Protein 5U2W (pdb70)

Structure (mmCIF, N/CA/C/O backbone):
data_5U2W
#
_entry.id   5U2W
#
_cell.length_a   136.970
_cell.length_b   72.370
_cell.length_c   100.530
_cell.angle_alpha   90.000
_cell.angle_beta   100.880
_cell.angle_gamma   90.000
#
_symmetry.space_group_name_H-M   'C 1 2 1'
#
loop_
_entity.id
_entity.type
_entity.pdbx_description
1 polymer 'Short chain dehydrogenase'
2 non-polymer 'NADP NICOTINAMIDE-ADENINE-DINUCLEOTIDE PHOSPHATE'
3 non-polymer 1,2-ETHANEDIOL
4 non-polymer IMIDAZOLE
5 water water
#
loop_
_atom_site.grou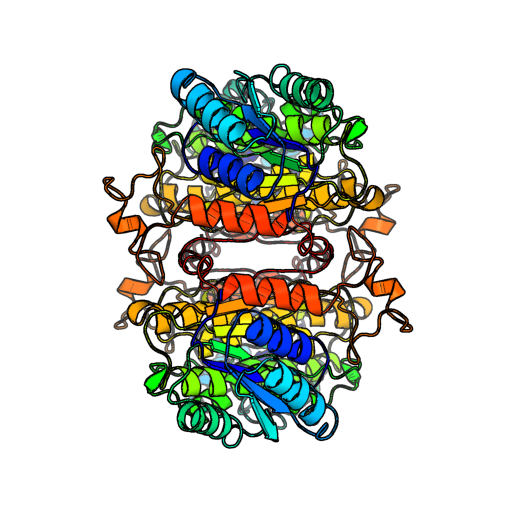p_PDB
_atom_site.id
_atom_site.type_symbol
_atom_site.label_atom_id
_atom_site.label_alt_id
_atom_site.label_comp_id
_atom_site.label_asym_id
_atom_site.label_entity_id
_atom_site.label_seq_id
_atom_site.pdbx_PDB_ins_code
_atom_site.Cartn_x
_atom_site.Cartn_y
_atom_site.Cartn_z
_atom_site.occupancy
_atom_site.B_iso_or_equiv
_atom_site.auth_seq_id
_atom_site.auth_comp_id
_atom_site.auth_asym_id
_atom_site.auth_atom_id
_atom_site.pdbx_PDB_model_num
ATOM 1 N N . MET A 1 9 ? 41.936 9.061 -11.186 1.00 47.76 1 MET A N 1
ATOM 2 C CA . MET A 1 9 ? 40.996 7.982 -11.482 1.00 52.13 1 MET A CA 1
ATOM 3 C C . MET A 1 9 ? 41.119 6.837 -10.473 1.00 49.37 1 MET A C 1
ATOM 4 O O . MET A 1 9 ? 40.168 6.079 -10.271 1.00 53.61 1 MET A O 1
ATOM 6 N N . ASN A 1 10 ? 42.294 6.705 -9.857 1.00 39.89 2 ASN A N 1
ATOM 7 C CA . ASN A 1 10 ? 42.465 5.784 -8.739 1.00 33.90 2 ASN A CA 1
ATOM 8 C C . ASN A 1 10 ? 41.715 6.299 -7.517 1.00 25.54 2 ASN A C 1
ATOM 9 O O . ASN A 1 10 ? 41.669 7.509 -7.272 1.00 26.61 2 ASN A O 1
ATOM 14 N N . ARG A 1 11 ? 41.153 5.374 -6.727 1.00 22.41 3 ARG A N 1
ATOM 15 C CA . ARG A 1 11 ? 40.384 5.776 -5.547 1.00 25.43 3 ARG A CA 1
ATOM 16 C C . ARG A 1 11 ? 41.231 6.599 -4.582 1.00 25.66 3 ARG A C 1
ATOM 17 O O . ARG A 1 11 ? 40.728 7.523 -3.928 1.00 23.27 3 ARG A O 1
ATOM 19 N N . LEU A 1 12 ? 42.510 6.265 -4.459 1.00 16.71 4 LEU A N 1
ATOM 20 C CA . LEU A 1 12 ? 43.446 7.007 -3.624 1.00 17.27 4 LEU A CA 1
ATOM 21 C C . LEU A 1 12 ? 44.493 7.717 -4.482 1.00 19.84 4 LEU A C 1
ATOM 22 O O . LEU A 1 12 ? 45.680 7.731 -4.144 1.00 18.02 4 LEU A O 1
ATOM 27 N N . GLN A 1 13 ? 44.052 8.305 -5.599 1.00 21.86 5 GLN A N 1
ATOM 28 C CA . GLN A 1 13 ? 44.935 9.024 -6.513 1.00 27.09 5 GLN A CA 1
ATOM 29 C C . GLN A 1 13 ? 45.784 10.052 -5.783 1.00 19.99 5 GLN A C 1
ATOM 30 O O . GLN A 1 13 ? 45.261 10.967 -5.138 1.00 24.90 5 GLN A O 1
ATOM 36 N N . GLY A 1 14 ? 47.099 9.913 -5.896 1.00 22.64 6 GLY A N 1
ATOM 37 C CA . GLY A 1 14 ? 48.010 10.879 -5.325 1.00 23.38 6 GLY A CA 1
ATOM 38 C C . GLY A 1 14 ? 48.189 10.791 -3.826 1.00 18.79 6 GLY A C 1
ATOM 39 O O . GLY A 1 14 ? 48.939 11.602 -3.266 1.00 19.85 6 GLY A O 1
ATOM 40 N N . LYS A 1 15 ? 47.529 9.852 -3.154 1.00 14.71 7 LYS A N 1
ATOM 41 C CA . LYS A 1 15 ? 47.601 9.812 -1.698 1.00 12.19 7 LYS A CA 1
ATOM 42 C C . LYS A 1 15 ? 48.920 9.215 -1.220 1.00 12.42 7 LYS A C 1
ATOM 43 O O . LYS A 1 15 ? 49.620 8.495 -1.946 1.00 15.13 7 LYS A O 1
ATOM 49 N N . ARG A 1 16 ? 49.274 9.577 0.011 1.00 10.30 8 ARG A N 1
ATOM 50 C CA . ARG A 1 16 ? 50.568 9.285 0.623 1.00 9.68 8 ARG A CA 1
ATOM 51 C C . ARG A 1 16 ? 50.318 8.680 1.993 1.00 10.47 8 ARG A C 1
ATOM 52 O O . ARG A 1 16 ? 49.751 9.341 2.870 1.00 9.14 8 ARG A O 1
ATOM 60 N N . ALA A 1 17 ? 50.730 7.423 2.187 1.00 8.18 9 ALA A N 1
ATOM 61 C CA . ALA A 1 17 ? 50.336 6.653 3.361 1.00 7.40 9 ALA A CA 1
ATOM 62 C C . ALA A 1 17 ? 51.535 6.067 4.086 1.00 6.71 9 ALA A C 1
ATOM 63 O O . ALA A 1 17 ? 52.562 5.762 3.475 1.00 9.29 9 ALA A O 1
ATOM 65 N N . LEU A 1 18 ? 51.379 5.914 5.408 1.00 6.90 10 LEU A N 1
ATOM 66 C CA . LEU A 1 18 ? 52.294 5.155 6.251 1.00 6.36 10 LEU A CA 1
ATOM 67 C C . LEU A 1 18 ? 51.501 4.103 7.005 1.00 7.20 10 LEU A C 1
ATOM 68 O O . LEU A 1 18 ? 50.512 4.436 7.675 1.00 7.40 10 LEU A O 1
ATOM 73 N N . VAL A 1 19 ? 51.965 2.852 6.934 1.00 7.56 11 VAL A N 1
ATOM 74 C CA . VAL A 1 19 ? 51.378 1.722 7.666 1.00 6.79 11 VAL A CA 1
ATOM 75 C C . VAL A 1 19 ? 52.451 1.191 8.604 1.00 7.87 11 VAL A C 1
ATOM 76 O O . VAL A 1 19 ? 53.462 0.634 8.151 1.00 8.37 11 VAL A O 1
ATOM 80 N N . THR A 1 20 ? 52.238 1.331 9.903 1.00 6.64 12 THR A N 1
ATOM 81 C CA . THR A 1 20 ? 53.225 0.737 10.801 1.00 7.52 12 THR A CA 1
ATOM 82 C C . THR A 1 20 ? 53.027 -0.778 10.872 1.00 9.22 12 THR A C 1
ATOM 83 O O . THR A 1 20 ? 51.910 -1.297 10.759 1.00 8.13 12 THR A O 1
ATOM 87 N N . GLY A 1 21 ? 54.136 -1.504 11.023 1.00 7.65 13 GLY A N 1
ATOM 88 C CA . GLY A 1 21 ? 54.021 -2.955 11.021 1.00 8.87 13 GLY A CA 1
ATOM 89 C C . GLY A 1 21 ? 53.471 -3.489 9.715 1.00 8.17 13 GLY A C 1
ATOM 90 O O . GLY A 1 21 ? 52.502 -4.254 9.697 1.00 9.66 13 GLY A O 1
ATOM 91 N N . GLY A 1 22 ? 54.061 -3.056 8.606 1.00 8.77 14 GLY A N 1
ATOM 92 C CA . GLY A 1 22 ? 53.557 -3.426 7.301 1.00 9.07 14 GLY A CA 1
ATOM 93 C C . GLY A 1 22 ? 54.314 -4.543 6.618 1.00 11.26 14 GLY A C 1
ATOM 94 O O . GLY A 1 22 ? 54.081 -4.795 5.428 1.00 10.63 14 GLY A O 1
ATOM 95 N N . SER A 1 23 ? 55.226 -5.229 7.318 1.00 9.89 15 SER A N 1
ATOM 96 C CA . SER A 1 23 ? 56.021 -6.260 6.666 1.00 11.23 15 SER A CA 1
ATOM 97 C C . SER A 1 23 ? 55.299 -7.595 6.557 1.00 10.64 15 SER A C 1
ATOM 98 O O . SER A 1 23 ? 55.713 -8.435 5.750 1.00 12.93 15 SER A O 1
ATOM 101 N N . ARG A 1 24 ? 54.284 -7.831 7.393 1.00 11.46 16 ARG A N 1
ATOM 102 C CA . ARG A 1 24 ? 53.606 -9.117 7.473 1.00 12.96 16 ARG A CA 1
ATOM 103 C C . ARG A 1 24 ? 52.154 -8.886 7.859 1.00 10.24 16 ARG A C 1
ATOM 104 O O . ARG A 1 24 ? 51.782 -7.815 8.344 1.00 10.58 16 ARG A O 1
ATOM 112 N N . GLY A 1 25 ? 51.343 -9.922 7.657 1.00 8.65 17 GLY A N 1
ATOM 113 C CA . GLY A 1 25 ? 50.026 -9.974 8.308 1.00 8.53 17 GLY A CA 1
ATOM 114 C C . GLY A 1 25 ? 49.076 -8.888 7.834 1.00 9.34 17 GLY A C 1
ATOM 115 O O . GLY A 1 25 ? 49.037 -8.520 6.652 1.00 10.41 17 GLY A O 1
ATOM 116 N N . ILE A 1 26 ? 48.260 -8.400 8.776 1.00 8.37 18 ILE A N 1
ATOM 117 C CA . ILE A 1 26 ? 47.250 -7.393 8.444 1.00 7.11 18 ILE A CA 1
ATOM 118 C C . ILE A 1 26 ? 47.898 -6.136 7.867 1.00 8.11 18 ILE A C 1
ATOM 119 O O . ILE A 1 26 ? 47.406 -5.555 6.887 1.00 7.73 18 ILE A O 1
ATOM 124 N N . GLY A 1 27 ? 49.028 -5.708 8.448 1.00 7.34 19 GLY A N 1
ATOM 125 C CA . GLY A 1 27 ? 49.701 -4.507 7.968 1.00 7.76 19 GLY A CA 1
ATOM 126 C C . GLY A 1 27 ? 50.196 -4.633 6.537 1.00 8.20 19 GLY A C 1
ATOM 127 O O . GLY A 1 27 ? 50.050 -3.701 5.739 1.00 9.26 19 GLY A O 1
ATOM 128 N N . ALA A 1 28 ? 50.779 -5.787 6.185 1.00 7.49 20 ALA A N 1
ATOM 129 C CA . ALA A 1 28 ? 51.182 -5.978 4.790 1.00 10.71 20 ALA A CA 1
ATOM 130 C C . ALA A 1 28 ? 49.973 -5.934 3.857 1.00 10.68 20 ALA A C 1
ATOM 131 O O . ALA A 1 28 ? 50.039 -5.332 2.773 1.00 9.85 20 ALA A O 1
ATOM 133 N N . ALA A 1 29 ? 48.857 -6.544 4.274 1.00 8.06 21 ALA A N 1
ATOM 134 C CA . ALA A 1 29 ? 47.657 -6.516 3.442 1.00 6.82 21 ALA A CA 1
ATOM 135 C C . ALA A 1 29 ? 47.139 -5.102 3.276 1.00 8.09 21 ALA A C 1
ATOM 136 O O . ALA A 1 29 ? 46.691 -4.725 2.185 1.00 9.52 21 ALA A O 1
ATOM 138 N N . ILE A 1 30 ? 47.168 -4.308 4.355 1.00 6.60 22 ILE A N 1
ATOM 139 C CA . ILE A 1 30 ? 46.729 -2.917 4.246 1.00 6.65 22 ILE A CA 1
ATOM 140 C C . ILE A 1 30 ? 47.634 -2.146 3.285 1.00 9.40 22 ILE A C 1
ATOM 141 O O . ILE A 1 30 ? 47.159 -1.400 2.418 1.00 8.44 22 ILE A O 1
ATOM 146 N N . ALA A 1 31 ? 48.953 -2.288 3.452 1.00 8.58 23 ALA A N 1
ATOM 147 C CA . ALA A 1 31 ? 49.896 -1.573 2.589 1.00 8.30 23 ALA A CA 1
ATOM 148 C C . ALA A 1 31 ? 49.645 -1.900 1.123 1.00 9.12 23 ALA A C 1
ATOM 149 O O . ALA A 1 31 ? 49.589 -0.999 0.266 1.00 9.94 23 ALA A O 1
ATOM 151 N N . LYS A 1 32 ? 49.495 -3.189 0.814 1.00 9.51 24 LYS A N 1
ATOM 152 C CA . LYS A 1 32 ? 49.255 -3.598 -0.567 1.00 8.25 24 LYS A CA 1
ATOM 153 C C . LYS A 1 32 ? 47.934 -3.045 -1.090 1.00 8.81 24 LYS A C 1
ATOM 154 O O . LYS A 1 32 ? 47.838 -2.670 -2.266 1.00 11.99 24 LYS A O 1
ATOM 160 N N . ARG A 1 33 ? 46.898 -3.002 -0.244 1.00 8.82 25 ARG A N 1
ATOM 161 C CA . ARG A 1 33 ? 45.592 -2.542 -0.718 1.00 9.44 25 ARG A CA 1
ATOM 162 C C . ARG A 1 33 ? 45.584 -1.035 -0.961 1.00 9.06 25 ARG A C 1
ATOM 163 O O . ARG A 1 33 ? 45.047 -0.562 -1.976 1.00 10.68 25 ARG A O 1
ATOM 171 N N . LEU A 1 34 ? 46.176 -0.264 -0.048 1.00 8.66 26 LEU A N 1
ATOM 172 C CA . LEU A 1 34 ? 46.292 1.168 -0.306 1.00 8.17 26 LEU A CA 1
ATOM 173 C C . LEU A 1 34 ? 47.059 1.433 -1.592 1.00 11.19 26 LEU A C 1
ATOM 174 O O . LEU A 1 34 ? 46.677 2.311 -2.377 1.00 11.85 26 LEU A O 1
ATOM 179 N N . ALA A 1 35 ? 48.148 0.693 -1.817 1.00 9.94 27 ALA A N 1
ATOM 180 C CA . ALA A 1 35 ? 48.892 0.833 -3.066 1.00 10.37 27 ALA A CA 1
ATOM 181 C C . ALA A 1 35 ? 48.036 0.457 -4.261 1.00 11.16 27 ALA A C 1
ATOM 182 O O . ALA A 1 35 ? 48.042 1.157 -5.288 1.00 14.27 27 ALA A O 1
ATOM 184 N N . ALA A 1 36 ? 47.293 -0.648 -4.150 1.00 11.14 28 ALA A N 1
ATOM 185 C CA . ALA A 1 36 ? 46.440 -1.069 -5.260 1.00 14.29 28 ALA A CA 1
ATOM 186 C C . ALA A 1 36 ? 45.403 -0.006 -5.591 1.00 12.41 28 ALA A C 1
ATOM 187 O O . ALA A 1 36 ? 45.049 0.179 -6.768 1.00 16.32 28 ALA A O 1
ATOM 189 N N . ASP A 1 37 ? 44.954 0.738 -4.583 1.00 11.87 29 ASP A N 1
ATOM 190 C CA . ASP A 1 37 ? 43.971 1.793 -4.766 1.00 12.99 29 ASP A CA 1
ATOM 191 C C . ASP A 1 37 ? 44.598 3.104 -5.225 1.00 13.08 29 ASP A C 1
ATOM 192 O O . ASP A 1 37 ? 43.856 4.058 -5.486 1.00 16.47 29 ASP A O 1
ATOM 197 N N . GLY A 1 38 ? 45.927 3.191 -5.304 1.00 13.79 30 GLY A N 1
ATOM 198 C CA . GLY A 1 38 ? 46.596 4.328 -5.928 1.00 14.06 30 GLY A CA 1
ATOM 199 C C . GLY A 1 38 ? 47.592 5.064 -5.053 1.00 12.16 30 GLY A C 1
ATOM 200 O O . GLY A 1 38 ? 48.252 5.992 -5.550 1.00 15.54 30 GLY A O 1
ATOM 201 N N . ALA A 1 39 ? 47.732 4.701 -3.782 1.00 11.90 31 ALA A N 1
ATOM 202 C CA . ALA A 1 39 ? 48.566 5.451 -2.853 1.00 10.00 31 ALA A CA 1
ATOM 203 C C . ALA A 1 39 ? 50.029 5.048 -2.969 1.00 12.42 31 ALA A C 1
ATOM 204 O O . ALA A 1 39 ? 50.361 3.897 -3.261 1.00 10.97 31 ALA A O 1
ATOM 206 N N . ASP A 1 40 ? 50.900 6.033 -2.765 1.00 10.40 32 ASP A N 1
ATOM 207 C CA . ASP A 1 40 ? 52.270 5.761 -2.351 1.00 10.96 32 ASP A CA 1
ATOM 208 C C . ASP A 1 40 ? 52.269 5.310 -0.898 1.00 13.27 32 ASP A C 1
ATOM 209 O O . ASP A 1 40 ? 51.573 5.892 -0.065 1.00 11.58 32 ASP A O 1
ATOM 214 N N . VAL A 1 41 ? 53.049 4.272 -0.578 1.00 10.11 33 VAL A N 1
ATOM 215 C CA . VAL A 1 41 ? 52.935 3.629 0.729 1.00 7.92 33 VAL A CA 1
ATOM 216 C C . VAL A 1 41 ? 54.303 3.402 1.342 1.00 10.24 33 VAL A C 1
ATOM 217 O O . VAL A 1 41 ? 55.163 2.759 0.735 1.00 10.12 33 VAL A O 1
ATOM 221 N N . ALA A 1 42 ? 54.468 3.852 2.578 1.00 7.94 34 ALA A N 1
ATOM 222 C CA . ALA A 1 42 ? 55.617 3.501 3.397 1.00 7.66 34 ALA A CA 1
ATOM 223 C C . ALA A 1 42 ? 55.170 2.541 4.495 1.00 8.36 34 ALA A C 1
ATOM 224 O O . ALA A 1 42 ? 54.044 2.629 4.983 1.00 9.10 34 ALA A O 1
ATOM 226 N N . ILE A 1 43 ? 56.060 1.624 4.886 1.00 9.33 35 ILE A N 1
ATOM 227 C CA . ILE A 1 43 ? 55.778 0.704 5.985 1.00 7.05 35 ILE A CA 1
ATOM 228 C C . ILE A 1 43 ? 56.902 0.784 7.009 1.00 9.36 35 ILE A C 1
ATOM 229 O O . ILE A 1 43 ? 58.040 1.124 6.667 1.00 11.03 35 ILE A O 1
ATOM 234 N N . THR A 1 44 ? 56.575 0.500 8.277 1.00 8.73 36 THR A N 1
ATOM 235 C CA . THR A 1 44 ? 57.624 0.206 9.249 1.00 9.57 36 THR A CA 1
ATOM 236 C C . THR A 1 44 ? 57.660 -1.278 9.574 1.00 9.60 36 THR A C 1
ATOM 237 O O . THR A 1 44 ? 56.697 -2.025 9.365 1.00 9.15 36 THR A O 1
ATOM 241 N N . TYR A 1 45 ? 58.787 -1.685 10.141 1.00 9.96 37 TYR A N 1
ATOM 242 C CA . TYR A 1 45 ? 58.972 -3.047 10.612 1.00 8.26 37 TYR A CA 1
ATOM 243 C C . TYR A 1 45 ? 59.977 -3.009 11.751 1.00 10.35 37 TYR A C 1
ATOM 244 O O . TYR A 1 45 ? 60.693 -2.020 11.953 1.00 11.55 37 TYR A O 1
ATOM 253 N N . GLU A 1 46 ? 60.038 -4.108 12.492 1.00 9.95 38 GLU A N 1
ATOM 254 C CA . GLU A 1 46 ? 61.000 -4.244 13.578 1.00 11.33 38 GLU A CA 1
ATOM 255 C C . GLU A 1 46 ? 62.215 -5.062 13.169 1.00 13.65 38 GLU A C 1
ATOM 256 O O . GLU A 1 46 ? 63.358 -4.632 13.380 1.00 14.76 38 GLU A O 1
ATOM 262 N N . LYS A 1 47 ? 61.983 -6.257 12.621 1.00 12.02 39 LYS A N 1
ATOM 263 C CA . LYS A 1 47 ? 63.058 -7.179 12.262 1.00 12.76 39 LYS A CA 1
ATOM 264 C C . LYS A 1 47 ? 62.956 -7.753 10.856 1.00 14.76 39 LYS A C 1
ATOM 265 O O . LYS A 1 47 ? 63.994 -8.167 10.320 1.00 18.67 39 LYS A O 1
ATOM 267 N N . SER A 1 48 ? 61.773 -7.799 10.238 1.00 15.11 40 SER A N 1
ATOM 268 C CA . SER A 1 48 ? 61.590 -8.598 9.016 1.00 14.15 40 SER A CA 1
ATOM 269 C C . SER A 1 48 ? 61.991 -7.788 7.781 1.00 14.90 40 SER A C 1
ATOM 270 O O . SER A 1 48 ? 61.163 -7.402 6.954 1.00 15.98 40 SER A O 1
ATOM 273 N N . ALA A 1 49 ? 63.300 -7.537 7.659 1.00 17.14 41 ALA A N 1
ATOM 274 C CA . ALA A 1 49 ? 63.763 -6.627 6.610 1.00 17.21 41 ALA A CA 1
ATOM 275 C C . ALA A 1 49 ? 63.515 -7.190 5.212 1.00 17.56 41 ALA A C 1
ATOM 276 O O . ALA A 1 49 ? 63.076 -6.453 4.316 1.00 18.00 41 ALA A O 1
ATOM 278 N N . GLU A 1 50 ? 63.793 -8.485 5.006 1.00 17.03 42 GLU A N 1
ATOM 279 C CA . GLU A 1 50 ? 63.580 -9.105 3.698 1.00 19.00 42 GLU A CA 1
ATOM 280 C C . GLU A 1 50 ? 62.111 -9.070 3.308 1.00 17.11 42 GLU A C 1
ATOM 281 O O . GLU A 1 50 ? 61.764 -8.685 2.187 1.00 15.88 42 GLU A O 1
ATOM 287 N N . ARG A 1 51 ? 61.223 -9.454 4.228 1.00 15.05 43 ARG A N 1
ATOM 288 C CA . ARG A 1 51 ? 59.800 -9.419 3.908 1.00 14.13 43 ARG A CA 1
ATOM 289 C C . ARG A 1 51 ? 59.316 -7.995 3.659 1.00 13.54 43 ARG A C 1
ATOM 290 O O . ARG A 1 51 ? 58.480 -7.763 2.780 1.00 12.67 43 ARG A O 1
ATOM 298 N N . ALA A 1 52 ? 59.828 -7.028 4.424 1.00 12.17 44 ALA A N 1
ATOM 299 C CA . ALA A 1 52 ? 59.444 -5.636 4.216 1.00 11.74 44 ALA A CA 1
ATOM 300 C C . ALA A 1 52 ? 59.875 -5.153 2.835 1.00 15.47 44 ALA A C 1
ATOM 301 O O . ALA A 1 52 ? 59.101 -4.490 2.134 1.00 13.60 44 ALA A O 1
ATOM 303 N N . GLN A 1 53 ? 61.109 -5.475 2.430 1.00 14.28 45 GLN A N 1
ATOM 304 C CA . GLN A 1 53 ? 61.558 -5.074 1.101 1.00 13.00 45 GLN A CA 1
ATOM 305 C C . GLN A 1 53 ? 60.729 -5.733 0.010 1.00 15.32 45 GLN A C 1
ATOM 306 O O . GLN A 1 53 ? 60.486 -5.123 -1.039 1.00 18.60 45 GLN A O 1
ATOM 312 N N . ALA A 1 54 ? 60.267 -6.967 0.230 1.00 14.28 46 ALA A N 1
ATOM 313 C CA . ALA A 1 54 ? 59.427 -7.609 -0.773 1.00 14.93 46 ALA A CA 1
ATOM 314 C C . ALA A 1 54 ? 58.083 -6.903 -0.908 1.00 15.66 46 ALA A C 1
ATOM 315 O O . ALA A 1 54 ? 57.574 -6.750 -2.026 1.00 17.39 46 ALA A O 1
ATOM 317 N N . VAL A 1 55 ? 57.493 -6.457 0.213 1.00 12.72 47 VAL A N 1
ATOM 318 C CA . VAL A 1 55 ? 56.275 -5.646 0.141 1.00 11.69 47 VAL A CA 1
ATOM 319 C C . VAL A 1 55 ? 56.530 -4.392 -0.683 1.00 13.09 47 VAL A C 1
ATOM 320 O O . VAL A 1 55 ? 55.740 -4.031 -1.567 1.00 14.26 47 VAL A O 1
ATOM 324 N N . VAL A 1 56 ? 57.654 -3.724 -0.420 1.00 12.76 48 VAL A N 1
ATOM 325 C CA . VAL A 1 56 ? 57.993 -2.506 -1.145 1.00 11.28 48 VAL A CA 1
ATOM 326 C C . VAL A 1 56 ? 58.138 -2.795 -2.631 1.00 13.89 48 VAL A C 1
ATOM 327 O O . VAL A 1 56 ? 57.609 -2.068 -3.482 1.00 16.15 48 VAL A O 1
ATOM 331 N N . ALA A 1 57 ? 58.901 -3.836 -2.964 1.00 15.49 49 ALA A N 1
ATOM 332 C CA . ALA A 1 57 ? 59.120 -4.152 -4.370 1.00 16.32 49 ALA A CA 1
ATOM 333 C C . ALA A 1 57 ? 57.799 -4.383 -5.093 1.00 20.02 49 ALA A C 1
ATOM 334 O O . ALA A 1 57 ? 57.612 -3.926 -6.227 1.00 19.36 49 ALA A O 1
ATOM 336 N N . GLY A 1 58 ? 56.865 -5.088 -4.449 1.00 15.94 50 GLY A N 1
ATOM 337 C CA . GLY A 1 58 ? 55.574 -5.320 -5.082 1.00 17.97 50 GLY A CA 1
ATOM 338 C C . GLY A 1 58 ? 54.811 -4.034 -5.328 1.00 20.09 50 GLY A C 1
ATOM 339 O O . GLY A 1 58 ? 54.150 -3.875 -6.359 1.00 20.25 50 GLY A O 1
ATOM 340 N N . ILE A 1 59 ? 54.899 -3.097 -4.391 1.00 13.78 51 ILE A N 1
ATOM 341 C CA . ILE A 1 59 ? 54.196 -1.833 -4.548 1.00 13.27 51 ILE A CA 1
ATOM 342 C C . ILE A 1 59 ? 54.841 -0.999 -5.647 1.00 14.94 51 ILE A C 1
ATOM 343 O O . ILE A 1 59 ? 54.147 -0.381 -6.467 1.00 15.98 51 ILE A O 1
ATOM 348 N N . GLU A 1 60 ? 56.174 -0.978 -5.689 1.00 14.82 52 GLU A N 1
ATOM 349 C CA . GLU A 1 60 ? 56.875 -0.280 -6.764 1.00 16.44 52 GLU A CA 1
ATOM 350 C C . GLU A 1 60 ? 56.528 -0.859 -8.130 1.00 22.19 52 GLU A C 1
ATOM 351 O O . GLU A 1 60 ? 56.474 -0.123 -9.127 1.00 20.08 52 GLU A O 1
ATOM 357 N N . ALA A 1 61 ? 56.296 -2.173 -8.203 1.00 17.02 53 ALA A N 1
ATOM 358 C CA . ALA A 1 61 ? 55.979 -2.794 -9.481 1.00 20.56 53 ALA A CA 1
ATOM 359 C C . ALA A 1 61 ? 54.649 -2.304 -10.042 1.00 22.80 53 ALA A C 1
ATOM 360 O O . ALA A 1 61 ? 54.420 -2.416 -11.253 1.00 23.78 53 ALA A O 1
ATOM 362 N N . LEU A 1 62 ? 53.777 -1.763 -9.185 1.00 20.10 54 LEU A N 1
ATOM 363 C CA . LEU A 1 62 ? 52.527 -1.133 -9.595 1.00 21.19 54 LEU A CA 1
ATOM 364 C C . LEU A 1 62 ? 52.724 0.279 -10.122 1.00 25.00 54 LEU A C 1
ATOM 365 O O . LEU A 1 62 ? 51.784 0.857 -10.679 1.00 31.78 54 LEU A O 1
ATOM 370 N N . GLY A 1 63 ? 53.909 0.843 -9.962 1.00 20.21 55 GLY A N 1
ATOM 371 C CA . GLY A 1 63 ? 54.164 2.205 -10.353 1.00 23.70 55 GLY A CA 1
ATOM 372 C C . GLY A 1 63 ? 54.046 3.204 -9.234 1.00 20.94 55 GLY A C 1
ATOM 373 O O . GLY A 1 63 ? 54.074 4.409 -9.505 1.00 24.92 55 GLY A O 1
ATOM 374 N N . ARG A 1 64 ? 53.918 2.743 -7.990 1.00 18.65 56 ARG A N 1
ATOM 375 C CA A ARG A 1 64 ? 53.821 3.621 -6.838 0.43 17.20 56 ARG A CA 1
ATOM 376 C CA B ARG A 1 64 ? 53.818 3.596 -6.817 0.57 17.03 56 ARG A CA 1
ATOM 377 C C . ARG A 1 64 ? 55.193 3.813 -6.206 1.00 17.50 56 ARG A C 1
ATOM 378 O O . ARG A 1 64 ? 56.123 3.036 -6.431 1.00 20.29 56 ARG A O 1
ATOM 393 N N . ARG A 1 65 ? 55.306 4.872 -5.415 1.00 15.86 57 ARG A N 1
ATOM 394 C CA . ARG A 1 65 ? 56.471 5.038 -4.558 1.00 15.50 57 ARG A CA 1
ATOM 395 C C . ARG A 1 65 ? 56.243 4.245 -3.279 1.00 16.85 57 ARG A C 1
ATOM 396 O O . ARG A 1 65 ? 55.119 4.177 -2.770 1.00 16.76 57 ARG A O 1
ATOM 404 N N . ALA A 1 66 ? 57.308 3.638 -2.759 1.00 14.45 58 ALA A N 1
ATOM 405 C CA . ALA A 1 66 ? 57.209 2.914 -1.500 1.00 12.14 58 ALA A CA 1
ATOM 406 C C . ALA A 1 66 ? 58.566 2.854 -0.824 1.00 12.20 58 ALA A C 1
ATOM 407 O O . ALA A 1 66 ? 59.608 2.830 -1.494 1.00 16.38 58 ALA A O 1
ATOM 409 N N . ILE A 1 67 ? 58.536 2.796 0.511 1.00 11.41 59 ILE A N 1
ATOM 410 C CA . ILE A 1 67 ? 59.752 2.686 1.308 1.00 11.43 59 ILE A CA 1
ATOM 411 C C . ILE A 1 67 ? 59.453 1.813 2.518 1.00 11.19 59 ILE A C 1
ATOM 412 O O . ILE A 1 67 ? 58.314 1.725 2.981 1.00 10.24 59 ILE A O 1
ATOM 417 N N . ALA A 1 68 ? 60.482 1.118 3.002 1.00 12.89 60 ALA A N 1
ATOM 418 C CA . ALA A 1 68 ? 60.371 0.369 4.252 1.00 12.80 60 ALA A CA 1
ATOM 419 C C . ALA A 1 68 ? 61.366 0.927 5.252 1.00 11.52 60 ALA A C 1
ATOM 420 O O . ALA A 1 68 ? 62.555 1.082 4.933 1.00 14.99 60 ALA A O 1
ATOM 422 N N . ILE A 1 69 ? 60.885 1.223 6.456 1.00 11.87 61 ILE A N 1
ATOM 423 C CA . ILE A 1 69 ? 61.685 1.884 7.478 1.00 10.65 61 ILE A CA 1
ATOM 424 C C . ILE A 1 69 ? 61.734 0.959 8.682 1.00 9.39 61 ILE A C 1
ATOM 425 O O . ILE A 1 69 ? 60.683 0.588 9.232 1.00 11.05 61 ILE A O 1
ATOM 430 N N . GLN A 1 70 ? 62.940 0.553 9.076 1.00 12.14 62 GLN A N 1
ATOM 431 C CA A GLN A 1 70 ? 63.089 -0.152 10.342 0.50 12.22 62 GLN A CA 1
ATOM 432 C CA B GLN A 1 70 ? 63.095 -0.151 10.338 0.50 12.27 62 GLN A CA 1
ATOM 433 C C . GLN A 1 70 ? 62.898 0.847 11.469 1.00 12.82 62 GLN A C 1
ATOM 434 O O . GLN A 1 70 ? 63.675 1.801 11.601 1.00 17.07 62 GLN A O 1
ATOM 445 N N . ALA A 1 71 ? 61.857 0.639 12.269 1.00 9.99 63 ALA A N 1
ATOM 446 C CA . ALA A 1 71 ? 61.548 1.578 13.342 1.00 10.28 63 ALA A CA 1
ATOM 447 C C . ALA A 1 71 ? 60.836 0.808 14.437 1.00 9.87 63 ALA A C 1
ATOM 448 O O . ALA A 1 71 ? 59.679 0.404 14.267 1.00 11.49 63 ALA A O 1
ATOM 450 N N . ASP A 1 72 ? 61.524 0.624 15.554 1.00 11.44 64 ASP A N 1
ATOM 451 C CA . ASP A 1 72 ? 60.957 -0.090 16.693 1.00 11.78 64 ASP A CA 1
ATOM 452 C C . ASP A 1 72 ? 59.860 0.751 17.330 1.00 9.83 64 ASP A C 1
ATOM 453 O O . ASP A 1 72 ? 60.136 1.842 17.839 1.00 11.89 64 ASP A O 1
ATOM 458 N N . SER A 1 73 ? 58.614 0.256 17.284 1.00 9.83 65 SER A N 1
ATOM 459 C CA . SER A 1 73 ? 57.489 0.968 17.885 1.00 8.97 65 SER A CA 1
ATOM 460 C C . SER A 1 73 ? 57.722 1.305 19.351 1.00 10.69 65 SER A C 1
ATOM 461 O O . SER A 1 73 ? 57.151 2.280 19.857 1.00 11.81 65 SER A O 1
ATOM 464 N N . ALA A 1 74 ? 58.534 0.510 20.053 1.00 11.47 66 ALA A N 1
ATOM 465 C CA . ALA A 1 74 ? 58.777 0.765 21.468 1.00 11.32 66 ALA A CA 1
ATOM 466 C C . ALA A 1 74 ? 59.644 1.998 21.701 1.00 11.45 66 ALA A C 1
ATOM 467 O O . ALA A 1 74 ? 59.789 2.426 22.855 1.00 13.75 66 ALA A O 1
ATOM 469 N N . ASP A 1 75 ? 60.253 2.539 20.655 1.00 9.96 67 ASP A N 1
ATOM 470 C CA . ASP A 1 75 ? 61.166 3.674 20.748 1.00 9.42 67 ASP A CA 1
ATOM 471 C C . ASP A 1 75 ? 60.457 4.894 20.188 1.00 13.64 67 ASP A C 1
ATOM 472 O O . ASP A 1 75 ? 60.306 4.998 18.959 1.00 11.29 67 ASP A O 1
ATOM 477 N N . PRO A 1 76 ? 60.002 5.833 21.025 1.00 12.06 68 PRO A N 1
ATOM 478 C CA . PRO A 1 76 ? 59.205 6.960 20.495 1.00 12.03 68 PRO A CA 1
ATOM 479 C C . PRO A 1 76 ? 59.965 7.854 19.538 1.00 11.83 68 PRO A C 1
ATOM 480 O O . PRO A 1 76 ? 59.361 8.451 18.638 1.00 12.37 68 PRO A O 1
ATOM 484 N N . VAL A 1 77 ? 61.281 7.980 19.716 1.00 13.72 69 VAL A N 1
ATOM 485 C CA . VAL A 1 77 ? 62.066 8.770 18.775 1.00 15.67 69 VAL A CA 1
ATOM 486 C C . VAL A 1 77 ? 62.083 8.098 17.406 1.00 13.36 69 VAL A C 1
ATOM 487 O O . VAL A 1 77 ? 61.906 8.754 16.372 1.00 12.24 69 VAL A O 1
ATOM 491 N N . ALA A 1 78 ? 62.252 6.770 17.374 1.00 11.49 70 ALA A N 1
ATOM 492 C CA . ALA A 1 78 ? 62.221 6.075 16.086 1.00 10.47 70 ALA A CA 1
ATOM 493 C C . ALA A 1 78 ? 60.860 6.216 15.407 1.00 11.29 70 ALA A C 1
ATOM 494 O O . ALA A 1 78 ? 60.780 6.370 14.185 1.00 12.77 70 ALA A O 1
ATOM 496 N N . VAL A 1 79 ? 59.776 6.181 16.184 1.00 8.81 71 VAL A N 1
ATOM 497 C CA . VAL A 1 79 ? 58.447 6.292 15.597 1.00 9.11 71 VAL A CA 1
ATOM 498 C C . VAL A 1 79 ? 58.255 7.677 15.006 1.00 10.61 71 VAL A C 1
ATOM 499 O O . VAL A 1 79 ? 57.826 7.829 13.859 1.00 9.29 71 VAL A O 1
ATOM 503 N N . ARG A 1 80 ? 58.570 8.709 15.787 1.00 10.77 72 ARG A N 1
ATOM 504 C CA . ARG A 1 80 ? 58.371 10.073 15.311 1.00 11.51 72 ARG A CA 1
ATOM 505 C C . ARG A 1 80 ? 59.244 10.343 14.096 1.00 13.17 72 ARG A C 1
ATOM 506 O O . ARG A 1 80 ? 58.795 10.945 13.112 1.00 12.68 72 ARG A O 1
ATOM 514 N N . ASN A 1 81 ? 60.482 9.861 14.127 1.00 11.10 73 ASN A N 1
ATOM 515 C CA . ASN A 1 81 ? 61.372 10.089 12.994 1.00 12.77 73 ASN A CA 1
ATOM 516 C C . ASN A 1 81 ? 60.893 9.356 11.751 1.00 12.26 73 ASN A C 1
ATOM 517 O O . ASN A 1 81 ? 61.068 9.865 10.636 1.00 13.52 73 ASN A O 1
ATOM 522 N N . ALA A 1 82 ? 60.281 8.175 11.916 1.00 9.83 74 ALA A N 1
ATOM 523 C CA . ALA A 1 82 ? 59.759 7.448 10.762 1.00 9.87 74 ALA A CA 1
ATOM 524 C C . ALA A 1 82 ? 58.642 8.232 10.089 1.00 10.00 74 ALA A C 1
ATOM 525 O O . ALA A 1 82 ? 58.617 8.352 8.859 1.00 11.07 74 ALA A O 1
ATOM 527 N N . VAL A 1 83 ? 57.727 8.796 10.877 1.00 9.96 75 VAL A N 1
ATOM 528 C CA . VAL A 1 83 ? 56.660 9.611 10.303 1.00 10.05 75 VAL A CA 1
ATOM 529 C C . VAL A 1 83 ? 57.248 10.783 9.529 1.00 9.81 75 VAL A C 1
ATOM 530 O O . VAL A 1 83 ? 56.818 11.097 8.407 1.00 10.13 75 VAL A O 1
ATOM 534 N N . ASP A 1 84 ? 58.234 11.462 10.125 1.00 10.62 76 ASP A N 1
ATOM 535 C CA . ASP A 1 84 ? 58.844 12.602 9.450 1.00 10.97 76 ASP A CA 1
ATOM 536 C C . ASP A 1 84 ? 59.565 12.166 8.182 1.00 12.16 76 ASP A C 1
ATOM 537 O O . ASP A 1 84 ? 59.561 12.890 7.177 1.00 13.58 76 ASP A O 1
ATOM 542 N N . ARG A 1 85 ? 60.203 10.987 8.214 1.00 10.00 77 ARG A N 1
ATOM 543 C CA . ARG A 1 85 ? 60.907 10.516 7.027 1.00 10.95 77 ARG A CA 1
ATOM 544 C C . ARG A 1 85 ? 59.942 10.279 5.873 1.00 11.81 77 ARG A C 1
ATOM 545 O O . ARG A 1 85 ? 60.249 10.612 4.727 1.00 14.65 77 ARG A O 1
ATOM 553 N N . VAL A 1 86 ? 58.763 9.720 6.160 1.00 10.80 78 VAL A N 1
ATOM 554 C CA . VAL A 1 86 ? 57.766 9.504 5.109 1.00 9.43 78 VAL A CA 1
ATOM 555 C C . VAL A 1 86 ? 57.316 10.834 4.504 1.00 10.54 78 VAL A C 1
ATOM 556 O O . VAL A 1 86 ? 57.230 10.985 3.277 1.00 11.83 78 VAL A O 1
ATOM 560 N N . ALA A 1 87 ? 56.987 11.809 5.348 1.00 9.42 79 ALA A N 1
ATOM 561 C CA . ALA A 1 87 ? 56.550 13.097 4.822 1.00 11.56 79 ALA A CA 1
ATOM 562 C C . ALA A 1 87 ? 57.621 13.751 3.967 1.00 12.69 79 ALA A C 1
ATOM 563 O O . ALA A 1 87 ? 57.313 14.388 2.954 1.00 15.80 79 ALA A O 1
ATOM 565 N N . GLU A 1 88 ? 58.889 13.647 4.379 1.00 11.85 80 GLU A N 1
ATOM 566 C CA . GLU A 1 88 ? 59.973 14.168 3.559 1.00 14.19 80 GLU A CA 1
ATOM 567 C C . GLU A 1 88 ? 60.102 13.398 2.243 1.00 15.89 80 GLU A C 1
ATOM 568 O O . GLU A 1 88 ? 60.265 14.000 1.177 1.00 17.78 80 GLU A O 1
ATOM 574 N N . ALA A 1 89 ? 59.988 12.063 2.291 1.00 12.39 81 ALA A N 1
ATOM 575 C CA . ALA A 1 89 ? 60.189 11.275 1.074 1.00 13.17 81 ALA A CA 1
ATOM 576 C C . ALA A 1 89 ? 59.072 11.489 0.056 1.00 12.77 81 ALA A C 1
ATOM 577 O O . ALA A 1 89 ? 59.337 11.586 -1.156 1.00 16.21 81 ALA A O 1
ATOM 579 N N . PHE A 1 90 ? 57.820 11.548 0.516 1.00 11.83 82 PHE A N 1
ATOM 580 C CA . PHE A 1 90 ? 56.677 11.624 -0.379 1.00 11.31 82 PHE A CA 1
ATOM 581 C C . PHE A 1 90 ? 56.216 13.054 -0.628 1.00 13.22 82 PHE A C 1
ATOM 582 O O . PHE A 1 90 ? 55.363 13.277 -1.494 1.00 14.87 82 PHE A O 1
ATOM 590 N N . GLY A 1 91 ? 56.770 14.031 0.091 1.00 13.27 83 GLY A N 1
ATOM 591 C CA . GLY A 1 91 ? 56.325 15.405 -0.022 1.00 13.54 83 GLY A CA 1
ATOM 592 C C . GLY A 1 91 ? 55.184 15.769 0.911 1.00 12.43 83 GLY A C 1
ATOM 593 O O . GLY A 1 91 ? 54.827 16.950 1.003 1.00 13.09 83 GLY A O 1
ATOM 594 N N . GLY A 1 92 ? 54.650 14.807 1.640 1.00 11.25 84 GLY A N 1
ATOM 595 C CA . GLY A 1 92 ? 53.546 15.042 2.547 1.00 10.37 84 GLY A CA 1
ATOM 596 C C . GLY A 1 92 ? 52.983 13.722 3.000 1.00 9.20 84 GLY A C 1
ATOM 597 O O . GLY A 1 92 ? 53.508 12.662 2.680 1.00 10.88 84 GLY A O 1
ATOM 598 N N . LEU A 1 93 ? 51.906 13.807 3.778 1.00 9.38 85 LEU A N 1
ATOM 599 C CA . LEU A 1 93 ? 51.294 12.617 4.348 1.00 8.59 85 LEU A CA 1
ATOM 600 C C . LEU A 1 93 ? 49.793 12.828 4.354 1.00 9.19 85 LEU A C 1
ATOM 601 O O . LEU A 1 93 ? 49.321 13.888 4.780 1.00 11.75 85 LEU A O 1
ATOM 606 N N . ASP A 1 94 ? 49.045 11.811 3.903 1.00 9.21 86 ASP A N 1
ATOM 607 C CA . ASP A 1 94 ? 47.591 11.863 3.915 1.00 7.97 86 ASP A CA 1
ATOM 608 C C . ASP A 1 94 ? 46.947 10.823 4.812 1.00 8.74 86 ASP A C 1
ATOM 609 O O . ASP A 1 94 ? 45.832 11.050 5.283 1.00 9.08 86 ASP A O 1
ATOM 614 N N . ILE A 1 95 ? 47.596 9.681 5.021 1.00 8.19 87 ILE A N 1
ATOM 615 C CA . ILE A 1 95 ? 46.991 8.528 5.690 1.00 7.65 87 ILE A CA 1
ATOM 616 C C . ILE A 1 95 ? 48.020 7.938 6.644 1.00 6.33 87 ILE A C 1
ATOM 617 O O . ILE A 1 95 ? 49.147 7.645 6.226 1.00 7.07 87 ILE A O 1
ATOM 622 N N . LEU A 1 96 ? 47.636 7.762 7.912 1.00 8.16 88 LEU A N 1
ATOM 623 C CA . LEU A 1 96 ? 48.426 7.003 8.875 1.00 6.16 88 LEU A CA 1
ATOM 624 C C . LEU A 1 96 ? 47.611 5.808 9.343 1.00 6.56 88 LEU A C 1
ATOM 625 O O . LEU A 1 96 ? 46.475 5.977 9.767 1.00 7.45 88 LEU A O 1
ATOM 630 N N . VAL A 1 97 ? 48.188 4.611 9.268 1.00 6.61 89 VAL A N 1
ATOM 631 C CA . VAL A 1 97 ? 47.555 3.414 9.821 1.00 6.27 89 VAL A CA 1
ATOM 632 C C . VAL A 1 97 ? 48.475 2.883 10.912 1.00 6.65 89 VAL A C 1
ATOM 633 O O . VAL A 1 97 ? 49.598 2.434 10.625 1.00 7.46 89 VAL A O 1
ATOM 637 N N . ASN A 1 98 ? 48.014 2.952 12.169 1.00 6.79 90 ASN A N 1
ATOM 638 C CA . ASN A 1 98 ? 48.780 2.437 13.308 1.00 6.93 90 ASN A CA 1
ATOM 639 C C . ASN A 1 98 ? 48.414 0.975 13.475 1.00 7.40 90 ASN A C 1
ATOM 640 O O . ASN A 1 98 ? 47.385 0.654 14.055 1.00 10.25 90 ASN A O 1
ATOM 645 N N . ASN A 1 99 ? 49.262 0.076 12.974 1.00 6.82 91 ASN A N 1
ATOM 646 C CA . ASN A 1 99 ? 48.907 -1.329 12.946 1.00 6.05 91 ASN A CA 1
ATOM 647 C C . ASN A 1 99 ? 49.869 -2.221 13.709 1.00 7.26 91 ASN A C 1
ATOM 648 O O . ASN A 1 99 ? 49.446 -3.248 14.215 1.00 9.06 91 ASN A O 1
ATOM 653 N N . ALA A 1 100 ? 51.151 -1.868 13.794 1.00 7.77 92 ALA A N 1
ATOM 654 C CA . ALA A 1 100 ? 52.102 -2.720 14.495 1.00 7.66 92 ALA A CA 1
ATOM 655 C C . ALA A 1 100 ? 51.611 -3.018 15.901 1.00 7.73 92 ALA A C 1
ATOM 656 O O . ALA A 1 100 ? 51.211 -2.114 16.623 1.00 10.51 92 ALA A O 1
ATOM 658 N N . GLY A 1 101 ? 51.659 -4.280 16.288 1.00 9.40 93 GLY A N 1
ATOM 659 C CA . GLY A 1 101 ? 51.201 -4.631 17.619 1.00 9.84 93 GLY A CA 1
ATOM 660 C C . GLY A 1 101 ? 51.764 -5.966 18.030 1.00 10.68 93 GLY A C 1
ATOM 661 O O . GLY A 1 101 ? 52.225 -6.749 17.195 1.00 12.05 93 GLY A O 1
ATOM 662 N N . ILE A 1 102 ? 51.720 -6.219 19.345 1.00 7.72 94 ILE A N 1
ATOM 663 C CA . ILE A 1 102 ? 52.181 -7.477 19.918 1.00 8.45 94 ILE A CA 1
ATOM 664 C C . ILE A 1 102 ? 51.119 -8.053 20.840 1.00 8.78 94 ILE A C 1
ATOM 665 O O . ILE A 1 102 ? 50.308 -7.324 21.418 1.00 9.64 94 ILE A O 1
ATOM 670 N N . PHE A 1 103 ? 51.150 -9.375 20.986 1.00 11.78 95 PHE A N 1
ATOM 671 C CA A PHE A 1 103 ? 50.303 -10.090 21.934 0.53 14.92 95 PHE A CA 1
ATOM 672 C CA B PHE A 1 103 ? 50.297 -10.103 21.922 0.47 14.89 95 PHE A CA 1
ATOM 673 C C . PHE A 1 103 ? 51.219 -10.967 22.775 1.00 15.92 95 PHE A C 1
ATOM 674 O O . PHE A 1 103 ? 51.724 -11.980 22.295 1.00 19.81 95 PHE A O 1
ATOM 689 N N . ARG A 1 104 ? 51.447 -10.566 24.026 1.00 15.35 96 ARG A N 1
ATOM 690 C CA . ARG A 1 104 ? 52.300 -11.331 24.935 1.00 24.85 96 ARG A CA 1
ATOM 691 C C . ARG A 1 104 ? 51.433 -12.324 25.708 1.00 29.07 96 ARG A C 1
ATOM 692 O O . ARG A 1 104 ? 50.604 -11.920 26.524 1.00 31.51 96 ARG A O 1
ATOM 700 N N . ALA A 1 105 ? 51.633 -13.619 25.471 1.00 27.52 97 ALA A N 1
ATOM 701 C CA . ALA A 1 105 ? 50.837 -14.628 26.162 1.00 26.07 97 ALA A CA 1
ATOM 702 C C . ALA A 1 105 ? 51.287 -14.787 27.610 1.00 25.91 97 ALA A C 1
ATOM 703 O O . ALA A 1 105 ? 52.482 -14.711 27.921 1.00 28.62 97 ALA A O 1
ATOM 705 N N . GLY A 1 106 ? 50.327 -15.022 28.493 1.00 28.87 98 GLY A N 1
ATOM 706 C CA . GLY A 1 106 ? 50.676 -15.409 29.847 1.00 27.04 98 GLY A CA 1
ATOM 707 C C . GLY A 1 106 ? 49.548 -15.192 30.826 1.00 25.09 98 GLY A C 1
ATOM 708 O O . GLY A 1 106 ? 48.647 -14.375 30.625 1.00 25.67 98 GLY A O 1
ATOM 709 N N . SER A 1 107 ? 49.623 -15.930 31.933 1.00 19.97 99 SER A N 1
ATOM 710 C CA . SER A 1 107 ? 48.654 -15.826 33.011 1.00 15.80 99 SER A CA 1
ATOM 711 C C . SER A 1 107 ? 48.903 -14.574 33.845 1.00 17.48 99 SER A C 1
ATOM 712 O O . SER A 1 107 ? 49.965 -13.948 33.792 1.00 15.85 99 SER A O 1
ATOM 715 N N . LEU A 1 108 ? 47.901 -14.220 34.647 1.00 15.11 100 LEU A N 1
ATOM 716 C CA . LEU A 1 108 ? 48.055 -13.103 35.572 1.00 14.62 100 LEU A CA 1
ATOM 717 C C . LEU A 1 108 ? 49.215 -13.337 36.536 1.00 16.67 100 LEU A C 1
ATOM 718 O O . LEU A 1 108 ? 50.022 -12.430 36.770 1.00 17.87 100 LEU A O 1
ATOM 723 N N . ASP A 1 109 ? 49.289 -14.541 37.119 1.00 17.17 101 ASP A N 1
ATOM 724 C CA . ASP A 1 109 ? 50.324 -14.873 38.102 1.00 19.74 101 ASP A CA 1
ATOM 725 C C . ASP A 1 109 ? 51.716 -14.645 37.526 1.00 23.00 101 ASP A C 1
ATOM 726 O O . ASP A 1 109 ? 52.632 -14.210 38.236 1.00 24.96 101 ASP A O 1
ATOM 731 N N . ASP A 1 110 ? 51.891 -14.934 36.237 1.00 16.30 102 ASP A N 1
ATOM 732 C CA . ASP A 1 110 ? 53.200 -14.932 35.584 1.00 17.26 102 ASP A CA 1
ATOM 733 C C . ASP A 1 110 ? 53.529 -13.630 34.876 1.00 18.19 102 ASP A C 1
ATOM 734 O O . ASP A 1 110 ? 54.634 -13.494 34.339 1.00 19.56 102 ASP A O 1
ATOM 739 N N . LEU A 1 111 ? 52.588 -12.690 34.823 1.00 14.67 103 LEU A N 1
ATOM 740 C CA . LEU A 1 111 ? 52.786 -11.455 34.086 1.00 15.82 103 LEU A CA 1
ATOM 741 C C . LEU A 1 111 ? 54.027 -10.705 34.572 1.00 14.15 103 LEU A C 1
ATOM 742 O O . LEU A 1 111 ? 54.211 -10.494 35.772 1.00 17.20 103 LEU A O 1
ATOM 747 N N . THR A 1 112 ? 54.888 -10.314 33.639 1.00 13.47 104 THR A N 1
ATOM 748 C CA . THR A 1 112 ? 56.127 -9.631 33.986 1.00 13.41 104 THR A CA 1
ATOM 749 C C . THR A 1 112 ? 56.018 -8.139 33.677 1.00 13.01 104 THR A C 1
ATOM 750 O O . THR A 1 112 ? 55.226 -7.715 32.836 1.00 13.67 104 THR A O 1
ATOM 754 N N . LEU A 1 113 ? 56.832 -7.350 34.385 1.00 16.33 105 LEU A N 1
ATOM 755 C CA . LEU A 1 113 ? 56.916 -5.925 34.080 1.00 13.37 105 LEU A CA 1
ATOM 756 C C . LEU A 1 113 ? 57.395 -5.700 32.656 1.00 12.19 105 LEU A C 1
ATOM 757 O O . LEU A 1 113 ? 56.937 -4.774 31.973 1.00 12.34 105 LEU A O 1
ATOM 762 N N . ASP A 1 114 ? 58.321 -6.548 32.178 1.00 15.96 106 ASP A N 1
ATOM 763 C CA . ASP A 1 114 ? 58.776 -6.431 30.796 1.00 15.66 106 ASP A CA 1
ATOM 764 C C . ASP A 1 114 ? 57.623 -6.599 29.816 1.00 14.69 106 ASP A C 1
ATOM 765 O O . ASP A 1 114 ? 57.534 -5.872 28.816 1.00 13.13 106 ASP A O 1
ATOM 770 N N . ASP A 1 115 ? 56.716 -7.543 30.086 1.00 13.06 107 ASP A N 1
ATOM 771 C CA . ASP A 1 115 ? 55.588 -7.718 29.180 1.00 14.60 107 ASP A CA 1
ATOM 772 C C . ASP A 1 115 ? 54.613 -6.560 29.283 1.00 11.16 107 ASP A C 1
ATOM 773 O O . ASP A 1 115 ? 54.059 -6.132 28.269 1.00 10.49 107 ASP A O 1
ATOM 778 N N . ILE A 1 116 ? 54.417 -6.018 30.490 1.00 10.76 108 ILE A N 1
ATOM 779 C CA . ILE A 1 116 ? 53.528 -4.871 30.643 1.00 8.80 108 ILE A CA 1
ATOM 780 C C . ILE A 1 116 ? 54.083 -3.681 29.874 1.00 8.64 108 ILE A C 1
ATOM 781 O O . ILE A 1 116 ? 53.379 -3.035 29.088 1.00 10.52 108 ILE A O 1
ATOM 786 N N . ASP A 1 117 ? 55.363 -3.367 30.107 1.00 9.46 109 ASP A N 1
ATOM 787 C CA . ASP A 1 117 ? 55.978 -2.218 29.442 1.00 9.64 109 ASP A CA 1
ATOM 788 C C . ASP A 1 117 ? 56.017 -2.404 27.931 1.00 9.65 109 ASP A C 1
ATOM 789 O O . ASP A 1 117 ? 55.735 -1.474 27.177 1.00 11.32 109 ASP A O 1
ATOM 794 N N . ALA A 1 118 ? 56.403 -3.589 27.464 1.00 9.85 110 ALA A N 1
ATOM 795 C CA . ALA A 1 118 ? 56.448 -3.818 26.023 1.00 10.45 110 ALA A CA 1
ATOM 796 C C . ALA A 1 118 ? 55.078 -3.625 25.401 1.00 10.34 110 ALA A C 1
ATOM 797 O O . ALA A 1 118 ? 54.949 -2.993 24.344 1.00 9.52 110 ALA A O 1
ATOM 799 N N . THR A 1 119 ? 54.041 -4.173 26.037 1.00 8.01 111 THR A N 1
ATOM 800 C CA . THR A 1 119 ? 52.702 -4.056 25.466 1.00 6.79 111 THR A CA 1
ATOM 801 C C . THR A 1 119 ? 52.215 -2.616 25.485 1.00 8.69 111 THR A C 1
ATOM 802 O O . THR A 1 119 ? 51.671 -2.126 24.483 1.00 9.90 111 THR A O 1
ATOM 806 N N . LEU A 1 120 ? 52.409 -1.902 26.597 1.00 8.44 112 LEU A N 1
ATOM 807 C CA . LEU A 1 120 ? 51.952 -0.520 26.608 1.00 7.66 112 LEU A CA 1
ATOM 808 C C . LEU A 1 120 ? 52.781 0.340 25.659 1.00 8.78 112 LEU A C 1
ATOM 809 O O . LEU A 1 120 ? 52.227 1.211 24.964 1.00 9.17 112 LEU A O 1
ATOM 814 N N . ASN A 1 121 ? 54.088 0.074 25.553 1.00 8.10 113 ASN A N 1
ATOM 815 C CA . ASN A 1 121 ? 54.932 0.908 24.697 1.00 8.39 113 ASN A CA 1
ATOM 816 C C . ASN A 1 121 ? 54.610 0.690 23.221 1.00 8.87 113 ASN A C 1
ATOM 817 O O . ASN A 1 121 ? 54.542 1.647 22.440 1.00 9.18 113 ASN A O 1
ATOM 822 N N . VAL A 1 122 ? 54.453 -0.573 22.810 1.00 7.55 114 VAL A N 1
ATOM 823 C CA . VAL A 1 122 ? 54.213 -0.881 21.398 1.00 8.08 114 VAL A CA 1
ATOM 824 C C . VAL A 1 122 ? 52.761 -0.633 21.025 1.00 8.12 114 VAL A C 1
ATOM 825 O O . VAL A 1 122 ? 52.465 -0.020 19.994 1.00 8.56 114 VAL A O 1
ATOM 829 N N . ASN A 1 123 ? 51.823 -1.133 21.834 1.00 7.06 115 ASN A N 1
ATOM 830 C CA . ASN A 1 123 ? 50.423 -1.105 21.429 1.00 7.53 115 ASN A CA 1
ATOM 831 C C . ASN A 1 123 ? 49.743 0.217 21.721 1.00 7.50 115 ASN A C 1
ATOM 832 O O . ASN A 1 123 ? 48.705 0.492 21.114 1.00 8.03 115 ASN A O 1
ATOM 837 N N . VAL A 1 124 ? 50.265 1.010 22.664 1.00 5.89 116 VAL A N 1
ATOM 838 C CA . VAL A 1 124 ? 49.593 2.246 23.050 1.00 7.11 116 VAL A CA 1
ATOM 839 C C . VAL A 1 124 ? 50.483 3.462 22.787 1.00 7.40 116 VAL A C 1
ATOM 840 O O . VAL A 1 124 ? 50.107 4.366 22.033 1.00 8.06 116 VAL A O 1
ATOM 844 N N . ARG A 1 125 ? 51.644 3.538 23.455 1.00 6.81 117 ARG A N 1
ATOM 845 C CA . ARG A 1 125 ? 52.450 4.751 23.328 1.00 7.06 117 ARG A CA 1
ATOM 846 C C . ARG A 1 125 ? 52.846 5.014 21.874 1.00 8.63 117 ARG A C 1
ATOM 847 O O . ARG A 1 125 ? 52.809 6.163 21.411 1.00 8.25 117 ARG A O 1
ATOM 855 N N . ALA A 1 126 ? 53.200 3.963 21.121 1.00 6.98 118 ALA A N 1
ATOM 856 C CA . ALA A 1 126 ? 53.599 4.175 19.728 1.00 7.13 118 ALA A CA 1
ATOM 857 C C . ALA A 1 126 ? 52.455 4.741 18.892 1.00 8.25 118 ALA A C 1
ATOM 858 O O . ALA A 1 126 ? 52.687 5.535 17.961 1.00 8.71 118 ALA A O 1
ATOM 860 N N . VAL A 1 127 ? 51.215 4.349 19.211 1.00 7.47 119 VAL A N 1
ATOM 861 C CA . VAL A 1 127 ? 50.049 4.892 18.507 1.00 6.87 119 VAL A CA 1
ATOM 862 C C . VAL A 1 127 ? 49.900 6.374 18.793 1.00 6.62 119 VAL A C 1
ATOM 863 O O . VAL A 1 127 ? 49.658 7.181 17.884 1.00 7.71 119 VAL A O 1
ATOM 867 N N . ILE A 1 128 ? 50.004 6.751 20.075 1.00 6.07 120 ILE A N 1
ATOM 868 C CA . ILE A 1 128 ? 49.920 8.150 20.475 1.00 6.86 120 ILE A CA 1
ATOM 869 C C . ILE A 1 128 ? 51.018 8.969 19.802 1.00 8.50 120 ILE A C 1
ATOM 870 O O . ILE A 1 128 ? 50.752 10.033 19.232 1.00 9.36 120 ILE A O 1
ATOM 875 N N . VAL A 1 129 ? 52.267 8.489 19.863 1.00 7.63 121 VAL A N 1
ATOM 876 C CA . VAL A 1 129 ? 53.399 9.242 19.320 1.00 7.55 121 VAL A CA 1
ATOM 877 C C . VAL A 1 129 ? 53.276 9.394 17.805 1.00 7.98 121 VAL A C 1
ATOM 878 O O . VAL A 1 129 ? 53.512 10.474 17.256 1.00 8.46 121 VAL A O 1
ATOM 882 N N . ALA A 1 130 ? 52.950 8.304 17.097 1.00 7.68 122 ALA A N 1
ATOM 883 C CA . ALA A 1 130 ? 52.813 8.396 15.649 1.00 7.37 122 ALA A CA 1
ATOM 884 C C . ALA A 1 130 ? 51.662 9.309 15.272 1.00 7.83 122 ALA A C 1
ATOM 885 O O . ALA A 1 130 ? 51.763 10.069 14.311 1.00 8.38 122 ALA A O 1
ATOM 887 N N . SER A 1 131 ? 50.554 9.229 16.010 1.00 7.50 123 SER A N 1
ATOM 888 C CA . SER A 1 131 ? 49.407 10.079 15.703 1.00 7.50 123 SER A CA 1
ATOM 889 C C . SER A 1 131 ? 49.760 11.552 15.853 1.00 7.75 123 SER A C 1
ATOM 890 O O . SER A 1 131 ? 49.425 12.377 14.989 1.00 9.17 123 SER A O 1
ATOM 893 N N . GLN A 1 132 ? 50.451 11.905 16.941 1.00 6.57 124 GLN A N 1
ATOM 894 C CA . GLN A 1 132 ? 50.851 13.286 17.153 1.00 8.74 124 GLN A CA 1
ATOM 895 C C . GLN A 1 132 ? 51.821 13.750 16.062 1.00 10.59 124 GLN A C 1
ATOM 896 O O . GLN A 1 132 ? 51.672 14.855 15.511 1.00 12.27 124 GLN A O 1
ATOM 902 N N . ALA A 1 133 ? 52.788 12.898 15.702 1.00 9.14 125 ALA A N 1
ATOM 903 C CA . ALA A 1 133 ? 53.745 13.259 14.668 1.00 10.40 125 ALA A CA 1
ATOM 904 C C . ALA A 1 133 ? 53.057 13.400 13.321 1.00 10.84 125 ALA A C 1
ATOM 905 O O . ALA A 1 133 ? 53.359 14.319 12.546 1.00 13.06 125 ALA A O 1
ATOM 907 N N . ALA A 1 134 ? 52.127 12.495 13.019 1.00 10.22 126 ALA A N 1
ATOM 908 C CA . ALA A 1 134 ? 51.420 12.590 11.752 1.00 8.53 126 ALA A CA 1
ATOM 909 C C . ALA A 1 134 ? 50.552 13.846 11.703 1.00 10.12 126 ALA A C 1
ATOM 910 O O . ALA A 1 134 ? 50.398 14.455 10.639 1.00 11.83 126 ALA A O 1
ATOM 912 N N . ALA A 1 135 ? 49.965 14.239 12.843 1.00 9.92 127 ALA A N 1
ATOM 913 C CA . ALA A 1 135 ? 49.098 15.417 12.860 1.00 9.97 127 ALA A CA 1
ATOM 914 C C . ALA A 1 135 ? 49.850 16.688 12.481 1.00 15.03 127 ALA A C 1
ATOM 915 O O . ALA A 1 135 ? 49.223 17.664 12.049 1.00 18.56 127 ALA A O 1
ATOM 917 N N . ARG A 1 136 ? 51.166 16.720 12.682 1.00 13.78 128 ARG A N 1
ATOM 918 C CA A ARG A 1 136 ? 51.952 17.862 12.227 0.45 14.64 128 ARG A CA 1
ATOM 919 C CA B ARG A 1 136 ? 51.964 17.855 12.230 0.55 14.43 128 ARG A CA 1
ATOM 920 C C . ARG A 1 136 ? 51.981 17.969 10.709 1.00 16.57 128 ARG A C 1
ATOM 921 O O . ARG A 1 136 ? 52.210 19.066 10.181 1.00 21.11 128 ARG A O 1
ATOM 936 N N . HIS A 1 137 ? 51.754 16.866 9.996 1.00 10.51 129 HIS A N 1
ATOM 937 C CA . HIS A 1 137 ? 51.839 16.821 8.537 1.00 9.33 129 HIS A CA 1
ATOM 938 C C . HIS A 1 137 ? 50.492 16.737 7.840 1.00 10.30 129 HIS A C 1
ATOM 939 O O . HIS A 1 137 ? 50.335 17.277 6.744 1.00 11.48 129 HIS A O 1
ATOM 946 N N . LEU A 1 138 ? 49.545 15.996 8.412 1.00 10.51 130 LEU A N 1
ATOM 947 C CA . LEU A 1 138 ? 48.242 15.803 7.793 1.00 9.91 130 LEU A CA 1
ATOM 948 C C . LEU A 1 138 ? 47.512 17.125 7.628 1.00 10.91 130 LEU A C 1
ATOM 949 O O . LEU A 1 138 ? 47.612 18.026 8.465 1.00 12.59 130 LEU A O 1
ATOM 954 N N . GLY A 1 139 ? 46.771 17.221 6.530 1.00 11.84 131 GLY A N 1
ATOM 955 C CA . GLY A 1 139 ? 45.874 18.338 6.305 1.00 11.72 131 GLY A CA 1
ATOM 956 C C . GLY A 1 139 ? 44.423 17.927 6.172 1.00 8.30 131 GLY A C 1
ATOM 957 O O . GLY A 1 139 ? 44.028 16.796 6.496 1.00 9.96 131 GLY A O 1
ATOM 958 N N . GLU A 1 140 ? 43.617 18.868 5.692 1.00 9.89 132 GLU A N 1
ATOM 959 C CA . GLU A 1 140 ? 42.194 18.619 5.506 1.00 9.84 132 GLU A CA 1
ATOM 960 C C . GLU A 1 140 ? 41.989 17.392 4.636 1.00 10.84 132 GLU A C 1
ATOM 961 O O . GLU A 1 140 ? 42.576 17.260 3.564 1.00 12.82 132 GLU A O 1
ATOM 967 N N . GLY A 1 141 ? 41.173 16.470 5.117 1.00 9.43 133 GLY A N 1
ATOM 968 C CA . GLY A 1 141 ? 40.944 15.239 4.390 1.00 11.14 133 GLY A CA 1
ATOM 969 C C . GLY A 1 141 ? 41.874 14.124 4.788 1.00 8.94 133 GLY A C 1
ATOM 970 O O . GLY A 1 141 ? 41.703 12.988 4.310 1.00 10.93 133 GLY A O 1
ATOM 971 N N . GLY A 1 142 ? 42.818 14.389 5.678 1.00 8.24 134 GLY A N 1
ATOM 972 C CA . GLY A 1 142 ? 43.694 13.338 6.141 1.00 7.88 134 GLY A CA 1
ATOM 973 C C . GLY A 1 142 ? 42.949 12.322 6.978 1.00 7.67 134 GLY A C 1
ATOM 974 O O . GLY A 1 142 ? 41.844 12.570 7.459 1.00 9.42 134 GLY A O 1
ATOM 975 N N . ARG A 1 143 ? 43.571 11.160 7.147 1.00 5.80 135 ARG A N 1
ATOM 976 C CA A ARG A 1 143 ? 42.909 10.033 7.785 0.88 7.49 135 ARG A CA 1
ATOM 977 C CA B ARG A 1 143 ? 42.918 10.013 7.768 0.12 7.20 135 ARG A CA 1
ATOM 978 C C . ARG A 1 143 ? 43.887 9.315 8.702 1.00 9.06 135 ARG A C 1
ATOM 979 O O . ARG A 1 143 ? 44.994 8.974 8.283 1.00 8.07 135 ARG A O 1
ATOM 994 N N . ILE A 1 144 ? 43.465 9.043 9.934 1.00 6.43 136 ILE A N 1
ATOM 995 C CA . ILE A 1 144 ? 44.223 8.179 10.838 1.00 4.85 136 ILE A CA 1
ATOM 996 C C . ILE A 1 144 ? 43.343 6.994 11.197 1.00 6.30 136 ILE A C 1
ATOM 997 O O . ILE A 1 144 ? 42.179 7.183 11.571 1.00 6.87 136 ILE A O 1
ATOM 1002 N N . VAL A 1 145 ? 43.875 5.780 11.040 1.00 5.70 137 VAL A N 1
ATOM 1003 C CA . VAL A 1 145 ? 43.196 4.554 11.461 1.00 5.28 137 VAL A CA 1
ATOM 1004 C C . VAL A 1 145 ? 44.158 3.767 12.331 1.00 7.76 137 VAL A C 1
ATOM 1005 O O . VAL A 1 145 ? 45.358 3.722 12.041 1.00 8.59 137 VAL A O 1
ATOM 1009 N N . SER A 1 146 ? 43.656 3.148 13.397 1.00 6.21 138 SER A N 1
ATOM 1010 C CA . SER A 1 146 ? 44.479 2.240 14.185 1.00 6.08 138 SER A CA 1
ATOM 1011 C C . SER A 1 146 ? 43.846 0.861 14.183 1.00 6.78 138 SER A C 1
ATOM 1012 O O . SER A 1 146 ? 42.630 0.720 14.012 1.00 8.23 138 SER A O 1
ATOM 1015 N N . THR A 1 147 ? 44.678 -0.175 14.319 1.00 6.77 139 THR A N 1
ATOM 1016 C CA . THR A 1 147 ? 44.163 -1.535 14.420 1.00 5.41 139 THR A CA 1
ATOM 1017 C C . THR A 1 147 ? 43.908 -1.866 15.883 1.00 7.08 139 THR A C 1
ATOM 1018 O O . THR A 1 147 ? 44.844 -1.898 16.697 1.00 7.61 139 THR A O 1
ATOM 1022 N N . GLY A 1 148 ? 42.631 -2.095 16.223 1.00 7.69 140 GLY A N 1
ATOM 1023 C CA . GLY A 1 148 ? 42.245 -2.465 17.573 1.00 7.77 140 GLY A CA 1
ATOM 1024 C C . GLY A 1 148 ? 42.132 -3.965 17.732 1.00 8.15 140 GLY A C 1
ATOM 1025 O O . GLY A 1 148 ? 43.050 -4.699 17.339 1.00 8.58 140 GLY A O 1
ATOM 1026 N N . SER A 1 149 ? 41.022 -4.434 18.301 1.00 5.83 141 SER A N 1
ATOM 1027 C CA . SER A 1 149 ? 40.748 -5.849 18.502 1.00 5.44 141 SER A CA 1
ATOM 1028 C C . SER A 1 149 ? 39.324 -5.989 19.012 1.00 6.69 141 SER A C 1
ATOM 1029 O O . SER A 1 149 ? 38.875 -5.166 19.806 1.00 8.09 141 SER A O 1
ATOM 1032 N N . CYS A 1 150 ? 38.644 -7.076 18.620 1.00 7.56 142 CYS A N 1
ATOM 1033 C CA . CYS A 1 150 ? 37.352 -7.350 19.259 1.00 8.03 142 CYS A CA 1
ATOM 1034 C C . CYS A 1 150 ? 37.518 -7.532 20.766 1.00 8.80 142 CYS A C 1
ATOM 1035 O O . CYS A 1 150 ? 36.573 -7.272 21.526 1.00 7.88 142 CYS A O 1
ATOM 1038 N N . LEU A 1 151 ? 38.717 -7.932 21.219 1.00 7.51 143 LEU A N 1
ATOM 1039 C CA . LEU A 1 151 ? 38.959 -8.093 22.652 1.00 7.66 143 LEU A CA 1
ATOM 1040 C C . LEU A 1 151 ? 38.971 -6.770 23.400 1.00 7.90 143 LEU A C 1
ATOM 1041 O O . LEU A 1 151 ? 38.958 -6.792 24.637 1.00 10.68 143 LEU A O 1
ATOM 1046 N N . ALA A 1 152 ? 39.015 -5.634 22.702 1.00 7.15 144 ALA A N 1
ATOM 1047 C CA . ALA A 1 152 ? 39.016 -4.348 23.400 1.00 8.68 144 ALA A CA 1
ATOM 1048 C C . ALA A 1 152 ? 37.729 -4.118 24.160 1.00 13.37 144 ALA A C 1
ATOM 1049 O O . ALA A 1 152 ? 37.720 -3.332 25.112 1.00 16.75 144 ALA A O 1
ATOM 1051 N N . THR A 1 153 ? 36.640 -4.764 23.748 1.00 10.93 145 THR A N 1
ATOM 1052 C CA . THR A 1 153 ? 35.347 -4.496 24.350 1.00 12.41 145 THR A CA 1
ATOM 1053 C C . THR A 1 153 ? 34.684 -5.730 24.929 1.00 9.79 145 THR A C 1
ATOM 1054 O O . THR A 1 153 ? 33.708 -5.590 25.668 1.00 11.26 145 THR A O 1
ATOM 1058 N N . ARG A 1 154 ? 35.210 -6.925 24.651 1.00 9.99 146 ARG A N 1
ATOM 1059 C CA A ARG A 1 154 ? 34.618 -8.176 25.133 0.48 8.40 146 ARG A CA 1
ATOM 1060 C CA B ARG A 1 154 ? 34.617 -8.175 25.093 0.52 8.93 146 ARG A CA 1
ATOM 1061 C C . ARG A 1 154 ? 35.752 -9.164 25.303 1.00 7.73 146 ARG A C 1
ATOM 1062 O O . ARG A 1 154 ? 36.448 -9.487 24.332 1.00 10.50 146 ARG A O 1
ATOM 1077 N N . VAL A 1 155 ? 35.951 -9.620 26.541 1.00 7.28 147 VAL A N 1
ATOM 1078 C CA . VAL A 1 155 ? 37.082 -10.496 26.849 1.00 8.32 147 VAL A CA 1
ATOM 1079 C C . VAL A 1 155 ? 36.523 -11.825 27.333 1.00 9.09 147 VAL A C 1
ATOM 1080 O O . VAL A 1 155 ? 35.983 -11.900 28.449 1.00 10.27 147 VAL A O 1
ATOM 1084 N N . PRO A 1 156 ? 36.629 -12.900 26.542 1.00 9.51 148 PRO A N 1
ATOM 1085 C CA . PRO A 1 156 ? 35.919 -14.146 26.882 1.00 11.87 148 PRO A CA 1
ATOM 1086 C C . PRO A 1 156 ? 36.627 -15.064 27.849 1.00 14.10 148 PRO A C 1
ATOM 1087 O O . PRO A 1 156 ? 35.963 -15.932 28.440 1.00 16.03 148 PRO A O 1
ATOM 1091 N N . ASP A 1 157 ? 37.941 -14.946 28.004 1.00 12.84 149 ASP A N 1
ATOM 1092 C CA A ASP A 1 157 ? 38.664 -15.907 28.817 0.51 14.50 149 ASP A CA 1
ATOM 1093 C CA B ASP A 1 157 ? 38.751 -15.925 28.714 0.49 14.07 149 ASP A CA 1
ATOM 1094 C C . ASP A 1 157 ? 39.786 -15.196 29.551 1.00 10.59 149 ASP A C 1
ATOM 1095 O O . ASP A 1 157 ? 40.044 -14.007 29.351 1.00 12.28 149 ASP A O 1
ATOM 1104 N N . ALA A 1 158 ? 40.411 -15.947 30.444 1.00 12.58 150 ALA A N 1
ATOM 1105 C CA . ALA A 1 158 ? 41.592 -15.516 31.169 1.00 10.75 150 ALA A CA 1
ATOM 1106 C C . ALA A 1 158 ? 42.805 -15.441 30.244 1.00 11.36 150 ALA A C 1
ATOM 1107 O O . ALA A 1 158 ? 42.857 -16.069 29.181 1.00 15.26 150 ALA A O 1
ATOM 1109 N N . GLY A 1 159 ? 43.805 -14.662 30.673 1.00 9.37 151 GLY A N 1
ATOM 1110 C CA . GLY A 1 159 ? 45.074 -14.604 29.974 1.00 12.33 151 GLY A CA 1
ATOM 1111 C C . GLY A 1 159 ? 45.174 -13.538 28.907 1.00 13.49 151 GLY A C 1
ATOM 1112 O O . GLY A 1 159 ? 46.187 -13.488 28.191 1.00 16.63 151 GLY A O 1
ATOM 1113 N N . MET A 1 160 ? 44.149 -12.705 28.752 1.00 10.87 152 MET A N 1
ATOM 1114 C CA . MET A 1 160 ? 44.093 -11.691 27.700 1.00 11.80 152 MET A CA 1
ATOM 1115 C C . MET A 1 160 ? 44.060 -10.267 28.247 1.00 10.15 152 MET A C 1
ATOM 1116 O O . MET A 1 160 ? 43.844 -9.316 27.469 1.00 9.62 152 MET A O 1
ATOM 1121 N N . SER A 1 161 ? 44.217 -10.091 29.558 1.00 7.64 153 SER A N 1
ATOM 1122 C CA . SER A 1 161 ? 43.797 -8.835 30.175 1.00 5.75 153 SER A CA 1
ATOM 1123 C C . SER A 1 161 ? 44.709 -7.684 29.789 1.00 6.77 153 SER A C 1
ATOM 1124 O O . SER A 1 161 ? 44.231 -6.575 29.516 1.00 7.31 153 SER A O 1
ATOM 1127 N N . LEU A 1 162 ? 46.030 -7.897 29.853 1.00 7.75 154 LEU A N 1
ATOM 1128 C CA . LEU A 1 162 ? 46.954 -6.843 29.445 1.00 6.87 154 LEU A CA 1
ATOM 1129 C C . LEU A 1 162 ? 46.734 -6.447 27.991 1.00 6.85 154 LEU A C 1
ATOM 1130 O O . LEU A 1 162 ? 46.686 -5.256 27.656 1.00 8.03 154 LEU A O 1
ATOM 1135 N N . TYR A 1 163 ? 46.597 -7.444 27.096 1.00 6.27 155 TYR A N 1
ATOM 1136 C CA . TYR A 1 163 ? 46.368 -7.130 25.692 1.00 5.96 155 TYR A CA 1
ATOM 1137 C C . TYR A 1 163 ? 45.051 -6.387 25.489 1.00 7.89 155 TYR A C 1
ATOM 1138 O O . TYR A 1 163 ? 44.993 -5.387 24.761 1.00 7.08 155 TYR A O 1
ATOM 1147 N N . ALA A 1 164 ? 43.975 -6.872 26.128 1.00 7.52 156 ALA A N 1
ATOM 1148 C CA . ALA A 1 164 ? 42.689 -6.192 26.025 1.00 7.60 156 ALA A CA 1
ATOM 1149 C C . ALA A 1 164 ? 42.783 -4.750 26.501 1.00 8.49 156 ALA A C 1
ATOM 1150 O O . ALA A 1 164 ? 42.218 -3.847 25.874 1.00 8.66 156 ALA A O 1
ATOM 1152 N N . ALA A 1 165 ? 43.469 -4.512 27.625 1.00 6.11 157 ALA A N 1
ATOM 1153 C CA . ALA A 1 165 ? 43.646 -3.143 28.095 1.00 5.70 157 ALA A CA 1
ATOM 1154 C C . ALA A 1 165 ? 44.351 -2.284 27.052 1.00 8.01 157 ALA A C 1
ATOM 1155 O O . ALA A 1 165 ? 43.977 -1.124 26.825 1.00 6.98 157 ALA A O 1
ATOM 1157 N N . SER A 1 166 ? 45.377 -2.833 26.406 1.00 6.45 158 SER A N 1
ATOM 1158 C CA . SER A 1 166 ? 46.129 -2.030 25.443 1.00 6.36 158 SER A CA 1
ATOM 1159 C C . SER A 1 166 ? 45.278 -1.658 24.243 1.00 7.32 158 SER A C 1
ATOM 1160 O O . SER A 1 166 ? 45.430 -0.559 23.697 1.00 8.58 158 SER A O 1
ATOM 1163 N N . LYS A 1 167 ? 44.356 -2.534 23.839 1.00 7.12 159 LYS A N 1
ATOM 1164 C CA . LYS A 1 167 ? 43.520 -2.216 22.688 1.00 6.15 159 LYS A CA 1
ATOM 1165 C C . LYS A 1 167 ? 42.342 -1.329 23.079 1.00 7.15 159 LYS A C 1
ATOM 1166 O O . LYS A 1 167 ? 41.931 -0.463 22.295 1.00 6.68 159 LYS A O 1
ATOM 1172 N N . ALA A 1 168 ? 41.807 -1.518 24.292 1.00 6.00 160 ALA A N 1
ATOM 1173 C CA . ALA A 1 168 ? 40.763 -0.635 24.793 1.00 5.69 160 ALA A CA 1
ATOM 1174 C C . ALA A 1 168 ? 41.274 0.801 24.902 1.00 5.26 160 ALA A C 1
ATOM 1175 O O . ALA A 1 168 ? 40.533 1.751 24.626 1.00 6.28 160 ALA A O 1
ATOM 1177 N N . ALA A 1 169 ? 42.540 0.975 25.305 1.00 5.33 161 ALA A N 1
ATOM 1178 C CA . ALA A 1 169 ? 43.134 2.310 25.373 1.00 6.61 161 ALA A CA 1
ATOM 1179 C C . ALA A 1 169 ? 42.979 3.040 24.049 1.00 6.23 161 ALA A C 1
ATOM 1180 O O . ALA A 1 169 ? 42.763 4.260 24.022 1.00 7.29 161 ALA A O 1
ATOM 1182 N N . LEU A 1 170 ? 43.072 2.301 22.934 1.00 6.06 162 LEU A N 1
ATOM 1183 C CA . LEU A 1 170 ? 43.030 2.952 21.634 1.00 5.29 162 LEU A CA 1
ATOM 1184 C C . LEU A 1 170 ? 41.647 3.485 21.297 1.00 7.09 162 LEU A C 1
ATOM 1185 O O . LEU A 1 170 ? 41.540 4.386 20.448 1.00 7.37 162 LEU A O 1
ATOM 1190 N N . ILE A 1 171 ? 40.597 2.971 21.950 1.00 6.49 163 ILE A N 1
ATOM 1191 C CA . ILE A 1 171 ? 39.247 3.495 21.729 1.00 6.38 163 ILE A CA 1
ATOM 1192 C C . ILE A 1 171 ? 39.149 4.910 22.278 1.00 7.35 163 ILE A C 1
ATOM 1193 O O . ILE A 1 171 ? 38.694 5.824 21.591 1.00 7.31 163 ILE A O 1
ATOM 1198 N N . GLY A 1 172 ? 39.591 5.115 23.525 1.00 6.41 164 GLY A N 1
ATOM 1199 C CA . GLY A 1 172 ? 39.586 6.462 24.080 1.00 8.10 164 GLY A CA 1
ATOM 1200 C C . GLY A 1 172 ? 40.473 7.406 23.290 1.00 7.91 164 GLY A C 1
ATOM 1201 O O . GLY A 1 172 ? 40.093 8.546 23.022 1.00 7.58 164 GLY A O 1
ATOM 1202 N N . TRP A 1 173 ? 41.642 6.925 22.863 1.00 6.76 165 TRP A N 1
ATOM 1203 C CA . TRP A 1 173 ? 42.531 7.762 22.069 1.00 5.70 165 TRP A CA 1
ATOM 1204 C C . TRP A 1 173 ? 41.855 8.177 20.765 1.00 5.79 165 TRP A C 1
ATOM 1205 O O . TRP A 1 173 ? 41.921 9.342 20.358 1.00 6.75 165 TRP A O 1
ATOM 1216 N N . THR A 1 174 ? 41.235 7.216 20.077 1.00 7.36 166 THR A N 1
ATOM 1217 C CA . THR A 1 174 ? 40.605 7.480 18.782 1.00 5.88 166 THR A CA 1
ATOM 1218 C C . THR A 1 174 ? 39.503 8.512 18.895 1.00 6.60 166 THR A C 1
ATOM 1219 O O . THR A 1 174 ? 39.439 9.459 18.095 1.00 6.24 166 THR A O 1
ATOM 1223 N N . GLN A 1 175 ? 38.619 8.351 19.889 1.00 6.11 167 GLN A N 1
ATOM 1224 C CA . GLN A 1 175 ? 37.505 9.282 20.029 1.00 6.61 167 GLN A CA 1
ATOM 1225 C C . GLN A 1 175 ? 38.006 10.669 20.410 1.00 6.99 167 GLN A C 1
ATOM 1226 O O . GLN A 1 175 ? 37.553 11.662 19.844 1.00 6.84 167 GLN A O 1
ATOM 1232 N N . GLY A 1 176 ? 38.967 10.752 21.337 1.00 6.65 168 GLY A N 1
ATOM 1233 C CA . GLY A 1 176 ? 39.485 12.061 21.697 1.00 8.02 168 GLY A CA 1
ATOM 1234 C C . GLY A 1 176 ? 40.228 12.710 20.549 1.00 6.35 168 GLY A C 1
ATOM 1235 O O . GLY A 1 176 ? 40.121 13.922 20.335 1.00 6.47 168 GLY A O 1
ATOM 1236 N N . LEU A 1 177 ? 41.009 11.922 19.807 1.00 7.01 169 LEU A N 1
ATOM 1237 C CA . LEU A 1 177 ? 41.796 12.524 18.740 1.00 6.90 169 LEU A CA 1
ATOM 1238 C C . LEU A 1 177 ? 40.901 13.019 17.620 1.00 7.13 169 LEU A C 1
ATOM 1239 O O . LEU A 1 177 ? 41.211 14.027 16.979 1.00 7.86 169 LEU A O 1
ATOM 1244 N N . ALA A 1 178 ? 39.774 12.356 17.388 1.00 5.89 170 ALA A N 1
ATOM 1245 C CA . ALA A 1 178 ? 38.816 12.880 16.426 1.00 5.41 170 ALA A CA 1
ATOM 1246 C C . ALA A 1 178 ? 38.348 14.266 16.828 1.00 7.20 170 ALA A C 1
ATOM 1247 O O . ALA A 1 178 ? 38.176 15.146 15.973 1.00 7.32 170 ALA A O 1
ATOM 1249 N N . ARG A 1 179 ? 38.164 14.499 18.132 1.00 7.04 171 ARG A N 1
ATOM 1250 C CA . ARG A 1 179 ? 37.822 15.849 18.584 1.00 7.51 171 ARG A CA 1
ATOM 1251 C C . ARG A 1 179 ? 38.988 16.812 18.383 1.00 7.21 171 ARG A C 1
ATOM 1252 O O . ARG A 1 179 ? 38.786 17.956 17.956 1.00 9.26 171 ARG A O 1
ATOM 1260 N N . ASP A 1 180 ? 40.212 16.367 18.688 1.00 7.92 172 ASP A N 1
ATOM 1261 C CA . ASP A 1 180 ? 41.375 17.244 18.537 1.00 8.52 172 ASP A CA 1
ATOM 1262 C C . ASP A 1 180 ? 41.537 17.705 17.102 1.00 8.29 172 ASP A C 1
ATOM 1263 O O . ASP A 1 180 ? 41.877 18.871 16.845 1.00 11.37 172 ASP A O 1
ATOM 1268 N N . LEU A 1 181 ? 41.336 16.792 16.148 1.00 8.36 173 LEU A N 1
ATOM 1269 C CA . LEU A 1 181 ? 41.665 17.050 14.756 1.00 8.40 173 LEU A CA 1
ATOM 1270 C C . LEU A 1 181 ? 40.455 17.436 13.915 1.00 9.71 173 LEU A C 1
ATOM 1271 O O . LEU A 1 181 ? 40.615 17.708 12.719 1.00 10.24 173 LEU A O 1
ATOM 1276 N N . GLY A 1 182 ? 39.274 17.514 14.512 1.00 8.61 174 GLY A N 1
ATOM 1277 C CA . GLY A 1 182 ? 38.083 17.903 13.784 1.00 8.95 174 GLY A CA 1
ATOM 1278 C C . GLY A 1 182 ? 38.183 19.233 13.053 1.00 9.20 174 GLY A C 1
ATOM 1279 O O . GLY A 1 182 ? 37.853 19.340 11.871 1.00 10.72 174 GLY A O 1
ATOM 1280 N N . PRO A 1 183 ? 38.583 20.290 13.761 1.00 11.18 175 PRO A N 1
ATOM 1281 C CA . PRO A 1 183 ? 38.668 21.599 13.099 1.00 14.55 175 PRO A CA 1
ATOM 1282 C C . PRO A 1 183 ? 39.567 21.590 11.880 1.00 11.88 175 PRO A C 1
ATOM 1283 O O . PRO A 1 183 ? 39.318 22.367 10.942 1.00 13.49 175 PRO A O 1
ATOM 1287 N N . ARG A 1 184 ? 40.582 20.739 11.848 1.00 10.72 176 ARG A N 1
ATOM 1288 C CA . ARG A 1 184 ? 41.476 20.673 10.703 1.00 11.80 176 ARG A CA 1
ATOM 1289 C C . ARG A 1 184 ? 40.998 19.692 9.642 1.00 11.68 176 ARG A C 1
ATOM 1290 O O . ARG A 1 184 ? 41.590 19.638 8.562 1.00 15.97 176 ARG A O 1
ATOM 1298 N N . GLY A 1 185 ? 39.938 18.936 9.906 1.00 9.92 177 GLY A N 1
ATOM 1299 C CA . GLY A 1 185 ? 39.358 18.105 8.871 1.00 9.84 177 GLY A CA 1
ATOM 1300 C C . GLY A 1 185 ? 39.969 16.731 8.720 1.00 10.04 177 GLY A C 1
ATOM 1301 O O . GLY A 1 185 ? 39.910 16.163 7.625 1.00 10.29 177 GLY A O 1
ATOM 1302 N N . ILE A 1 186 ? 40.557 16.185 9.777 1.00 9.40 178 ILE A N 1
ATOM 1303 C CA . ILE A 1 186 ? 41.223 14.880 9.748 1.00 7.83 178 ILE A CA 1
ATOM 1304 C C . ILE A 1 186 ? 40.351 13.890 10.516 1.00 7.69 178 ILE A C 1
ATOM 1305 O O . ILE A 1 186 ? 40.036 14.128 11.685 1.00 8.96 178 ILE A O 1
ATOM 1310 N N . THR A 1 187 ? 39.996 12.761 9.899 1.00 6.21 179 THR A N 1
ATOM 1311 C CA . THR A 1 187 ? 39.205 11.778 10.629 1.00 7.37 179 THR A CA 1
ATOM 1312 C C . THR A 1 187 ? 40.126 10.808 11.354 1.00 8.59 179 THR A C 1
ATOM 1313 O O . THR A 1 187 ? 41.274 10.588 10.952 1.00 7.67 179 THR A O 1
ATOM 1317 N N . VAL A 1 188 ? 39.609 10.243 12.444 1.00 5.75 180 VAL A N 1
ATOM 1318 C CA . VAL A 1 188 ? 40.345 9.270 13.242 1.00 5.80 180 VAL A CA 1
ATOM 1319 C C . VAL A 1 188 ? 39.391 8.133 13.590 1.00 5.94 180 VAL A C 1
ATOM 1320 O O . VAL A 1 188 ? 38.348 8.373 14.202 1.00 6.73 180 VAL A O 1
ATOM 1324 N N . ASN A 1 189 ? 39.773 6.898 13.263 1.00 5.46 181 ASN A N 1
ATOM 1325 C CA . ASN A 1 189 ? 38.910 5.733 13.433 1.00 5.18 181 ASN A CA 1
ATOM 1326 C C . ASN A 1 189 ? 39.746 4.555 13.902 1.00 5.37 181 ASN A C 1
ATOM 1327 O O . ASN A 1 189 ? 40.972 4.582 13.835 1.00 6.59 181 ASN A O 1
ATOM 1332 N N . ILE A 1 190 ? 39.061 3.511 14.375 1.00 5.32 182 ILE A N 1
ATOM 1333 C CA . ILE A 1 190 ? 39.731 2.277 14.774 1.00 5.47 182 ILE A CA 1
ATOM 1334 C C . ILE A 1 190 ? 38.994 1.105 14.133 1.00 7.86 182 ILE A C 1
ATOM 1335 O O . ILE A 1 190 ? 37.758 1.064 14.128 1.00 7.28 182 ILE A O 1
ATOM 1340 N N . VAL A 1 191 ? 39.747 0.199 13.511 1.00 6.49 183 VAL A N 1
ATOM 1341 C CA . VAL A 1 191 ? 39.190 -1.039 12.971 1.00 6.42 183 VAL A CA 1
ATOM 1342 C C . VAL A 1 191 ? 39.578 -2.153 13.926 1.00 6.48 183 VAL A C 1
ATOM 1343 O O . VAL A 1 191 ? 40.768 -2.337 14.215 1.00 7.48 183 VAL A O 1
ATOM 1347 N N . HIS A 1 192 ? 38.576 -2.897 14.409 1.00 5.98 184 HIS A N 1
ATOM 1348 C CA . HIS A 1 192 ? 38.752 -3.960 15.395 1.00 7.42 184 HIS A CA 1
ATOM 1349 C C . HIS A 1 192 ? 38.629 -5.311 14.718 1.00 7.36 184 HIS A C 1
ATOM 1350 O O . HIS A 1 192 ? 37.506 -5.806 14.550 1.00 6.61 184 HIS A O 1
ATOM 1357 N N . PRO A 1 193 ? 39.712 -5.976 14.355 1.00 5.72 185 PRO A N 1
ATOM 1358 C CA . PRO A 1 193 ? 39.569 -7.334 13.832 1.00 6.59 185 PRO A CA 1
ATOM 1359 C C . PRO A 1 193 ? 39.248 -8.307 14.950 1.00 8.74 185 PRO A C 1
ATOM 1360 O O . PRO A 1 193 ? 39.672 -8.136 16.102 1.00 8.47 185 PRO A O 1
ATOM 1364 N N . GLY A 1 194 ? 38.486 -9.334 14.605 1.00 7.29 186 GLY A N 1
ATOM 1365 C CA . GLY A 1 194 ? 38.455 -10.552 15.373 1.00 7.83 186 GLY A CA 1
ATOM 1366 C C . GLY A 1 194 ? 39.526 -11.473 14.835 1.00 8.07 186 GLY A C 1
ATOM 1367 O O . GLY A 1 194 ? 40.517 -11.021 14.234 1.00 8.91 186 GLY A O 1
ATOM 1368 N N . SER A 1 195 ? 39.327 -12.777 15.034 1.00 8.80 187 SER A N 1
ATOM 1369 C CA . SER A 1 195 ? 40.338 -13.761 14.663 1.00 9.19 187 SER A CA 1
ATOM 1370 C C . SER A 1 195 ? 40.622 -13.667 13.173 1.00 9.20 187 SER A C 1
ATOM 1371 O O . SER A 1 195 ? 39.719 -13.866 12.355 1.00 10.79 187 SER A O 1
ATOM 1374 N N . THR A 1 196 ? 41.877 -13.402 12.831 1.00 8.91 188 THR A N 1
ATOM 1375 C CA . THR A 1 196 ? 42.296 -13.127 11.465 1.00 9.32 188 THR A CA 1
ATOM 1376 C C . THR A 1 196 ? 43.568 -13.929 11.217 1.00 9.35 188 THR A C 1
ATOM 1377 O O . THR A 1 196 ? 44.494 -13.906 12.039 1.00 9.50 188 THR A O 1
ATOM 1381 N N . ASP A 1 197 ? 43.601 -14.674 10.120 1.00 10.08 189 ASP A N 1
ATOM 1382 C CA . ASP A 1 197 ? 44.655 -15.666 9.887 1.00 10.90 189 ASP A CA 1
ATOM 1383 C C . ASP A 1 197 ? 45.984 -14.972 9.592 1.00 13.21 189 ASP A C 1
ATOM 1384 O O . ASP A 1 197 ? 46.201 -14.479 8.481 1.00 13.52 189 ASP A O 1
ATOM 1389 N N . THR A 1 198 ? 46.872 -14.911 10.595 1.00 10.88 190 THR A N 1
ATOM 1390 C CA . THR A 1 198 ? 48.209 -14.306 10.466 1.00 11.22 190 THR A CA 1
ATOM 1391 C C . THR A 1 198 ? 49.207 -15.092 11.310 1.00 12.03 190 THR A C 1
ATOM 1392 O O . THR A 1 198 ? 48.851 -16.044 12.003 1.00 14.12 190 THR A O 1
ATOM 1396 N N . ASP A 1 199 ? 50.478 -14.661 11.296 1.00 12.62 191 ASP A N 1
ATOM 1397 C CA . ASP A 1 199 ? 51.465 -15.289 12.176 1.00 13.56 191 ASP A CA 1
ATOM 1398 C C . ASP A 1 199 ? 51.095 -15.121 13.649 1.00 16.33 191 ASP A C 1
ATOM 1399 O O . ASP A 1 199 ? 51.352 -16.022 14.467 1.00 17.73 191 ASP A O 1
ATOM 1404 N N . MET A 1 200 ? 50.535 -13.963 14.014 1.00 13.34 192 MET A N 1
ATOM 1405 C CA . MET A 1 200 ? 50.098 -13.748 15.395 1.00 13.83 192 MET A CA 1
ATOM 1406 C C . MET A 1 200 ? 48.975 -14.694 15.771 1.00 15.91 192 MET A C 1
ATOM 1407 O O . MET A 1 200 ? 48.884 -15.131 16.928 1.00 16.42 192 MET A O 1
ATOM 1412 N N . ASN A 1 201 ? 48.128 -15.049 14.810 1.00 13.05 193 ASN A N 1
ATOM 1413 C CA . ASN A 1 201 ? 46.911 -15.809 15.098 1.00 11.63 193 ASN A CA 1
ATOM 1414 C C . ASN A 1 201 ? 46.624 -16.748 13.943 1.00 11.80 193 ASN A C 1
ATOM 1415 O O . ASN A 1 201 ? 45.720 -16.510 13.137 1.00 12.10 193 ASN A O 1
ATOM 1420 N N . PRO A 1 202 ? 47.369 -17.846 13.837 1.00 12.70 194 PRO A N 1
ATOM 1421 C CA . PRO A 1 202 ? 47.196 -18.721 12.673 1.00 13.01 194 PRO A CA 1
ATOM 1422 C C . PRO A 1 202 ? 45.917 -19.537 12.759 1.00 14.91 194 PRO A C 1
ATOM 1423 O O . PRO A 1 202 ? 45.533 -20.030 13.822 1.00 14.66 194 PRO A O 1
ATOM 1427 N N . ALA A 1 203 ? 45.246 -19.669 11.613 1.00 13.21 195 ALA A N 1
ATOM 1428 C CA . ALA A 1 203 ? 43.972 -20.383 11.568 1.00 14.36 195 ALA A CA 1
ATOM 1429 C C . ALA A 1 203 ? 44.106 -21.871 11.863 1.00 14.25 195 ALA A C 1
ATOM 1430 O O . ALA A 1 203 ? 43.095 -22.525 12.135 1.00 15.55 195 ALA A O 1
ATOM 1432 N N . ASP A 1 204 ? 45.320 -22.416 11.829 1.00 16.43 196 ASP A N 1
ATOM 1433 C CA . ASP A 1 204 ? 45.562 -23.803 12.196 1.00 15.96 196 ASP A CA 1
ATOM 1434 C C . ASP A 1 204 ? 46.219 -23.930 13.564 1.00 17.43 196 ASP A C 1
ATOM 1435 O O . ASP A 1 204 ? 46.717 -25.011 13.910 1.00 22.17 196 ASP A O 1
ATOM 1440 N N . GLY A 1 205 ? 46.214 -22.856 14.349 1.00 18.50 197 GLY A N 1
ATOM 1441 C CA . GLY A 1 205 ? 46.807 -22.879 15.666 1.00 22.28 197 GLY A CA 1
ATOM 1442 C C . GLY A 1 205 ? 45.991 -23.704 16.638 1.00 25.91 197 GLY A C 1
ATOM 1443 O O . GLY A 1 205 ? 44.840 -24.073 16.390 1.00 20.88 197 GLY A O 1
ATOM 1444 N N . ALA A 1 206 ? 46.618 -24.004 17.777 1.00 26.35 198 ALA A N 1
ATOM 1445 C CA . ALA A 1 206 ? 45.962 -24.849 18.766 1.00 28.78 198 ALA A CA 1
ATOM 1446 C C . ALA A 1 206 ? 44.719 -24.182 19.348 1.00 24.95 198 ALA A C 1
ATOM 1447 O O . ALA A 1 206 ? 43.794 -24.875 19.788 1.00 35.18 198 ALA A O 1
ATOM 1449 N N . HIS A 1 207 ? 44.670 -22.858 19.360 1.00 22.62 199 HIS A N 1
ATOM 1450 C CA . HIS A 1 207 ? 43.549 -22.158 19.968 1.00 26.90 199 HIS A CA 1
ATOM 1451 C C . HIS A 1 207 ? 42.509 -21.740 18.948 1.00 24.29 199 HIS A C 1
ATOM 1452 O O . HIS A 1 207 ? 41.527 -21.086 19.310 1.00 19.68 199 HIS A O 1
ATOM 1459 N N . ALA A 1 208 ? 42.682 -22.144 17.689 1.00 18.58 200 ALA A N 1
ATOM 1460 C CA . ALA A 1 208 ? 41.840 -21.614 16.624 1.00 13.50 200 ALA A CA 1
ATOM 1461 C C . ALA A 1 208 ? 40.423 -22.178 16.692 1.00 12.95 200 ALA A C 1
ATOM 1462 O O . ALA A 1 208 ? 39.462 -21.463 16.400 1.00 11.90 200 ALA A O 1
ATOM 1464 N N . ASP A 1 209 ? 40.265 -23.448 17.071 1.00 17.53 201 ASP A N 1
ATOM 1465 C CA . ASP A 1 209 ? 38.918 -23.997 17.225 1.00 15.70 201 ASP A CA 1
ATOM 1466 C C . ASP A 1 209 ? 38.114 -23.210 18.254 1.00 14.92 201 ASP A C 1
ATOM 1467 O O . ASP A 1 209 ? 36.944 -22.880 18.021 1.00 14.14 201 ASP A O 1
ATOM 1472 N N . ALA A 1 210 ? 38.729 -22.897 19.404 1.00 15.19 202 ALA A N 1
ATOM 1473 C CA . ALA A 1 210 ? 38.030 -22.149 20.445 1.00 15.31 202 ALA A CA 1
ATOM 1474 C C . ALA A 1 210 ? 37.644 -20.764 19.956 1.00 15.32 202 ALA A C 1
ATOM 1475 O O . ALA A 1 210 ? 36.548 -20.267 20.264 1.00 14.17 202 ALA A O 1
ATOM 1477 N N . GLN A 1 211 ? 38.527 -20.128 19.182 1.00 12.85 203 GLN A N 1
ATOM 1478 C CA . GLN A 1 211 ? 38.213 -18.807 18.658 1.00 10.00 203 GLN A CA 1
ATOM 1479 C C . GLN A 1 211 ? 37.088 -18.883 17.634 1.00 10.34 203 GLN A C 1
ATOM 1480 O O . GLN A 1 211 ? 36.168 -18.052 17.656 1.00 11.24 203 GLN A O 1
ATOM 1486 N N . ARG A 1 212 ? 37.113 -19.888 16.751 1.00 9.93 204 ARG A N 1
ATOM 1487 C CA . ARG A 1 212 ? 36.010 -20.011 15.794 1.00 9.86 204 ARG A CA 1
ATOM 1488 C C . ARG A 1 212 ? 34.682 -20.257 16.498 1.00 9.38 204 ARG A C 1
ATOM 1489 O O . ARG A 1 212 ? 33.646 -19.760 16.044 1.00 10.47 204 ARG A O 1
ATOM 1497 N N . SER A 1 213 ? 34.697 -20.991 17.619 1.00 11.71 205 SER A N 1
ATOM 1498 C CA A SER A 1 213 ? 33.473 -21.336 18.343 0.53 10.96 205 SER A CA 1
ATOM 1499 C CA B SER A 1 213 ? 33.446 -21.330 18.289 0.47 11.13 205 SER A CA 1
ATOM 1500 C C . SER A 1 213 ? 32.741 -20.108 18.872 1.00 11.74 205 SER A C 1
ATOM 1501 O O . SER A 1 213 ? 31.540 -20.184 19.157 1.00 13.26 205 SER A O 1
ATOM 1506 N N . ARG A 1 214 ? 33.442 -18.988 19.040 1.00 10.10 206 ARG A N 1
ATOM 1507 C CA . ARG A 1 214 ? 32.828 -17.769 19.559 1.00 9.54 206 ARG A CA 1
ATOM 1508 C C . ARG A 1 214 ? 32.111 -16.986 18.473 1.00 9.47 206 ARG A C 1
ATOM 1509 O O . ARG A 1 214 ? 31.317 -16.095 18.790 1.00 8.54 206 ARG A O 1
ATOM 1517 N N . MET A 1 215 ? 32.408 -17.270 17.208 1.00 8.59 207 MET A N 1
ATOM 1518 C CA . MET A 1 215 ? 31.869 -16.522 16.081 1.00 9.23 207 MET A CA 1
ATOM 1519 C C . MET A 1 215 ? 30.465 -17.001 15.740 1.00 8.45 207 MET A C 1
ATOM 1520 O O . MET A 1 215 ? 30.060 -18.125 16.067 1.00 11.64 207 MET A O 1
ATOM 1525 N N . ALA A 1 216 ? 29.725 -16.124 15.054 1.00 8.41 208 ALA A N 1
ATOM 1526 C CA . ALA A 1 216 ? 28.433 -16.524 14.500 1.00 9.21 208 ALA A CA 1
ATOM 1527 C C . ALA A 1 216 ? 28.609 -17.382 13.251 1.00 9.56 208 ALA A C 1
ATOM 1528 O O . ALA A 1 216 ? 27.903 -18.382 13.084 1.00 12.06 208 ALA A O 1
ATOM 1530 N N . ILE A 1 217 ? 29.558 -17.010 12.390 1.00 9.52 209 ILE A N 1
ATOM 1531 C CA . ILE A 1 217 ? 29.971 -17.812 11.240 1.00 9.52 209 ILE A CA 1
ATOM 1532 C C . ILE A 1 217 ? 31.422 -18.191 11.489 1.00 9.09 209 ILE A C 1
ATOM 1533 O O . ILE A 1 217 ? 32.286 -17.315 11.601 1.00 10.33 209 ILE A O 1
ATOM 1538 N N . GLN A 1 218 ? 31.688 -19.501 11.607 1.00 12.07 210 GLN A N 1
ATOM 1539 C CA . GLN A 1 218 ? 32.919 -19.966 12.260 1.00 11.34 210 GLN A CA 1
ATOM 1540 C C . GLN A 1 218 ? 34.033 -20.164 11.235 1.00 13.44 210 GLN A C 1
ATOM 1541 O O . GLN A 1 218 ? 34.318 -21.261 10.759 1.00 20.11 210 GLN A O 1
ATOM 1547 N N . GLN A 1 219 ? 34.662 -19.048 10.899 1.00 10.33 211 GLN A N 1
ATOM 1548 C CA A GLN A 1 219 ? 35.708 -18.990 9.889 0.50 11.62 211 GLN A CA 1
ATOM 1549 C CA B GLN A 1 219 ? 35.713 -18.994 9.895 0.50 11.58 211 GLN A CA 1
ATOM 1550 C C . GLN A 1 219 ? 36.631 -17.832 10.245 1.00 10.88 211 GLN A C 1
ATOM 1551 O O . GLN A 1 219 ? 36.159 -16.720 10.466 1.00 10.19 211 GLN A O 1
ATOM 1562 N N . TYR A 1 220 ? 37.942 -18.089 10.330 1.00 10.75 212 TYR A N 1
ATOM 1563 C CA . TYR A 1 220 ? 38.877 -16.984 10.517 1.00 10.47 212 TYR A CA 1
ATOM 1564 C C . TYR A 1 220 ? 38.744 -15.954 9.396 1.00 9.68 212 TYR A C 1
ATOM 1565 O O . TYR A 1 220 ? 38.550 -16.297 8.221 1.00 12.86 212 TYR A O 1
ATOM 1574 N N . GLY A 1 221 ? 38.895 -14.685 9.757 1.00 9.28 213 GLY A N 1
ATOM 1575 C CA . GLY A 1 221 ? 38.905 -13.643 8.748 1.00 11.08 213 GLY A CA 1
ATOM 1576 C C . GLY A 1 221 ? 40.183 -13.639 7.927 1.00 11.71 213 GLY A C 1
ATOM 1577 O O . GLY A 1 221 ? 41.226 -14.180 8.308 1.00 11.03 213 GLY A O 1
ATOM 1578 N N . LYS A 1 222 ? 40.070 -13.027 6.754 1.00 8.85 214 LYS A N 1
ATOM 1579 C CA . LYS A 1 222 ? 41.200 -12.789 5.867 1.00 10.02 214 LYS A CA 1
ATOM 1580 C C . LYS A 1 222 ? 41.810 -11.423 6.134 1.00 9.09 214 LYS A C 1
ATOM 1581 O O . LYS A 1 222 ? 41.095 -10.410 6.228 1.00 10.06 214 LYS A O 1
ATOM 1587 N N . ALA A 1 223 ? 43.143 -11.386 6.194 1.00 10.37 215 ALA A N 1
ATOM 1588 C CA . ALA A 1 223 ? 43.824 -10.105 6.309 1.00 8.76 215 ALA A CA 1
ATOM 1589 C C . ALA A 1 223 ? 43.424 -9.175 5.174 1.00 9.72 215 ALA A C 1
ATOM 1590 O O . ALA A 1 223 ? 43.293 -7.963 5.379 1.00 9.10 215 ALA A O 1
ATOM 1592 N N . ASP A 1 224 ? 43.208 -9.728 3.975 1.00 10.08 216 ASP A N 1
ATOM 1593 C CA . ASP A 1 224 ? 42.853 -8.876 2.846 1.00 10.04 216 ASP A CA 1
ATOM 1594 C C . ASP A 1 224 ? 41.505 -8.204 3.046 1.00 9.24 216 ASP A C 1
ATOM 1595 O O . ASP A 1 224 ? 41.303 -7.094 2.541 1.00 9.38 216 ASP A O 1
ATOM 1600 N N . ASP A 1 225 ? 40.579 -8.851 3.773 1.00 8.91 217 ASP A N 1
ATOM 1601 C CA . ASP A 1 225 ? 39.284 -8.226 4.047 1.00 9.57 217 ASP A CA 1
ATOM 1602 C C . ASP A 1 225 ? 39.418 -7.120 5.080 1.00 8.23 217 ASP A C 1
ATOM 1603 O O . ASP A 1 225 ? 38.746 -6.089 4.968 1.00 8.10 217 ASP A O 1
ATOM 1608 N N . VAL A 1 226 ? 40.248 -7.326 6.112 1.00 8.28 218 VAL A N 1
ATOM 1609 C CA . VAL A 1 226 ? 40.510 -6.237 7.052 1.00 6.72 218 VAL A CA 1
ATOM 1610 C C . VAL A 1 226 ? 41.078 -5.055 6.289 1.00 7.14 218 VAL A C 1
ATOM 1611 O O . VAL A 1 226 ? 40.691 -3.901 6.515 1.00 7.73 218 VAL A O 1
ATOM 1615 N N . ALA A 1 227 ? 42.002 -5.334 5.364 1.00 7.14 219 ALA A N 1
ATOM 1616 C CA . ALA A 1 227 ? 42.611 -4.269 4.572 1.00 8.48 219 ALA A CA 1
ATOM 1617 C C . ALA A 1 227 ? 41.563 -3.542 3.728 1.00 8.10 219 ALA A C 1
ATOM 1618 O O . ALA A 1 227 ? 41.626 -2.314 3.584 1.00 9.02 219 ALA A O 1
ATOM 1620 N N . ALA A 1 228 ? 40.634 -4.291 3.126 1.00 7.21 220 ALA A N 1
ATOM 1621 C CA . ALA A 1 228 ? 39.558 -3.693 2.342 1.00 7.95 220 ALA A CA 1
ATOM 1622 C C . ALA A 1 228 ? 38.749 -2.717 3.181 1.00 7.42 220 ALA A C 1
ATOM 1623 O O . ALA A 1 228 ? 38.409 -1.621 2.712 1.00 7.94 220 ALA A O 1
ATOM 1625 N N . LEU A 1 229 ? 38.469 -3.072 4.440 1.00 7.61 221 LEU A N 1
ATOM 1626 C CA . LEU A 1 229 ? 37.682 -2.189 5.291 1.00 6.09 221 LEU A CA 1
ATOM 1627 C C . LEU A 1 229 ? 38.472 -0.938 5.665 1.00 7.98 221 LEU A C 1
ATOM 1628 O O . LEU A 1 229 ? 37.939 0.183 5.628 1.00 7.28 221 LEU A O 1
ATOM 1633 N N . VAL A 1 230 ? 39.751 -1.105 6.009 1.00 7.91 222 VAL A N 1
ATOM 1634 C CA . VAL A 1 230 ? 40.597 0.059 6.267 1.00 6.23 222 VAL A CA 1
ATOM 1635 C C . VAL A 1 230 ? 40.617 0.970 5.043 1.00 7.51 222 VAL A C 1
ATOM 1636 O O . VAL A 1 230 ? 40.495 2.200 5.153 1.00 8.00 222 VAL A O 1
ATOM 1640 N N . ALA A 1 231 ? 40.758 0.376 3.855 1.00 8.33 223 ALA A N 1
ATOM 1641 C CA . ALA A 1 231 ? 40.850 1.175 2.644 1.00 8.03 223 ALA A CA 1
ATOM 1642 C C . ALA A 1 231 ? 39.550 1.922 2.379 1.00 9.93 223 ALA A C 1
ATOM 1643 O O . ALA A 1 231 ? 39.583 3.047 1.861 1.00 9.17 223 ALA A O 1
ATOM 1645 N N . PHE A 1 232 ? 38.401 1.324 2.730 1.00 8.21 224 PHE A N 1
ATOM 1646 C CA . PHE A 1 232 ? 37.144 2.051 2.602 1.00 6.54 224 PHE A CA 1
ATOM 1647 C C . PHE A 1 232 ? 37.110 3.260 3.534 1.00 8.08 224 PHE A C 1
ATOM 1648 O O . PHE A 1 232 ? 36.727 4.370 3.129 1.00 8.32 224 PHE A O 1
ATOM 1656 N N . VAL A 1 233 ? 37.482 3.049 4.795 1.00 7.78 225 VAL A N 1
ATOM 1657 C CA . VAL A 1 233 ? 37.438 4.120 5.787 1.00 7.94 225 VAL A CA 1
ATOM 1658 C C . VAL A 1 233 ? 38.315 5.294 5.369 1.00 7.00 225 VAL A C 1
ATOM 1659 O O . VAL A 1 233 ? 37.949 6.458 5.581 1.00 7.52 225 VAL A O 1
ATOM 1663 N N . VAL A 1 234 ? 39.489 5.018 4.789 1.00 8.10 226 VAL A N 1
ATOM 1664 C CA . VAL A 1 234 ? 40.431 6.102 4.489 1.00 7.48 226 VAL A CA 1
ATOM 1665 C C . VAL A 1 234 ? 40.236 6.658 3.078 1.00 8.13 226 VAL A C 1
ATOM 1666 O O . VAL A 1 234 ? 40.996 7.537 2.634 1.00 11.39 226 VAL A O 1
ATOM 1670 N N . GLY A 1 235 ? 39.197 6.179 2.377 1.00 8.76 227 GLY A N 1
ATOM 1671 C CA . GLY A 1 235 ? 38.981 6.488 0.982 1.00 10.17 227 GLY A CA 1
ATOM 1672 C C . GLY A 1 235 ? 37.928 7.542 0.736 1.00 9.97 227 GLY A C 1
ATOM 1673 O O . GLY A 1 235 ? 37.418 8.176 1.659 1.00 10.23 227 GLY A O 1
ATOM 1674 N N . PRO A 1 236 ? 37.588 7.747 -0.534 1.00 10.77 228 PRO A N 1
ATOM 1675 C CA . PRO A 1 236 ? 36.813 8.937 -0.909 1.00 14.09 228 PRO A CA 1
ATOM 1676 C C . PRO A 1 236 ? 35.367 8.912 -0.448 1.00 14.92 228 PRO A C 1
ATOM 1677 O O . PRO A 1 236 ? 34.710 9.955 -0.537 1.00 16.31 228 PRO A O 1
ATOM 1681 N N . GLU A 1 237 ? 34.854 7.775 0.036 1.00 9.21 229 GLU A N 1
ATOM 1682 C CA . GLU A 1 237 ? 33.490 7.693 0.548 1.00 11.80 229 GLU A CA 1
ATOM 1683 C C . GLU A 1 237 ? 33.460 7.493 2.052 1.00 11.00 229 GLU A C 1
ATOM 1684 O O . GLU A 1 237 ? 32.392 7.247 2.621 1.00 11.64 229 GLU A O 1
ATOM 1690 N N . GLY A 1 238 ? 34.602 7.638 2.720 1.00 9.93 230 GLY A N 1
ATOM 1691 C CA . GLY A 1 238 ? 34.709 7.477 4.160 1.00 9.69 230 GLY A CA 1
ATOM 1692 C C . GLY A 1 238 ? 34.755 8.743 4.988 1.00 8.95 230 GLY A C 1
ATOM 1693 O O . GLY A 1 238 ? 34.955 8.645 6.207 1.00 11.99 230 GLY A O 1
ATOM 1694 N N . ARG A 1 239 ? 34.563 9.922 4.383 1.00 8.66 231 ARG A N 1
ATOM 1695 C CA . ARG A 1 239 ? 34.801 11.190 5.082 1.00 10.33 231 ARG A CA 1
ATOM 1696 C C . ARG A 1 239 ? 33.907 11.366 6.294 1.00 12.58 231 ARG A C 1
ATOM 1697 O O . ARG A 1 239 ? 34.290 12.075 7.233 1.00 12.82 231 ARG A O 1
ATOM 1705 N N . SER A 1 240 ? 32.702 10.796 6.281 1.00 9.39 232 SER A N 1
ATOM 1706 C CA . SER A 1 240 ? 31.805 10.979 7.420 1.00 7.72 232 SER A CA 1
ATOM 1707 C C . SER A 1 240 ? 31.937 9.874 8.446 1.00 7.87 232 SER A C 1
ATOM 1708 O O . SER A 1 240 ? 31.198 9.877 9.441 1.00 8.53 232 SER A O 1
ATOM 1711 N N . ILE A 1 241 ? 32.824 8.914 8.216 1.00 7.00 233 ILE A N 1
ATOM 1712 C CA . ILE A 1 241 ? 33.132 7.921 9.236 1.00 6.57 233 ILE A CA 1
ATOM 1713 C C . ILE A 1 241 ? 34.215 8.533 10.111 1.00 6.08 233 ILE A C 1
ATOM 1714 O O . ILE A 1 241 ? 35.308 8.847 9.624 1.00 7.01 233 ILE A O 1
ATOM 1719 N N . ASN A 1 242 ? 33.901 8.756 11.391 1.00 5.96 234 ASN A N 1
ATOM 1720 C CA . ASN A 1 242 ? 34.843 9.502 12.215 1.00 6.22 234 ASN A CA 1
ATOM 1721 C C . ASN A 1 242 ? 34.614 9.223 13.695 1.00 6.22 234 ASN A C 1
ATOM 1722 O O . ASN A 1 242 ? 33.467 9.183 14.174 1.00 7.24 234 ASN A O 1
ATOM 1727 N N . GLY A 1 243 ? 35.724 9.053 14.412 1.00 5.88 235 GLY A N 1
ATOM 1728 C CA . GLY A 1 243 ? 35.658 8.840 15.835 1.00 7.58 235 GLY A CA 1
ATOM 1729 C C . GLY A 1 243 ? 35.057 7.515 16.222 1.00 9.86 235 GLY A C 1
ATOM 1730 O O . GLY A 1 243 ? 34.555 7.396 17.344 1.00 14.72 235 GLY A O 1
ATOM 1731 N N . THR A 1 244 ? 35.079 6.514 15.342 1.00 6.88 236 THR A N 1
ATOM 1732 C CA . THR A 1 244 ? 34.270 5.341 15.617 1.00 7.09 236 THR A CA 1
ATOM 1733 C C . THR A 1 244 ? 35.095 4.067 15.464 1.00 6.06 236 THR A C 1
ATOM 1734 O O . THR A 1 244 ? 36.213 4.078 14.939 1.00 6.98 236 THR A O 1
ATOM 1738 N N . GLY A 1 245 ? 34.503 2.965 15.918 1.00 6.13 237 GLY A N 1
ATOM 1739 C CA . GLY A 1 245 ? 35.116 1.646 15.820 1.00 7.00 237 GLY A CA 1
ATOM 1740 C C . GLY A 1 245 ? 34.314 0.765 14.880 1.00 5.77 237 GLY A C 1
ATOM 1741 O O . GLY A 1 245 ? 33.086 0.706 14.962 1.00 8.33 237 GLY A O 1
ATOM 1742 N N . LEU A 1 246 ? 35.021 0.095 13.979 1.00 5.89 238 LEU A N 1
ATOM 1743 C CA A LEU A 1 246 ? 34.400 -0.797 13.011 0.64 5.85 238 LEU A CA 1
ATOM 1744 C CA B LEU A 1 246 ? 34.399 -0.800 13.012 0.36 6.32 238 LEU A CA 1
ATOM 1745 C C . LEU A 1 246 ? 34.956 -2.187 13.258 1.00 6.20 238 LEU A C 1
ATOM 1746 O O . LEU A 1 246 ? 36.157 -2.415 13.082 1.00 7.53 238 LEU A O 1
ATOM 1755 N N . THR A 1 247 ? 34.083 -3.110 13.649 1.00 8.14 239 THR A N 1
ATOM 1756 C CA . THR A 1 247 ? 34.503 -4.444 14.054 1.00 7.38 239 THR A CA 1
ATOM 1757 C C . THR A 1 247 ? 34.290 -5.426 12.915 1.00 6.58 239 THR A C 1
ATOM 1758 O O . THR A 1 247 ? 33.220 -5.442 12.292 1.00 7.06 239 THR A O 1
ATOM 1762 N N . ILE A 1 248 ? 35.294 -6.257 12.665 1.00 6.69 240 ILE A N 1
ATOM 1763 C CA . ILE A 1 248 ? 35.243 -7.260 11.602 1.00 6.01 240 ILE A CA 1
ATOM 1764 C C . ILE A 1 248 ? 35.718 -8.573 12.232 1.00 5.41 240 ILE A C 1
ATOM 1765 O O . ILE A 1 248 ? 36.910 -8.907 12.205 1.00 7.36 240 ILE A O 1
ATOM 1770 N N . ASP A 1 249 ? 34.775 -9.281 12.873 1.00 6.79 241 ASP A N 1
ATOM 1771 C CA . ASP A 1 249 ? 35.112 -10.338 13.815 1.00 6.32 241 ASP A CA 1
ATOM 1772 C C . ASP A 1 249 ? 34.233 -11.569 13.657 1.00 7.56 241 ASP A C 1
ATOM 1773 O O . ASP A 1 249 ? 34.229 -12.431 14.561 1.00 7.15 241 ASP A O 1
ATOM 1778 N N . GLY A 1 250 ? 33.503 -11.707 12.546 1.00 7.13 242 GLY A N 1
ATOM 1779 C CA . GLY A 1 250 ? 32.718 -12.910 12.333 1.00 8.06 242 GLY A CA 1
ATOM 1780 C C . GLY A 1 250 ? 31.537 -13.046 13.264 1.00 6.74 242 GLY A C 1
ATOM 1781 O O . GLY A 1 250 ? 30.951 -14.140 13.356 1.00 8.49 242 GLY A O 1
ATOM 1782 N N . GLY A 1 251 ? 31.224 -11.990 14.007 1.00 7.27 243 GLY A N 1
ATOM 1783 C CA . GLY A 1 251 ? 30.165 -12.067 14.987 1.00 9.18 243 GLY A CA 1
ATOM 1784 C C . GLY A 1 251 ? 30.591 -12.475 16.385 1.00 7.26 243 GLY A C 1
ATOM 1785 O O . GLY A 1 251 ? 29.719 -12.696 17.228 1.00 8.61 243 GLY A O 1
ATOM 1786 N N . ALA A 1 252 ? 31.895 -12.536 16.674 1.00 7.15 244 ALA A N 1
ATOM 1787 C CA . ALA A 1 252 ? 32.309 -12.916 18.027 1.00 8.28 244 ALA A CA 1
ATOM 1788 C C . ALA A 1 252 ? 31.697 -12.003 19.085 1.00 6.99 244 ALA A C 1
ATOM 1789 O O . ALA A 1 252 ? 31.318 -12.473 20.169 1.00 9.31 244 ALA A O 1
ATOM 1791 N N . ASN A 1 253 ? 31.593 -10.705 18.792 1.00 6.97 245 ASN A N 1
ATOM 1792 C CA . ASN A 1 253 ? 31.117 -9.724 19.759 1.00 5.80 245 ASN A CA 1
ATOM 1793 C C . ASN A 1 253 ? 29.609 -9.503 19.705 1.00 8.58 245 ASN A C 1
ATOM 1794 O O . ASN A 1 253 ? 29.103 -8.642 20.437 1.00 9.23 245 ASN A O 1
ATOM 1799 N N . ALA A 1 254 ? 28.876 -10.266 18.897 1.00 6.75 246 ALA A N 1
ATOM 1800 C CA . ALA A 1 254 ? 27.419 -10.190 18.967 1.00 9.54 246 ALA A CA 1
ATOM 1801 C C . ALA A 1 254 ? 26.891 -10.534 20.369 1.00 12.96 246 ALA A C 1
ATOM 1802 O O . ALA A 1 254 ? 27.445 -11.368 21.109 1.00 10.05 246 ALA A O 1
ATOM 1805 N N . ASN B 1 10 ? 28.217 -3.501 61.086 1.00 47.84 2 ASN B N 1
ATOM 1806 C CA . ASN B 1 10 ? 29.163 -3.060 60.065 1.00 39.71 2 ASN B CA 1
ATOM 1807 C C . ASN B 1 10 ? 29.033 -3.858 58.774 1.00 33.50 2 ASN B C 1
ATOM 1808 O O . ASN B 1 10 ? 29.295 -5.063 58.746 1.00 33.48 2 ASN B O 1
ATOM 1813 N N . ARG B 1 11 ? 28.646 -3.174 57.698 1.00 29.47 3 ARG B N 1
ATOM 1814 C CA . ARG B 1 11 ? 28.540 -3.830 56.399 1.00 27.07 3 ARG B CA 1
ATOM 1815 C C . ARG B 1 11 ? 29.872 -4.418 55.946 1.00 29.04 3 ARG B C 1
ATOM 1816 O O . ARG B 1 11 ? 29.897 -5.445 55.259 1.00 23.87 3 ARG B O 1
ATOM 1818 N N . LEU B 1 12 ? 30.986 -3.787 56.311 1.00 21.33 4 LEU B N 1
ATOM 1819 C CA . LEU B 1 12 ? 32.314 -4.272 55.945 1.00 19.53 4 LEU B CA 1
ATOM 1820 C C . LEU B 1 12 ? 33.102 -4.700 57.178 1.00 20.03 4 LEU B C 1
ATOM 1821 O O . LEU B 1 12 ? 34.315 -4.502 57.264 1.00 19.41 4 LEU B O 1
ATOM 1826 N N . GLN B 1 13 ? 32.396 -5.290 58.134 1.00 22.09 5 GLN B N 1
ATOM 1827 C CA . GLN B 1 13 ? 32.970 -5.834 59.362 1.00 27.07 5 GLN B CA 1
ATOM 1828 C C . GLN B 1 13 ? 34.172 -6.707 59.071 1.00 23.68 5 GLN B C 1
ATOM 1829 O O . GLN B 1 13 ? 34.062 -7.717 58.372 1.00 24.74 5 GLN B O 1
ATOM 1835 N N . GLY B 1 14 ? 35.321 -6.324 59.613 1.00 26.08 6 GLY B N 1
ATOM 1836 C CA . GLY B 1 14 ? 36.496 -7.154 59.514 1.00 22.38 6 GLY B CA 1
ATOM 1837 C C . GLY B 1 14 ? 37.248 -7.031 58.213 1.00 23.35 6 GLY B C 1
ATOM 1838 O O . GLY B 1 14 ? 38.324 -7.627 58.085 1.00 23.20 6 GLY B O 1
ATOM 1839 N N . LYS B 1 15 ? 36.733 -6.271 57.250 1.00 20.17 7 LYS B N 1
ATOM 1840 C CA . LYS B 1 15 ? 37.387 -6.179 55.951 1.00 16.24 7 LYS B CA 1
ATOM 1841 C C . LYS B 1 15 ? 38.637 -5.311 56.010 1.00 17.67 7 LYS B C 1
ATOM 1842 O O . LYS B 1 15 ? 38.786 -4.443 56.874 1.00 19.00 7 LYS B O 1
ATOM 1848 N N . ARG B 1 16 ? 39.547 -5.568 55.073 1.00 14.33 8 ARG B N 1
ATOM 1849 C CA . ARG B 1 16 ? 40.868 -4.952 55.047 1.00 13.69 8 ARG B CA 1
ATOM 1850 C C . ARG B 1 16 ? 41.078 -4.387 53.652 1.00 12.41 8 ARG B C 1
ATOM 1851 O O . ARG B 1 16 ? 41.006 -5.127 52.664 1.00 13.04 8 ARG B O 1
ATOM 1859 N N . ALA B 1 17 ? 41.240 -3.071 53.552 1.00 11.66 9 ALA B N 1
ATOM 1860 C CA . AL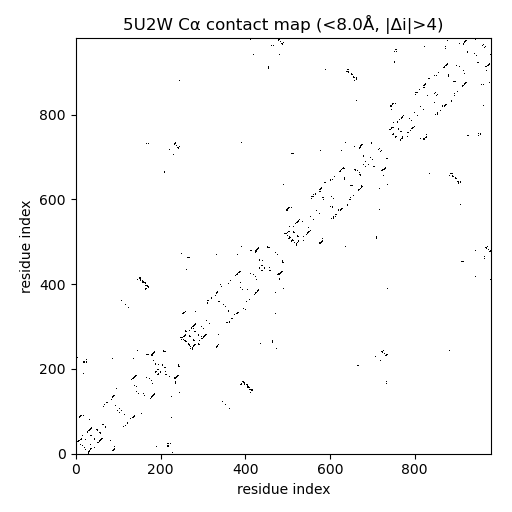A B 1 17 ? 41.165 -2.398 52.264 1.00 10.70 9 ALA B CA 1
ATOM 1861 C C . ALA B 1 17 ? 42.392 -1.529 52.025 1.00 10.28 9 ALA B C 1
ATOM 1862 O O . ALA B 1 17 ? 42.975 -0.982 52.960 1.00 11.60 9 ALA B O 1
ATOM 1864 N N . LEU B 1 18 ? 42.764 -1.405 50.751 1.00 9.94 10 LEU B N 1
ATOM 1865 C CA . LEU B 1 18 ? 43.752 -0.436 50.279 1.00 9.30 10 LEU B CA 1
ATOM 1866 C C . LEU B 1 18 ? 43.111 0.452 49.225 1.00 10.96 10 LEU B C 1
ATOM 1867 O O . LEU B 1 18 ? 42.535 -0.059 48.256 1.00 10.33 10 LEU B O 1
ATOM 1872 N N . VAL B 1 19 ? 43.223 1.773 49.406 1.00 9.48 11 VAL B N 1
ATOM 1873 C CA . VAL B 1 19 ? 42.761 2.767 48.428 1.00 8.11 11 VAL B CA 1
ATOM 1874 C C . VAL B 1 19 ? 43.985 3.553 47.969 1.00 8.27 11 VAL B C 1
ATOM 1875 O O . VAL B 1 19 ? 44.604 4.274 48.759 1.00 9.12 11 VAL B O 1
ATOM 1879 N N . THR B 1 20 ? 44.358 3.405 46.709 1.00 8.29 12 THR B N 1
ATOM 1880 C CA . THR B 1 20 ? 45.460 4.228 46.215 1.00 9.13 12 THR B CA 1
ATOM 1881 C C . THR B 1 20 ? 44.979 5.658 46.006 1.00 11.55 12 THR B C 1
ATOM 1882 O O . THR B 1 20 ? 43.823 5.908 45.638 1.00 9.99 12 THR B O 1
ATOM 1886 N N . GLY B 1 21 ? 45.860 6.609 46.274 1.00 9.77 13 GLY B N 1
ATOM 1887 C CA . GLY B 1 21 ? 45.480 7.999 46.142 1.00 8.37 13 GLY B CA 1
ATOM 1888 C C . GLY B 1 21 ? 44.351 8.360 47.079 1.00 9.44 13 GLY B C 1
ATOM 1889 O O . GLY B 1 21 ? 43.314 8.886 46.637 1.00 10.79 13 GLY B O 1
ATOM 1890 N N . GLY B 1 22 ? 44.537 8.072 48.369 1.00 9.69 14 GLY B N 1
ATOM 1891 C CA . GLY B 1 22 ? 43.515 8.267 49.376 1.00 10.90 14 GLY B CA 1
ATOM 1892 C C . GLY B 1 22 ? 43.674 9.512 50.217 1.00 10.22 14 GLY B C 1
ATOM 1893 O O . GLY B 1 22 ? 42.935 9.683 51.194 1.00 10.19 14 GLY B O 1
ATOM 1894 N N . SER B 1 23 ? 44.610 10.397 49.866 1.00 10.00 15 SER B N 1
ATOM 1895 C CA . SER B 1 23 ? 44.869 11.577 50.679 1.00 10.14 15 SER B CA 1
ATOM 1896 C C . SER B 1 23 ? 43.883 12.710 50.409 1.00 10.63 15 SER B C 1
ATOM 1897 O O . SER B 1 23 ? 43.675 13.560 51.284 1.00 11.37 15 SER B O 1
ATOM 1900 N N . ARG B 1 24 ? 43.300 12.757 49.213 1.00 9.95 16 ARG B N 1
ATOM 1901 C CA . ARG B 1 24 ? 42.438 13.859 48.797 1.00 10.02 16 ARG B CA 1
ATOM 1902 C C . ARG B 1 24 ? 41.336 13.334 47.892 1.00 9.94 16 ARG B C 1
ATOM 1903 O O . ARG B 1 24 ? 41.420 12.225 47.361 1.00 11.85 16 ARG B O 1
ATOM 1911 N N . GLY B 1 25 ? 40.303 14.163 47.716 1.00 9.71 17 GLY B N 1
ATOM 1912 C CA . GLY B 1 25 ? 39.356 13.952 46.622 1.00 10.28 17 GLY B CA 1
ATOM 1913 C C . GLY B 1 25 ? 38.558 12.675 46.756 1.00 10.50 17 GLY B C 1
ATOM 1914 O O . GLY B 1 25 ? 38.150 12.268 47.845 1.00 9.91 17 GLY B O 1
ATOM 1915 N N . ILE B 1 26 ? 38.310 12.050 45.598 1.00 10.39 18 ILE B N 1
ATOM 1916 C CA . ILE B 1 26 ? 37.491 10.846 45.554 1.00 8.55 18 ILE B CA 1
ATOM 1917 C C . ILE B 1 26 ? 38.118 9.739 46.395 1.00 8.61 18 ILE B C 1
ATOM 1918 O O . ILE B 1 26 ? 37.421 9.022 47.128 1.00 8.75 18 ILE B O 1
ATOM 1923 N N . GLY B 1 27 ? 39.444 9.596 46.320 1.00 7.77 19 GLY B N 1
ATOM 1924 C CA . GLY B 1 27 ? 40.115 8.557 47.099 1.00 8.95 19 GLY B CA 1
ATOM 1925 C C . GLY B 1 27 ? 39.941 8.722 48.601 1.00 9.61 19 GLY B C 1
ATOM 1926 O O . GLY B 1 27 ? 39.695 7.741 49.312 1.00 9.44 19 GLY B O 1
ATOM 1927 N N . ALA B 1 28 ? 40.086 9.956 49.108 1.00 8.08 20 ALA B N 1
ATOM 1928 C CA . ALA B 1 28 ? 39.838 10.209 50.530 1.00 8.48 20 ALA B CA 1
ATOM 1929 C C . ALA B 1 28 ? 38.402 9.872 50.904 1.00 8.96 20 ALA B C 1
ATOM 1930 O O . ALA B 1 28 ? 38.155 9.261 51.954 1.00 10.95 20 ALA B O 1
ATOM 1932 N N . ALA B 1 29 ? 37.446 10.235 50.045 1.00 9.77 21 ALA B N 1
ATOM 1933 C CA . ALA B 1 29 ? 36.051 9.928 50.336 1.00 10.57 21 ALA B CA 1
ATOM 1934 C C . ALA B 1 29 ? 35.820 8.424 50.366 1.00 10.32 21 ALA B C 1
ATOM 1935 O O . ALA B 1 29 ? 35.084 7.921 51.222 1.00 10.88 21 ALA B O 1
ATOM 1937 N N . ILE B 1 30 ? 36.453 7.686 49.448 1.00 9.66 22 ILE B N 1
ATOM 1938 C CA . ILE B 1 30 ? 36.326 6.231 49.451 1.00 8.16 22 ILE B CA 1
ATOM 1939 C C . ILE B 1 30 ? 36.923 5.650 50.730 1.00 8.19 22 ILE B C 1
ATOM 1940 O O . ILE B 1 30 ? 36.298 4.830 51.412 1.00 11.83 22 ILE B O 1
ATOM 1945 N N . ALA B 1 31 ? 38.142 6.080 51.083 1.00 8.95 23 ALA B N 1
ATOM 1946 C CA . ALA B 1 31 ? 38.775 5.562 52.294 1.00 11.50 23 ALA B CA 1
ATOM 1947 C C . ALA B 1 31 ? 37.897 5.810 53.509 1.00 11.80 23 ALA B C 1
ATOM 1948 O O . ALA B 1 31 ? 37.681 4.914 54.336 1.00 10.78 23 ALA B O 1
ATOM 1950 N N . LYS B 1 32 ? 37.343 7.017 53.611 1.00 11.44 24 LYS B N 1
ATOM 1951 C CA . LYS B 1 32 ? 36.509 7.350 54.752 1.00 11.72 24 LYS B CA 1
ATOM 1952 C C . LYS B 1 32 ? 35.225 6.539 54.767 1.00 11.21 24 LYS B C 1
ATOM 1953 O O . LYS B 1 32 ? 34.779 6.108 55.841 1.00 12.61 24 LYS B O 1
ATOM 1959 N N . ARG B 1 33 ? 34.626 6.304 53.592 1.00 10.03 25 ARG B N 1
ATOM 1960 C CA . ARG B 1 33 ? 33.379 5.548 53.560 1.00 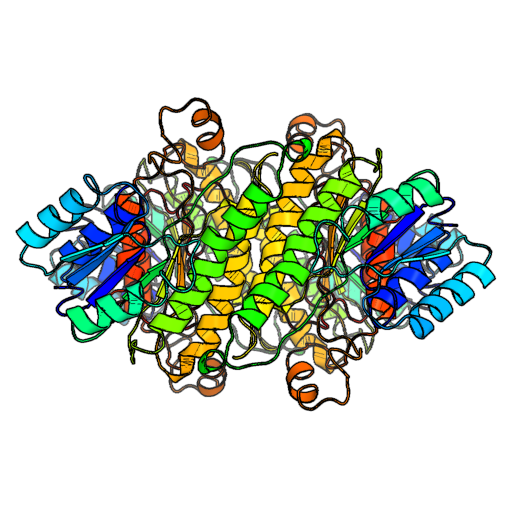10.84 25 ARG B CA 1
ATOM 1961 C C . ARG B 1 33 ? 33.620 4.079 53.884 1.00 11.74 25 ARG B C 1
ATOM 1962 O O . ARG B 1 33 ? 32.842 3.472 54.637 1.00 12.49 25 ARG B O 1
ATOM 1970 N N . LEU B 1 34 ? 34.709 3.497 53.369 1.00 10.11 26 LEU B N 1
ATOM 1971 C CA . LEU B 1 34 ? 34.973 2.096 53.702 1.00 11.41 26 LEU B CA 1
ATOM 1972 C C . LEU B 1 34 ? 35.210 1.940 55.193 1.00 13.35 26 LEU B C 1
ATOM 1973 O O . LEU B 1 34 ? 34.739 0.972 55.806 1.00 12.68 26 LEU B O 1
ATOM 1978 N N . ALA B 1 35 ? 35.901 2.906 55.799 1.00 10.99 27 ALA B N 1
ATOM 1979 C CA . ALA B 1 35 ? 36.118 2.869 57.249 1.00 11.33 27 ALA B CA 1
ATOM 1980 C C . ALA B 1 35 ? 34.815 3.065 58.010 1.00 13.77 27 ALA B C 1
ATOM 1981 O O . ALA B 1 35 ? 34.553 2.372 59.002 1.00 15.27 27 ALA B O 1
ATOM 1983 N N . ALA B 1 36 ? 33.977 4.001 57.564 1.00 11.90 28 ALA B N 1
ATOM 1984 C CA . ALA B 1 36 ? 32.696 4.191 58.230 1.00 15.92 28 ALA B CA 1
ATOM 1985 C C . ALA B 1 36 ? 31.848 2.922 58.173 1.00 16.95 28 ALA B C 1
ATOM 1986 O O . ALA B 1 36 ? 31.091 2.634 59.110 1.00 18.91 28 ALA B O 1
ATOM 1988 N N . ASP B 1 37 ? 31.997 2.131 57.109 1.00 16.09 29 ASP B N 1
ATOM 1989 C CA . ASP B 1 37 ? 31.280 0.878 56.929 1.00 16.99 29 ASP B CA 1
ATOM 1990 C C . ASP B 1 37 ? 31.940 -0.301 57.643 1.00 17.31 29 ASP B C 1
ATOM 1991 O O . ASP B 1 37 ? 31.405 -1.411 57.602 1.00 17.87 29 ASP B O 1
ATOM 1996 N N . GLY B 1 38 ? 33.083 -0.099 58.292 1.00 14.30 30 GLY B N 1
ATOM 1997 C CA . GLY B 1 38 ? 33.640 -1.095 59.197 1.00 14.57 30 GLY B CA 1
ATOM 1998 C C . GLY B 1 38 ? 35.020 -1.595 58.823 1.00 15.50 30 GLY B C 1
ATOM 1999 O O . GLY B 1 38 ? 35.597 -2.389 59.586 1.00 16.63 30 GLY B O 1
ATOM 2000 N N . ALA B 1 39 ? 35.582 -1.158 57.702 1.00 13.98 31 ALA B N 1
ATOM 2001 C CA . ALA B 1 39 ? 36.837 -1.712 57.215 1.00 13.35 31 ALA B CA 1
ATOM 2002 C C . ALA B 1 39 ? 38.039 -1.042 57.867 1.00 13.78 31 ALA B C 1
ATOM 2003 O O . ALA B 1 39 ? 38.008 0.143 58.209 1.00 14.70 31 ALA B O 1
ATOM 2005 N N . ASP B 1 40 ? 39.113 -1.815 58.026 1.00 11.95 32 ASP B N 1
ATOM 2006 C CA . ASP B 1 40 ? 40.439 -1.229 58.213 1.00 11.59 32 ASP B CA 1
ATOM 2007 C C . ASP B 1 40 ? 40.944 -0.755 56.862 1.00 11.56 32 ASP B C 1
ATOM 2008 O O . ASP B 1 40 ? 40.760 -1.447 55.857 1.00 12.72 32 ASP B O 1
ATOM 2013 N N . VAL B 1 41 ? 41.545 0.438 56.816 1.00 10.80 33 VAL B N 1
ATOM 2014 C CA . VAL B 1 41 ? 41.817 1.076 55.526 1.00 9.39 33 VAL B CA 1
ATOM 2015 C C . VAL B 1 41 ? 43.243 1.609 55.489 1.00 11.27 33 VAL B C 1
ATOM 2016 O O . VAL B 1 41 ? 43.641 2.384 56.366 1.00 11.55 33 VAL B O 1
ATOM 2020 N N . ALA B 1 42 ? 43.991 1.224 54.455 1.00 10.49 34 ALA B N 1
ATOM 2021 C CA . ALA B 1 42 ? 45.266 1.834 54.102 1.00 10.10 34 ALA B CA 1
ATOM 2022 C C . ALA B 1 42 ? 45.074 2.719 52.880 1.00 11.03 34 ALA B C 1
ATOM 2023 O O . ALA B 1 42 ? 44.289 2.396 51.984 1.00 10.15 34 ALA B O 1
ATOM 2025 N N . ILE B 1 43 ? 45.834 3.811 52.823 1.00 9.98 35 ILE B N 1
ATOM 2026 C CA . ILE B 1 43 ? 45.841 4.682 51.651 1.00 7.83 35 ILE B CA 1
ATOM 2027 C C . ILE B 1 43 ? 47.263 4.854 51.161 1.00 11.53 35 ILE B C 1
ATOM 2028 O O . ILE B 1 43 ? 48.216 4.776 51.945 1.00 11.44 35 ILE B O 1
ATOM 2033 N N . THR B 1 44 ? 47.410 5.121 49.861 1.00 9.86 36 THR B N 1
ATOM 2034 C CA . THR B 1 44 ? 48.677 5.619 49.326 1.00 11.49 36 THR B CA 1
ATOM 2035 C C . THR B 1 44 ? 48.533 7.083 48.936 1.00 8.84 36 THR B C 1
ATOM 2036 O O . THR B 1 44 ? 47.428 7.606 48.740 1.00 9.78 36 THR B O 1
ATOM 2040 N N . TYR B 1 45 ? 49.677 7.749 48.829 1.00 12.03 37 TYR B N 1
ATOM 2041 C CA . TYR B 1 45 ? 49.718 9.133 48.386 1.00 9.43 37 TYR B CA 1
ATOM 2042 C C . TYR B 1 45 ? 51.079 9.365 47.764 1.00 10.11 37 TYR B C 1
ATOM 2043 O O . TYR B 1 45 ? 51.988 8.540 47.903 1.00 10.44 37 TYR B O 1
ATOM 2052 N N . GLU B 1 46 ? 51.217 10.507 47.084 1.00 9.74 38 GLU B N 1
ATOM 2053 C CA . GLU B 1 46 ? 52.473 10.857 46.434 1.00 9.85 38 GLU B CA 1
ATOM 2054 C C . GLU B 1 46 ? 53.245 11.903 47.218 1.00 11.83 38 GLU B C 1
ATOM 2055 O O . GLU B 1 46 ? 54.446 11.744 47.462 1.00 14.23 38 GLU B O 1
ATOM 2061 N N . LYS B 1 47 ? 52.567 12.979 47.604 1.00 10.88 39 LYS B N 1
ATOM 2062 C CA . LYS B 1 47 ? 53.227 14.126 48.216 1.00 12.53 39 LYS B CA 1
ATOM 2063 C C . LYS B 1 47 ? 52.437 14.754 49.354 1.00 13.79 39 LYS B C 1
ATOM 2064 O O . LYS B 1 47 ? 53.044 15.458 50.169 1.00 15.57 39 LYS B O 1
ATOM 2070 N N . SER B 1 48 ? 51.126 14.513 49.468 1.00 12.89 40 SER B N 1
ATOM 2071 C CA . SER B 1 48 ? 50.315 15.197 50.484 1.00 12.75 40 SER B CA 1
ATOM 2072 C C . SER B 1 48 ? 50.341 14.426 51.807 1.00 13.58 40 SER B C 1
ATOM 2073 O O . SER B 1 48 ? 49.346 13.851 52.247 1.00 12.71 40 SER B O 1
ATOM 2076 N N . ALA B 1 49 ? 51.505 14.468 52.464 1.00 11.76 41 ALA B N 1
ATOM 2077 C CA . ALA B 1 49 ? 51.681 13.719 53.709 1.00 11.78 41 ALA B CA 1
ATOM 2078 C C . ALA B 1 49 ? 50.748 14.225 54.807 1.00 11.96 41 ALA B C 1
ATOM 2079 O O . ALA B 1 49 ? 50.133 13.429 55.537 1.00 11.90 41 ALA B O 1
ATOM 2081 N N . GLU B 1 50 ? 50.651 15.546 54.962 1.00 12.47 42 GLU B N 1
ATOM 2082 C CA . GLU B 1 50 ? 49.754 16.071 55.992 1.00 12.73 42 GLU B CA 1
ATOM 2083 C C . GLU B 1 50 ? 48.314 15.635 55.745 1.00 13.85 42 GLU B C 1
ATOM 2084 O O . GLU B 1 50 ? 47.612 15.223 56.680 1.00 13.17 42 GLU B O 1
ATOM 2090 N N . ARG B 1 51 ? 47.846 15.740 54.495 1.00 11.39 43 ARG B N 1
ATOM 2091 C CA . ARG B 1 51 ? 46.471 15.339 54.209 1.00 10.86 43 ARG B CA 1
ATOM 2092 C C . ARG B 1 51 ? 46.276 13.868 54.493 1.00 11.25 43 ARG B C 1
ATOM 2093 O O . ARG B 1 51 ? 45.238 13.462 55.031 1.00 11.54 43 ARG B O 1
ATOM 2101 N N . ALA B 1 52 ? 47.262 13.047 54.111 1.00 10.19 44 ALA B N 1
ATOM 2102 C CA . ALA B 1 52 ? 47.161 11.611 54.321 1.00 9.94 44 ALA B CA 1
ATOM 2103 C C . ALA B 1 52 ? 47.082 11.277 55.799 1.00 12.14 44 ALA B C 1
ATOM 2104 O O . ALA B 1 52 ? 46.289 10.421 56.205 1.00 11.90 44 ALA B O 1
ATOM 2106 N N . GLN B 1 53 ? 47.906 11.931 56.615 1.00 11.64 45 GLN B N 1
ATOM 2107 C CA . GLN B 1 53 ? 47.879 11.634 58.039 1.00 12.63 45 GLN B CA 1
ATOM 2108 C C . GLN B 1 53 ? 46.556 12.059 58.650 1.00 12.81 45 GLN B C 1
ATOM 2109 O O . GLN B 1 53 ? 46.060 11.400 59.571 1.00 14.31 45 GLN B O 1
ATOM 2115 N N . ALA B 1 54 ? 45.948 13.134 58.128 1.00 12.44 46 ALA B N 1
ATOM 2116 C CA . ALA B 1 54 ? 44.651 13.548 58.641 1.00 11.89 46 ALA B CA 1
ATOM 2117 C C . ALA B 1 54 ? 43.570 12.535 58.291 1.00 12.05 46 ALA B C 1
ATOM 2118 O O . ALA B 1 54 ? 42.667 12.288 59.095 1.00 13.55 46 ALA B O 1
ATOM 2120 N N . VAL B 1 55 ? 43.646 11.923 57.103 1.00 12.11 47 VAL B N 1
ATOM 2121 C CA . VAL B 1 55 ? 42.687 10.867 56.771 1.00 12.23 47 VAL B CA 1
ATOM 2122 C C . VAL B 1 55 ? 42.871 9.683 57.713 1.00 10.21 47 VAL B C 1
ATOM 2123 O O . VAL B 1 55 ? 41.904 9.141 58.271 1.00 12.80 47 VAL B O 1
ATOM 2127 N N . VAL B 1 56 ? 44.130 9.281 57.924 1.00 11.08 48 VAL B N 1
ATOM 2128 C CA . VAL B 1 56 ? 44.430 8.171 58.827 1.00 12.94 48 VAL B CA 1
ATOM 2129 C C . VAL B 1 56 ? 43.909 8.470 60.227 1.00 14.50 48 VAL B C 1
ATOM 2130 O O . VAL B 1 56 ? 43.272 7.622 60.866 1.00 13.10 48 VAL B O 1
ATOM 2134 N N . ALA B 1 57 ? 44.171 9.678 60.726 1.00 12.87 49 ALA B N 1
ATOM 2135 C CA . ALA B 1 57 ? 43.750 10.006 62.083 1.00 13.95 49 ALA B CA 1
ATOM 2136 C C . ALA B 1 57 ? 42.234 9.953 62.216 1.00 13.89 49 ALA B C 1
ATOM 2137 O O . ALA B 1 57 ? 41.715 9.498 63.240 1.00 15.65 49 ALA B O 1
ATOM 2139 N N . GLY B 1 58 ? 41.506 10.400 61.191 1.00 12.55 50 GLY B N 1
ATOM 2140 C CA . GLY B 1 58 ? 40.058 10.323 61.268 1.00 13.19 50 GLY B CA 1
ATOM 2141 C C . GLY B 1 58 ? 39.566 8.890 61.320 1.00 13.68 50 GLY B C 1
ATOM 2142 O O . GLY B 1 58 ? 38.656 8.561 62.088 1.00 15.63 50 GLY B O 1
ATOM 2143 N N . ILE B 1 59 ? 40.179 8.010 60.526 1.00 13.18 51 ILE B N 1
ATOM 2144 C CA . ILE B 1 59 ? 39.758 6.613 60.526 1.00 11.44 51 ILE B CA 1
ATOM 2145 C C . ILE B 1 59 ? 40.088 5.962 61.865 1.00 13.68 51 ILE B C 1
ATOM 2146 O O . ILE B 1 59 ? 39.294 5.183 62.408 1.00 14.38 51 ILE B O 1
ATOM 2151 N N . GLU B 1 60 ? 41.266 6.266 62.417 1.00 12.32 52 GLU B N 1
ATOM 2152 C CA . GLU B 1 60 ? 41.621 5.719 63.723 1.00 14.61 52 GLU B CA 1
ATOM 2153 C C . GLU B 1 60 ? 40.651 6.188 64.806 1.00 15.25 52 GLU B C 1
ATOM 2154 O O . GLU B 1 60 ? 40.322 5.424 65.718 1.00 17.76 52 GLU B O 1
ATOM 2160 N N . ALA B 1 61 ? 40.129 7.414 64.691 1.00 14.76 53 ALA B N 1
ATOM 2161 C CA . ALA B 1 61 ? 39.178 7.913 65.675 1.00 16.36 53 ALA B CA 1
ATOM 2162 C C . ALA B 1 61 ? 37.850 7.169 65.637 1.00 18.70 53 ALA B C 1
ATOM 2163 O O . ALA B 1 61 ? 37.081 7.272 66.596 1.00 20.83 53 ALA B O 1
ATOM 2165 N N . LEU B 1 62 ? 37.571 6.414 64.573 1.00 18.45 54 LEU B N 1
ATOM 2166 C CA . LEU B 1 62 ? 36.391 5.555 64.516 1.00 19.49 54 LEU B CA 1
ATOM 2167 C C . LEU B 1 62 ? 36.627 4.193 65.145 1.00 22.50 54 LEU B C 1
ATOM 2168 O O . LEU B 1 62 ? 35.688 3.396 65.244 1.00 26.11 54 LEU B O 1
ATOM 2173 N N . GLY B 1 63 ? 37.851 3.904 65.561 1.00 21.37 55 GLY B N 1
ATOM 2174 C CA . GLY B 1 63 ? 38.175 2.607 66.103 1.00 20.17 55 GLY B CA 1
ATOM 2175 C C . GLY B 1 63 ? 38.726 1.631 65.092 1.00 16.17 55 GLY B C 1
ATOM 2176 O O . GLY B 1 63 ? 38.910 0.455 65.430 1.00 22.23 55 GLY B O 1
ATOM 2177 N N . ARG B 1 64 ? 38.977 2.072 63.869 1.00 14.54 56 ARG B N 1
ATOM 2178 C CA A ARG B 1 64 ? 39.520 1.212 62.831 0.53 14.52 56 ARG B CA 1
ATOM 2179 C CA B ARG B 1 64 ? 39.520 1.215 62.828 0.47 14.78 56 ARG B CA 1
ATOM 2180 C C . ARG B 1 64 ? 41.038 1.340 62.786 1.00 15.53 56 ARG B C 1
ATOM 2181 O O . ARG B 1 64 ? 41.619 2.298 63.307 1.00 18.56 56 ARG B O 1
ATOM 2196 N N . ARG B 1 65 ? 41.678 0.352 62.162 1.00 13.97 57 ARG B N 1
ATOM 2197 C CA . ARG B 1 65 ? 43.096 0.459 61.850 1.00 13.66 5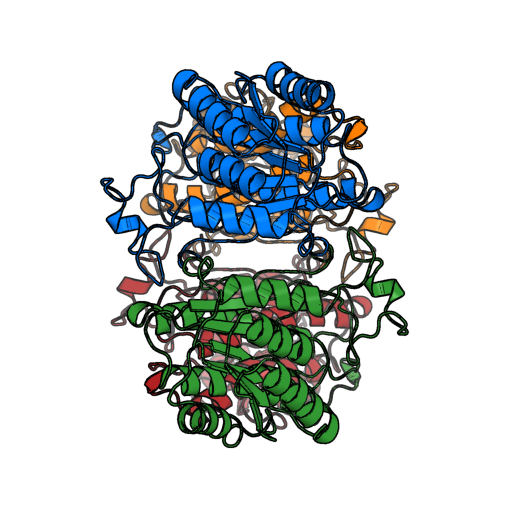7 ARG B CA 1
ATOM 2198 C C . ARG B 1 65 ? 43.257 1.210 60.536 1.00 14.32 57 ARG B C 1
ATOM 2199 O O . ARG B 1 65 ? 42.453 1.054 59.609 1.00 13.52 57 ARG B O 1
ATOM 2207 N N . ALA B 1 66 ? 44.279 2.059 60.466 1.00 12.97 58 ALA B N 1
ATOM 2208 C CA . ALA B 1 66 ? 44.545 2.787 59.234 1.00 12.02 58 ALA B CA 1
ATOM 2209 C C . ALA B 1 66 ? 46.034 3.062 59.119 1.00 12.76 58 ALA B C 1
ATOM 2210 O O . ALA B 1 66 ? 46.733 3.222 60.125 1.00 19.01 58 ALA B O 1
ATOM 2212 N N . ILE B 1 67 ? 46.528 3.074 57.885 1.00 11.00 59 ILE B N 1
ATOM 2213 C CA . ILE B 1 67 ? 47.913 3.439 57.619 1.00 13.81 59 ILE B CA 1
ATOM 2214 C C . ILE B 1 67 ? 47.967 4.255 56.336 1.00 12.78 59 ILE B C 1
ATOM 2215 O O . ILE B 1 67 ? 47.127 4.107 55.444 1.00 13.22 59 ILE B O 1
ATOM 2220 N N . ALA B 1 68 ? 48.953 5.144 56.258 1.00 13.56 60 ALA B N 1
ATOM 2221 C CA . ALA B 1 68 ? 49.214 5.907 55.044 1.00 11.58 60 ALA B CA 1
ATOM 2222 C C . ALA B 1 68 ? 50.606 5.569 54.555 1.00 12.48 60 ALA B C 1
ATOM 2223 O O . ALA B 1 68 ? 51.556 5.522 55.348 1.00 14.43 60 ALA B O 1
ATOM 2225 N N . ILE B 1 69 ? 50.720 5.338 53.250 1.00 12.89 61 ILE B N 1
ATOM 2226 C CA . ILE B 1 69 ? 51.971 4.925 52.624 1.00 10.83 61 ILE B CA 1
ATOM 2227 C C . ILE B 1 69 ? 52.277 5.871 51.476 1.00 12.19 61 ILE B C 1
ATOM 2228 O O . ILE B 1 69 ? 51.484 5.970 50.529 1.00 12.98 61 ILE B O 1
ATOM 2233 N N . GLN B 1 70 ? 53.432 6.535 51.526 1.00 12.95 62 GLN B N 1
ATOM 2234 C CA A GLN B 1 70 ? 53.900 7.266 50.357 0.47 11.41 62 GLN B CA 1
ATOM 2235 C CA B GLN B 1 70 ? 53.921 7.270 50.359 0.53 11.31 62 GLN B CA 1
ATOM 2236 C C . GLN B 1 70 ? 54.371 6.252 49.321 1.00 12.31 62 GLN B C 1
ATOM 2237 O O . GLN B 1 70 ? 55.315 5.494 49.556 1.00 15.92 62 GLN B O 1
ATOM 2248 N N . ALA B 1 71 ? 53.686 6.206 48.187 1.00 9.88 63 ALA B N 1
ATOM 2249 C CA . ALA B 1 71 ? 53.993 5.213 47.164 1.00 12.28 63 ALA B CA 1
ATOM 2250 C C . ALA B 1 71 ? 53.642 5.838 45.825 1.00 12.13 63 ALA B C 1
ATOM 2251 O O . ALA B 1 71 ? 52.462 5.985 45.495 1.00 12.49 63 ALA B O 1
ATOM 2253 N N . ASP B 1 72 ? 54.664 6.230 45.081 1.00 13.68 64 ASP B N 1
ATOM 2254 C CA . ASP B 1 72 ? 54.472 6.823 43.760 1.00 12.55 64 ASP B CA 1
ATOM 2255 C C . ASP B 1 72 ? 53.919 5.772 42.807 1.00 10.62 64 ASP B C 1
ATOM 2256 O O . ASP B 1 72 ? 54.592 4.774 42.517 1.00 11.80 64 ASP B O 1
ATOM 2261 N N . SER B 1 73 ? 52.692 6.000 42.322 1.00 9.52 65 SER B N 1
ATOM 2262 C CA . SER B 1 73 ? 52.078 5.067 41.380 1.00 10.09 65 SER B CA 1
ATOM 2263 C C . SER B 1 73 ? 52.939 4.839 40.142 1.00 10.20 65 SER B C 1
ATOM 2264 O O . SER B 1 73 ? 52.863 3.763 39.538 1.00 10.03 65 SER B O 1
ATOM 2267 N N . ALA B 1 74 ? 53.755 5.827 39.742 1.00 11.10 66 ALA B N 1
ATOM 2268 C CA . ALA B 1 74 ? 54.600 5.651 38.559 1.00 12.22 66 ALA B CA 1
ATOM 2269 C C . ALA B 1 74 ? 55.740 4.663 38.777 1.00 11.02 66 ALA B C 1
ATOM 2270 O O . ALA B 1 74 ? 56.392 4.272 37.802 1.00 11.90 66 ALA B O 1
ATOM 2272 N N . ASP B 1 75 ? 55.999 4.257 40.013 1.00 10.37 67 ASP B N 1
ATOM 2273 C CA . ASP B 1 75 ? 57.063 3.313 40.340 1.00 10.81 67 ASP B CA 1
ATOM 2274 C C . ASP B 1 75 ? 56.429 1.951 40.610 1.00 12.56 67 ASP B C 1
ATOM 2275 O O . ASP B 1 75 ? 55.858 1.741 41.687 1.00 11.69 67 ASP B O 1
ATOM 2280 N N . PRO B 1 76 ? 56.527 0.990 39.692 1.00 12.76 68 PRO B N 1
ATOM 2281 C CA . PRO B 1 76 ? 55.834 -0.293 39.904 1.00 12.69 68 PRO B CA 1
ATOM 2282 C C . PRO B 1 76 ? 56.338 -1.059 41.110 1.00 10.15 68 PRO B C 1
ATOM 2283 O O . PRO B 1 76 ? 55.548 -1.780 41.730 1.00 12.91 68 PRO B O 1
ATOM 2287 N N . VAL B 1 77 ? 57.611 -0.907 41.477 1.00 10.56 69 VAL B N 1
ATOM 2288 C CA . VAL B 1 77 ? 58.110 -1.574 42.674 1.00 13.00 69 VAL B CA 1
ATOM 2289 C C . VAL B 1 77 ? 57.457 -0.988 43.914 1.00 11.61 69 VAL B C 1
ATOM 2290 O O . VAL B 1 77 ? 57.038 -1.724 44.814 1.00 13.16 69 VAL B O 1
ATOM 2294 N N . ALA B 1 78 ? 57.338 0.340 43.974 1.00 11.27 70 ALA B N 1
ATOM 2295 C CA . ALA B 1 78 ? 56.659 0.972 45.103 1.00 10.40 70 ALA B CA 1
ATOM 2296 C C . ALA B 1 78 ? 55.208 0.523 45.214 1.00 10.59 70 ALA B C 1
ATOM 2297 O O . ALA B 1 78 ? 54.692 0.322 46.325 1.00 12.73 70 ALA B O 1
ATOM 2299 N N . VAL B 1 79 ? 54.532 0.368 44.080 1.00 10.71 71 VAL B N 1
ATOM 2300 C CA . VAL B 1 79 ? 53.136 -0.045 44.116 1.00 9.31 71 VAL B CA 1
ATOM 2301 C C . VAL B 1 79 ? 53.019 -1.452 44.678 1.00 9.96 71 VAL B C 1
ATOM 2302 O O . VAL B 1 79 ? 52.204 -1.724 45.569 1.00 10.93 71 VAL B O 1
ATOM 2306 N N . ARG B 1 80 ? 53.817 -2.375 44.131 1.00 10.54 72 ARG B N 1
ATOM 2307 C CA A ARG B 1 80 ? 53.786 -3.748 44.615 0.54 12.53 72 ARG B CA 1
ATOM 2308 C CA B ARG B 1 80 ? 53.825 -3.754 44.604 0.46 12.73 72 ARG B CA 1
ATOM 2309 C C . ARG B 1 80 ? 54.136 -3.809 46.095 1.00 12.65 72 ARG B C 1
ATOM 2310 O O . ARG B 1 80 ? 53.459 -4.498 46.866 1.00 11.37 72 ARG B O 1
ATOM 2325 N N . ASN B 1 81 ? 55.159 -3.055 46.523 1.00 10.09 73 ASN B N 1
ATOM 2326 C CA . ASN B 1 81 ? 55.549 -3.037 47.931 1.00 10.33 73 ASN B CA 1
ATOM 2327 C C . ASN B 1 81 ? 54.437 -2.474 48.808 1.00 11.81 73 ASN B C 1
ATOM 2328 O O . ASN B 1 81 ? 54.257 -2.914 49.947 1.00 12.59 73 ASN B O 1
ATOM 2333 N N . ALA B 1 82 ? 53.699 -1.477 48.312 1.00 10.49 74 ALA B N 1
ATOM 2334 C CA . ALA B 1 82 ? 52.607 -0.929 49.109 1.00 12.10 74 ALA B CA 1
ATOM 2335 C C . ALA B 1 82 ? 51.536 -1.974 49.358 1.00 10.20 74 ALA B C 1
ATOM 2336 O O . ALA B 1 82 ? 51.032 -2.101 50.481 1.00 12.74 74 ALA B O 1
ATOM 2338 N N . VAL B 1 83 ? 51.159 -2.719 48.318 1.00 10.06 75 VAL B N 1
ATOM 2339 C CA . VAL B 1 83 ? 50.152 -3.765 48.488 1.00 9.74 75 VAL B CA 1
ATOM 2340 C C . VAL B 1 83 ? 50.631 -4.798 49.497 1.00 11.29 75 VAL B C 1
ATOM 2341 O O . VAL B 1 83 ? 49.898 -5.182 50.417 1.00 11.55 75 VAL B O 1
ATOM 2345 N N . ASP B 1 84 ? 51.876 -5.262 49.344 1.00 10.04 76 ASP B N 1
ATOM 2346 C CA . ASP B 1 84 ? 52.385 -6.263 50.273 1.00 11.12 76 ASP B CA 1
ATOM 2347 C C . ASP B 1 84 ? 52.447 -5.714 51.695 1.00 12.24 76 ASP B C 1
ATOM 2348 O O . ASP B 1 84 ? 52.202 -6.451 52.661 1.00 13.10 76 ASP B O 1
ATOM 2353 N N . ARG B 1 85 ? 52.806 -4.428 51.846 1.00 11.44 77 ARG B N 1
ATOM 2354 C CA . ARG B 1 85 ? 52.907 -3.834 53.182 1.00 13.67 77 ARG B CA 1
ATOM 2355 C C . ARG B 1 85 ? 51.560 -3.815 53.884 1.00 12.02 77 ARG B C 1
ATOM 2356 O O . ARG B 1 85 ? 51.482 -4.083 55.094 1.00 15.41 77 ARG B O 1
ATOM 2364 N N . VAL B 1 86 ? 50.498 -3.477 53.150 1.00 12.14 78 VAL B N 1
ATOM 2365 C CA . VAL B 1 86 ? 49.171 -3.452 53.751 1.00 11.41 78 VAL B CA 1
ATOM 2366 C C . VAL B 1 86 ? 48.754 -4.854 54.154 1.00 11.44 78 VAL B C 1
ATOM 2367 O O . VAL B 1 86 ? 48.228 -5.068 55.253 1.00 12.21 78 VAL B O 1
ATOM 2371 N N . ALA B 1 87 ? 48.969 -5.833 53.272 1.00 12.39 79 ALA B N 1
ATOM 2372 C CA . ALA B 1 87 ? 48.572 -7.191 53.600 1.00 12.73 79 ALA B CA 1
ATOM 2373 C C . ALA B 1 87 ? 49.319 -7.687 54.826 1.00 16.55 79 ALA B C 1
ATOM 2374 O O . ALA B 1 87 ? 48.748 -8.386 55.674 1.00 18.17 79 ALA B O 1
ATOM 2376 N N . GLU B 1 88 ? 50.601 -7.332 54.946 1.00 14.48 80 GLU B N 1
ATOM 2377 C CA . GLU B 1 88 ? 51.360 -7.734 56.126 1.00 16.95 80 GLU B CA 1
ATOM 2378 C C . GLU B 1 88 ? 50.837 -7.044 57.385 1.00 17.29 80 GLU B C 1
ATOM 2379 O O . GLU B 1 88 ? 50.626 -7.691 58.416 1.00 22.23 80 GLU B O 1
ATOM 2385 N N . ALA B 1 89 ? 50.576 -5.736 57.305 1.00 16.07 81 ALA B N 1
ATOM 2386 C CA . ALA B 1 89 ? 50.141 -4.973 58.472 1.00 16.09 81 ALA B CA 1
ATOM 2387 C C . ALA B 1 89 ? 48.755 -5.398 58.954 1.00 16.25 81 ALA B C 1
ATOM 2388 O O . ALA B 1 89 ? 48.515 -5.502 60.164 1.00 19.98 81 ALA B O 1
ATOM 2390 N N . PHE B 1 90 ? 47.817 -5.608 58.026 1.00 15.80 82 PHE B N 1
ATOM 2391 C CA . PHE B 1 90 ? 46.447 -5.951 58.379 1.00 13.56 82 PHE B CA 1
ATOM 2392 C C . PHE B 1 90 ? 46.234 -7.448 58.537 1.00 17.22 82 PHE B C 1
ATOM 2393 O O . PHE B 1 90 ? 45.172 -7.866 59.017 1.00 19.83 82 PHE B O 1
ATOM 2401 N N . GLY B 1 91 ? 47.204 -8.263 58.143 1.00 14.08 83 GLY B N 1
ATOM 2402 C CA . GLY B 1 91 ? 47.041 -9.701 58.202 1.00 14.92 83 GLY B CA 1
ATOM 2403 C C . GLY B 1 91 ? 46.340 -10.314 57.017 1.00 19.02 83 GLY B C 1
ATOM 2404 O O . GLY B 1 91 ? 45.990 -11.502 57.070 1.00 20.79 83 GLY B O 1
ATOM 2405 N N . GLY B 1 92 ? 46.131 -9.550 55.960 1.00 14.44 84 GLY B N 1
ATOM 2406 C CA . GLY B 1 92 ? 45.408 -10.012 54.794 1.00 15.25 84 GLY B CA 1
ATOM 2407 C C . GLY B 1 92 ? 44.898 -8.809 54.041 1.00 11.05 84 GLY B C 1
ATOM 2408 O O . GLY B 1 92 ? 45.161 -7.660 54.404 1.00 14.82 84 GLY B O 1
ATOM 2409 N N . LEU B 1 93 ? 44.129 -9.095 52.996 1.00 11.79 85 LEU B N 1
ATOM 2410 C CA . LEU B 1 93 ? 43.596 -8.028 52.161 1.00 11.11 85 LEU B CA 1
ATOM 2411 C C . LEU B 1 93 ? 42.306 -8.519 51.537 1.00 12.98 85 LEU B C 1
ATOM 2412 O O . LEU B 1 93 ? 42.259 -9.642 51.020 1.00 15.16 85 LEU B O 1
ATOM 2417 N N . ASP B 1 94 ? 41.271 -7.676 51.569 1.00 10.07 86 ASP B N 1
ATOM 2418 C CA . ASP B 1 94 ? 39.966 -8.026 51.022 1.00 11.14 86 ASP B CA 1
ATOM 2419 C C . ASP B 1 94 ? 39.517 -7.117 49.904 1.00 10.56 86 ASP B C 1
ATOM 2420 O O . ASP B 1 94 ? 38.726 -7.547 49.047 1.00 10.84 86 ASP B O 1
ATOM 2425 N N . ILE B 1 95 ? 39.965 -5.867 49.899 1.00 9.41 87 ILE B N 1
ATOM 2426 C CA . ILE B 1 95 ? 39.459 -4.863 48.961 1.00 11.00 87 ILE B CA 1
ATOM 2427 C C . ILE B 1 95 ? 40.626 -4.040 48.440 1.00 10.89 87 ILE B C 1
ATOM 2428 O O . ILE B 1 95 ? 41.425 -3.538 49.233 1.00 9.95 87 ILE B O 1
ATOM 2433 N N . LEU B 1 96 ? 40.724 -3.889 47.116 1.00 8.94 88 LEU B N 1
ATOM 2434 C CA . LEU B 1 96 ? 41.686 -2.992 46.484 1.00 10.21 88 LEU B CA 1
ATOM 2435 C C . LEU B 1 96 ? 40.908 -1.988 45.660 1.00 7.73 88 LEU B C 1
ATOM 2436 O O . LEU B 1 96 ? 40.081 -2.385 44.844 1.00 8.64 88 LEU B O 1
ATOM 2441 N N . VAL B 1 97 ? 41.142 -0.698 45.902 1.00 7.85 89 VAL B N 1
ATOM 2442 C CA . VAL B 1 97 ? 40.555 0.364 45.079 1.00 7.11 89 VAL B CA 1
ATOM 2443 C C . VAL B 1 97 ? 41.697 1.096 44.398 1.00 7.72 89 VAL B C 1
ATOM 2444 O O . VAL B 1 97 ? 42.502 1.753 45.070 1.00 9.04 89 VAL B O 1
ATOM 2448 N N . ASN B 1 98 ? 41.787 0.966 43.065 1.00 8.33 90 ASN B N 1
ATOM 2449 C CA . ASN B 1 98 ? 42.814 1.653 42.274 1.00 7.25 90 ASN B CA 1
ATOM 2450 C C . ASN B 1 98 ? 42.254 3.007 41.884 1.00 8.96 90 ASN B C 1
ATOM 2451 O O . ASN B 1 98 ? 41.536 3.120 40.887 1.00 12.50 90 ASN B O 1
ATOM 2456 N N . ASN B 1 99 ? 42.592 4.045 42.653 1.00 9.12 91 ASN B N 1
ATOM 2457 C CA . ASN B 1 99 ? 41.997 5.361 42.457 1.00 7.26 91 ASN B CA 1
ATOM 2458 C C . ASN B 1 99 ? 42.994 6.456 42.067 1.00 8.59 91 ASN B C 1
ATOM 2459 O O . ASN B 1 99 ? 42.598 7.414 41.404 1.00 8.54 91 ASN B O 1
ATOM 2464 N N . ALA B 1 100 ? 44.258 6.360 42.480 1.00 8.07 92 ALA B N 1
ATOM 2465 C CA . ALA B 1 100 ? 45.208 7.430 42.193 1.00 8.82 92 ALA B CA 1
ATOM 2466 C C . ALA B 1 100 ? 45.282 7.663 40.693 1.00 9.01 92 ALA B C 1
ATOM 2467 O O . ALA B 1 100 ? 45.383 6.713 39.918 1.00 12.24 92 ALA B O 1
ATOM 2469 N N . GLY B 1 101 ? 45.213 8.921 40.287 1.00 9.24 93 GLY B N 1
ATOM 2470 C CA . GLY B 1 101 ? 45.213 9.231 38.866 1.00 10.08 93 GLY B CA 1
ATOM 2471 C C . GLY B 1 101 ? 45.613 10.668 38.643 1.00 10.03 93 GLY B C 1
ATOM 2472 O O . GLY B 1 101 ? 45.519 11.505 39.548 1.00 11.68 93 GLY B O 1
ATOM 2473 N N . ILE B 1 102 ? 46.033 10.957 37.408 1.00 9.36 94 ILE B N 1
ATOM 2474 C CA . ILE B 1 102 ? 46.390 12.312 37.009 1.00 8.92 94 ILE B CA 1
ATOM 2475 C C . ILE B 1 102 ? 45.696 12.670 35.702 1.00 9.01 94 ILE B C 1
ATOM 2476 O O . ILE B 1 102 ? 45.388 11.806 34.870 1.00 10.68 94 ILE B O 1
ATOM 2481 N N . PHE B 1 103 ? 45.505 13.970 35.507 1.00 11.18 95 PHE B N 1
ATOM 2482 C CA . PHE B 1 103 ? 44.962 14.533 34.272 1.00 11.58 95 PHE B CA 1
ATOM 2483 C C . PHE B 1 103 ? 45.925 15.639 33.852 1.00 15.76 95 PHE B C 1
ATOM 2484 O O . PHE B 1 103 ? 45.919 16.731 34.427 1.00 19.45 95 PHE B O 1
ATOM 2492 N N . ARG B 1 104 ? 46.772 15.339 32.874 1.00 18.73 96 ARG B N 1
ATOM 2493 C CA . ARG B 1 104 ? 47.731 16.316 32.361 1.00 24.96 96 ARG B CA 1
ATOM 2494 C C . ARG B 1 104 ? 47.033 17.183 31.316 1.00 28.42 96 ARG B C 1
ATOM 2495 O O . ARG B 1 104 ? 46.720 16.707 30.224 1.00 28.40 96 ARG B O 1
ATOM 2503 N N . ALA B 1 105 ? 46.779 18.450 31.640 1.00 26.00 97 ALA B N 1
ATOM 2504 C CA . ALA B 1 105 ? 46.083 19.313 30.695 1.00 23.83 97 ALA B CA 1
ATOM 2505 C C . ALA B 1 105 ? 47.008 19.695 29.549 1.00 24.04 97 ALA B C 1
ATOM 2506 O O . ALA B 1 105 ? 48.212 19.898 29.745 1.00 31.77 97 ALA B O 1
ATOM 2508 N N . GLY B 1 106 ? 46.451 19.790 28.349 1.00 24.96 98 GLY B N 1
ATOM 2509 C CA . GLY B 1 106 ? 47.203 20.329 27.234 1.00 25.08 98 GLY B CA 1
ATOM 2510 C C . GLY B 1 106 ? 46.669 19.887 25.887 1.00 22.58 98 GLY B C 1
ATOM 2511 O O . GLY B 1 106 ? 45.945 18.896 25.750 1.00 25.12 98 GLY B O 1
ATOM 2512 N N . SER B 1 107 ? 47.068 20.634 24.861 1.00 19.87 99 SER B N 1
ATOM 2513 C CA . SER B 1 107 ? 46.664 20.358 23.491 1.00 17.20 99 SER B CA 1
ATOM 2514 C C . SER B 1 107 ? 47.487 19.220 22.901 1.00 17.95 99 SER B C 1
ATOM 2515 O O . SER B 1 107 ? 48.539 18.824 23.424 1.00 16.31 99 SER B O 1
ATOM 2518 N N . LEU B 1 108 ? 46.995 18.708 21.770 1.00 14.64 100 LEU B N 1
ATOM 2519 C CA . LEU B 1 108 ? 47.737 17.688 21.039 1.00 14.23 100 LEU B CA 1
ATOM 2520 C C . LEU B 1 108 ? 49.087 18.219 20.589 1.00 19.36 100 LEU B C 1
ATOM 2521 O O . LEU B 1 108 ? 50.106 17.527 20.725 1.00 20.19 100 LEU B O 1
ATOM 2526 N N . ASP B 1 109 ? 49.112 19.453 20.066 1.00 17.24 101 ASP B N 1
ATOM 2527 C CA . ASP B 1 109 ? 50.355 20.041 19.579 1.00 20.66 101 ASP B CA 1
ATOM 2528 C C . ASP B 1 109 ? 51.418 20.054 20.674 1.00 23.80 101 ASP B C 1
ATOM 2529 O O . ASP B 1 109 ? 52.607 19.851 20.394 1.00 23.67 101 ASP B O 1
ATOM 2534 N N . ASP B 1 110 ? 51.007 20.278 21.927 1.00 18.91 102 ASP B N 1
ATOM 2535 C CA . ASP B 1 110 ? 51.922 20.525 23.041 1.00 17.04 102 ASP B CA 1
ATOM 2536 C C . ASP B 1 110 ? 52.234 19.289 23.863 1.00 18.60 102 ASP B C 1
ATOM 2537 O O . ASP B 1 110 ? 53.026 19.374 24.810 1.00 20.75 102 ASP B O 1
ATOM 2542 N N . LEU B 1 111 ? 51.597 18.163 23.555 1.00 17.28 103 LEU B N 1
ATOM 2543 C CA . LEU B 1 111 ? 51.731 16.946 24.333 1.00 14.40 103 LEU B CA 1
ATOM 2544 C C . LEU B 1 111 ? 53.184 16.487 24.398 1.00 14.73 103 LEU B C 1
ATOM 2545 O O . LEU B 1 111 ? 53.861 16.378 23.372 1.00 18.14 103 LEU B O 1
ATOM 2550 N N . THR B 1 112 ? 53.677 16.252 25.605 1.00 14.27 104 THR B N 1
ATOM 2551 C CA . THR B 1 112 ? 55.065 15.840 25.764 1.00 15.38 104 THR B CA 1
ATOM 2552 C C . THR B 1 112 ? 55.140 14.342 26.015 1.00 12.46 104 THR B C 1
ATOM 2553 O O . THR B 1 112 ? 54.178 13.719 26.458 1.00 11.91 104 THR B O 1
ATOM 2557 N N . LEU B 1 113 ? 56.317 13.775 25.748 1.00 16.28 105 LEU B N 1
ATOM 2558 C CA . LEU B 1 113 ? 56.547 12.381 26.112 1.00 15.81 105 LEU B CA 1
ATOM 2559 C C . LEU B 1 113 ? 56.468 12.195 27.623 1.00 13.58 105 LEU B C 1
ATOM 2560 O O . LEU B 1 113 ? 55.944 11.177 28.103 1.00 12.62 105 LEU B O 1
ATOM 2565 N N . ASP B 1 114 ? 56.951 13.179 28.399 1.00 15.84 106 ASP B N 1
ATOM 2566 C CA . ASP B 1 114 ? 56.795 13.098 29.850 1.00 15.71 106 ASP B CA 1
ATOM 2567 C C . ASP B 1 114 ? 55.331 12.974 30.246 1.00 14.81 106 ASP B C 1
ATOM 2568 O O . ASP B 1 114 ? 54.987 12.160 31.112 1.00 13.78 106 ASP B O 1
ATOM 2573 N N . ASP B 1 115 ? 54.451 13.769 29.627 1.00 12.39 107 ASP B N 1
ATOM 2574 C CA . ASP B 1 115 ? 53.015 13.641 29.899 1.00 13.08 107 ASP B CA 1
ATOM 2575 C C . ASP B 1 115 ? 52.502 12.245 29.557 1.00 11.48 107 ASP B C 1
ATOM 2576 O O . ASP B 1 115 ? 51.708 11.657 30.297 1.00 9.55 107 ASP B O 1
ATOM 2581 N N . ILE B 1 116 ? 52.887 11.733 28.384 1.00 9.86 108 ILE B N 1
ATOM 2582 C CA . ILE B 1 116 ? 52.404 10.436 27.921 1.00 9.43 108 ILE B CA 1
ATOM 2583 C C . ILE B 1 116 ? 52.846 9.341 28.874 1.00 9.43 108 ILE B C 1
ATOM 2584 O O . ILE B 1 116 ? 52.034 8.528 29.339 1.00 10.62 108 ILE B O 1
ATOM 2589 N N . ASP B 1 117 ? 54.150 9.324 29.192 1.00 10.20 109 ASP B N 1
ATOM 2590 C CA . ASP B 1 117 ? 54.685 8.310 30.093 1.00 10.12 109 ASP B CA 1
ATOM 2591 C C . ASP B 1 117 ? 54.087 8.428 31.489 1.00 9.32 109 ASP B C 1
ATOM 2592 O O . ASP B 1 117 ? 53.707 7.417 32.083 1.00 10.98 109 ASP B O 1
ATOM 2597 N N . ALA B 1 118 ? 53.984 9.645 32.029 1.00 9.13 110 ALA B N 1
ATOM 2598 C CA . ALA B 1 118 ? 53.422 9.788 33.375 1.00 10.04 110 ALA B CA 1
ATOM 2599 C C . ALA B 1 118 ? 51.984 9.279 33.420 1.00 10.69 110 ALA B C 1
ATOM 2600 O O . ALA B 1 118 ? 51.584 8.576 34.361 1.00 10.30 110 ALA B O 1
ATOM 2602 N N . THR B 1 119 ? 51.193 9.619 32.402 1.00 8.73 111 THR B N 1
ATOM 2603 C CA . THR B 1 119 ? 49.794 9.232 32.410 1.00 7.80 111 THR B CA 1
ATOM 2604 C C . THR B 1 119 ? 49.643 7.723 32.265 1.00 8.34 111 THR B C 1
ATOM 2605 O O . THR B 1 119 ? 48.868 7.100 33.003 1.00 10.00 111 THR B O 1
ATOM 2609 N N . LEU B 1 120 ? 50.393 7.112 31.345 1.00 8.40 112 LEU B N 1
ATOM 2610 C CA . LEU B 1 120 ? 50.299 5.663 31.203 1.00 10.01 112 LEU B CA 1
ATOM 2611 C C . LEU B 1 120 ? 50.846 4.965 32.441 1.00 8.33 112 LEU B C 1
ATOM 2612 O O . LEU B 1 120 ? 50.276 3.958 32.879 1.00 11.30 112 LEU B O 1
ATOM 2617 N N . ASN B 1 121 ? 51.930 5.485 33.028 1.00 8.29 113 ASN B N 1
ATOM 2618 C CA . ASN B 1 121 ? 52.516 4.834 34.196 1.00 8.20 113 ASN B CA 1
ATOM 2619 C C . ASN B 1 121 ? 51.589 4.920 35.396 1.00 11.28 113 ASN B C 1
ATOM 2620 O O . ASN B 1 121 ? 51.400 3.927 36.111 1.00 9.08 113 ASN B O 1
ATOM 2625 N N . VAL B 1 122 ? 51.009 6.097 35.633 1.00 8.71 114 VAL B N 1
ATOM 2626 C CA . VAL B 1 122 ? 50.173 6.296 36.814 1.00 9.63 114 VAL B CA 1
ATOM 2627 C C . VAL B 1 122 ? 48.779 5.729 36.597 1.00 8.68 114 VAL B C 1
ATOM 2628 O O . VAL B 1 122 ? 48.229 5.041 37.468 1.00 9.17 114 VAL B O 1
ATOM 2632 N N . ASN B 1 123 ? 48.159 6.067 35.466 1.00 8.60 115 ASN B N 1
ATOM 2633 C CA . ASN B 1 123 ? 46.757 5.751 35.296 1.00 8.51 115 ASN B CA 1
ATOM 2634 C C . ASN B 1 123 ? 46.529 4.322 34.824 1.00 8.85 115 ASN B C 1
ATOM 2635 O O . ASN B 1 123 ? 45.413 3.814 34.970 1.00 8.92 115 ASN B O 1
ATOM 2640 N N . VAL B 1 124 ? 47.539 3.674 34.214 1.00 6.80 116 VAL B N 1
ATOM 2641 C CA . VAL B 1 124 ? 47.327 2.339 33.642 1.00 7.57 116 VAL B CA 1
ATOM 2642 C C . VAL B 1 124 ? 48.259 1.335 34.313 1.00 6.51 116 VAL B C 1
ATOM 2643 O O . VAL B 1 124 ? 47.800 0.377 34.941 1.00 8.49 116 VAL B O 1
ATOM 2647 N N . ARG B 1 125 ? 49.580 1.532 34.182 1.00 7.80 117 ARG B N 1
ATOM 2648 C CA . ARG B 1 125 ? 50.503 0.505 34.657 1.00 8.33 117 ARG B CA 1
ATOM 2649 C C . ARG B 1 125 ? 50.339 0.269 36.158 1.00 7.97 117 ARG B C 1
ATOM 2650 O O . ARG B 1 125 ? 50.377 -0.882 36.618 1.00 8.73 117 ARG B O 1
ATOM 2658 N N . ALA B 1 126 ? 50.120 1.339 36.932 1.00 7.71 118 ALA B N 1
ATOM 2659 C CA . ALA B 1 126 ? 49.975 1.178 38.378 1.00 9.27 118 ALA B CA 1
ATOM 2660 C C . ALA B 1 126 ? 48.758 0.334 38.715 1.00 8.60 118 ALA B C 1
ATOM 2661 O O . ALA B 1 126 ? 48.774 -0.399 39.717 1.00 9.97 118 ALA B O 1
ATOM 2663 N N . VAL B 1 127 ? 47.690 0.443 37.918 1.00 7.94 119 VAL B N 1
ATOM 2664 C CA . VAL B 1 127 ? 46.487 -0.347 38.174 1.00 9.34 119 VAL B CA 1
ATOM 2665 C C . VAL B 1 127 ? 46.760 -1.816 37.909 1.00 9.10 119 VAL B C 1
ATOM 2666 O O . VAL B 1 127 ? 46.341 -2.695 38.679 1.00 8.46 119 VAL B O 1
ATOM 2670 N N . ILE B 1 128 ? 47.481 -2.102 36.816 1.00 7.83 120 ILE B N 1
ATOM 2671 C CA . ILE B 1 128 ? 47.845 -3.472 36.464 1.00 6.82 120 ILE B CA 1
ATOM 2672 C C . ILE B 1 128 ? 48.718 -4.082 37.554 1.00 8.88 120 ILE B C 1
ATOM 2673 O O . ILE B 1 128 ? 48.464 -5.196 38.035 1.00 8.90 120 ILE B O 1
ATOM 2678 N N . VAL B 1 129 ? 49.760 -3.347 37.955 1.00 8.51 121 VAL B N 1
ATOM 2679 C CA . VAL B 1 129 ? 50.711 -3.846 38.935 1.00 9.81 121 VAL B CA 1
ATOM 2680 C C . VAL B 1 129 ? 50.033 -4.087 40.275 1.00 7.90 121 VAL B C 1
ATOM 2681 O O . VAL B 1 129 ? 50.249 -5.129 40.902 1.00 9.61 121 VAL B O 1
ATOM 2685 N N . ALA B 1 130 ? 49.225 -3.122 40.750 1.00 8.69 122 ALA B N 1
ATOM 2686 C CA . ALA B 1 130 ? 48.568 -3.302 42.050 1.00 9.50 122 ALA B CA 1
ATOM 2687 C C . ALA B 1 130 ? 47.570 -4.448 42.017 1.00 7.96 122 ALA B C 1
ATOM 2688 O O . ALA B 1 130 ? 47.429 -5.184 43.005 1.00 10.67 122 ALA B O 1
ATOM 2690 N N . SER B 1 131 ? 46.843 -4.588 40.905 1.00 6.95 123 SER B N 1
ATOM 2691 C CA . SER B 1 131 ? 45.880 -5.672 40.772 1.00 8.32 123 SER B CA 1
ATOM 2692 C C . SER B 1 131 ? 46.572 -7.029 40.858 1.00 10.05 123 SER B C 1
ATOM 2693 O O . SER B 1 131 ? 46.115 -7.934 41.562 1.00 11.35 123 SER B O 1
ATOM 2696 N N . GLN B 1 132 ? 47.674 -7.198 40.116 1.00 9.56 124 GLN B N 1
ATOM 2697 C CA . GLN B 1 132 ? 48.425 -8.445 40.174 1.00 11.36 124 GLN B CA 1
ATOM 2698 C C . GLN B 1 132 ? 48.963 -8.699 41.578 1.00 9.73 124 GLN B C 1
ATOM 2699 O O . GLN B 1 132 ? 48.867 -9.820 42.097 1.00 11.22 124 GLN B O 1
ATOM 2705 N N . ALA B 1 133 ? 49.518 -7.667 42.219 1.00 9.68 125 ALA B N 1
ATOM 2706 C CA . ALA B 1 133 ? 50.041 -7.875 43.568 1.00 11.34 125 ALA B CA 1
ATOM 2707 C C . ALA B 1 133 ? 48.923 -8.230 44.545 1.00 11.82 125 ALA B C 1
ATOM 2708 O O . ALA B 1 133 ? 49.086 -9.126 45.385 1.00 11.70 125 ALA B O 1
ATOM 2710 N N . ALA B 1 134 ? 47.771 -7.550 44.442 1.00 11.19 126 ALA B N 1
ATOM 2711 C CA . ALA B 1 134 ? 46.673 -7.816 45.358 1.00 10.44 126 ALA B CA 1
ATOM 2712 C C . ALA B 1 134 ? 46.118 -9.214 45.161 1.00 10.28 126 ALA B C 1
ATOM 2713 O O . ALA B 1 134 ? 45.715 -9.850 46.138 1.00 11.50 126 ALA B O 1
ATOM 2715 N N . ALA B 1 135 ? 46.132 -9.723 43.926 1.00 10.34 127 ALA B N 1
ATOM 2716 C CA . ALA B 1 135 ? 45.654 -11.083 43.664 1.00 11.09 127 ALA B CA 1
ATOM 2717 C C . ALA B 1 135 ? 46.477 -12.153 44.373 1.00 13.69 127 ALA B C 1
ATOM 2718 O O . ALA B 1 135 ? 46.014 -13.295 44.495 1.00 18.07 127 ALA B O 1
ATOM 2720 N N . ARG B 1 136 ? 47.684 -11.829 44.853 1.00 12.07 128 ARG B N 1
ATOM 2721 C CA A ARG B 1 136 ? 48.421 -12.798 45.651 0.53 13.45 128 ARG B CA 1
ATOM 2722 C CA B ARG B 1 136 ? 48.429 -12.787 45.658 0.47 13.56 128 ARG B CA 1
ATOM 2723 C C . ARG B 1 136 ? 47.919 -12.876 47.088 1.00 14.64 128 ARG B C 1
ATOM 2724 O O . ARG B 1 136 ? 48.282 -13.821 47.797 1.00 19.95 128 ARG B O 1
ATOM 2739 N N . HIS B 1 137 ? 47.093 -11.933 47.518 1.00 12.25 129 HIS B N 1
ATOM 2740 C CA . HIS B 1 137 ? 46.573 -11.859 48.878 1.00 12.29 129 HIS B CA 1
ATOM 2741 C C . HIS B 1 137 ? 45.074 -12.017 48.960 1.00 12.73 129 HIS B C 1
ATOM 2742 O O . HIS B 1 137 ? 44.569 -12.549 49.954 1.00 13.54 129 HIS B O 1
ATOM 2749 N N . LEU B 1 138 ? 44.345 -11.543 47.955 1.00 12.60 130 LEU B N 1
ATOM 2750 C CA . LEU B 1 138 ? 42.903 -11.646 47.969 1.00 11.89 130 LEU B CA 1
ATOM 2751 C C . LEU B 1 138 ? 42.472 -13.103 47.910 1.00 14.10 130 LEU B C 1
ATOM 2752 O O . LEU B 1 138 ? 43.117 -13.939 47.277 1.00 17.83 130 LEU B O 1
ATOM 2757 N N . GLY B 1 139 ? 41.358 -13.392 48.564 1.00 15.75 131 GLY B N 1
ATOM 2758 C CA . GLY B 1 139 ? 40.785 -14.716 48.480 1.00 17.22 131 GLY B CA 1
ATOM 2759 C C . GLY B 1 139 ? 39.340 -14.641 48.049 1.00 12.79 131 GLY B C 1
ATOM 2760 O O . GLY B 1 139 ? 38.882 -13.600 47.561 1.00 13.89 131 GLY B O 1
ATOM 2761 N N . GLU B 1 140 ? 38.615 -15.740 48.224 1.00 14.02 132 GLU B N 1
ATOM 2762 C CA . GLU B 1 140 ? 37.232 -15.778 47.773 1.00 13.92 132 GLU B CA 1
ATOM 2763 C C . GLU B 1 140 ? 36.439 -14.675 48.462 1.00 15.39 132 GLU B C 1
ATOM 2764 O O . GLU B 1 140 ? 36.558 -14.468 49.672 1.00 16.82 132 GLU B O 1
ATOM 2770 N N . GLY B 1 141 ? 35.655 -13.953 47.682 1.00 13.08 133 GLY B N 1
ATOM 2771 C CA . GLY B 1 141 ? 34.947 -12.795 48.178 1.00 13.11 133 GLY B CA 1
ATOM 2772 C C . GLY B 1 141 ? 35.720 -11.503 48.101 1.00 11.03 133 GLY B C 1
ATOM 2773 O O . GLY B 1 141 ? 35.159 -10.452 48.437 1.00 15.04 133 GLY B O 1
ATOM 2774 N N . GLY B 1 142 ? 36.973 -11.540 47.649 1.00 11.09 134 GLY B N 1
ATOM 2775 C CA . GLY B 1 142 ? 37.725 -10.319 47.471 1.00 10.38 134 GLY B CA 1
ATOM 2776 C C . GLY B 1 142 ? 37.133 -9.436 46.388 1.00 8.71 134 GLY B C 1
ATOM 2777 O O . GLY B 1 142 ? 36.344 -9.871 45.542 1.00 11.68 134 GLY B O 1
ATOM 2778 N N . ARG B 1 143 ? 37.502 -8.151 46.431 1.00 8.62 135 ARG B N 1
ATOM 2779 C CA A ARG B 1 143 ? 36.926 -7.161 45.525 0.49 7.66 135 ARG B CA 1
ATOM 2780 C CA B ARG B 1 143 ? 36.921 -7.151 45.540 0.51 7.66 135 ARG B CA 1
ATOM 2781 C C . ARG B 1 143 ? 38.010 -6.212 45.042 1.00 10.28 135 ARG B C 1
ATOM 2782 O O . ARG B 1 143 ? 38.789 -5.687 45.846 1.00 10.03 135 ARG B O 1
ATOM 2797 N N . ILE B 1 144 ? 38.056 -5.993 43.730 1.00 7.98 136 ILE B N 1
ATOM 2798 C CA . ILE B 1 144 ? 38.896 -4.969 43.113 1.00 6.55 136 ILE B CA 1
ATOM 2799 C C . ILE B 1 144 ? 37.984 -3.994 42.382 1.00 6.42 136 ILE B C 1
ATOM 2800 O O . ILE B 1 144 ? 37.144 -4.410 41.572 1.00 7.67 136 ILE B O 1
ATOM 2805 N N . VAL B 1 145 ? 38.203 -2.696 42.600 1.00 8.28 137 VAL B N 1
ATOM 2806 C CA . VAL B 1 145 ? 37.485 -1.637 41.895 1.00 7.59 137 VAL B CA 1
ATOM 2807 C C . VAL B 1 145 ? 38.518 -0.616 41.462 1.00 7.92 137 VAL B C 1
ATOM 2808 O O . VAL B 1 145 ? 39.461 -0.346 42.207 1.00 8.72 137 VAL B O 1
ATOM 2812 N N . SER B 1 146 ? 38.380 -0.077 40.247 1.00 7.43 138 SER B N 1
ATOM 2813 C CA . SER B 1 146 ? 39.244 1.007 39.791 1.00 7.43 138 SER B CA 1
ATOM 2814 C C . SER B 1 146 ? 38.381 2.217 39.481 1.00 9.02 138 SER B C 1
ATOM 2815 O O . SER B 1 146 ? 37.198 2.073 39.151 1.00 8.56 138 SER B O 1
ATOM 2818 N N . THR B 1 147 ? 38.972 3.409 39.607 1.00 6.60 139 THR B N 1
ATOM 2819 C CA . THR B 1 147 ? 38.282 4.644 39.246 1.00 5.83 139 THR B CA 1
ATOM 2820 C C . THR B 1 147 ? 38.565 4.945 37.783 1.00 8.07 139 THR B C 1
ATOM 2821 O O . THR B 1 147 ? 39.710 5.209 37.418 1.00 8.96 139 THR B O 1
ATOM 2825 N N . GLY B 1 148 ? 37.516 4.914 36.960 1.00 7.66 140 GLY B N 1
ATOM 2826 C CA . GLY B 1 148 ? 37.616 5.225 35.540 1.00 8.78 140 GLY B CA 1
ATOM 2827 C C . GLY B 1 148 ? 37.267 6.680 35.273 1.00 9.64 140 GLY B C 1
ATOM 2828 O O . GLY B 1 148 ? 37.795 7.581 35.939 1.00 8.61 140 GLY B O 1
ATOM 2829 N N . SER B 1 149 ? 36.367 6.912 34.314 1.00 7.23 141 SER B N 1
ATOM 2830 C CA . SER B 1 149 ? 35.915 8.250 33.942 1.00 6.43 141 SER B CA 1
ATOM 2831 C C . SER B 1 149 ? 34.828 8.095 32.892 1.00 6.67 141 SER B C 1
ATOM 2832 O O . SER B 1 149 ? 34.924 7.221 32.013 1.00 8.65 141 SER B O 1
ATOM 2835 N N . CYS B 1 150 ? 33.839 8.989 32.928 1.00 7.84 142 CYS B N 1
ATOM 2836 C CA . CYS B 1 150 ? 32.886 9.026 31.825 1.00 6.68 142 CYS B CA 1
ATOM 2837 C C . CYS B 1 150 ? 33.586 9.300 30.493 1.00 7.95 142 CYS B C 1
ATOM 2838 O O . CYS B 1 150 ? 33.079 8.910 29.432 1.00 7.91 142 CYS B O 1
ATOM 2841 N N . LEU B 1 151 ? 34.757 9.951 30.524 1.00 8.99 143 LEU B N 1
ATOM 2842 C CA . LEU B 1 151 ? 35.542 10.229 29.319 1.00 6.63 143 LEU B CA 1
ATOM 2843 C C . LEU B 1 151 ? 36.144 8.973 28.689 1.00 9.02 143 LEU B C 1
ATOM 2844 O O . LEU B 1 151 ? 36.615 9.026 27.547 1.00 12.46 143 LEU B O 1
ATOM 2849 N N . ALA B 1 152 ? 36.132 7.847 29.393 1.00 8.27 144 ALA B N 1
ATOM 2850 C CA . ALA B 1 152 ? 36.676 6.626 28.816 1.00 9.65 144 ALA B CA 1
ATOM 2851 C C . ALA B 1 152 ? 35.875 6.179 27.609 1.00 14.12 144 ALA B C 1
ATOM 2852 O O . ALA B 1 152 ? 36.393 5.446 26.764 1.00 15.78 144 ALA B O 1
ATOM 2854 N N . THR B 1 153 ? 34.600 6.545 27.542 1.00 12.25 145 THR B N 1
ATOM 2855 C CA . THR B 1 153 ? 33.739 6.047 26.476 1.00 11.09 145 THR B CA 1
ATOM 2856 C C . THR B 1 153 ? 33.101 7.140 25.643 1.00 10.58 145 THR B C 1
ATOM 2857 O O . THR B 1 153 ? 32.517 6.832 24.600 1.00 10.49 145 THR B O 1
ATOM 2861 N N . ARG B 1 154 ? 33.196 8.395 26.075 1.00 10.41 146 ARG B N 1
ATOM 2862 C CA A ARG B 1 154 ? 32.601 9.516 25.339 0.50 9.49 146 ARG B CA 1
ATOM 2863 C CA B ARG B 1 154 ? 32.571 9.517 25.395 0.50 10.01 146 ARG B CA 1
ATOM 2864 C C . ARG B 1 154 ? 33.467 10.729 25.607 1.00 7.32 146 ARG B C 1
ATOM 2865 O O . ARG B 1 154 ? 33.630 11.141 26.764 1.00 8.08 146 ARG B O 1
ATOM 2880 N N . VAL B 1 155 ? 34.026 11.291 24.538 1.00 7.81 147 VAL B N 1
ATOM 2881 C CA . VAL B 1 155 ? 34.964 12.408 24.673 1.00 8.62 147 VAL B CA 1
ATOM 2882 C C . VAL B 1 155 ? 34.392 13.614 23.947 1.00 7.80 147 VAL B C 1
ATOM 2883 O O . VAL B 1 155 ? 34.342 13.617 22.708 1.00 8.85 147 VAL B O 1
ATOM 2887 N N . PRO B 1 156 ? 33.961 14.669 24.667 1.00 9.36 148 PRO B N 1
ATOM 2888 C CA . PRO B 1 156 ? 33.173 15.729 24.028 1.00 10.72 148 PRO B CA 1
ATOM 2889 C C . PRO B 1 156 ? 33.997 16.840 23.403 1.00 11.47 148 PRO B C 1
ATOM 2890 O O . PRO B 1 156 ? 33.454 17.636 22.624 1.00 16.86 148 PRO B O 1
ATOM 2894 N N . ASP B 1 157 ? 35.265 16.966 23.776 1.00 10.69 149 ASP B N 1
ATOM 2895 C CA . ASP B 1 157 ? 36.057 18.106 23.336 1.00 12.42 149 ASP B CA 1
ATOM 2896 C C . ASP B 1 157 ? 37.500 17.694 23.106 1.00 10.79 149 ASP B C 1
ATOM 2897 O O . ASP B 1 157 ? 37.920 16.579 23.431 1.00 11.31 149 ASP B O 1
ATOM 2902 N N . ALA B 1 158 ? 38.245 18.623 22.507 1.00 12.15 150 ALA B N 1
ATOM 2903 C CA . ALA B 1 158 ? 39.683 18.489 22.346 1.00 9.90 150 ALA B CA 1
ATOM 2904 C C . ALA B 1 158 ? 40.381 18.581 23.697 1.00 13.34 150 ALA B C 1
ATOM 2905 O O . ALA B 1 158 ? 39.838 19.109 24.675 1.00 15.47 150 ALA B O 1
ATOM 2907 N N . GLY B 1 159 ? 41.613 18.081 23.735 1.00 10.51 151 GLY B N 1
ATOM 2908 C CA . GLY B 1 159 ? 42.475 18.221 24.898 1.00 11.14 151 GLY B CA 1
ATOM 2909 C C . GLY B 1 159 ? 42.380 17.107 25.913 1.00 11.80 151 GLY B C 1
ATOM 2910 O O . GLY B 1 159 ? 43.064 17.165 26.947 1.00 16.78 151 GLY B O 1
ATOM 2911 N N . MET B 1 160 ? 41.580 16.086 25.649 1.00 9.08 152 MET B N 1
ATOM 2912 C CA . MET B 1 160 ? 41.290 15.030 26.608 1.00 10.02 152 MET B CA 1
ATOM 2913 C C . MET B 1 160 ? 41.817 13.674 26.164 1.00 10.22 152 MET B C 1
ATOM 2914 O O . MET B 1 160 ? 41.514 12.676 26.824 1.00 9.72 152 MET B O 1
ATOM 2919 N N . SER B 1 161 ? 42.574 13.601 25.062 1.00 8.40 153 SER B N 1
ATOM 2920 C CA . SER B 1 161 ? 42.691 12.312 24.369 1.00 8.87 153 SER B CA 1
ATOM 2921 C C . SER B 1 161 ? 43.616 11.348 25.086 1.00 7.62 153 SER B C 1
ATOM 2922 O O . SER B 1 161 ? 43.296 10.155 25.201 1.00 7.68 153 SER B O 1
ATOM 2925 N N . LEU B 1 162 ? 44.762 11.836 25.573 1.00 7.89 154 LEU B N 1
ATOM 2926 C CA . LEU B 1 162 ? 45.645 10.989 26.371 1.00 7.63 154 LEU B CA 1
ATOM 2927 C C . LEU B 1 162 ? 44.927 10.484 27.611 1.00 7.23 154 LEU B C 1
ATOM 2928 O O . LEU B 1 162 ? 45.022 9.306 27.965 1.00 6.86 154 LEU B O 1
ATOM 2933 N N . TYR B 1 163 ? 44.240 11.383 28.320 1.00 7.39 155 TYR B N 1
ATOM 2934 C CA . TYR B 1 163 ? 43.543 10.968 29.529 1.00 7.28 155 TYR B CA 1
ATOM 2935 C C . TYR B 1 163 ? 42.450 9.958 29.214 1.00 6.65 155 TYR B C 1
ATOM 2936 O O . TYR B 1 163 ? 42.327 8.935 29.900 1.00 7.47 155 TYR B O 1
ATOM 2945 N N . ALA B 1 164 ? 41.656 10.225 28.168 1.00 7.57 156 ALA B N 1
ATOM 2946 C CA . ALA B 1 164 ? 40.590 9.308 27.796 1.00 7.25 156 ALA B CA 1
ATOM 2947 C C . ALA B 1 164 ? 41.162 7.938 27.440 1.00 7.42 156 ALA B C 1
ATOM 2948 O O . ALA B 1 164 ? 40.591 6.909 27.810 1.00 7.73 156 ALA B O 1
ATOM 2950 N N . ALA B 1 165 ? 42.296 7.911 26.733 1.00 6.24 157 ALA B N 1
ATOM 2951 C CA . ALA B 1 165 ? 42.939 6.632 26.423 1.00 6.88 157 ALA B CA 1
ATOM 2952 C C . ALA B 1 165 ? 43.300 5.883 27.693 1.00 7.61 157 ALA B C 1
ATOM 2953 O O . ALA B 1 165 ? 43.129 4.656 27.779 1.00 7.05 157 ALA B O 1
ATOM 2955 N N . SER B 1 166 ? 43.866 6.596 28.674 1.00 6.23 158 SER B N 1
ATOM 2956 C CA . SER B 1 166 ? 44.319 5.928 29.894 1.00 6.05 158 SER B CA 1
ATOM 2957 C C . SER B 1 166 ? 43.148 5.347 30.677 1.00 6.82 158 SER B C 1
ATOM 2958 O O . SER B 1 166 ? 43.283 4.287 31.304 1.00 8.24 158 SER B O 1
ATOM 2961 N N . LYS B 1 167 ? 41.974 5.987 30.621 1.00 7.08 159 LYS B N 1
ATOM 2962 C CA . LYS B 1 167 ? 40.843 5.432 31.350 1.00 6.48 159 LYS B CA 1
ATOM 2963 C C . LYS B 1 167 ? 40.138 4.344 30.555 1.00 7.61 159 LYS B C 1
ATOM 2964 O O . LYS B 1 167 ? 39.650 3.366 31.143 1.00 7.93 159 LYS B O 1
ATOM 2970 N N . ALA B 1 168 ? 40.098 4.483 29.223 1.00 6.96 160 ALA B N 1
ATOM 2971 C CA . ALA B 1 168 ? 39.544 3.414 28.391 1.00 6.18 160 ALA B CA 1
ATOM 2972 C C . ALA B 1 168 ? 40.338 2.124 28.573 1.00 6.82 160 ALA B C 1
ATOM 2973 O O . ALA B 1 168 ? 39.761 1.028 28.590 1.00 7.34 160 ALA B O 1
ATOM 2975 N N . ALA B 1 169 ? 41.658 2.243 28.740 1.00 5.72 161 ALA B N 1
ATOM 2976 C CA . ALA B 1 169 ? 42.507 1.071 28.970 1.00 5.92 161 ALA B CA 1
ATOM 2977 C C . ALA B 1 169 ? 41.997 0.243 30.137 1.00 6.07 161 ALA B C 1
ATOM 2978 O O . ALA B 1 169 ? 42.079 -0.994 30.125 1.00 7.49 161 ALA B O 1
ATOM 2980 N N . LEU B 1 170 ? 41.516 0.914 31.184 1.00 6.26 162 LEU B N 1
ATOM 2981 C CA . LEU B 1 170 ? 41.084 0.222 32.390 1.00 8.15 162 LEU B CA 1
ATOM 2982 C C . LEU B 1 170 ? 39.810 -0.574 32.164 1.00 8.20 162 LEU B C 1
ATOM 2983 O O . LEU B 1 170 ? 39.534 -1.502 32.933 1.00 8.16 162 LEU B O 1
ATOM 2988 N N . ILE B 1 171 ? 39.018 -0.233 31.140 1.00 7.06 163 ILE B N 1
ATOM 2989 C CA . ILE B 1 171 ? 37.831 -1.027 30.843 1.00 6.21 163 ILE B CA 1
ATOM 2990 C C . ILE B 1 171 ? 38.233 -2.412 30.358 1.00 7.84 163 ILE B C 1
ATOM 2991 O O . ILE B 1 171 ? 37.736 -3.428 30.849 1.00 7.62 163 ILE B O 1
ATOM 2996 N N . GLY B 1 172 ? 39.178 -2.478 29.428 1.00 7.76 164 GLY B N 1
ATOM 2997 C CA . GLY B 1 172 ? 39.651 -3.779 28.977 1.00 7.76 164 GLY B CA 1
ATOM 2998 C C . GLY B 1 172 ? 40.364 -4.547 30.073 1.00 6.58 164 GLY B C 1
ATOM 2999 O O . GLY B 1 172 ? 40.159 -5.751 30.236 1.00 9.23 164 GLY B O 1
ATOM 3000 N N . TRP B 1 173 ? 41.177 -3.853 30.876 1.00 6.87 165 TRP B N 1
ATOM 3001 C CA . TRP B 1 173 ? 41.798 -4.511 32.020 1.00 6.39 165 TRP B CA 1
ATOM 3002 C C . TRP B 1 173 ? 40.749 -5.107 32.958 1.00 7.52 165 TRP B C 1
ATOM 3003 O O . TRP B 1 173 ? 40.891 -6.254 33.406 1.00 7.64 165 TRP B O 1
ATOM 3014 N N . THR B 1 174 ? 39.724 -4.321 33.302 1.00 7.47 166 THR B N 1
ATOM 3015 C CA . THR B 1 174 ? 38.709 -4.749 34.267 1.00 6.03 166 THR B CA 1
ATOM 3016 C C . THR B 1 174 ? 37.962 -5.983 33.775 1.00 7.96 166 THR B C 1
ATOM 3017 O O . THR B 1 174 ? 37.771 -6.958 34.523 1.00 6.99 166 THR B O 1
ATOM 3021 N N . GLN B 1 175 ? 37.555 -5.974 32.502 1.00 6.91 167 GLN B N 1
ATOM 3022 C CA . GLN B 1 175 ? 36.807 -7.108 31.972 1.00 8.53 167 GLN B CA 1
ATOM 3023 C C . GLN B 1 175 ? 37.678 -8.353 31.907 1.00 7.44 167 GLN B C 1
ATOM 3024 O O . GLN B 1 175 ? 37.239 -9.453 32.274 1.00 7.72 167 GLN B O 1
ATOM 3030 N N . GLY B 1 176 ? 38.909 -8.205 31.428 1.00 7.24 168 GLY B N 1
ATOM 3031 C CA . GLY B 1 176 ? 39.812 -9.342 31.374 1.00 7.23 168 GLY B CA 1
ATOM 3032 C C . GLY B 1 176 ? 40.168 -9.868 32.751 1.00 7.02 168 GLY B C 1
ATOM 3033 O O . GLY B 1 176 ? 40.213 -11.088 32.960 1.00 8.04 168 GLY B O 1
ATOM 3034 N N . LEU B 1 177 ? 40.400 -8.966 33.713 1.00 7.95 169 LEU B N 1
ATOM 3035 C CA . LEU B 1 177 ? 40.792 -9.444 35.042 1.00 7.87 169 LEU B CA 1
ATOM 3036 C C . LEU B 1 177 ? 39.637 -10.148 35.742 1.00 6.98 169 LEU B C 1
ATOM 3037 O O . LEU B 1 177 ? 39.859 -11.076 36.542 1.00 7.59 169 LEU B O 1
ATOM 3042 N N . ALA B 1 178 ? 38.398 -9.739 35.458 1.00 7.81 170 ALA B N 1
ATOM 3043 C CA . ALA B 1 178 ? 37.261 -10.480 35.989 1.00 6.62 170 ALA B CA 1
ATOM 3044 C C . ALA B 1 178 ? 37.298 -11.926 35.515 1.00 7.88 170 ALA B C 1
ATOM 3045 O O . ALA B 1 178 ? 37.012 -12.853 36.286 1.00 8.62 170 ALA B O 1
ATOM 3047 N N . ARG B 1 179 ? 37.654 -12.146 34.240 1.00 6.86 171 ARG B N 1
ATOM 3048 C CA . ARG B 1 179 ? 37.836 -13.514 33.753 1.00 8.33 171 ARG B CA 1
ATOM 3049 C C . ARG B 1 179 ? 38.993 -14.208 34.477 1.00 9.66 171 ARG B C 1
ATOM 3050 O O . ARG B 1 179 ? 38.880 -15.374 34.885 1.00 10.92 171 ARG B O 1
ATOM 3058 N N . ASP B 1 180 ? 40.127 -13.510 34.616 1.00 8.58 172 ASP B N 1
ATOM 3059 C CA . ASP B 1 180 ? 41.297 -14.081 35.291 1.00 9.28 172 ASP B CA 1
ATOM 3060 C C . ASP B 1 180 ? 40.966 -14.567 36.697 1.00 8.82 172 ASP B C 1
ATOM 3061 O O . ASP B 1 180 ? 41.446 -15.629 37.130 1.00 11.01 172 ASP B O 1
ATOM 3066 N N . LEU B 1 181 ? 40.212 -13.765 37.452 1.00 9.04 173 LEU B N 1
ATOM 3067 C CA . LEU B 1 181 ? 40.024 -13.999 38.877 1.00 9.30 173 LEU B CA 1
ATOM 3068 C C . LEU B 1 181 ? 38.687 -14.655 39.191 1.00 11.08 173 LEU B C 1
ATOM 3069 O O . LEU B 1 181 ? 38.369 -14.884 40.366 1.00 10.89 173 LEU B O 1
ATOM 3074 N N . GLY B 1 182 ? 37.921 -15.010 38.165 1.00 10.08 174 GLY B N 1
ATOM 3075 C CA . GLY B 1 182 ? 36.648 -15.674 38.352 1.00 11.16 174 GLY B CA 1
ATOM 3076 C C . GLY B 1 182 ? 36.738 -16.950 39.153 1.00 10.15 174 GLY B C 1
ATOM 3077 O O . GLY B 1 182 ? 36.002 -17.138 40.126 1.00 11.88 174 GLY B O 1
ATOM 3078 N N . PRO B 1 183 ? 37.626 -17.868 38.752 1.00 13.16 175 PRO B N 1
ATOM 3079 C CA . PRO B 1 183 ? 37.756 -19.125 39.505 1.00 14.77 175 PRO B CA 1
ATOM 3080 C C . PRO B 1 183 ? 38.137 -18.917 40.951 1.00 17.12 175 PRO B C 1
ATOM 3081 O O . PRO B 1 183 ? 37.899 -19.813 41.768 1.00 23.47 175 PRO B O 1
ATOM 3085 N N . ARG B 1 184 ? 38.723 -17.779 41.300 1.00 13.03 176 ARG B N 1
ATOM 3086 C CA . ARG B 1 184 ? 39.095 -17.520 42.676 1.00 18.05 176 ARG B CA 1
ATOM 3087 C C . ARG B 1 184 ? 38.048 -16.729 43.443 1.00 14.30 176 ARG B C 1
ATOM 3088 O O . ARG B 1 184 ? 38.222 -16.500 44.643 1.00 18.48 176 ARG B O 1
ATOM 3096 N N . GLY B 1 185 ? 36.960 -16.328 42.801 1.00 11.65 177 GLY B N 1
ATOM 3097 C CA . GLY B 1 185 ? 35.898 -15.685 43.537 1.00 14.26 177 GLY B CA 1
ATOM 3098 C C . GLY B 1 185 ? 36.120 -14.229 43.847 1.00 13.07 177 GLY B C 1
ATOM 3099 O O . GLY B 1 185 ? 35.511 -13.717 44.787 1.00 11.17 177 GLY B O 1
ATOM 3100 N N . ILE B 1 186 ? 36.930 -13.533 43.058 1.00 10.18 178 ILE B N 1
ATOM 3101 C CA . ILE B 1 186 ? 37.218 -12.118 43.275 1.00 9.09 178 ILE B CA 1
ATOM 3102 C C . ILE B 1 186 ? 36.547 -11.332 42.159 1.00 8.58 178 ILE B C 1
ATOM 3103 O O . ILE B 1 186 ? 36.815 -11.597 40.982 1.00 10.07 178 ILE B O 1
ATOM 3108 N N . THR B 1 187 ? 35.713 -10.345 42.507 1.00 9.51 179 THR B N 1
ATOM 3109 C CA . THR B 1 187 ? 35.092 -9.539 41.456 1.00 7.61 179 THR B CA 1
ATOM 3110 C C . THR B 1 187 ? 35.996 -8.363 41.102 1.00 9.11 179 THR B C 1
ATOM 3111 O O . THR B 1 187 ? 36.805 -7.901 41.923 1.00 8.64 179 THR B O 1
ATOM 3115 N N . VAL B 1 188 ? 35.865 -7.887 39.865 1.00 7.65 180 VAL B N 1
ATOM 3116 C CA . VAL B 1 188 ? 36.652 -6.773 39.369 1.00 6.61 180 VAL B CA 1
ATOM 3117 C C . VAL B 1 188 ? 35.713 -5.836 38.631 1.00 8.20 180 VAL B C 1
ATOM 3118 O O . VAL B 1 188 ? 35.076 -6.251 37.659 1.00 8.99 180 VAL B O 1
ATOM 3122 N N . ASN B 1 189 ? 35.659 -4.571 39.051 1.00 7.08 181 ASN B N 1
ATOM 3123 C CA . ASN B 1 189 ? 34.717 -3.608 38.472 1.00 5.94 181 ASN B CA 1
ATOM 3124 C C . ASN B 1 189 ? 35.390 -2.255 38.305 1.00 7.40 181 ASN B C 1
ATOM 3125 O O . ASN B 1 189 ? 36.465 -2.011 38.850 1.00 7.88 181 ASN B O 1
ATOM 3130 N N . ILE B 1 190 ? 34.739 -1.364 37.556 1.00 5.71 182 ILE B N 1
ATOM 3131 C CA . ILE B 1 190 ? 35.241 -0.006 37.388 1.00 7.38 182 ILE B CA 1
ATOM 3132 C C . ILE B 1 190 ? 34.081 0.957 37.614 1.00 9.00 182 ILE B C 1
ATOM 3133 O O . ILE B 1 190 ? 32.964 0.717 37.147 1.00 8.61 182 ILE B O 1
ATOM 3138 N N . VAL B 1 191 ? 34.325 2.003 38.395 1.00 8.60 183 VAL B N 1
ATOM 3139 C CA . VAL B 1 191 ? 33.350 3.068 38.631 1.00 8.77 183 VAL B CA 1
ATOM 3140 C C . VAL B 1 191 ? 33.836 4.273 37.852 1.00 8.73 183 VAL B C 1
ATOM 3141 O O . VAL B 1 191 ? 34.985 4.702 38.024 1.00 9.17 183 VAL B O 1
ATOM 3145 N N . HIS B 1 192 ? 32.983 4.783 36.961 1.00 7.50 184 HIS B N 1
ATOM 3146 C CA . HIS B 1 192 ? 33.328 5.888 36.077 1.00 7.75 184 HIS B CA 1
ATOM 3147 C C . HIS B 1 192 ? 32.661 7.149 36.590 1.00 8.23 184 HIS B C 1
ATOM 3148 O O . HIS B 1 192 ? 31.498 7.405 36.247 1.00 8.15 184 HIS B O 1
ATOM 3155 N N . PRO B 1 193 ? 33.344 8.012 37.334 1.00 7.14 185 PRO B N 1
ATOM 3156 C CA . PRO B 1 193 ? 32.716 9.290 37.685 1.00 7.50 185 PRO B CA 1
ATOM 3157 C C . PRO B 1 193 ? 32.670 10.214 36.476 1.00 8.50 185 PRO B C 1
ATOM 3158 O O . PRO B 1 193 ? 33.538 10.181 35.603 1.00 9.42 185 PRO B O 1
ATOM 3162 N N . GLY B 1 194 ? 31.643 11.043 36.440 1.00 9.63 186 GLY B N 1
ATOM 3163 C CA . GLY B 1 194 ? 31.673 12.273 35.670 1.00 8.19 186 GLY B CA 1
ATOM 3164 C C . GLY B 1 194 ? 32.239 13.389 36.512 1.00 9.27 186 GLY B C 1
ATOM 3165 O O . GLY B 1 194 ? 33.004 13.154 37.458 1.00 9.98 186 GLY B O 1
ATOM 3166 N N . SER B 1 195 ? 31.856 14.622 36.167 1.00 11.31 187 SER B N 1
ATOM 3167 C CA . SER B 1 195 ? 32.402 15.799 36.840 1.00 9.53 187 SER B CA 1
ATOM 3168 C C . SER B 1 195 ? 32.101 15.728 38.323 1.00 10.15 187 SER B C 1
ATOM 3169 O O . SER B 1 195 ? 30.931 15.715 38.725 1.00 11.60 187 SER B O 1
ATOM 3172 N N . THR B 1 196 ? 33.154 15.677 39.123 1.00 9.41 188 THR B N 1
ATOM 3173 C CA . THR B 1 196 ? 33.066 15.471 40.563 1.00 9.05 188 THR B CA 1
ATOM 3174 C C . THR B 1 196 ? 33.944 16.523 41.223 1.00 10.92 188 THR B C 1
ATOM 3175 O O . THR B 1 196 ? 35.103 16.692 40.830 1.00 12.38 188 THR B O 1
ATOM 3179 N N . ASP B 1 197 ? 33.409 17.212 42.227 1.00 12.74 189 ASP B N 1
ATOM 3180 C CA . ASP B 1 197 ? 34.049 18.404 42.791 1.00 10.74 189 ASP B CA 1
ATOM 3181 C C . ASP B 1 197 ? 35.267 18.013 43.622 1.00 13.04 189 ASP B C 1
ATOM 3182 O O . ASP B 1 197 ? 35.132 17.547 44.757 1.00 15.30 189 ASP B O 1
ATOM 3187 N N . THR B 1 198 ? 36.468 18.187 43.049 1.00 11.85 190 THR B N 1
ATOM 3188 C CA . THR B 1 198 ? 37.735 17.853 43.708 1.00 10.77 190 THR B CA 1
ATOM 3189 C C . THR B 1 198 ? 38.795 18.870 43.295 1.00 15.40 190 THR B C 1
ATOM 3190 O O . THR B 1 198 ? 38.544 19.748 42.464 1.00 14.67 190 THR B O 1
ATOM 3194 N N . ASP B 1 199 ? 40.022 18.709 43.824 1.00 11.54 191 ASP B N 1
ATOM 3195 C CA . ASP B 1 199 ? 41.134 19.543 43.357 1.00 14.89 191 ASP B CA 1
ATOM 3196 C C . ASP B 1 199 ? 41.413 19.326 41.872 1.00 14.81 191 ASP B C 1
ATOM 3197 O O . ASP B 1 199 ? 41.806 20.269 41.166 1.00 16.15 191 ASP B O 1
ATOM 3202 N N . MET B 1 200 ? 41.257 18.091 41.382 1.00 11.40 192 MET B N 1
ATOM 3203 C CA . MET B 1 200 ? 41.477 17.848 39.959 1.00 13.24 192 MET B CA 1
ATOM 3204 C C . MET B 1 200 ? 40.424 18.549 39.110 1.00 15.95 192 MET B C 1
ATOM 3205 O O . MET B 1 200 ? 40.729 19.011 38.004 1.00 14.63 192 MET B O 1
ATOM 3210 N N . ASN B 1 201 ? 39.196 18.659 39.617 1.00 12.55 193 ASN B N 1
ATOM 3211 C CA . ASN B 1 201 ? 38.065 19.167 38.840 1.00 12.69 193 ASN B CA 1
ATOM 3212 C C . ASN B 1 201 ? 37.173 20.008 39.731 1.00 12.00 193 ASN B C 1
ATOM 3213 O O . ASN B 1 201 ? 36.106 19.559 40.164 1.00 14.30 193 ASN B O 1
ATOM 3218 N N . PRO B 1 202 ? 37.563 21.239 40.016 1.00 13.55 194 PRO B N 1
ATOM 3219 C CA . PRO B 1 202 ? 36.772 22.045 40.953 1.00 13.65 194 PRO B CA 1
ATOM 3220 C C . PRO B 1 202 ? 35.474 22.533 40.324 1.00 16.79 194 PRO B C 1
ATOM 3221 O O . PRO B 1 202 ? 35.436 22.931 39.158 1.00 16.82 194 PRO B O 1
ATOM 3225 N N . ALA B 1 203 ? 34.399 22.498 41.115 1.00 16.24 195 ALA B N 1
ATOM 3226 C CA . ALA B 1 203 ? 33.090 22.909 40.621 1.00 16.38 195 ALA B CA 1
ATOM 3227 C C . ALA B 1 203 ? 33.015 24.394 40.298 1.00 17.41 195 ALA B C 1
ATOM 3228 O O . ALA B 1 203 ? 32.052 24.814 39.655 1.00 17.36 195 ALA B O 1
ATOM 3230 N N . ASP B 1 204 ? 33.994 25.200 40.726 1.00 18.84 196 ASP B N 1
ATOM 3231 C CA . ASP B 1 204 ? 34.067 26.609 40.360 1.00 20.18 196 ASP B CA 1
ATOM 3232 C C . ASP B 1 204 ? 35.215 26.900 39.395 1.00 18.91 196 ASP B C 1
ATOM 3233 O O . ASP B 1 204 ? 35.582 28.070 39.203 1.00 25.74 196 ASP B O 1
ATOM 3238 N N . GLY B 1 205 ? 35.778 25.870 38.778 1.00 17.98 197 GLY B N 1
ATOM 3239 C CA . GLY B 1 205 ? 36.842 26.049 37.812 1.00 24.20 197 GLY B CA 1
ATOM 3240 C C . GLY B 1 205 ? 36.342 26.625 36.496 1.00 31.17 197 GLY B C 1
ATOM 3241 O O . GLY B 1 205 ? 35.144 26.751 36.248 1.00 26.46 197 GLY B O 1
ATOM 3242 N N . ALA B 1 206 ? 37.298 26.959 35.623 1.00 32.52 198 ALA B N 1
ATOM 3243 C CA . ALA B 1 206 ? 36.963 27.676 34.394 1.00 34.17 198 ALA B CA 1
ATOM 3244 C C . ALA B 1 206 ? 36.105 26.832 33.460 1.00 29.52 198 ALA B C 1
ATOM 3245 O O . ALA B 1 206 ? 35.235 27.365 32.763 1.00 38.04 198 ALA B O 1
ATOM 3247 N N . HIS B 1 207 ? 36.345 25.525 33.411 1.00 27.51 199 HIS B N 1
ATOM 3248 C CA . HIS B 1 207 ? 35.613 24.645 32.511 1.00 26.84 199 HIS B CA 1
ATOM 3249 C C . HIS B 1 207 ? 34.376 24.029 33.158 1.00 23.66 199 HIS B C 1
ATOM 3250 O O . HIS B 1 207 ? 33.740 23.167 32.542 1.00 23.90 199 HIS B O 1
ATOM 3252 N N . ALA B 1 208 ? 34.008 24.464 34.368 1.00 20.02 200 ALA B N 1
ATOM 3253 C CA . ALA B 1 208 ? 32.948 23.774 35.100 1.00 14.99 200 ALA B CA 1
ATOM 3254 C C . ALA B 1 208 ? 31.573 24.060 34.514 1.00 13.83 200 ALA B C 1
ATOM 3255 O O . ALA B 1 208 ? 30.713 23.175 34.501 1.00 15.44 200 ALA B O 1
ATOM 3257 N N . ASP B 1 209 ? 31.339 25.281 34.017 1.00 17.73 201 ASP B N 1
ATOM 3258 C CA . ASP B 1 209 ? 30.082 25.564 33.325 1.00 16.39 201 ASP B CA 1
ATOM 3259 C C . ASP B 1 209 ? 29.897 24.660 32.106 1.00 15.70 201 ASP B C 1
ATOM 3260 O O . ASP B 1 209 ? 28.808 24.114 31.878 1.00 17.01 201 ASP B O 1
ATOM 3265 N N . ALA B 1 210 ? 30.946 24.505 31.292 1.00 15.43 202 ALA B N 1
ATOM 3266 C CA . ALA B 1 210 ? 30.850 23.632 30.129 1.00 14.88 202 ALA B CA 1
ATOM 3267 C C . ALA B 1 210 ? 30.584 22.196 30.549 1.00 15.14 202 ALA B C 1
ATOM 3268 O O . ALA B 1 210 ? 29.786 21.485 29.918 1.00 13.49 202 ALA B O 1
ATOM 3270 N N . GLN B 1 211 ? 31.241 21.746 31.619 1.00 13.37 203 GLN B N 1
ATOM 3271 C CA . GLN B 1 211 ? 30.996 20.391 32.089 1.00 11.67 203 GLN B CA 1
ATOM 3272 C C . GLN B 1 211 ? 29.562 20.225 32.577 1.00 10.37 203 GLN B C 1
ATOM 3273 O O . GLN B 1 211 ? 28.911 19.216 32.266 1.00 11.33 203 GLN B O 1
ATOM 3279 N N . ARG B 1 212 ? 29.036 21.212 33.316 1.00 12.85 204 ARG B N 1
ATOM 3280 C CA . ARG B 1 212 ? 27.653 21.099 33.785 1.00 10.43 204 ARG B CA 1
ATOM 3281 C C . ARG B 1 212 ? 26.682 21.059 32.617 1.00 10.37 204 ARG B C 1
ATOM 3282 O O . ARG B 1 212 ? 25.681 20.340 32.666 1.00 12.26 204 ARG B O 1
ATOM 3290 N N . SER B 1 213 ? 26.978 21.799 31.542 1.00 12.05 205 SER B N 1
ATOM 3291 C CA A SER B 1 213 ? 26.077 21.884 30.393 0.58 10.87 205 SER B CA 1
ATOM 3292 C CA B SER B 1 213 ? 26.041 21.871 30.426 0.42 13.50 205 SER B CA 1
ATOM 3293 C C . SER B 1 213 ? 25.912 20.549 29.678 1.00 14.15 205 SER B C 1
ATOM 3294 O O . SER B 1 213 ? 24.947 20.375 28.922 1.00 14.26 205 SER B O 1
ATOM 3299 N N . ARG B 1 214 ? 26.846 19.615 29.870 1.00 10.96 206 ARG B N 1
ATOM 3300 C CA . ARG B 1 214 ? 26.747 18.307 29.231 1.00 10.33 206 ARG B CA 1
ATOM 3301 C C . ARG B 1 214 ? 25.848 17.350 29.989 1.00 10.34 206 ARG B C 1
ATOM 3302 O O . ARG B 1 214 ? 25.446 16.321 29.433 1.00 10.65 206 ARG B O 1
ATOM 3310 N N . MET B 1 215 ? 25.582 17.641 31.255 1.00 9.66 207 MET B N 1
ATOM 3311 C CA . MET B 1 215 ? 24.815 16.757 32.121 1.00 9.53 207 MET B CA 1
ATOM 3312 C C . MET B 1 215 ? 23.323 16.909 31.861 1.00 10.61 207 MET B C 1
ATOM 3313 O O . MET B 1 215 ? 22.848 17.932 31.351 1.00 13.36 207 MET B O 1
ATOM 3318 N N . ALA B 1 216 ? 22.578 15.862 32.235 1.00 9.95 208 ALA B N 1
ATOM 3319 C CA . ALA B 1 216 ? 21.125 15.967 32.238 1.00 11.54 208 ALA B CA 1
ATOM 3320 C C . ALA B 1 216 ? 20.651 16.795 33.425 1.00 10.95 208 ALA B C 1
ATOM 3321 O O . ALA B 1 216 ? 19.727 17.604 33.293 1.00 12.03 208 ALA B O 1
ATOM 3323 N N . ILE B 1 217 ? 21.240 16.581 34.601 1.00 10.97 209 ILE B N 1
ATOM 3324 C CA . ILE B 1 217 ? 20.970 17.406 35.781 1.00 11.80 209 ILE B CA 1
ATOM 3325 C C . ILE B 1 217 ? 22.281 18.101 36.112 1.00 11.74 209 ILE B C 1
ATOM 3326 O O . ILE B 1 217 ? 23.288 17.437 36.385 1.00 11.94 209 ILE B O 1
ATOM 3331 N N . GLN B 1 218 ? 22.293 19.434 35.997 1.00 13.53 210 GLN B N 1
ATOM 3332 C CA . GLN B 1 218 ? 23.554 20.166 35.806 1.00 12.24 210 GLN B CA 1
ATOM 3333 C C . GLN B 1 218 ? 24.120 20.612 37.150 1.00 14.18 210 GLN B C 1
ATOM 3334 O O . GLN B 1 218 ? 24.055 21.782 37.540 1.00 20.56 210 GLN B O 1
ATOM 3340 N N . GLN B 1 219 ? 24.733 19.653 37.838 1.00 11.71 211 GLN B N 1
ATOM 3341 C CA . GLN B 1 219 ? 25.357 19.869 39.133 1.00 12.18 211 GLN B CA 1
ATOM 3342 C C . GLN B 1 219 ? 26.519 18.893 39.260 1.00 11.15 211 GLN B C 1
ATOM 3343 O O . GLN B 1 219 ? 26.355 17.706 38.971 1.00 11.22 211 GLN B O 1
ATOM 3349 N N . TYR B 1 220 ? 27.687 19.389 39.679 1.00 14.11 212 TYR B N 1
ATOM 3350 C CA . TYR B 1 220 ? 28.823 18.507 39.921 1.00 12.58 212 TYR B CA 1
ATOM 3351 C C . TYR B 1 220 ? 28.478 17.427 40.936 1.00 12.05 212 TYR B C 1
ATOM 3352 O O . TYR B 1 220 ? 27.736 17.647 41.900 1.00 14.71 212 TYR B O 1
ATOM 3361 N N . GLY B 1 221 ? 29.059 16.260 40.729 1.00 10.21 213 GLY B N 1
ATOM 3362 C CA . GLY B 1 221 ? 28.892 15.196 41.691 1.00 12.41 213 GLY B CA 1
ATOM 3363 C C . GLY B 1 221 ? 29.683 15.441 42.961 1.00 13.01 213 GLY B C 1
ATOM 3364 O O . GLY B 1 221 ? 30.660 16.184 42.986 1.00 13.41 213 GLY B O 1
ATOM 3365 N N . LYS B 1 222 ? 29.229 14.795 44.036 1.00 12.25 214 LYS B N 1
ATOM 3366 C CA . LYS B 1 222 ? 29.928 14.763 45.318 1.00 11.93 214 LYS B CA 1
ATOM 3367 C C . LYS B 1 222 ? 30.869 13.566 45.391 1.00 11.55 214 LYS B C 1
ATOM 3368 O O . LYS B 1 222 ? 30.481 12.436 45.058 1.00 11.85 214 LYS B O 1
ATOM 3374 N N . ALA B 1 223 ? 32.101 13.808 45.844 1.00 12.03 215 ALA B N 1
ATOM 3375 C CA . ALA B 1 223 ? 33.014 12.696 46.067 1.00 11.01 215 ALA B CA 1
ATOM 3376 C C . ALA B 1 223 ? 32.411 11.659 47.010 1.00 11.55 215 ALA B C 1
ATOM 3377 O O . ALA B 1 223 ? 32.618 10.456 46.820 1.00 11.27 215 ALA B O 1
ATOM 3379 N N . ASP B 1 224 ? 31.667 12.102 48.036 1.00 12.00 216 ASP B N 1
ATOM 3380 C CA . ASP B 1 224 ? 31.055 11.139 48.954 1.00 13.43 216 ASP B CA 1
ATOM 3381 C C . ASP B 1 224 ? 30.061 10.219 48.253 1.00 11.57 216 ASP B C 1
ATOM 3382 O O . ASP B 1 224 ? 29.876 9.075 48.684 1.00 11.56 216 ASP B O 1
ATOM 3387 N N . ASP B 1 225 ? 29.394 10.691 47.184 1.00 9.84 217 ASP B N 1
ATOM 3388 C CA . ASP B 1 225 ? 28.471 9.822 46.458 1.00 10.88 217 ASP B CA 1
ATOM 3389 C C . ASP B 1 225 ? 29.223 8.801 45.616 1.00 10.25 217 ASP B C 1
ATOM 3390 O O . ASP B 1 225 ? 28.788 7.654 45.480 1.00 11.52 217 ASP B O 1
ATOM 3395 N N . VAL B 1 226 ? 30.341 9.203 45.011 1.00 9.84 218 VAL B N 1
ATOM 3396 C CA . VAL B 1 226 ? 31.163 8.224 44.310 1.00 9.68 218 VAL B CA 1
ATOM 3397 C C . VAL B 1 226 ? 31.626 7.160 45.287 1.00 9.74 218 VAL B C 1
ATOM 3398 O O . VAL B 1 226 ? 31.574 5.955 44.998 1.00 8.77 218 VAL B O 1
ATOM 3402 N N . ALA B 1 227 ? 32.028 7.589 46.485 1.00 9.97 219 ALA B N 1
ATOM 3403 C CA . ALA B 1 227 ? 32.465 6.651 47.506 1.00 11.14 219 ALA B CA 1
ATOM 3404 C C . ALA B 1 227 ? 31.343 5.708 47.916 1.00 10.29 219 ALA B C 1
ATOM 3405 O O . ALA B 1 227 ? 31.583 4.517 48.136 1.00 10.36 219 ALA B O 1
ATOM 3407 N N . ALA B 1 228 ? 30.112 6.221 48.009 1.00 9.36 220 ALA B N 1
ATOM 3408 C CA . ALA B 1 228 ? 28.979 5.379 48.379 1.00 10.76 220 ALA B CA 1
ATOM 3409 C C . ALA B 1 228 ? 28.764 4.283 47.349 1.00 10.93 220 ALA B C 1
ATOM 3410 O O . ALA B 1 228 ? 28.469 3.135 47.700 1.00 10.60 220 ALA B O 1
ATOM 3412 N N . LEU B 1 229 ? 28.908 4.619 46.069 1.00 8.51 221 LEU B N 1
ATOM 3413 C CA . LEU B 1 229 ? 28.732 3.610 45.028 1.00 8.35 221 LEU B CA 1
ATOM 3414 C C . LEU B 1 229 ? 29.861 2.576 45.076 1.00 9.71 221 LEU B C 1
ATOM 3415 O O . LEU B 1 229 ? 29.607 1.367 44.974 1.00 9.18 221 LEU B O 1
ATOM 3420 N N . VAL B 1 230 ? 31.114 3.018 45.259 1.00 8.94 222 VAL B N 1
ATOM 3421 C CA . VAL B 1 230 ? 32.209 2.061 45.426 1.00 8.25 222 VAL B CA 1
ATOM 3422 C C . VAL B 1 230 ? 31.917 1.139 46.599 1.00 9.65 222 VAL B C 1
ATOM 3423 O O . VAL B 1 230 ? 32.080 -0.085 46.509 1.00 10.67 222 VAL B O 1
ATOM 3427 N N . ALA B 1 231 ? 31.473 1.716 47.714 1.00 10.69 223 ALA B N 1
ATOM 3428 C CA . ALA B 1 231 ? 31.209 0.927 48.911 1.00 11.83 223 ALA B CA 1
ATOM 3429 C C . ALA B 1 231 ? 30.104 -0.094 48.666 1.00 12.35 223 ALA B C 1
ATOM 3430 O O . ALA B 1 231 ? 30.146 -1.204 49.206 1.00 13.13 223 ALA B O 1
ATOM 3432 N N . PHE B 1 232 ? 29.100 0.261 47.860 1.00 9.94 224 PHE B N 1
ATOM 3433 C CA . PHE B 1 232 ? 28.075 -0.715 47.515 1.00 10.95 224 PHE B CA 1
ATOM 3434 C C . PHE B 1 232 ? 28.669 -1.874 46.729 1.00 12.09 224 PHE B C 1
ATOM 3435 O O . PHE B 1 232 ? 28.358 -3.045 46.989 1.00 11.13 224 PHE B O 1
ATOM 3443 N N . VAL B 1 233 ? 29.470 -1.555 45.717 1.00 10.57 225 VAL B N 1
ATOM 3444 C CA . VAL B 1 233 ? 30.029 -2.577 44.836 1.00 8.76 225 VAL B CA 1
ATOM 3445 C C . VAL B 1 233 ? 30.882 -3.574 45.616 1.00 10.35 225 VAL B C 1
ATOM 3446 O O . VAL B 1 233 ? 30.858 -4.775 45.331 1.00 11.40 225 VAL B O 1
ATOM 3450 N N . VAL B 1 234 ? 31.656 -3.103 46.603 1.00 10.93 226 VAL B N 1
ATOM 3451 C CA . VAL B 1 234 ? 32.543 -4.007 47.339 1.00 10.39 226 VAL B CA 1
ATOM 3452 C C . VAL B 1 234 ? 31.888 -4.618 48.576 1.00 13.23 226 VAL B C 1
ATOM 3453 O O . VAL B 1 234 ? 32.555 -5.351 49.323 1.00 15.44 226 VAL B O 1
ATOM 3457 N N . GLY B 1 235 ? 30.612 -4.331 48.821 1.00 12.74 227 GLY B N 1
ATOM 3458 C CA . GLY B 1 235 ? 29.931 -4.771 50.017 1.00 13.42 227 GLY B CA 1
ATOM 3459 C C . GLY B 1 235 ? 29.095 -6.020 49.833 1.00 15.47 227 GLY B C 1
ATOM 3460 O O . GLY B 1 235 ? 29.154 -6.699 48.802 1.00 15.73 227 GLY B O 1
ATOM 3461 N N . PRO B 1 236 ? 28.279 -6.332 50.846 1.00 17.96 228 PRO B N 1
ATOM 3462 C CA . PRO B 1 236 ? 27.660 -7.669 50.924 1.00 19.66 228 PRO B CA 1
ATOM 3463 C C . PRO B 1 236 ? 26.543 -7.914 49.925 1.00 18.51 228 PRO B C 1
ATOM 3464 O O . PRO B 1 236 ? 26.044 -9.047 49.866 1.00 21.89 228 PRO B O 1
ATOM 3468 N N . GLU B 1 237 ? 26.123 -6.907 49.169 1.00 13.77 229 GLU B N 1
ATOM 3469 C CA . GLU B 1 237 ? 25.087 -7.087 48.150 1.00 15.15 229 GLU B CA 1
ATOM 3470 C C . GLU B 1 237 ? 25.629 -6.895 46.747 1.00 15.96 229 GLU B C 1
ATOM 3471 O O . GLU B 1 237 ? 24.848 -6.879 45.787 1.00 16.87 229 GLU B O 1
ATOM 3477 N N . GLY B 1 238 ? 26.947 -6.749 46.598 1.00 12.52 230 GLY B N 1
ATOM 3478 C CA . GLY B 1 238 ? 27.587 -6.533 45.320 1.00 11.45 230 GLY B CA 1
ATOM 3479 C C . GLY B 1 238 ? 28.212 -7.753 44.668 1.00 10.86 230 GLY B C 1
ATOM 3480 O O . GLY B 1 238 ? 28.873 -7.596 43.633 1.00 12.94 230 GLY B O 1
ATOM 3481 N N . ARG B 1 239 ? 28.003 -8.961 45.211 1.00 11.19 231 ARG B N 1
ATOM 3482 C CA . ARG B 1 239 ? 28.722 -10.153 44.731 1.00 12.52 231 ARG B CA 1
ATOM 3483 C C . ARG B 1 239 ? 28.496 -10.445 43.249 1.00 11.57 231 ARG B C 1
ATOM 3484 O O . ARG B 1 239 ? 29.375 -11.025 42.592 1.00 13.13 231 ARG B O 1
ATOM 3486 N N . SER B 1 240 ? 27.334 -10.117 42.713 1.00 9.14 232 SER B N 1
ATOM 3487 C CA . SER B 1 240 ? 27.041 -10.432 41.321 1.00 8.61 232 SER B CA 1
ATOM 3488 C C . SER B 1 240 ? 27.347 -9.273 40.394 1.00 7.60 232 SER B C 1
ATOM 3489 O O . SER B 1 240 ? 27.088 -9.378 39.191 1.00 9.51 232 SER B O 1
ATOM 3492 N N . ILE B 1 241 ? 27.856 -8.160 40.912 1.00 9.36 233 ILE B N 1
ATOM 3493 C CA . ILE B 1 241 ? 28.342 -7.070 40.067 1.00 7.39 233 ILE B CA 1
ATOM 3494 C C . ILE B 1 241 ? 29.779 -7.417 39.724 1.00 7.22 233 ILE B C 1
ATOM 3495 O O . ILE B 1 241 ? 30.621 -7.487 40.619 1.00 9.36 233 ILE B O 1
ATOM 3500 N N . ASN B 1 242 ? 30.060 -7.670 38.445 1.00 8.20 234 ASN B N 1
ATOM 3501 C CA . ASN B 1 242 ? 31.388 -8.171 38.117 1.00 8.24 234 ASN B CA 1
ATOM 3502 C C . ASN B 1 242 ? 31.727 -7.882 36.659 1.00 7.68 234 ASN B C 1
ATOM 3503 O O . ASN B 1 242 ? 30.894 -8.063 35.763 1.00 8.95 234 ASN B O 1
ATOM 3508 N N . GLY B 1 243 ? 32.962 -7.442 36.428 1.00 6.93 235 GLY B N 1
ATOM 3509 C CA . GLY B 1 243 ? 33.437 -7.161 35.084 1.00 7.20 235 GLY B CA 1
ATOM 3510 C C . GLY B 1 243 ? 32.802 -5.968 34.422 1.00 11.12 235 GLY B C 1
ATOM 3511 O O . GLY B 1 243 ? 32.873 -5.848 33.202 1.00 15.46 235 GLY B O 1
ATOM 3512 N N . THR B 1 244 ? 32.194 -5.070 35.184 1.00 6.57 236 THR B N 1
ATOM 3513 C CA . THR B 1 244 ? 31.346 -4.054 34.591 1.00 7.41 236 THR B CA 1
ATOM 3514 C C . THR B 1 244 ? 31.765 -2.655 35.017 1.00 10.37 236 THR B C 1
ATOM 3515 O O . THR B 1 244 ? 32.575 -2.464 35.936 1.00 10.16 236 THR B O 1
ATOM 3519 N N . GLY B 1 245 ? 31.222 -1.681 34.289 1.00 7.70 237 GLY B N 1
ATOM 3520 C CA . GLY B 1 245 ? 31.429 -0.270 34.567 1.00 7.61 237 GLY B CA 1
ATOM 3521 C C . GLY B 1 245 ? 30.141 0.367 35.063 1.00 8.74 237 GLY B C 1
ATOM 3522 O O . GLY B 1 245 ? 29.072 0.191 34.460 1.00 11.44 237 GLY B O 1
ATOM 3523 N N . LEU B 1 246 ? 30.256 1.096 36.162 1.00 7.60 238 LEU B N 1
ATOM 3524 C CA A LEU B 1 246 ? 29.129 1.807 36.759 0.59 6.32 238 LEU B CA 1
ATOM 3525 C CA B LEU B 1 246 ? 29.126 1.809 36.749 0.41 6.59 238 LEU B CA 1
ATOM 3526 C C . LEU B 1 246 ? 29.438 3.294 36.667 1.00 8.70 238 LEU B C 1
ATOM 3527 O O . LEU B 1 246 ? 30.392 3.771 37.291 1.00 9.21 238 LEU B O 1
ATOM 3536 N N . THR B 1 247 ? 28.652 4.021 35.874 1.00 8.10 239 THR B N 1
ATOM 3537 C CA . THR B 1 247 ? 28.898 5.436 35.613 1.00 8.43 239 THR B CA 1
ATOM 3538 C C . THR B 1 247 ? 28.061 6.313 36.526 1.00 9.63 239 THR B C 1
ATOM 3539 O O . THR B 1 247 ? 26.848 6.123 36.648 1.00 10.23 239 THR B O 1
ATOM 3543 N N . ILE B 1 248 ? 28.703 7.299 37.144 1.00 7.91 240 ILE B N 1
ATOM 3544 C CA . ILE B 1 248 ? 28.016 8.243 38.030 1.00 9.17 240 ILE B CA 1
ATOM 3545 C C . ILE B 1 248 ? 28.422 9.644 37.563 1.00 8.38 240 ILE B C 1
ATOM 3546 O O . ILE B 1 248 ? 29.397 10.232 38.051 1.00 8.61 240 ILE B O 1
ATOM 3551 N N . ASP B 1 249 ? 27.696 10.158 36.549 1.00 8.87 241 ASP B N 1
ATOM 3552 C CA . ASP B 1 249 ? 28.130 11.318 35.774 1.00 8.63 241 ASP B CA 1
ATOM 3553 C C . ASP B 1 249 ? 27.029 12.348 35.530 1.00 7.74 241 ASP B C 1
ATOM 3554 O O . ASP B 1 249 ? 27.195 13.215 34.646 1.00 9.29 241 ASP B O 1
ATOM 3559 N N . GLY B 1 250 ? 25.907 12.258 36.247 1.00 6.13 242 GLY B N 1
ATOM 3560 C CA . GLY B 1 250 ? 24.836 13.227 36.104 1.00 9.52 242 GLY B CA 1
ATOM 3561 C C . GLY B 1 250 ? 24.168 13.194 34.752 1.00 8.58 242 GLY B C 1
ATOM 3562 O O . GLY B 1 250 ? 23.459 14.143 34.400 1.00 9.37 242 GLY B O 1
ATOM 3563 N N . GLY B 1 251 ? 24.378 12.127 33.982 1.00 7.75 243 GLY B N 1
ATOM 3564 C CA . GLY B 1 251 ? 23.792 12.014 32.661 1.00 8.97 243 GLY B CA 1
ATOM 3565 C C . GLY B 1 251 ? 24.644 12.542 31.532 1.00 8.29 243 GLY B C 1
ATOM 3566 O O . GLY B 1 251 ? 24.148 12.609 30.395 1.00 9.36 243 GLY B O 1
ATOM 3567 N N . ALA B 1 252 ? 25.909 12.891 31.796 1.00 6.85 244 ALA B N 1
ATOM 3568 C CA . ALA B 1 252 ? 26.761 13.389 30.717 1.00 8.21 244 ALA B CA 1
ATOM 3569 C C . ALA B 1 252 ? 26.805 12.416 29.553 1.00 8.73 244 ALA B C 1
ATOM 3570 O O . ALA B 1 252 ? 26.783 12.842 28.392 1.00 9.84 244 ALA B O 1
ATOM 3572 N N . ASN B 1 253 ? 26.853 11.104 29.835 1.00 6.68 245 ASN B N 1
ATOM 3573 C CA . ASN B 1 253 ? 27.000 10.096 28.786 1.00 6.47 245 ASN B CA 1
ATOM 3574 C C . ASN B 1 253 ? 25.675 9.591 28.216 1.00 7.72 245 ASN B C 1
ATOM 3575 O O . ASN B 1 253 ? 25.682 8.675 27.378 1.00 10.78 245 ASN B O 1
ATOM 3580 N N . ALA B 1 254 ? 24.557 10.174 28.610 1.00 9.28 246 ALA B N 1
ATOM 3581 C CA . ALA B 1 254 ? 23.296 9.799 27.969 1.00 8.49 246 ALA B CA 1
ATOM 3582 C C . ALA B 1 254 ? 23.299 10.114 26.475 1.00 12.02 246 ALA B C 1
ATOM 3583 O O . ALA B 1 254 ? 23.891 11.107 26.001 1.00 9.78 246 ALA B O 1
ATOM 3586 N N . ASN C 1 10 ? 31.130 -7.256 -12.025 1.00 37.24 2 ASN C N 1
ATOM 3587 C CA . ASN C 1 10 ? 30.367 -6.460 -11.067 1.00 25.86 2 ASN C CA 1
ATOM 3588 C C . ASN C 1 10 ? 30.483 -7.034 -9.658 1.00 20.75 2 ASN C C 1
ATOM 3589 O O . ASN C 1 10 ? 30.355 -8.245 -9.452 1.00 20.59 2 ASN C O 1
ATOM 3594 N N . ARG C 1 11 ? 30.693 -6.141 -8.688 1.00 16.72 3 ARG C N 1
ATOM 3595 C CA . ARG C 1 11 ? 30.901 -6.563 -7.307 1.00 20.47 3 ARG C CA 1
ATOM 3596 C C . ARG C 1 11 ? 29.726 -7.383 -6.791 1.00 18.24 3 ARG C C 1
ATOM 3597 O O . ARG C 1 11 ? 29.915 -8.314 -5.998 1.00 17.59 3 ARG C O 1
ATOM 3599 N N . LEU C 1 12 ? 28.506 -7.026 -7.194 1.00 13.30 4 LEU C N 1
ATOM 3600 C CA . LEU C 1 12 ? 27.297 -7.721 -6.769 1.00 10.86 4 LEU C CA 1
ATOM 3601 C C . LEU C 1 12 ? 26.618 -8.417 -7.946 1.00 11.42 4 LEU C C 1
ATOM 3602 O O . LEU C 1 12 ? 25.388 -8.507 -8.014 1.00 11.84 4 LEU C O 1
ATOM 3607 N N . GLN C 1 13 ? 27.425 -8.949 -8.868 1.00 13.18 5 GLN C N 1
ATOM 3608 C CA . GLN C 1 13 ? 26.904 -9.620 -10.057 1.00 14.24 5 GLN C CA 1
ATOM 3609 C C . GLN C 1 13 ? 25.844 -10.665 -9.718 1.00 15.09 5 GLN C C 1
ATOM 3610 O O . GLN C 1 13 ? 26.096 -11.599 -8.953 1.00 17.82 5 GLN C O 1
ATOM 3616 N N . GLY C 1 14 ? 24.652 -10.511 -10.293 1.00 18.35 6 GLY C N 1
ATOM 3617 C CA . GLY C 1 14 ? 23.597 -11.484 -10.084 1.00 20.61 6 GLY C CA 1
ATOM 3618 C C . GLY C 1 14 ? 22.903 -11.419 -8.739 1.00 17.68 6 GLY C C 1
ATOM 3619 O O . GLY C 1 14 ? 21.988 -12.211 -8.497 1.00 18.29 6 GLY C O 1
ATOM 3620 N N . LYS C 1 15 ? 23.321 -10.535 -7.839 1.00 10.27 7 LYS C N 1
ATOM 3621 C CA . LYS C 1 15 ? 22.667 -10.476 -6.536 1.00 8.99 7 LYS C CA 1
ATOM 3622 C C . LYS C 1 15 ? 21.261 -9.894 -6.656 1.00 12.01 7 LYS C C 1
ATOM 3623 O O . LYS C 1 15 ? 20.949 -9.129 -7.575 1.00 12.53 7 LYS C O 1
ATOM 3629 N N . ARG C 1 16 ? 20.418 -10.275 -5.703 1.00 8.74 8 ARG C N 1
ATOM 3630 C CA . ARG C 1 16 ? 19.004 -9.914 -5.679 1.00 7.92 8 ARG C CA 1
ATOM 3631 C C . ARG C 1 16 ? 18.704 -9.267 -4.340 1.00 8.80 8 ARG C C 1
ATOM 3632 O O . ARG C 1 16 ? 18.858 -9.897 -3.289 1.00 8.85 8 ARG C O 1
ATOM 3640 N N . ALA C 1 17 ? 18.295 -8.002 -4.366 1.00 7.61 9 ALA C N 1
ATOM 3641 C CA . ALA C 1 17 ? 18.223 -7.191 -3.152 1.00 5.88 9 ALA C CA 1
ATOM 3642 C C . ALA C 1 17 ? 16.846 -6.574 -2.983 1.00 7.24 9 ALA C C 1
ATOM 3643 O O . ALA C 1 17 ? 16.150 -6.295 -3.961 1.00 8.87 9 ALA C O 1
ATOM 3645 N N . LEU C 1 18 ? 16.466 -6.367 -1.717 1.00 5.38 10 LEU C N 1
ATOM 3646 C CA . LEU C 1 18 ? 15.275 -5.605 -1.356 1.00 6.27 10 LEU C CA 1
ATOM 3647 C C . LEU C 1 18 ? 15.686 -4.522 -0.382 1.00 6.74 10 LEU C C 1
ATOM 3648 O O . LEU C 1 18 ? 16.306 -4.822 0.643 1.00 6.96 10 LEU C O 1
ATOM 3653 N N . VAL C 1 19 ? 15.333 -3.275 -0.703 1.00 6.21 11 VAL C N 1
ATOM 3654 C CA . VAL C 1 19 ? 15.583 -2.124 0.171 1.00 5.25 11 VAL C CA 1
ATOM 3655 C C . VAL C 1 19 ? 14.210 -1.586 0.549 1.00 7.19 11 VAL C C 1
ATOM 3656 O O . VAL C 1 19 ? 13.482 -1.086 -0.321 1.00 7.35 11 VAL C O 1
ATOM 3660 N N . THR C 1 20 ? 13.843 -1.675 1.834 1.00 5.53 12 THR C N 1
ATOM 3661 C CA . THR C 1 20 ? 12.574 -1.067 2.236 1.00 5.97 12 THR C CA 1
ATOM 3662 C C . THR C 1 20 ? 12.740 0.453 2.316 1.00 7.60 12 THR C C 1
ATOM 3663 O O . THR C 1 20 ? 13.811 0.972 2.647 1.00 6.52 12 THR C O 1
ATOM 3667 N N . GLY C 1 21 ? 11.672 1.180 1.977 1.00 5.87 13 GLY C N 1
ATOM 3668 C CA . GLY C 1 21 ? 11.745 2.628 1.923 1.00 7.17 13 GLY C CA 1
ATOM 3669 C C . GLY C 1 21 ? 12.816 3.124 0.954 1.00 8.44 13 GLY C C 1
ATOM 3670 O O . GLY C 1 21 ? 13.709 3.893 1.328 1.00 8.60 13 GLY C O 1
ATOM 3671 N N . GLY C 1 22 ? 12.735 2.675 -0.297 1.00 8.13 14 GLY C N 1
ATOM 3672 C CA . GLY C 1 22 ? 13.750 2.983 -1.284 1.00 9.24 14 GLY C CA 1
ATOM 3673 C C . GLY C 1 22 ? 13.357 4.071 -2.258 1.00 9.01 14 GLY C C 1
ATOM 3674 O O . GLY C 1 22 ? 14.035 4.245 -3.274 1.00 9.35 14 GLY C O 1
ATOM 3675 N N . SER C 1 23 ? 12.255 4.786 -2.006 1.00 8.17 15 SER C N 1
ATOM 3676 C CA . SER C 1 23 ? 11.763 5.795 -2.941 1.00 7.86 15 SER C CA 1
ATOM 3677 C C . SER C 1 23 ? 12.478 7.133 -2.805 1.00 8.62 15 SER C C 1
ATOM 3678 O O . SER C 1 23 ? 12.415 7.947 -3.732 1.00 10.77 15 SER C O 1
ATOM 3681 N N . ARG C 1 24 ? 13.101 7.396 -1.654 1.00 8.66 16 ARG C N 1
ATOM 3682 C CA . ARG C 1 24 ? 13.660 8.703 -1.322 1.00 9.27 16 ARG C CA 1
ATOM 3683 C C . ARG C 1 24 ? 14.834 8.509 -0.376 1.00 8.01 16 ARG C C 1
ATOM 3684 O O . ARG C 1 24 ? 14.987 7.451 0.236 1.00 8.44 16 ARG C O 1
ATOM 3692 N N . GLY C 1 25 ? 15.670 9.548 -0.265 1.00 7.86 17 GLY C N 1
ATOM 3693 C CA . GLY C 1 25 ? 16.613 9.620 0.855 1.00 7.57 17 GLY C CA 1
ATOM 3694 C C . GLY C 1 25 ? 17.691 8.546 0.841 1.00 6.56 17 GLY C C 1
ATOM 3695 O O . GLY C 1 25 ? 18.207 8.126 -0.206 1.00 8.55 17 GLY C O 1
ATOM 3696 N N . ILE C 1 26 ? 18.024 8.086 2.046 1.00 6.87 18 ILE C N 1
ATOM 3697 C CA . ILE C 1 26 ? 19.066 7.074 2.188 1.00 7.48 18 ILE C CA 1
ATOM 3698 C C . ILE C 1 26 ? 18.689 5.802 1.448 1.00 7.55 18 ILE C C 1
ATOM 3699 O O . ILE C 1 26 ? 19.525 5.186 0.780 1.00 5.81 18 ILE C O 1
ATOM 3704 N N . GLY C 1 27 ? 17.429 5.370 1.561 1.00 6.43 19 GLY C N 1
ATOM 3705 C CA . GLY C 1 27 ? 17.036 4.145 0.892 1.00 6.59 19 GLY C CA 1
ATOM 3706 C C . GLY C 1 27 ? 17.158 4.208 -0.623 1.00 6.51 19 GLY C C 1
ATOM 3707 O O . GLY C 1 27 ? 17.578 3.234 -1.253 1.00 7.81 19 GLY C O 1
ATOM 3708 N N . ALA C 1 28 ? 16.777 5.335 -1.229 1.00 5.86 20 ALA C N 1
ATOM 3709 C CA . ALA C 1 28 ? 16.961 5.478 -2.677 1.00 6.71 20 ALA C CA 1
ATOM 3710 C C . ALA C 1 28 ? 18.441 5.428 -3.037 1.00 9.18 20 ALA C C 1
ATOM 3711 O O . ALA C 1 28 ? 18.831 4.794 -4.032 1.00 8.36 20 ALA C O 1
ATOM 3713 N N . ALA C 1 29 ? 19.289 6.051 -2.211 1.00 7.03 21 ALA C N 1
ATOM 3714 C CA . ALA C 1 29 ? 20.717 5.999 -2.499 1.00 7.27 21 ALA C CA 1
ATOM 3715 C C . ALA C 1 29 ? 21.247 4.575 -2.379 1.00 8.82 21 ALA C C 1
ATOM 3716 O O . ALA C 1 29 ? 22.086 4.145 -3.185 1.00 7.68 21 ALA C O 1
ATOM 3718 N N . ILE C 1 30 ? 20.768 3.831 -1.381 1.00 6.07 22 ILE C N 1
ATOM 3719 C CA . ILE C 1 30 ? 21.190 2.440 -1.232 1.00 6.31 22 ILE C CA 1
ATOM 3720 C C . ILE C 1 30 ? 20.758 1.623 -2.441 1.00 8.04 22 ILE C C 1
ATOM 3721 O O . ILE C 1 30 ? 21.556 0.881 -3.027 1.00 7.91 22 ILE C O 1
ATOM 3726 N N . ALA C 1 31 ? 19.484 1.760 -2.850 1.00 6.78 23 ALA C N 1
ATOM 3727 C CA . ALA C 1 31 ? 19.008 0.989 -3.988 1.00 5.86 23 ALA C CA 1
ATOM 3728 C C . ALA C 1 31 ? 19.828 1.287 -5.232 1.00 8.26 23 ALA C C 1
ATOM 3729 O O . ALA C 1 31 ? 20.226 0.368 -5.968 1.00 8.67 23 ALA C O 1
ATOM 3731 N N . LYS C 1 32 ? 20.125 2.570 -5.467 1.00 8.78 24 LYS C N 1
ATOM 3732 C CA . LYS C 1 32 ? 20.884 2.940 -6.652 1.00 8.03 24 LYS C CA 1
ATOM 3733 C C . LYS C 1 32 ? 22.305 2.395 -6.590 1.00 8.19 24 LYS C C 1
ATOM 3734 O O . LYS C 1 32 ? 22.858 1.977 -7.620 1.00 9.28 24 LYS C O 1
ATOM 3740 N N . ARG C 1 33 ? 22.906 2.383 -5.398 1.00 7.89 25 ARG C N 1
ATOM 3741 C CA . ARG C 1 33 ? 24.284 1.925 -5.297 1.00 9.37 25 ARG C CA 1
ATOM 3742 C C . ARG C 1 33 ? 24.357 0.413 -5.463 1.00 8.75 25 ARG C C 1
ATOM 3743 O O . ARG C 1 33 ? 25.259 -0.086 -6.145 1.00 8.24 25 ARG C O 1
ATOM 3751 N N . LEU C 1 34 ? 23.428 -0.333 -4.837 1.00 7.05 26 LEU C N 1
ATOM 3752 C CA . LEU C 1 34 ? 23.441 -1.778 -5.046 1.00 7.19 26 LEU C CA 1
ATOM 3753 C C . LEU C 1 34 ? 23.278 -2.108 -6.528 1.00 6.76 26 LEU C C 1
ATOM 3754 O O . LEU C 1 34 ? 23.961 -3.000 -7.046 1.00 8.70 26 LEU C O 1
ATOM 3759 N N . ALA C 1 35 ? 22.392 -1.389 -7.224 1.00 8.95 27 ALA C N 1
ATOM 3760 C CA . ALA C 1 35 ? 22.220 -1.609 -8.655 1.00 7.52 27 ALA C CA 1
ATOM 3761 C C . ALA C 1 35 ? 23.484 -1.250 -9.431 1.00 8.80 27 ALA C C 1
ATOM 3762 O O . ALA C 1 35 ? 23.892 -1.976 -10.352 1.00 11.44 27 ALA C O 1
ATOM 3764 N N . ALA C 1 36 ? 24.131 -0.129 -9.069 1.00 7.78 28 ALA C N 1
ATOM 3765 C CA . ALA C 1 36 ? 25.353 0.253 -9.760 1.00 11.62 28 ALA C CA 1
ATOM 3766 C C . ALA C 1 36 ? 26.436 -0.803 -9.574 1.00 11.12 28 ALA C C 1
ATOM 3767 O O . ALA C 1 36 ? 27.280 -1.005 -10.466 1.00 12.71 28 ALA C O 1
ATOM 3769 N N . ASP C 1 37 ? 26.431 -1.478 -8.419 1.00 10.60 29 ASP C N 1
ATOM 3770 C CA . ASP C 1 37 ? 27.392 -2.532 -8.128 1.00 12.42 29 ASP C CA 1
ATOM 3771 C C . ASP C 1 37 ? 27.011 -3.863 -8.758 1.00 11.24 29 ASP C C 1
ATOM 3772 O O . ASP C 1 37 ? 27.797 -4.818 -8.664 1.00 12.99 29 ASP C O 1
ATOM 3777 N N . GLY C 1 38 ? 25.837 -3.951 -9.391 1.00 10.49 30 GLY C N 1
ATOM 3778 C CA . GLY C 1 38 ? 25.467 -5.115 -10.172 1.00 12.16 30 GLY C CA 1
ATOM 3779 C C . GLY C 1 38 ? 24.192 -5.817 -9.756 1.00 9.15 30 GLY C C 1
ATOM 3780 O O . GLY C 1 38 ? 23.800 -6.775 -10.445 1.00 12.21 30 GLY C O 1
ATOM 3781 N N . ALA C 1 39 ? 23.543 -5.405 -8.662 1.00 8.58 31 ALA C N 1
ATOM 3782 C CA . ALA C 1 39 ? 22.399 -6.152 -8.149 1.00 7.72 31 ALA C CA 1
ATOM 3783 C C . ALA C 1 39 ? 21.107 -5.807 -8.879 1.00 9.17 31 ALA C C 1
ATOM 3784 O O . ALA C 1 39 ? 20.922 -4.690 -9.366 1.00 11.20 31 ALA C O 1
ATOM 3786 N N . ASP C 1 40 ? 20.213 -6.788 -8.950 1.00 9.87 32 ASP C N 1
ATOM 3787 C CA . ASP C 1 40 ? 18.801 -6.502 -9.192 1.00 8.43 32 ASP C CA 1
ATOM 3788 C C . ASP C 1 40 ? 18.212 -5.991 -7.889 1.00 8.28 32 ASP C C 1
ATOM 3789 O O . ASP C 1 40 ? 18.534 -6.515 -6.821 1.00 11.19 32 ASP C O 1
ATOM 3794 N N . VAL C 1 41 ? 17.380 -4.948 -7.956 1.00 6.96 33 VAL C N 1
ATOM 3795 C CA . VAL C 1 41 ? 16.944 -4.249 -6.742 1.00 6.64 33 VAL C CA 1
ATOM 3796 C C . VAL C 1 41 ? 15.432 -4.039 -6.736 1.00 9.11 33 VAL C C 1
ATOM 3797 O O . VAL C 1 41 ? 14.870 -3.425 -7.652 1.00 8.68 33 VAL C O 1
ATOM 3801 N N . ALA C 1 42 ? 14.790 -4.497 -5.674 1.00 7.75 34 ALA C N 1
ATOM 3802 C CA . ALA C 1 42 ? 13.411 -4.159 -5.373 1.00 7.02 34 ALA C CA 1
ATOM 3803 C C . ALA C 1 42 ? 13.381 -3.141 -4.244 1.00 7.12 34 ALA C C 1
ATOM 3804 O O . ALA C 1 42 ? 14.205 -3.193 -3.330 1.00 7.81 34 ALA C O 1
ATOM 3806 N N . ILE C 1 43 ? 12.412 -2.221 -4.295 1.00 7.03 35 ILE C N 1
ATOM 3807 C CA . ILE C 1 43 ? 12.212 -1.268 -3.204 1.00 6.37 35 ILE C CA 1
ATOM 3808 C C . ILE C 1 43 ? 10.765 -1.327 -2.730 1.00 7.85 35 ILE C C 1
ATOM 3809 O O . ILE C 1 43 ? 9.862 -1.708 -3.490 1.00 9.21 35 ILE C O 1
ATOM 3814 N N . THR C 1 44 ? 10.545 -0.972 -1.456 1.00 6.94 36 THR C N 1
ATOM 3815 C CA . THR C 1 44 ? 9.189 -0.634 -1.022 1.00 6.53 36 THR C CA 1
ATOM 3816 C C . THR C 1 44 ? 9.056 0.865 -0.801 1.00 6.45 36 THR C C 1
ATOM 3817 O O . THR C 1 44 ? 10.038 1.595 -0.638 1.00 6.49 36 THR C O 1
ATOM 3821 N N . TYR C 1 45 ? 7.802 1.303 -0.742 1.00 7.51 37 TYR C N 1
ATOM 3822 C CA . TYR C 1 45 ? 7.462 2.682 -0.431 1.00 5.95 37 TYR C CA 1
ATOM 3823 C C . TYR C 1 45 ? 6.078 2.690 0.201 1.00 7.74 37 TYR C C 1
ATOM 3824 O O . TYR C 1 45 ? 5.335 1.703 0.152 1.00 8.39 37 TYR C O 1
ATOM 3833 N N . GLU C 1 46 ? 5.735 3.819 0.801 1.00 7.07 38 GLU C N 1
ATOM 3834 C CA . GLU C 1 46 ? 4.423 3.984 1.401 1.00 7.99 38 GLU C CA 1
ATOM 3835 C C . GLU C 1 46 ? 3.475 4.755 0.495 1.00 9.70 38 GLU C C 1
ATOM 3836 O O . GLU C 1 46 ? 2.344 4.305 0.230 1.00 10.48 38 GLU C O 1
ATOM 3842 N N . LYS C 1 47 ? 3.907 5.933 0.032 1.00 9.83 39 LYS C N 1
ATOM 3843 C CA . LYS C 1 47 ? 3.060 6.804 -0.774 1.00 9.95 39 LYS C CA 1
ATOM 3844 C C . LYS C 1 47 ? 3.730 7.358 -2.019 1.00 11.46 39 LYS C C 1
ATOM 3845 O O . LYS C 1 47 ? 3.007 7.809 -2.922 1.00 13.45 39 LYS C O 1
ATOM 3851 N N . SER C 1 48 ? 5.070 7.386 -2.092 1.00 9.27 40 SER C N 1
ATOM 3852 C CA . SER C 1 48 ? 5.750 8.095 -3.184 1.00 11.50 40 SER C CA 1
ATOM 3853 C C . SER C 1 48 ? 5.864 7.214 -4.436 1.00 10.50 40 SER C C 1
ATOM 3854 O O . SER C 1 48 ? 6.950 6.829 -4.870 1.00 11.22 40 SER C O 1
ATOM 3857 N N . ALA C 1 49 ? 4.711 6.938 -5.059 1.00 11.92 41 ALA C N 1
ATOM 3858 C CA . ALA C 1 49 ? 4.702 6.008 -6.192 1.00 14.05 41 ALA C CA 1
ATOM 3859 C C . ALA C 1 49 ? 5.524 6.533 -7.368 1.00 12.51 41 ALA C C 1
ATOM 3860 O O . ALA C 1 49 ? 6.282 5.772 -7.991 1.00 12.40 41 ALA C O 1
ATOM 3862 N N . GLU C 1 50 ? 5.402 7.834 -7.679 1.00 13.44 42 GLU C N 1
ATOM 3863 C CA . GLU C 1 50 ? 6.114 8.375 -8.837 1.00 13.33 42 GLU C CA 1
ATOM 3864 C C . GLU C 1 50 ? 7.619 8.388 -8.594 1.00 15.02 42 GLU C C 1
ATOM 3865 O O . GLU C 1 50 ? 8.401 7.986 -9.468 1.00 14.03 42 GLU C O 1
ATOM 3867 N N . ARG C 1 51 ? 8.049 8.809 -7.402 1.00 12.07 43 ARG C N 1
ATOM 3868 C CA . ARG C 1 51 ? 9.482 8.787 -7.108 1.00 11.43 43 ARG C CA 1
ATOM 3869 C C . ARG C 1 51 ? 10.019 7.364 -7.106 1.00 11.74 43 ARG C C 1
ATOM 3870 O O . ARG C 1 51 ? 11.145 7.114 -7.556 1.00 12.28 43 ARG C O 1
ATOM 3878 N N . ALA C 1 52 ? 9.234 6.422 -6.589 1.00 10.25 44 ALA C N 1
ATOM 3879 C CA . ALA C 1 52 ? 9.673 5.029 -6.562 1.00 10.56 44 ALA C CA 1
ATOM 3880 C C . ALA C 1 52 ? 9.864 4.502 -7.972 1.00 11.96 44 ALA C C 1
ATOM 3881 O O . ALA C 1 52 ? 10.856 3.819 -8.265 1.00 11.85 44 ALA C O 1
ATOM 3883 N N . GLN C 1 53 ? 8.908 4.794 -8.853 1.00 11.63 45 GLN C N 1
ATOM 3884 C CA . GLN C 1 53 ? 9.045 4.327 -10.224 1.00 10.68 45 GLN C CA 1
ATOM 3885 C C . GLN C 1 53 ? 10.228 4.998 -10.917 1.00 12.82 45 GLN C C 1
ATOM 3886 O O . GLN C 1 53 ? 10.871 4.377 -11.768 1.00 14.35 45 GLN C O 1
ATOM 3892 N N . ALA C 1 54 ? 10.556 6.242 -10.556 1.00 11.80 46 ALA C N 1
ATOM 3893 C CA . ALA C 1 54 ? 11.734 6.869 -11.151 1.00 14.18 46 ALA C CA 1
ATOM 3894 C C . ALA C 1 54 ? 13.014 6.183 -10.687 1.00 11.60 46 ALA C C 1
ATOM 3895 O O . ALA C 1 54 ? 13.971 6.053 -11.462 1.00 14.97 46 ALA C O 1
ATOM 3897 N N . VAL C 1 55 ? 13.068 5.759 -9.420 1.00 10.87 47 VAL C N 1
ATOM 3898 C CA . VAL C 1 55 ? 14.204 4.961 -8.969 1.00 11.51 47 VAL C CA 1
ATOM 3899 C C . VAL C 1 55 ? 14.300 3.680 -9.789 1.00 10.32 47 VAL C C 1
ATOM 3900 O O . VAL C 1 55 ? 15.374 3.303 -10.267 1.00 12.03 47 VAL C O 1
ATOM 3904 N N . VAL C 1 56 ? 13.169 3.008 -9.970 1.00 9.66 48 VAL C N 1
ATOM 3905 C CA . VAL C 1 56 ? 13.126 1.764 -10.737 1.00 11.22 48 VAL C CA 1
ATOM 3906 C C . VAL C 1 56 ? 13.609 1.998 -12.166 1.00 12.69 48 VAL C C 1
ATOM 3907 O O . VAL C 1 56 ? 14.428 1.234 -12.694 1.00 11.27 48 VAL C O 1
ATOM 3911 N N . ALA C 1 57 ? 13.097 3.048 -12.819 1.00 12.24 49 ALA C N 1
ATOM 3912 C CA . ALA C 1 57 ? 13.472 3.287 -14.210 1.00 16.37 49 ALA C CA 1
ATOM 3913 C C . ALA C 1 57 ? 14.965 3.554 -14.341 1.00 16.78 49 ALA C C 1
ATOM 3914 O O . ALA C 1 57 ? 15.600 3.113 -15.305 1.00 16.13 49 ALA C O 1
ATOM 3916 N N . GLY C 1 58 ? 15.554 4.257 -13.375 1.00 11.86 50 GLY C N 1
ATOM 3917 C CA . GLY C 1 58 ? 16.984 4.494 -13.443 1.00 16.39 50 GLY C CA 1
ATOM 3918 C C . GLY C 1 58 ? 17.791 3.221 -13.308 1.00 17.52 50 GLY C C 1
ATOM 3919 O O . GLY C 1 58 ? 18.840 3.070 -13.940 1.00 17.77 50 GLY C O 1
ATOM 3920 N N . ILE C 1 59 ? 17.312 2.282 -12.496 1.00 12.81 51 ILE C N 1
ATOM 3921 C CA . ILE C 1 59 ? 18.018 1.018 -12.324 1.00 11.30 51 ILE C CA 1
ATOM 3922 C C . ILE C 1 59 ? 17.880 0.159 -13.576 1.00 14.05 51 ILE C C 1
ATOM 3923 O O . ILE C 1 59 ? 18.853 -0.454 -14.034 1.00 13.81 51 ILE C O 1
ATOM 3928 N N . GLU C 1 60 ? 16.675 0.095 -14.141 1.00 14.11 52 GLU C N 1
ATOM 3929 C CA . GLU C 1 60 ? 16.485 -0.630 -15.394 1.00 16.77 52 GLU C CA 1
ATOM 3930 C C . GLU C 1 60 ? 17.374 -0.081 -16.498 1.00 18.05 52 GLU C C 1
ATOM 3931 O O . GLU C 1 60 ? 17.812 -0.839 -17.375 1.00 19.18 52 GLU C O 1
ATOM 3937 N N . ALA C 1 61 ? 17.646 1.230 -16.483 1.00 15.36 53 ALA C N 1
ATOM 3938 C CA . ALA C 1 61 ? 18.463 1.812 -17.538 1.00 17.53 53 ALA C CA 1
ATOM 3939 C C . ALA C 1 61 ? 19.903 1.326 -17.471 1.00 20.15 53 ALA C C 1
ATOM 3940 O O . ALA C 1 61 ? 20.609 1.380 -18.485 1.00 24.05 53 ALA C O 1
ATOM 3942 N N . LEU C 1 62 ? 20.343 0.837 -16.309 1.00 17.67 54 LEU C N 1
ATOM 3943 C CA . LEU C 1 62 ? 21.646 0.188 -16.199 1.00 20.00 54 LEU C CA 1
ATOM 3944 C C . LEU C 1 62 ? 21.643 -1.242 -16.714 1.00 21.10 54 LEU C C 1
ATOM 3945 O O . LEU C 1 62 ? 22.712 -1.857 -16.788 1.00 25.10 54 LEU C O 1
ATOM 3950 N N . GLY C 1 63 ? 20.479 -1.792 -17.040 1.00 19.89 55 GLY C N 1
ATOM 3951 C CA . GLY C 1 63 ? 20.393 -3.171 -17.443 1.00 20.70 55 GLY C CA 1
ATOM 3952 C C . GLY C 1 63 ? 20.043 -4.139 -16.337 1.00 19.43 55 GLY C C 1
ATOM 3953 O O . GLY C 1 63 ? 20.077 -5.349 -16.579 1.00 20.60 55 GLY C O 1
ATOM 3954 N N . ARG C 1 64 ? 19.708 -3.647 -15.138 1.00 13.91 56 ARG C N 1
ATOM 3955 C CA A ARG C 1 64 ? 19.300 -4.496 -14.032 0.47 11.49 56 ARG C CA 1
ATOM 3956 C CA B ARG C 1 64 ? 19.297 -4.474 -14.015 0.53 11.79 56 ARG C CA 1
ATOM 3957 C C . ARG C 1 64 ? 17.784 -4.651 -14.007 1.00 12.58 56 ARG C C 1
ATOM 3958 O O . ARG C 1 64 ? 17.043 -3.892 -14.643 1.00 16.83 56 ARG C O 1
ATOM 3973 N N . ARG C 1 65 ? 17.330 -5.663 -13.276 1.00 12.07 57 ARG C N 1
ATOM 3974 C CA . ARG C 1 65 ? 15.908 -5.786 -12.968 1.00 11.56 57 ARG C CA 1
ATOM 3975 C C . ARG C 1 65 ? 15.605 -4.929 -11.747 1.00 10.24 57 ARG C C 1
ATOM 3976 O O . ARG C 1 65 ? 16.400 -4.865 -10.810 1.00 10.98 57 ARG C O 1
ATOM 3984 N N . ALA C 1 66 ? 14.442 -4.283 -11.741 1.00 11.43 58 ALA C N 1
ATOM 3985 C CA . ALA C 1 66 ? 14.023 -3.515 -10.576 1.00 8.00 58 ALA C CA 1
ATOM 3986 C C . ALA C 1 66 ? 12.507 -3.485 -10.513 1.00 10.38 58 ALA C C 1
ATOM 3987 O O . ALA C 1 66 ? 11.823 -3.476 -11.549 1.00 12.08 58 ALA C O 1
ATOM 3989 N N . ILE C 1 67 ? 11.984 -3.460 -9.283 1.00 8.30 59 ILE C N 1
ATOM 3990 C CA . ILE C 1 67 ? 10.548 -3.303 -9.071 1.00 9.22 59 ILE C CA 1
ATOM 3991 C C . ILE C 1 67 ? 10.366 -2.419 -7.852 1.00 7.97 59 ILE C C 1
ATOM 3992 O O . ILE C 1 67 ? 11.253 -2.296 -7.002 1.00 9.19 59 ILE C O 1
ATOM 3997 N N . ALA C 1 68 ? 9.196 -1.789 -7.786 1.00 9.50 60 ALA C N 1
ATOM 3998 C CA . ALA C 1 68 ? 8.791 -1.003 -6.631 1.00 7.81 60 ALA C CA 1
ATOM 3999 C C . ALA C 1 68 ? 7.443 -1.518 -6.157 1.00 9.10 60 ALA C C 1
ATOM 4000 O O . ALA C 1 68 ? 6.504 -1.598 -6.959 1.00 11.96 60 ALA C O 1
ATOM 4002 N N . ILE C 1 69 ? 7.361 -1.862 -4.869 1.00 8.11 61 ILE C N 1
ATOM 4003 C CA . ILE C 1 69 ? 6.170 -2.464 -4.260 1.00 7.95 61 ILE C CA 1
ATOM 4004 C C . ILE C 1 69 ? 5.657 -1.506 -3.200 1.00 6.76 61 ILE C C 1
ATOM 4005 O O . ILE C 1 69 ? 6.393 -1.165 -2.267 1.00 9.03 61 ILE C O 1
ATOM 4010 N N . GLN C 1 70 ? 4.417 -1.043 -3.344 1.00 7.03 62 GLN C N 1
ATOM 4011 C CA A GLN C 1 70 ? 3.793 -0.301 -2.260 0.44 8.13 62 GLN C CA 1
ATOM 4012 C CA B GLN C 1 70 ? 3.789 -0.298 -2.264 0.56 8.26 62 GLN C CA 1
ATOM 4013 C C . GLN C 1 70 ? 3.535 -1.261 -1.111 1.00 7.97 62 GLN C C 1
ATOM 4014 O O . GLN C 1 70 ? 2.851 -2.277 -1.282 1.00 10.74 62 GLN C O 1
ATOM 4025 N N . ALA C 1 71 ? 4.099 -0.958 0.060 1.00 7.37 63 ALA C N 1
ATOM 4026 C CA . ALA C 1 71 ? 3.960 -1.843 1.215 1.00 6.15 63 ALA C CA 1
ATOM 4027 C C . ALA C 1 71 ? 4.170 -1.006 2.461 1.00 9.00 63 ALA C C 1
ATOM 4028 O O . ALA C 1 71 ? 5.296 -0.563 2.730 1.00 9.53 63 ALA C O 1
ATOM 4030 N N . ASP C 1 72 ? 3.097 -0.805 3.216 1.00 8.61 64 ASP C N 1
ATOM 4031 C CA . ASP C 1 72 ? 3.187 -0.055 4.458 1.00 7.70 64 ASP C CA 1
ATOM 4032 C C . ASP C 1 72 ? 3.944 -0.865 5.500 1.00 7.37 64 ASP C C 1
ATOM 4033 O O . ASP C 1 72 ? 3.486 -1.930 5.926 1.00 8.50 64 ASP C O 1
ATOM 4038 N N . SER C 1 73 ? 5.112 -0.356 5.913 1.00 6.22 65 SER C N 1
ATOM 4039 C CA . SER C 1 73 ? 5.869 -1.016 6.968 1.00 7.52 65 SER C CA 1
ATOM 4040 C C . SER C 1 73 ? 5.056 -1.224 8.240 1.00 9.97 65 SER C C 1
ATOM 4041 O O . SER C 1 73 ? 5.361 -2.142 9.007 1.00 10.02 65 SER C O 1
ATOM 4044 N N . ALA C 1 74 ? 4.060 -0.373 8.514 1.00 7.98 66 ALA C N 1
ATOM 4045 C CA . ALA C 1 74 ? 3.252 -0.555 9.721 1.00 7.47 66 ALA C CA 1
ATOM 4046 C C . ALA C 1 74 ? 2.370 -1.793 9.659 1.00 9.38 66 ALA C C 1
ATOM 4047 O O . ALA C 1 74 ? 1.825 -2.200 10.688 1.00 10.47 66 ALA C O 1
ATOM 4049 N N . ASP C 1 75 ? 2.179 -2.362 8.480 1.00 6.24 67 ASP C N 1
ATOM 4050 C CA . ASP C 1 75 ? 1.323 -3.517 8.268 1.00 8.04 67 ASP C CA 1
ATOM 4051 C C . ASP C 1 75 ? 2.196 -4.765 8.142 1.00 9.47 67 ASP C C 1
ATOM 4052 O O . ASP C 1 75 ? 2.859 -4.950 7.104 1.00 7.73 67 ASP C O 1
ATOM 4057 N N . PRO C 1 76 ? 2.239 -5.647 9.144 1.00 8.56 68 PRO C N 1
ATOM 4058 C CA . PRO C 1 76 ? 3.209 -6.754 9.083 1.00 8.64 68 PRO C CA 1
ATOM 4059 C C . PRO C 1 76 ? 2.888 -7.752 7.995 1.00 9.44 68 PRO C C 1
ATOM 4060 O O . PRO C 1 76 ? 3.809 -8.393 7.465 1.00 9.88 68 PRO C O 1
ATOM 4064 N N . VAL C 1 77 ? 1.615 -7.884 7.627 1.00 8.89 69 VAL C N 1
ATOM 4065 C CA . VAL C 1 77 ? 1.270 -8.759 6.510 1.00 8.66 69 VAL C CA 1
ATOM 4066 C C . VAL C 1 77 ? 1.808 -8.177 5.212 1.00 9.01 69 VAL C C 1
ATOM 4067 O O . VAL C 1 77 ? 2.378 -8.895 4.377 1.00 9.34 69 VAL C O 1
ATOM 4071 N N . ALA C 1 78 ? 1.632 -6.866 5.007 1.00 7.48 70 ALA C N 1
ATOM 4072 C CA . ALA C 1 78 ? 2.204 -6.241 3.815 1.00 6.96 70 ALA C CA 1
ATOM 4073 C C . ALA C 1 78 ? 3.728 -6.433 3.734 1.00 10.30 70 ALA C C 1
ATOM 4074 O O . ALA C 1 78 ? 4.281 -6.677 2.648 1.00 9.28 70 ALA C O 1
ATOM 4076 N N . VAL C 1 79 ? 4.428 -6.309 4.865 1.00 6.67 71 VAL C N 1
ATOM 4077 C CA . VAL C 1 79 ? 5.890 -6.447 4.873 1.00 7.06 71 VAL C CA 1
ATOM 4078 C C . VAL C 1 79 ? 6.304 -7.864 4.492 1.00 7.36 71 VAL C C 1
ATOM 4079 O O . VAL C 1 79 ? 7.181 -8.073 3.641 1.00 7.93 71 VAL C O 1
ATOM 4083 N N . ARG C 1 80 ? 5.710 -8.854 5.159 1.00 7.22 72 ARG C N 1
ATOM 4084 C CA A ARG C 1 80 ? 6.015 -10.247 4.866 0.42 8.92 72 ARG C CA 1
ATOM 4085 C CA B ARG C 1 80 ? 6.031 -10.243 4.860 0.58 8.91 72 ARG C CA 1
ATOM 4086 C C . ARG C 1 80 ? 5.728 -10.560 3.404 1.00 8.21 72 ARG C C 1
ATOM 4087 O O . ARG C 1 80 ? 6.555 -11.166 2.712 1.00 8.48 72 ARG C O 1
ATOM 4102 N N . ASN C 1 81 ? 4.562 -10.117 2.911 1.00 8.16 73 ASN C N 1
ATOM 4103 C CA . ASN C 1 81 ? 4.213 -10.373 1.517 1.00 9.13 73 ASN C CA 1
ATOM 4104 C C . ASN C 1 81 ? 5.196 -9.707 0.567 1.00 11.59 73 ASN C C 1
ATOM 4105 O O . ASN C 1 81 ? 5.520 -10.265 -0.479 1.00 10.06 73 ASN C O 1
ATOM 4110 N N . ALA C 1 82 ? 5.674 -8.503 0.903 1.00 9.18 74 ALA C N 1
ATOM 4111 C CA . ALA C 1 82 ? 6.616 -7.834 0.002 1.00 8.13 74 ALA C CA 1
ATOM 4112 C C . ALA C 1 82 ? 7.898 -8.637 -0.143 1.00 7.58 74 ALA C C 1
ATOM 4113 O O . ALA C 1 82 ? 8.435 -8.775 -1.252 1.00 9.29 74 ALA C O 1
ATOM 4115 N N . VAL C 1 83 ? 8.421 -9.162 0.975 1.00 6.80 75 VAL C N 1
ATOM 4116 C CA . VAL C 1 83 ? 9.622 -9.988 0.901 1.00 7.45 75 VAL C CA 1
ATOM 4117 C C . VAL C 1 83 ? 9.375 -11.202 0.015 1.00 9.29 75 VAL C C 1
ATOM 4118 O O . VAL C 1 83 ? 10.180 -11.516 -0.869 1.00 8.62 75 VAL C O 1
ATOM 4122 N N . ASP C 1 84 ? 8.251 -11.896 0.234 1.00 7.33 76 ASP C N 1
ATOM 4123 C CA . ASP C 1 84 ? 7.958 -13.081 -0.571 1.00 9.22 76 ASP C CA 1
ATOM 4124 C C . ASP C 1 84 ? 7.779 -12.715 -2.037 1.00 8.62 76 ASP C C 1
ATOM 4125 O O . ASP C 1 84 ? 8.198 -13.466 -2.928 1.00 10.53 76 ASP C O 1
ATOM 4130 N N . ARG C 1 85 ? 7.171 -11.556 -2.309 1.00 8.92 77 ARG C N 1
ATOM 4131 C CA . ARG C 1 85 ? 6.934 -11.162 -3.699 1.00 8.47 77 ARG C CA 1
ATOM 4132 C C . ARG C 1 85 ? 8.241 -10.866 -4.427 1.00 8.41 77 ARG C C 1
ATOM 4133 O O . ARG C 1 85 ? 8.354 -11.134 -5.632 1.00 10.93 77 ARG C O 1
ATOM 4141 N N . VAL C 1 86 ? 9.232 -10.311 -3.727 1.00 8.24 78 VAL C N 1
ATOM 4142 C CA . VAL C 1 86 ? 10.528 -10.087 -4.358 1.00 8.98 78 VAL C CA 1
ATOM 4143 C C . VAL C 1 86 ? 11.205 -11.413 -4.668 1.00 8.49 78 VAL C C 1
ATOM 4144 O O . VAL C 1 86 ? 11.733 -11.614 -5.767 1.00 8.92 78 VAL C O 1
ATOM 4148 N N . ALA C 1 87 ? 11.206 -12.347 -3.709 1.00 9.99 79 ALA C N 1
ATOM 4149 C CA . ALA C 1 87 ? 11.778 -13.660 -3.989 1.00 8.93 79 ALA C CA 1
ATOM 4150 C C . ALA C 1 87 ? 11.091 -14.323 -5.184 1.00 10.69 79 ALA C C 1
ATOM 4151 O O . ALA C 1 87 ? 11.749 -14.957 -6.018 1.00 13.57 79 ALA C O 1
ATOM 4153 N N . GLU C 1 88 ? 9.769 -14.172 -5.296 1.00 8.81 80 GLU C N 1
ATOM 4154 C CA . GLU C 1 88 ? 9.052 -14.730 -6.445 1.00 11.27 80 GLU C CA 1
ATOM 4155 C C . GLU C 1 88 ? 9.466 -14.033 -7.738 1.00 13.23 80 GLU C C 1
ATOM 4156 O O . GLU C 1 88 ? 9.719 -14.691 -8.764 1.00 16.31 80 GLU C O 1
ATOM 4162 N N . ALA C 1 89 ? 9.537 -12.698 -7.706 1.00 10.01 81 ALA C N 1
ATOM 4163 C CA . ALA C 1 89 ? 9.798 -11.928 -8.924 1.00 11.92 81 ALA C CA 1
ATOM 4164 C C . ALA C 1 89 ? 11.212 -12.145 -9.441 1.00 10.65 81 ALA C C 1
ATOM 4165 O O . ALA C 1 89 ? 11.423 -12.309 -10.652 1.00 15.39 81 ALA C O 1
ATOM 4167 N N . PHE C 1 90 ? 12.191 -12.149 -8.547 1.00 9.63 82 PHE C N 1
ATOM 4168 C CA . PHE C 1 90 ? 13.583 -12.263 -8.951 1.00 10.80 82 PHE C CA 1
ATOM 4169 C C . PHE C 1 90 ? 14.096 -13.697 -8.981 1.00 15.97 82 PHE C C 1
ATOM 4170 O O . PHE C 1 90 ? 15.207 -13.929 -9.478 1.00 16.90 82 PHE C O 1
ATOM 4178 N N . GLY C 1 91 ? 13.353 -14.651 -8.441 1.00 10.60 83 GLY C N 1
ATOM 4179 C CA . GLY C 1 91 ? 13.811 -16.033 -8.326 1.00 12.64 83 GLY C CA 1
ATOM 4180 C C . GLY C 1 91 ? 14.454 -16.374 -6.995 1.00 11.89 83 GLY C C 1
ATOM 4181 O O . GLY C 1 91 ? 14.584 -17.557 -6.663 1.00 10.93 83 GLY C O 1
ATOM 4182 N N . GLY C 1 92 ? 14.823 -15.369 -6.217 1.00 10.34 84 GLY C N 1
ATOM 4183 C CA . GLY C 1 92 ? 15.408 -15.582 -4.910 1.00 9.47 84 GLY C CA 1
ATOM 4184 C C . GLY C 1 92 ? 15.726 -14.237 -4.321 1.00 9.32 84 GLY C C 1
ATOM 4185 O O . GLY C 1 92 ? 15.373 -13.201 -4.889 1.00 10.89 84 GLY C O 1
ATOM 4186 N N . LEU C 1 93 ? 16.394 -14.270 -3.172 1.00 8.69 85 LEU C N 1
ATOM 4187 C CA . LEU C 1 93 ? 16.736 -13.052 -2.457 1.00 8.11 85 LEU C CA 1
ATOM 4188 C C . LEU C 1 93 ? 18.074 -13.278 -1.771 1.00 8.92 85 LEU C C 1
ATOM 4189 O O . LEU C 1 93 ? 18.282 -14.316 -1.138 1.00 10.93 85 LEU C O 1
ATOM 4194 N N . ASP C 1 94 ? 18.978 -12.325 -1.917 1.00 6.83 86 ASP C N 1
ATOM 4195 C CA . ASP C 1 94 ? 20.313 -12.406 -1.338 1.00 7.27 86 ASP C CA 1
ATOM 4196 C C . ASP C 1 94 ? 20.606 -11.331 -0.316 1.00 9.52 86 ASP C C 1
ATOM 4197 O O . ASP C 1 94 ? 21.399 -11.573 0.593 1.00 9.91 86 ASP C O 1
ATOM 4202 N N . ILE C 1 95 ? 19.977 -10.163 -0.429 1.00 7.93 87 ILE C N 1
ATOM 4203 C CA . ILE C 1 95 ? 20.291 -8.993 0.384 1.00 7.20 87 ILE C CA 1
ATOM 4204 C C . ILE C 1 95 ? 18.983 -8.341 0.810 1.00 6.61 87 ILE C C 1
ATOM 4205 O O . ILE C 1 95 ? 18.120 -8.073 -0.031 1.00 7.13 87 ILE C O 1
ATOM 4210 N N . LEU C 1 96 ? 18.820 -8.123 2.110 1.00 6.03 88 LEU C N 1
ATOM 4211 C CA . LEU C 1 96 ? 17.700 -7.360 2.661 1.00 4.72 88 LEU C CA 1
ATOM 4212 C C . LEU C 1 96 ? 18.273 -6.155 3.380 1.00 5.79 88 LEU C C 1
ATOM 4213 O O . LEU C 1 96 ? 19.136 -6.314 4.252 1.00 6.14 88 LEU C O 1
ATOM 4218 N N . VAL C 1 97 ? 17.791 -4.961 3.025 1.00 6.44 89 VAL C N 1
ATOM 4219 C CA . VAL C 1 97 ? 18.145 -3.722 3.727 1.00 5.14 89 VAL C CA 1
ATOM 4220 C C . VAL C 1 97 ? 16.866 -3.166 4.326 1.00 6.59 89 VAL C C 1
ATOM 4221 O O . VAL C 1 97 ? 15.954 -2.744 3.592 1.00 7.48 89 VAL C O 1
ATOM 4225 N N . ASN C 1 98 ? 16.787 -3.170 5.668 1.00 6.48 90 ASN C N 1
ATOM 4226 C CA . ASN C 1 98 ? 15.640 -2.623 6.386 1.00 6.40 90 ASN C CA 1
ATOM 4227 C C . ASN C 1 98 ? 15.911 -1.147 6.631 1.00 7.08 90 ASN C C 1
ATOM 4228 O O . ASN C 1 98 ? 16.590 -0.780 7.592 1.00 9.61 90 ASN C O 1
ATOM 4233 N N . ASN C 1 99 ? 15.359 -0.287 5.775 1.00 6.00 91 ASN C N 1
ATOM 4234 C CA . ASN C 1 99 ? 15.697 1.122 5.838 1.00 5.59 91 ASN C CA 1
ATOM 4235 C C . ASN C 1 99 ? 14.504 2.042 6.126 1.00 7.47 91 ASN C C 1
ATOM 4236 O O . ASN C 1 99 ? 14.701 3.116 6.711 1.00 7.99 91 ASN C O 1
ATOM 4241 N N . ALA C 1 100 ? 13.277 1.660 5.754 1.00 6.23 92 ALA C N 1
ATOM 4242 C CA . ALA C 1 100 ? 12.130 2.541 5.967 1.00 7.78 92 ALA C CA 1
ATOM 4243 C C . ALA C 1 100 ? 12.021 2.882 7.440 1.00 7.02 92 ALA C C 1
ATOM 4244 O O . ALA C 1 100 ? 12.146 2.006 8.298 1.00 9.72 92 ALA C O 1
ATOM 4246 N N . GLY C 1 101 ? 11.791 4.152 7.729 1.00 7.08 93 GLY C N 1
ATOM 4247 C CA . GLY C 1 101 ? 11.680 4.568 9.112 1.00 7.45 93 GLY C CA 1
ATOM 4248 C C . GLY C 1 101 ? 11.053 5.935 9.196 1.00 8.46 93 GLY C C 1
ATOM 4249 O O . GLY C 1 101 ? 10.991 6.676 8.209 1.00 9.72 93 GLY C O 1
ATOM 4250 N N . ILE C 1 102 ? 10.587 6.263 10.403 1.00 6.88 94 ILE C N 1
ATOM 4251 C CA . ILE C 1 102 ? 9.935 7.533 10.678 1.00 7.28 94 ILE C CA 1
ATOM 4252 C C . ILE C 1 102 ? 10.513 8.152 11.936 1.00 7.73 94 ILE C C 1
ATOM 4253 O O . ILE C 1 102 ? 11.006 7.460 12.836 1.00 8.79 94 ILE C O 1
ATOM 4258 N N . PHE C 1 103 ? 10.432 9.477 11.995 1.00 8.93 95 PHE C N 1
ATOM 4259 C CA A PHE C 1 103 ? 10.824 10.234 13.183 0.56 8.94 95 PHE C CA 1
ATOM 4260 C CA B PHE C 1 103 ? 10.838 10.264 13.154 0.44 12.29 95 PHE C CA 1
ATOM 4261 C C . PHE C 1 103 ? 9.643 11.150 13.491 1.00 15.91 95 PHE C C 1
ATOM 4262 O O . PHE C 1 103 ? 9.411 12.141 12.796 1.00 18.30 95 PHE C O 1
ATOM 4277 N N . ARG C 1 104 ? 8.887 10.782 14.526 1.00 16.97 96 ARG C N 1
ATOM 4278 C CA . ARG C 1 104 ? 7.714 11.539 14.964 1.00 17.69 96 ARG C CA 1
ATOM 4279 C C . ARG C 1 104 ? 8.170 12.578 15.976 1.00 23.02 96 ARG C C 1
ATOM 4280 O O . ARG C 1 104 ? 8.542 12.225 17.098 1.00 26.44 96 ARG C O 1
ATOM 4288 N N . ALA C 1 105 ? 8.149 13.853 15.589 1.00 20.72 97 ALA C N 1
ATOM 4289 C CA . ALA C 1 105 ? 8.599 14.899 16.499 1.00 23.03 97 ALA C CA 1
ATOM 4290 C C . ALA C 1 105 ? 7.582 15.119 17.606 1.00 24.06 97 ALA C C 1
ATOM 4291 O O . ALA C 1 105 ? 6.369 15.043 17.390 1.00 25.67 97 ALA C O 1
ATOM 4293 N N . GLY C 1 106 ? 8.089 15.383 18.803 1.00 24.64 98 GLY C N 1
ATOM 4294 C CA . GLY C 1 106 ? 7.226 15.792 19.893 1.00 24.87 98 GLY C CA 1
ATOM 4295 C C . GLY C 1 106 ? 7.891 15.699 21.251 1.00 22.92 98 GLY C C 1
ATOM 4296 O O . GLY C 1 106 ? 8.821 14.906 21.445 1.00 22.15 98 GLY C O 1
ATOM 4297 N N . SER C 1 107 ? 7.397 16.490 22.204 1.00 19.50 99 SER C N 1
ATOM 4298 C CA . SER C 1 107 ? 7.869 16.431 23.576 1.00 18.40 99 SER C CA 1
ATOM 4299 C C . SER C 1 107 ? 7.298 15.210 24.297 1.00 16.23 99 SER C C 1
ATOM 4300 O O . SER C 1 107 ? 6.317 14.595 23.870 1.00 14.21 99 SER C O 1
ATOM 4303 N N . LEU C 1 108 ? 7.923 14.874 25.422 1.00 15.04 100 LEU C N 1
ATOM 4304 C CA . LEU C 1 108 ? 7.391 13.813 26.268 1.00 14.54 100 LEU C CA 1
ATOM 4305 C C . LEU C 1 108 ? 5.950 14.104 26.670 1.00 17.97 100 LEU C C 1
ATOM 4306 O O . LEU C 1 108 ? 5.088 13.224 26.573 1.00 19.48 100 LEU C O 1
ATOM 4311 N N . ASP C 1 109 ? 5.679 15.346 27.100 1.00 19.76 101 ASP C N 1
ATOM 4312 C CA . ASP C 1 109 ? 4.342 15.736 27.552 1.00 20.19 101 ASP C CA 1
ATOM 4313 C C . ASP C 1 109 ? 3.283 15.467 26.488 1.00 23.28 101 ASP C C 1
ATOM 4314 O O . ASP C 1 109 ? 2.163 15.053 26.814 1.00 25.79 101 ASP C O 1
ATOM 4319 N N . ASP C 1 110 ? 3.609 15.719 25.216 1.00 17.66 102 ASP C N 1
ATOM 4320 C CA . ASP C 1 110 ? 2.653 15.657 24.108 1.00 21.05 102 ASP C CA 1
ATOM 4321 C C . ASP C 1 110 ? 2.630 14.318 23.387 1.00 18.55 102 ASP C C 1
ATOM 4322 O O . ASP C 1 110 ? 1.836 14.138 22.458 1.00 20.96 102 ASP C O 1
ATOM 4327 N N . LEU C 1 111 ? 3.483 13.385 23.784 1.00 18.36 103 LEU C N 1
ATOM 4328 C CA . LEU C 1 111 ? 3.604 12.113 23.097 1.00 15.61 103 LEU C CA 1
ATOM 4329 C C . LEU C 1 111 ? 2.281 11.355 23.077 1.00 12.95 103 LEU C C 1
ATOM 4330 O O . LEU C 1 111 ? 1.628 11.195 24.111 1.00 17.98 103 LEU C O 1
ATOM 4335 N N . THR C 1 112 ? 1.878 10.905 21.895 1.00 14.75 104 THR C N 1
ATOM 4336 C CA . THR C 1 112 ? 0.608 10.211 21.735 1.00 14.91 104 THR C CA 1
ATOM 4337 C C . THR C 1 112 ? 0.823 8.718 21.559 1.00 11.89 104 THR C C 1
ATOM 4338 O O . THR C 1 112 ? 1.883 8.263 21.127 1.00 13.52 104 THR C O 1
ATOM 4342 N N . LEU C 1 113 ? -0.233 7.960 21.875 1.00 17.15 105 LEU C N 1
ATOM 4343 C CA . LEU C 1 113 ? -0.208 6.524 21.628 1.00 16.92 105 LEU C CA 1
ATOM 4344 C C . LEU C 1 113 ? -0.042 6.228 20.144 1.00 12.59 105 LEU C C 1
ATOM 4345 O O . LEU C 1 113 ? 0.679 5.294 19.764 1.00 11.74 105 LEU C O 1
ATOM 4350 N N . ASP C 1 114 ? -0.697 7.011 19.283 1.00 13.98 106 ASP C N 1
ATOM 4351 C CA . ASP C 1 114 ? -0.513 6.816 17.854 1.00 13.47 106 ASP C CA 1
ATOM 4352 C C . ASP C 1 114 ? 0.952 6.972 17.457 1.00 13.46 106 ASP C C 1
ATOM 4353 O O . ASP C 1 114 ? 1.467 6.195 16.646 1.00 12.54 106 ASP C O 1
ATOM 4358 N N . ASP C 1 115 ? 1.647 7.964 18.024 1.00 11.59 107 ASP C N 1
ATOM 4359 C CA . ASP C 1 115 ? 3.065 8.116 17.682 1.00 11.16 107 ASP C CA 1
ATOM 4360 C C . ASP C 1 115 ? 3.899 6.949 18.201 1.00 9.15 107 ASP C C 1
ATOM 4361 O O . ASP C 1 115 ? 4.810 6.474 17.508 1.00 8.58 107 ASP C O 1
ATOM 4366 N N . ILE C 1 116 ? 3.618 6.492 19.427 1.00 9.70 108 ILE C N 1
ATOM 4367 C CA . ILE C 1 116 ? 4.315 5.332 19.987 1.00 9.70 108 ILE C CA 1
ATOM 4368 C C . ILE C 1 116 ? 4.109 4.104 19.110 1.00 7.44 108 ILE C C 1
ATOM 4369 O O . ILE C 1 116 ? 5.076 3.437 18.729 1.00 7.95 108 ILE C O 1
ATOM 4374 N N . ASP C 1 117 ? 2.846 3.797 18.770 1.00 9.31 109 ASP C N 1
ATOM 4375 C CA . ASP C 1 117 ? 2.542 2.609 17.972 1.00 8.12 109 ASP C CA 1
ATOM 4376 C C . ASP C 1 117 ? 3.136 2.712 16.570 1.00 7.23 109 ASP C C 1
ATOM 4377 O O . ASP C 1 117 ? 3.702 1.748 16.058 1.00 9.06 109 ASP C O 1
ATOM 4382 N N . ALA C 1 118 ? 2.989 3.870 15.919 1.00 9.25 110 ALA C N 1
ATOM 4383 C CA . ALA C 1 118 ? 3.539 4.009 14.570 1.00 7.19 110 ALA C CA 1
ATOM 4384 C C . ALA C 1 118 ? 5.043 3.831 14.574 1.00 8.79 110 ALA C C 1
ATOM 4385 O O . ALA C 1 118 ? 5.603 3.142 13.705 1.00 8.51 110 ALA C O 1
ATOM 4387 N N . THR C 1 119 ? 5.719 4.423 15.559 1.00 8.42 111 THR C N 1
ATOM 4388 C CA . THR C 1 119 ? 7.171 4.310 15.595 1.00 6.84 111 THR C CA 1
ATOM 4389 C C . THR C 1 119 ? 7.604 2.882 15.868 1.00 8.16 111 THR C C 1
ATOM 4390 O O . THR C 1 119 ? 8.495 2.359 15.197 1.00 7.80 111 THR C O 1
ATOM 4394 N N . LEU C 1 120 ? 7.000 2.228 16.861 1.00 7.66 112 LEU C N 1
ATOM 4395 C CA . LEU C 1 120 ? 7.398 0.852 17.117 1.00 6.69 112 LEU C CA 1
ATOM 4396 C C . LEU C 1 120 ? 7.019 -0.062 15.953 1.00 7.12 112 LEU C C 1
ATOM 4397 O O . LEU C 1 120 ? 7.791 -0.964 15.604 1.00 9.35 112 LEU C O 1
ATOM 4402 N N . ASN C 1 121 ? 5.861 0.156 15.331 1.00 7.21 113 ASN C N 1
ATOM 4403 C CA . ASN C 1 121 ? 5.448 -0.723 14.234 1.00 7.39 113 ASN C CA 1
ATOM 4404 C C . ASN C 1 121 ? 6.328 -0.549 13.004 1.00 8.03 113 ASN C C 1
ATOM 4405 O O . ASN C 1 121 ? 6.726 -1.543 12.375 1.00 7.58 113 ASN C O 1
ATOM 4410 N N . VAL C 1 122 ? 6.632 0.699 12.631 1.00 6.97 114 VAL C N 1
ATOM 4411 C CA . VAL C 1 122 ? 7.425 0.958 11.424 1.00 7.29 114 VAL C CA 1
ATOM 4412 C C . VAL C 1 122 ? 8.904 0.707 11.679 1.00 7.22 114 VAL C C 1
ATOM 4413 O O . VAL C 1 122 ? 9.586 0.044 10.884 1.00 7.67 114 VAL C O 1
ATOM 4417 N N . ASN C 1 123 ? 9.432 1.249 12.787 1.00 6.06 115 ASN C N 1
ATOM 4418 C CA . ASN C 1 123 ? 10.879 1.206 12.976 1.00 6.47 115 ASN C CA 1
ATOM 4419 C C . ASN C 1 123 ? 11.384 -0.087 13.600 1.00 6.68 115 ASN C C 1
ATOM 4420 O O . ASN C 1 123 ? 12.587 -0.365 13.473 1.00 6.81 115 ASN C O 1
ATOM 4425 N N . VAL C 1 124 ? 10.519 -0.857 14.283 1.00 6.22 116 VAL C N 1
ATOM 4426 C CA . VAL C 1 124 ? 10.970 -2.088 14.926 1.00 6.29 116 VAL C CA 1
ATOM 4427 C C . VAL C 1 124 ? 10.246 -3.302 14.360 1.00 5.04 116 VAL C C 1
ATOM 4428 O O . VAL C 1 124 ? 10.885 -4.238 13.855 1.00 7.83 116 VAL C O 1
ATOM 4432 N N . ARG C 1 125 ? 8.917 -3.331 14.460 1.00 5.54 117 ARG C N 1
ATOM 4433 C CA . ARG C 1 125 ? 8.227 -4.564 14.102 1.00 6.23 117 ARG C CA 1
ATOM 4434 C C . ARG C 1 125 ? 8.457 -4.907 12.636 1.00 6.77 117 ARG C C 1
ATOM 4435 O O . ARG C 1 125 ? 8.656 -6.078 12.290 1.00 7.73 117 ARG C O 1
ATOM 4443 N N . ALA C 1 126 ? 8.459 -3.895 11.762 1.00 6.68 118 ALA C N 1
ATOM 4444 C CA . ALA C 1 126 ? 8.659 -4.146 10.337 1.00 7.77 118 ALA C CA 1
ATOM 4445 C C . ALA C 1 126 ? 10.019 -4.759 10.065 1.00 5.61 118 ALA C C 1
ATOM 4446 O O . ALA C 1 126 ? 10.156 -5.580 9.142 1.00 7.31 118 ALA C O 1
ATOM 4448 N N . VAL C 1 127 ? 11.026 -4.365 10.850 1.00 5.58 119 VAL C N 1
ATOM 4449 C CA . VAL C 1 127 ? 12.379 -4.913 10.701 1.00 6.16 119 VAL C CA 1
ATOM 4450 C C . VAL C 1 127 ? 12.390 -6.380 11.096 1.00 6.94 119 VAL C C 1
ATOM 4451 O O . VAL C 1 127 ? 12.962 -7.236 10.406 1.00 7.45 119 VAL C O 1
ATOM 4455 N N . ILE C 1 128 ? 11.764 -6.692 12.232 1.00 6.21 120 ILE C N 1
ATOM 4456 C CA . ILE C 1 128 ? 11.684 -8.075 12.704 1.00 6.09 120 ILE C CA 1
ATOM 4457 C C . ILE C 1 128 ? 10.948 -8.953 11.692 1.00 5.62 120 ILE C C 1
ATOM 4458 O O . ILE C 1 128 ? 11.405 -10.045 11.342 1.00 7.27 120 ILE C O 1
ATOM 4463 N N . VAL C 1 129 ? 9.783 -8.490 11.226 1.00 5.95 121 VAL C N 1
ATOM 4464 C CA . VAL C 1 129 ? 8.972 -9.266 10.292 1.00 5.30 121 VAL C CA 1
ATOM 4465 C C . VAL C 1 129 ? 9.701 -9.478 8.967 1.00 6.31 121 VAL C C 1
ATOM 4466 O O . VAL C 1 129 ? 9.709 -10.593 8.428 1.00 6.81 121 VAL C O 1
ATOM 4470 N N . ALA C 1 130 ? 10.307 -8.421 8.412 1.00 7.75 122 ALA C N 1
ATOM 4471 C CA . ALA C 1 130 ? 10.989 -8.582 7.125 1.00 8.31 122 ALA C CA 1
ATOM 4472 C C . ALA C 1 130 ? 12.197 -9.496 7.278 1.00 6.74 122 ALA C C 1
ATOM 4473 O O . ALA C 1 130 ? 12.487 -10.316 6.393 1.00 7.71 122 ALA C O 1
ATOM 4475 N N . SER C 1 131 ? 12.910 -9.361 8.393 1.00 6.52 123 SER C N 1
ATOM 4476 C CA . SER C 1 131 ? 14.086 -10.201 8.633 1.00 7.10 123 SER C CA 1
ATOM 4477 C C . SER C 1 131 ? 13.698 -11.672 8.721 1.00 7.91 123 SER C C 1
ATOM 4478 O O . SER C 1 131 ? 14.353 -12.541 8.128 1.00 8.17 123 SER C O 1
ATOM 4481 N N . GLN C 1 132 ? 12.639 -11.974 9.479 1.00 5.97 124 GLN C N 1
ATOM 4482 C CA . GLN C 1 132 ? 12.155 -13.346 9.557 1.00 6.57 124 GLN C CA 1
ATOM 4483 C C . GLN C 1 132 ? 11.747 -13.873 8.184 1.00 8.68 124 GLN C C 1
ATOM 4484 O O . GLN C 1 132 ? 12.082 -15.008 7.810 1.00 10.08 124 GLN C O 1
ATOM 4490 N N . ALA C 1 133 ? 11.022 -13.064 7.419 1.00 7.73 125 ALA C N 1
ATOM 4491 C CA . ALA C 1 133 ? 10.587 -13.528 6.110 1.00 8.68 125 ALA C CA 1
ATOM 4492 C C . ALA C 1 133 ? 11.778 -13.733 5.181 1.00 8.85 125 ALA C C 1
ATOM 4493 O O . ALA C 1 133 ? 11.838 -14.736 4.460 1.00 9.38 125 ALA C O 1
ATOM 4495 N N . ALA C 1 134 ? 12.730 -12.797 5.193 1.00 8.37 126 ALA C N 1
ATOM 4496 C CA . ALA C 1 134 ? 13.919 -12.931 4.360 1.00 8.11 126 ALA C CA 1
ATOM 4497 C C . ALA C 1 134 ? 14.703 -14.181 4.732 1.00 9.26 126 ALA C C 1
ATOM 4498 O O . ALA C 1 134 ? 15.283 -14.833 3.859 1.00 11.42 126 ALA C O 1
ATOM 4500 N N . ALA C 1 135 ? 14.739 -14.523 6.029 1.00 8.62 127 ALA C N 1
ATOM 4501 C CA . ALA C 1 135 ? 15.485 -15.701 6.461 1.00 9.91 127 ALA C CA 1
ATOM 4502 C C . ALA C 1 135 ? 14.918 -16.984 5.879 1.00 12.16 127 ALA C C 1
ATOM 4503 O O . ALA C 1 135 ? 15.623 -18.001 5.864 1.00 15.30 127 ALA C O 1
ATOM 4505 N N . ARG C 1 136 ? 13.663 -16.984 5.427 1.00 10.20 128 ARG C N 1
ATOM 4506 C CA . ARG C 1 136 ? 13.149 -18.172 4.759 1.00 10.65 128 ARG C CA 1
ATOM 4507 C C . ARG C 1 136 ? 13.688 -18.321 3.349 1.00 12.44 128 ARG C C 1
ATOM 4508 O O . ARG C 1 136 ? 13.546 -19.406 2.773 1.00 16.22 128 ARG C O 1
ATOM 4516 N N . HIS C 1 137 ? 14.269 -17.267 2.780 1.00 9.31 129 HIS C N 1
ATOM 4517 C CA . HIS C 1 137 ? 14.724 -17.235 1.382 1.00 7.55 129 HIS C CA 1
ATOM 4518 C C . HIS C 1 137 ? 16.231 -17.139 1.217 1.00 8.37 129 HIS C C 1
ATOM 4519 O O . HIS C 1 137 ? 16.791 -17.725 0.273 1.00 10.57 129 HIS C O 1
ATOM 4526 N N . LEU C 1 138 ? 16.892 -16.387 2.097 1.00 10.26 130 LEU C N 1
ATOM 4527 C CA A LEU C 1 138 ? 18.323 -16.147 1.981 0.61 9.38 130 LEU C CA 1
ATOM 4528 C CA B LEU C 1 138 ? 18.320 -16.145 1.963 0.39 9.43 130 LEU C CA 1
ATOM 4529 C C . LEU C 1 138 ? 19.105 -17.436 2.120 1.00 11.67 130 LEU C C 1
ATOM 4530 O O . LEU C 1 138 ? 18.783 -18.287 2.950 1.00 13.34 130 LEU C O 1
ATOM 4539 N N . GLY C 1 139 ? 20.143 -17.562 1.306 1.00 11.09 131 GLY C N 1
ATOM 4540 C CA . GLY C 1 139 ? 21.041 -18.687 1.372 1.00 11.76 131 GLY C CA 1
ATOM 4541 C C . GLY C 1 139 ? 22.361 -18.318 2.017 1.00 9.81 131 GLY C C 1
ATOM 4542 O O . GLY C 1 139 ? 22.566 -17.202 2.504 1.00 10.59 131 GLY C O 1
ATOM 4543 N N . GLU C 1 140 ? 23.275 -19.278 1.975 1.00 10.85 132 GLU C N 1
ATOM 4544 C CA . GLU C 1 140 ? 24.626 -19.055 2.474 1.00 9.84 132 GLU C CA 1
ATOM 4545 C C . GLU C 1 140 ? 25.233 -17.848 1.765 1.00 11.41 132 GLU C C 1
ATOM 4546 O O . GLU C 1 140 ? 25.173 -17.745 0.541 1.00 13.82 132 GLU C O 1
ATOM 4552 N N . GLY C 1 141 ? 25.755 -16.906 2.537 1.00 9.37 133 GLY C N 1
ATOM 4553 C CA . GLY C 1 141 ? 26.292 -15.682 1.968 1.00 14.18 133 GLY C CA 1
ATOM 4554 C C . GLY C 1 141 ? 25.285 -14.572 1.856 1.00 10.02 133 GLY C C 1
ATOM 4555 O O . GLY C 1 141 ? 25.641 -13.454 1.436 1.00 10.36 133 GLY C O 1
ATOM 4556 N N . GLY C 1 142 ? 24.046 -14.818 2.253 1.00 8.36 134 GLY C N 1
ATOM 4557 C CA . GLY C 1 142 ? 23.076 -13.752 2.290 1.00 6.97 134 GLY C CA 1
ATOM 4558 C C . GLY C 1 142 ? 23.436 -12.711 3.327 1.00 6.61 134 GLY C C 1
ATOM 4559 O O . GLY C 1 142 ? 24.242 -12.946 4.231 1.00 8.07 134 GLY C O 1
ATOM 4560 N N . ARG C 1 143 ? 22.845 -11.535 3.161 1.00 7.21 135 ARG C N 1
ATOM 4561 C CA . ARG C 1 143 ? 23.187 -10.380 3.987 1.00 6.35 135 ARG C CA 1
ATOM 4562 C C . ARG C 1 143 ? 21.931 -9.639 4.399 1.00 6.64 135 ARG C C 1
ATOM 4563 O O . ARG C 1 143 ? 21.104 -9.314 3.532 1.00 7.56 135 ARG C O 1
ATOM 4571 N N . ILE C 1 144 ? 21.820 -9.313 5.693 1.00 5.89 136 ILE C N 1
ATOM 4572 C CA . ILE C 1 144 ? 20.767 -8.438 6.206 1.00 4.73 136 ILE C CA 1
ATOM 4573 C C . ILE C 1 144 ? 21.428 -7.228 6.843 1.00 5.42 136 ILE C C 1
ATOM 4574 O O . ILE C 1 144 ? 22.345 -7.382 7.656 1.00 6.10 136 ILE C O 1
ATOM 4579 N N . VAL C 1 145 ? 20.988 -6.027 6.460 1.00 5.47 137 VAL C N 1
ATOM 4580 C CA . VAL C 1 145 ? 21.462 -4.784 7.076 1.00 4.38 137 VAL C CA 1
ATOM 4581 C C . VAL C 1 145 ? 20.228 -3.980 7.430 1.00 6.22 137 VAL C C 1
ATOM 4582 O O . VAL C 1 145 ? 19.245 -3.993 6.686 1.00 6.94 137 VAL C O 1
ATOM 4586 N N . SER C 1 146 ? 20.233 -3.335 8.588 1.00 6.26 138 SER C N 1
ATOM 4587 C CA . SER C 1 146 ? 19.185 -2.378 8.927 1.00 6.06 138 SER C CA 1
ATOM 4588 C C . SER C 1 146 ? 19.788 -0.993 9.116 1.00 6.37 138 SER C C 1
ATOM 4589 O O . SER C 1 146 ? 20.960 -0.856 9.493 1.00 6.53 138 SER C O 1
ATOM 4592 N N . THR C 1 147 ? 18.980 0.035 8.862 1.00 5.60 139 THR C N 1
ATOM 4593 C CA . THR C 1 147 ? 19.405 1.410 9.111 1.00 5.27 139 THR C CA 1
ATOM 4594 C C . THR C 1 147 ? 19.052 1.793 10.544 1.00 8.32 139 THR C C 1
ATOM 4595 O O . THR C 1 147 ? 17.866 1.871 10.911 1.00 7.85 139 THR C O 1
ATOM 4599 N N . GLY C 1 148 ? 20.095 2.053 11.348 1.00 6.77 140 GLY C N 1
ATOM 4600 C CA . GLY C 1 148 ? 19.936 2.447 12.741 1.00 7.32 140 GLY C CA 1
ATOM 4601 C C . GLY C 1 148 ? 19.976 3.964 12.884 1.00 7.04 140 GLY C C 1
ATOM 4602 O O . GLY C 1 148 ? 19.300 4.690 12.140 1.00 8.38 140 GLY C O 1
ATOM 4603 N N . SER C 1 149 ? 20.777 4.458 13.827 1.00 5.49 141 SER C N 1
ATOM 4604 C CA . SER C 1 149 ? 20.932 5.894 14.044 1.00 5.38 141 SER C CA 1
ATOM 4605 C C . SER C 1 149 ? 22.024 6.083 15.087 1.00 6.33 141 SER C C 1
ATOM 4606 O O . SER C 1 149 ? 22.110 5.295 16.030 1.00 7.34 141 SER C O 1
ATOM 4609 N N . CYS C 1 150 ? 22.811 7.156 14.957 1.00 6.25 142 CYS C N 1
ATOM 4610 C CA . CYS C 1 150 ? 23.731 7.473 16.051 1.00 6.70 142 CYS C CA 1
ATOM 4611 C C . CYS C 1 150 ? 22.980 7.726 17.361 1.00 8.04 142 CYS C C 1
ATOM 4612 O O . CYS C 1 150 ? 23.539 7.498 18.448 1.00 8.37 142 CYS C O 1
ATOM 4615 N N . LEU C 1 151 ? 21.695 8.100 17.286 1.00 6.85 143 LEU C N 1
ATOM 4616 C CA . LEU C 1 151 ? 20.874 8.312 18.478 1.00 7.81 143 LEU C CA 1
ATOM 4617 C C . LEU C 1 151 ? 20.538 7.015 19.205 1.00 10.26 143 LEU C C 1
ATOM 4618 O O . LEU C 1 151 ? 20.073 7.080 20.356 1.00 11.88 143 LEU C O 1
ATOM 4623 N N . ALA C 1 152 ? 20.775 5.846 18.582 1.00 6.70 144 ALA C N 1
ATOM 4624 C CA . ALA C 1 152 ? 20.503 4.571 19.245 1.00 6.65 144 ALA C CA 1
ATOM 4625 C C . ALA C 1 152 ? 21.367 4.402 20.486 1.00 11.68 144 ALA C C 1
ATOM 4626 O O . ALA C 1 152 ? 20.956 3.726 21.432 1.00 16.05 144 ALA C O 1
ATOM 4628 N N . THR C 1 153 ? 22.551 5.018 20.510 1.00 10.64 145 THR C N 1
ATOM 4629 C CA . THR C 1 153 ? 23.465 4.838 21.638 1.00 13.13 145 THR C CA 1
ATOM 4630 C C . THR C 1 153 ? 23.841 6.122 22.361 1.00 8.19 145 THR C C 1
ATOM 4631 O O . THR C 1 153 ? 24.430 6.052 23.446 1.00 9.50 145 THR C O 1
ATOM 4635 N N . ARG C 1 154 ? 23.523 7.287 21.805 1.00 8.37 146 ARG C N 1
ATOM 4636 C CA A ARG C 1 154 ? 23.873 8.562 22.405 0.50 9.66 146 ARG C CA 1
ATOM 4637 C CA B ARG C 1 154 ? 23.852 8.560 22.454 0.50 9.45 146 ARG C CA 1
ATOM 4638 C C . ARG C 1 154 ? 22.741 9.534 22.116 1.00 9.91 146 ARG C C 1
ATOM 4639 O O . ARG C 1 154 ? 22.506 9.835 20.941 1.00 9.48 146 ARG C O 1
ATOM 4654 N N . VAL C 1 155 ? 22.076 10.048 23.155 1.00 8.02 147 VAL C N 1
ATOM 4655 C CA . VAL C 1 155 ? 20.924 10.926 22.944 1.00 9.47 147 VAL C CA 1
ATOM 4656 C C . VAL C 1 155 ? 21.227 12.290 23.549 1.00 8.97 147 VAL C C 1
ATOM 4657 O O . VAL C 1 155 ? 21.272 12.415 24.780 1.00 10.63 147 VAL C O 1
ATOM 4661 N N . PRO C 1 156 ? 21.447 13.335 22.733 1.00 10.01 148 PRO C N 1
ATOM 4662 C CA . PRO C 1 156 ? 21.994 14.600 23.257 1.00 13.41 148 PRO C CA 1
ATOM 4663 C C . PRO C 1 156 ? 20.974 15.577 23.803 1.00 13.47 148 PRO C C 1
ATOM 4664 O O . PRO C 1 156 ? 21.332 16.501 24.543 1.00 17.11 148 PRO C O 1
ATOM 4668 N N . ASP C 1 157 ? 19.716 15.434 23.408 1.00 10.64 149 ASP C N 1
ATOM 4669 C CA . ASP C 1 157 ? 18.719 16.421 23.770 1.00 15.71 149 ASP C CA 1
ATOM 4670 C C . ASP C 1 157 ? 17.400 15.735 24.058 1.00 9.87 149 ASP C C 1
ATOM 4671 O O . ASP C 1 157 ? 17.237 14.528 23.853 1.00 11.88 149 ASP C O 1
ATOM 4676 N N . ALA C 1 158 ? 16.487 16.545 24.593 1.00 10.68 150 ALA C N 1
ATOM 4677 C CA . ALA C 1 158 ? 15.097 16.170 24.773 1.00 10.47 150 ALA C CA 1
ATOM 4678 C C . ALA C 1 158 ? 14.403 15.997 23.431 1.00 12.84 150 ALA C C 1
ATOM 4679 O O . ALA C 1 158 ? 14.819 16.545 22.411 1.00 14.78 150 ALA C O 1
ATOM 4681 N N . GLY C 1 159 ? 13.313 15.240 23.451 1.00 10.61 151 GLY C N 1
ATOM 4682 C CA . GLY C 1 159 ? 12.441 15.129 22.292 1.00 12.16 151 GLY C CA 1
ATOM 4683 C C . GLY C 1 159 ? 12.742 13.984 21.368 1.00 12.15 151 GLY C C 1
ATOM 4684 O O . GLY C 1 159 ? 12.059 13.845 20.336 1.00 16.87 151 GLY C O 1
ATOM 4685 N N . MET C 1 160 ? 13.763 13.184 21.679 1.00 10.59 152 MET C N 1
ATOM 4686 C CA . MET C 1 160 ? 14.269 12.111 20.837 1.00 10.11 152 MET C CA 1
ATOM 4687 C C . MET C 1 160 ? 14.041 10.723 21.426 1.00 10.58 152 MET C C 1
ATOM 4688 O O . MET C 1 160 ? 14.548 9.758 20.869 1.00 9.52 152 MET C O 1
ATOM 4693 N N . SER C 1 161 ? 13.321 10.594 22.541 1.00 8.00 153 SER C N 1
ATOM 4694 C CA . SER C 1 161 ? 13.426 9.359 23.326 1.00 7.69 153 SER C CA 1
ATOM 4695 C C . SER C 1 161 ? 12.724 8.188 22.661 1.00 8.36 153 SER C C 1
ATOM 4696 O O . SER C 1 161 ? 13.254 7.073 22.641 1.00 8.79 153 SER C O 1
ATOM 4699 N N . LEU C 1 162 ? 11.508 8.401 22.163 1.00 6.76 154 LEU C N 1
ATOM 4700 C CA . LEU C 1 162 ? 10.815 7.338 21.451 1.00 6.06 154 LEU C CA 1
ATOM 4701 C C . LEU C 1 162 ? 11.615 6.874 20.234 1.00 6.76 154 LEU C C 1
ATOM 4702 O O . LEU C 1 162 ? 11.771 5.667 19.993 1.00 7.48 154 LEU C O 1
ATOM 4707 N N . TYR C 1 163 ? 12.133 7.820 19.450 1.00 7.52 155 TYR C N 1
ATOM 4708 C CA . TYR C 1 163 ? 12.910 7.450 18.267 1.00 6.97 155 TYR C CA 1
ATOM 4709 C C . TYR C 1 163 ? 14.179 6.704 18.661 1.00 7.85 155 TYR C C 1
ATOM 4710 O O . TYR C 1 163 ? 14.514 5.667 18.062 1.00 6.78 155 TYR C O 1
ATOM 4719 N N . ALA C 1 164 ? 14.891 7.207 19.676 1.00 7.54 156 ALA C N 1
ATOM 4720 C CA . ALA C 1 164 ? 16.114 6.537 20.103 1.00 6.68 156 ALA C CA 1
ATOM 4721 C C . ALA C 1 164 ? 15.819 5.119 20.584 1.00 7.37 156 ALA C C 1
ATOM 4722 O O . ALA C 1 164 ? 16.582 4.183 20.294 1.00 6.52 156 ALA C O 1
ATOM 4724 N N . ALA C 1 165 ? 14.726 4.944 21.335 1.00 6.45 157 ALA C N 1
ATOM 4725 C CA . ALA C 1 165 ? 14.326 3.602 21.750 1.00 6.21 157 ALA C CA 1
ATOM 4726 C C . ALA C 1 165 ? 14.131 2.683 20.547 1.00 6.91 157 ALA C C 1
ATOM 4727 O O . ALA C 1 165 ? 14.547 1.507 20.569 1.00 6.94 157 ALA C O 1
ATOM 4729 N N . SER C 1 166 ? 13.440 3.188 19.507 1.00 5.54 158 SER C N 1
ATOM 4730 C CA . SER C 1 166 ? 13.147 2.351 18.341 1.00 5.95 158 SER C CA 1
ATOM 4731 C C . SER C 1 166 ? 14.428 1.923 17.636 1.00 6.33 158 SER C C 1
ATOM 4732 O O . SER C 1 166 ? 14.511 0.794 17.138 1.00 7.60 158 SER C O 1
ATOM 4735 N N . LYS C 1 167 ? 15.440 2.788 17.609 1.00 5.97 159 LYS C N 1
ATOM 4736 C CA . LYS C 1 167 ? 16.678 2.433 16.918 1.00 5.76 159 LYS C CA 1
ATOM 4737 C C . LYS C 1 167 ? 17.571 1.562 17.787 1.00 6.22 159 LYS C C 1
ATOM 4738 O O . LYS C 1 167 ? 18.233 0.651 17.278 1.00 7.12 159 LYS C O 1
ATOM 4744 N N . ALA C 1 168 ? 17.593 1.820 19.097 1.00 5.26 160 ALA C N 1
ATOM 4745 C CA . ALA C 1 168 ? 18.342 0.959 20.006 1.00 5.78 160 ALA C CA 1
ATOM 4746 C C . ALA C 1 168 ? 17.812 -0.468 19.957 1.00 6.43 160 ALA C C 1
ATOM 4747 O O . ALA C 1 168 ? 18.585 -1.428 20.063 1.00 6.51 160 ALA C O 1
ATOM 4749 N N . ALA C 1 169 ? 16.492 -0.631 19.793 1.00 5.68 161 ALA C N 1
ATOM 4750 C CA . ALA C 1 169 ? 15.906 -1.968 19.685 1.00 6.16 161 ALA C CA 1
ATOM 4751 C C . ALA C 1 169 ? 16.579 -2.772 18.581 1.00 6.72 161 ALA C C 1
ATOM 4752 O O . ALA C 1 169 ? 16.756 -3.992 18.710 1.00 6.95 161 ALA C O 1
ATOM 4754 N N . LEU C 1 170 ? 16.938 -2.101 17.471 1.00 7.33 162 LEU C N 1
ATOM 4755 C CA . LEU C 1 170 ? 17.509 -2.804 16.326 1.00 6.68 162 LEU C CA 1
ATOM 4756 C C . LEU C 1 170 ? 18.903 -3.323 16.624 1.00 7.19 162 LEU C C 1
ATOM 4757 O O . LEU C 1 170 ? 19.350 -4.264 15.944 1.00 7.57 162 LEU C O 1
ATOM 4762 N N . ILE C 1 171 ? 19.594 -2.746 17.623 1.00 5.73 163 ILE C N 1
ATOM 4763 C CA . ILE C 1 171 ? 20.906 -3.267 18.003 1.00 5.36 163 ILE C CA 1
ATOM 4764 C C . ILE C 1 171 ? 20.767 -4.665 18.600 1.00 7.07 163 ILE C C 1
ATOM 4765 O O . ILE C 1 171 ? 21.462 -5.603 18.190 1.00 6.33 163 ILE C O 1
ATOM 4770 N N . GLY C 1 172 ? 19.869 -4.831 19.578 1.00 6.62 164 GLY C N 1
ATOM 4771 C CA . GLY C 1 172 ? 19.650 -6.150 20.147 1.00 5.97 164 GLY C CA 1
ATOM 4772 C C . GLY C 1 172 ? 19.139 -7.135 19.110 1.00 5.19 164 GLY C C 1
ATOM 4773 O O . GLY C 1 172 ? 19.596 -8.282 19.054 1.00 7.08 164 GLY C O 1
ATOM 4774 N N . TRP C 1 173 ? 18.208 -6.693 18.250 1.00 6.25 165 TRP C N 1
ATOM 4775 C CA . TRP C 1 173 ? 17.729 -7.545 17.167 1.00 6.94 165 TRP C CA 1
ATOM 4776 C C . TRP C 1 173 ? 18.877 -8.011 16.278 1.00 5.11 165 TRP C C 1
ATOM 4777 O O . TRP C 1 173 ? 18.995 -9.208 15.979 1.00 6.66 165 TRP C O 1
ATOM 4788 N N . THR C 1 174 ? 19.751 -7.080 15.888 1.00 6.38 166 THR C N 1
ATOM 4789 C CA . THR C 1 174 ? 20.826 -7.395 14.942 1.00 5.40 166 THR C CA 1
ATOM 4790 C C . THR C 1 174 ? 21.791 -8.409 15.537 1.00 6.76 166 THR C C 1
ATOM 4791 O O . THR C 1 174 ? 22.166 -9.399 14.888 1.00 6.14 166 THR C O 1
ATOM 4795 N N . GLN C 1 175 ? 22.193 -8.189 16.787 1.00 5.77 167 GLN C N 1
ATOM 4796 C CA . GLN C 1 175 ? 23.152 -9.100 17.401 1.00 7.23 167 GLN C CA 1
ATOM 4797 C C . GLN C 1 175 ? 22.541 -10.487 17.595 1.00 7.25 167 GLN C C 1
ATOM 4798 O O . GLN C 1 175 ? 23.193 -11.509 17.316 1.00 6.70 167 GLN C O 1
ATOM 4804 N N . GLY C 1 176 ? 21.300 -10.544 18.080 1.00 6.58 168 GLY C N 1
ATOM 4805 C CA . GLY C 1 176 ? 20.656 -11.845 18.241 1.00 6.29 168 GLY C CA 1
ATOM 4806 C C . GLY C 1 176 ? 20.438 -12.549 16.918 1.00 6.70 168 GLY C C 1
ATOM 4807 O O . GLY C 1 176 ? 20.600 -13.774 16.820 1.00 7.33 168 GLY C O 1
ATOM 4808 N N . LEU C 1 177 ? 20.054 -11.793 15.888 1.00 6.66 169 LEU C N 1
ATOM 4809 C CA . LEU C 1 177 ? 19.746 -12.434 14.619 1.00 6.01 169 LEU C CA 1
ATOM 4810 C C . LEU C 1 177 ? 21.015 -12.959 13.961 1.00 6.52 169 LEU C C 1
ATOM 4811 O O . LEU C 1 177 ? 20.972 -14.000 13.287 1.00 6.26 169 LEU C O 1
ATOM 4816 N N . ALA C 1 178 ? 22.161 -12.294 14.179 1.00 6.74 170 ALA C N 1
ATOM 4817 C CA . ALA C 1 178 ? 23.411 -12.868 13.703 1.00 8.20 170 ALA C CA 1
ATOM 4818 C C . ALA C 1 178 ? 23.637 -14.241 14.316 1.00 8.67 170 ALA C C 1
ATOM 4819 O O . ALA C 1 178 ? 24.121 -15.152 13.640 1.00 8.00 170 ALA C O 1
ATOM 4821 N N . ARG C 1 179 ? 23.302 -14.414 15.605 1.00 6.15 171 ARG C N 1
ATOM 4822 C CA . ARG C 1 179 ? 23.414 -15.748 16.202 1.00 6.41 171 ARG C CA 1
ATOM 4823 C C . ARG C 1 179 ? 22.426 -16.723 15.570 1.00 7.16 171 ARG C C 1
ATOM 4824 O O . ARG C 1 179 ? 22.777 -17.878 15.286 1.00 9.68 171 ARG C O 1
ATOM 4832 N N . ASP C 1 180 ? 21.174 -16.281 15.363 1.00 7.26 172 ASP C N 1
ATOM 4833 C CA . ASP C 1 180 ? 20.156 -17.163 14.789 1.00 7.50 172 ASP C CA 1
ATOM 4834 C C . ASP C 1 180 ? 20.574 -17.695 13.430 1.00 7.39 172 ASP C C 1
ATOM 4835 O O . ASP C 1 180 ? 20.326 -18.869 13.108 1.00 11.14 172 ASP C O 1
ATOM 4840 N N . LEU C 1 181 ? 21.187 -16.836 12.607 1.00 7.61 173 LEU C N 1
ATOM 4841 C CA . LEU C 1 181 ? 21.418 -17.145 11.209 1.00 8.08 173 LEU C CA 1
ATOM 4842 C C . LEU C 1 181 ? 22.855 -17.537 10.927 1.00 9.70 173 LEU C C 1
ATOM 4843 O O . LEU C 1 181 ? 23.200 -17.796 9.773 1.00 9.96 173 LEU C O 1
ATOM 4848 N N . GLY C 1 182 ? 23.686 -17.638 11.958 1.00 10.33 174 GLY C N 1
ATOM 4849 C CA . GLY C 1 182 ? 25.054 -18.090 11.781 1.00 10.26 174 GLY C CA 1
ATOM 4850 C C . GLY C 1 182 ? 25.202 -19.416 11.057 1.00 10.69 174 GLY C C 1
ATOM 4851 O O . GLY C 1 182 ? 25.975 -19.532 10.100 1.00 11.88 174 GLY C O 1
ATOM 4852 N N . PRO C 1 183 ? 24.496 -20.450 11.512 1.00 12.56 175 PRO C N 1
ATOM 4853 C CA . PRO C 1 183 ? 24.663 -21.765 10.866 1.00 14.23 175 PRO C CA 1
ATOM 4854 C C . PRO C 1 183 ? 24.288 -21.752 9.407 1.00 19.10 175 PRO C C 1
ATOM 4855 O O . PRO C 1 183 ? 24.846 -22.526 8.621 1.00 19.93 175 PRO C O 1
ATOM 4859 N N . ARG C 1 184 ? 23.374 -20.874 9.019 1.00 13.52 176 ARG C N 1
ATOM 4860 C CA . ARG C 1 184 ? 22.954 -20.754 7.635 1.00 15.26 176 ARG C CA 1
ATOM 4861 C C . ARG C 1 184 ? 23.837 -19.817 6.839 1.00 16.07 176 ARG C C 1
ATOM 4862 O O . ARG C 1 184 ? 23.653 -19.707 5.625 1.00 19.40 176 ARG C O 1
ATOM 4870 N N . GLY C 1 185 ? 24.792 -19.157 7.489 1.00 11.76 177 GLY C N 1
ATOM 4871 C CA . GLY C 1 185 ? 25.764 -18.351 6.782 1.00 11.94 177 GLY C CA 1
ATOM 4872 C C . GLY C 1 185 ? 25.285 -16.993 6.328 1.00 10.58 177 GLY C C 1
ATOM 4873 O O . GLY C 1 185 ? 25.813 -16.464 5.347 1.00 10.26 177 GLY C O 1
ATOM 4874 N N . ILE C 1 186 ? 24.315 -16.405 7.020 1.00 9.29 178 ILE C N 1
ATOM 4875 C CA . ILE C 1 186 ? 23.778 -15.086 6.683 1.00 8.06 178 ILE C CA 1
ATOM 4876 C C . ILE C 1 186 ? 24.309 -14.095 7.709 1.00 8.45 178 ILE C C 1
ATOM 4877 O O . ILE C 1 186 ? 24.118 -14.303 8.909 1.00 9.26 178 ILE C O 1
ATOM 4882 N N . THR C 1 187 ? 24.949 -13.010 7.255 1.00 6.63 179 THR C N 1
ATOM 4883 C CA . THR C 1 187 ? 25.380 -11.971 8.188 1.00 5.47 179 THR C CA 1
ATOM 4884 C C . THR C 1 187 ? 24.248 -10.986 8.442 1.00 7.15 179 THR C C 1
ATOM 4885 O O . THR C 1 187 ? 23.366 -10.779 7.593 1.00 7.89 179 THR C O 1
ATOM 4889 N N . VAL C 1 188 ? 24.281 -10.378 9.627 1.00 6.83 180 VAL C N 1
ATOM 4890 C CA . VAL C 1 188 ? 23.269 -9.409 10.063 1.00 5.22 180 VAL C CA 1
ATOM 4891 C C . VAL C 1 188 ? 24.009 -8.254 10.716 1.00 6.11 180 VAL C C 1
ATOM 4892 O O . VAL C 1 188 ? 24.726 -8.455 11.702 1.00 6.47 180 VAL C O 1
ATOM 4896 N N . ASN C 1 189 ? 23.833 -7.044 10.182 1.00 5.03 181 ASN C N 1
ATOM 4897 C CA . ASN C 1 189 ? 24.560 -5.866 10.649 1.00 4.58 181 ASN C CA 1
ATOM 4898 C C . ASN C 1 189 ? 23.637 -4.663 10.680 1.00 5.16 181 ASN C C 1
ATOM 4899 O O . ASN C 1 189 ? 22.546 -4.672 10.106 1.00 6.38 181 ASN C O 1
ATOM 4904 N N . ILE C 1 190 ? 24.103 -3.594 11.331 1.00 5.43 182 ILE C N 1
ATOM 4905 C CA . ILE C 1 190 ? 23.325 -2.355 11.376 1.00 4.91 182 ILE C CA 1
ATOM 4906 C C . ILE C 1 190 ? 24.264 -1.212 11.024 1.00 7.31 182 ILE C C 1
ATOM 4907 O O . ILE C 1 190 ? 25.399 -1.162 11.510 1.00 7.62 182 ILE C O 1
ATOM 4912 N N . VAL C 1 191 ? 23.810 -0.319 10.151 1.00 6.08 183 VAL C N 1
ATOM 4913 C CA . VAL C 1 191 ? 24.556 0.895 9.822 1.00 5.60 183 VAL C CA 1
ATOM 4914 C C . VAL C 1 191 ? 23.827 2.043 10.490 1.00 7.73 183 VAL C C 1
ATOM 4915 O O . VAL C 1 191 ? 22.627 2.232 10.261 1.00 7.29 183 VAL C O 1
ATOM 4919 N N . HIS C 1 192 ? 24.546 2.800 11.334 1.00 5.43 184 HIS C N 1
ATOM 4920 C CA . HIS C 1 192 ? 23.980 3.901 12.111 1.00 5.56 184 HIS C CA 1
ATOM 4921 C C . HIS C 1 192 ? 24.387 5.223 11.488 1.00 7.02 184 HIS C C 1
ATOM 4922 O O . HIS C 1 192 ? 25.495 5.705 11.755 1.00 7.12 184 HIS C O 1
ATOM 4929 N N . PRO C 1 193 ? 23.558 5.868 10.689 1.00 5.80 185 PRO C N 1
ATOM 4930 C CA . PRO C 1 193 ? 23.913 7.205 10.220 1.00 6.32 185 PRO C CA 1
ATOM 4931 C C . PRO C 1 193 ? 23.773 8.234 11.327 1.00 7.84 185 PRO C C 1
ATOM 4932 O O . PRO C 1 193 ? 22.920 8.118 12.216 1.00 8.18 185 PRO C O 1
ATOM 4936 N N . GLY C 1 194 ? 24.620 9.254 11.254 1.00 8.88 186 GLY C N 1
ATOM 4937 C CA . GLY C 1 194 ? 24.366 10.498 11.927 1.00 8.36 186 GLY C CA 1
ATOM 4938 C C . GLY C 1 194 ? 23.587 11.378 10.990 1.00 8.00 186 GLY C C 1
ATOM 4939 O O . GLY C 1 194 ? 22.881 10.901 10.099 1.00 7.96 186 GLY C O 1
ATOM 4940 N N . SER C 1 195 ? 23.703 12.692 11.217 1.00 9.22 187 SER C N 1
ATOM 4941 C CA . SER C 1 195 ? 22.944 13.663 10.433 1.00 8.89 187 SER C CA 1
ATOM 4942 C C . SER C 1 195 ? 23.290 13.537 8.958 1.00 8.52 187 SER C C 1
ATOM 4943 O O . SER C 1 195 ? 24.452 13.720 8.567 1.00 9.42 187 SER C O 1
ATOM 4946 N N . THR C 1 196 ? 22.280 13.219 8.162 1.00 8.09 188 THR C N 1
ATOM 4947 C CA . THR C 1 196 ? 22.424 12.912 6.741 1.00 8.66 188 THR C CA 1
ATOM 4948 C C . THR C 1 196 ? 21.367 13.697 5.981 1.00 8.05 188 THR C C 1
ATOM 4949 O O . THR C 1 196 ? 20.188 13.662 6.345 1.00 8.93 188 THR C O 1
ATOM 4953 N N . ASP C 1 197 ? 21.778 14.399 4.924 1.00 8.67 189 ASP C N 1
ATOM 4954 C CA . ASP C 1 197 ? 20.895 15.372 4.271 1.00 9.70 189 ASP C CA 1
ATOM 4955 C C . ASP C 1 197 ? 19.793 14.660 3.482 1.00 10.93 189 ASP C C 1
ATOM 4956 O O . ASP C 1 197 ? 20.028 14.138 2.389 1.00 11.61 189 ASP C O 1
ATOM 4961 N N . THR C 1 198 ? 18.576 14.646 4.042 1.00 10.14 190 THR C N 1
ATOM 4962 C CA . THR C 1 198 ? 17.421 13.980 3.436 1.00 10.64 190 THR C CA 1
ATOM 4963 C C . THR C 1 198 ? 16.176 14.792 3.760 1.00 11.92 190 THR C C 1
ATOM 4964 O O . THR C 1 198 ? 16.226 15.785 4.483 1.00 12.34 190 THR C O 1
ATOM 4968 N N . ASP C 1 199 ? 15.033 14.331 3.259 1.00 12.83 191 ASP C N 1
ATOM 4969 C CA . ASP C 1 199 ? 13.786 14.988 3.627 1.00 14.40 191 ASP C CA 1
ATOM 4970 C C . ASP C 1 199 ? 13.527 14.890 5.131 1.00 14.24 191 ASP C C 1
ATOM 4971 O O . ASP C 1 199 ? 12.930 15.806 5.720 1.00 16.80 191 ASP C O 1
ATOM 4976 N N . MET C 1 200 ? 13.885 13.754 5.754 1.00 12.99 192 MET C N 1
ATOM 4977 C CA . MET C 1 200 ? 13.686 13.605 7.197 1.00 13.25 192 MET C CA 1
ATOM 4978 C C . MET C 1 200 ? 14.555 14.585 7.974 1.00 13.85 192 MET C C 1
ATOM 4979 O O . MET C 1 200 ? 14.154 15.079 9.038 1.00 14.46 192 MET C O 1
ATOM 4984 N N . ASN C 1 201 ? 15.739 14.882 7.456 1.00 12.45 193 ASN C N 1
ATOM 4985 C CA . ASN C 1 201 ? 16.727 15.678 8.182 1.00 12.01 193 ASN C CA 1
ATOM 4986 C C . ASN C 1 201 ? 17.456 16.570 7.197 1.00 11.91 193 ASN C C 1
ATOM 4987 O O . ASN C 1 201 ? 18.599 16.300 6.814 1.00 12.81 193 ASN C O 1
ATOM 4992 N N . PRO C 1 202 ? 16.814 17.634 6.739 1.00 13.23 194 PRO C N 1
ATOM 4993 C CA . PRO C 1 202 ? 17.456 18.480 5.731 1.00 15.11 194 PRO C CA 1
ATOM 4994 C C . PRO C 1 202 ? 18.591 19.304 6.333 1.00 16.39 194 PRO C C 1
ATOM 4995 O O . PRO C 1 202 ? 18.496 19.810 7.452 1.00 14.69 194 PRO C O 1
ATOM 4999 N N . ALA C 1 203 ? 19.690 19.412 5.583 1.00 14.75 195 ALA C N 1
ATOM 5000 C CA . ALA C 1 203 ? 20.865 20.124 6.082 1.00 14.57 195 ALA C CA 1
ATOM 5001 C C . ALA C 1 203 ? 20.622 21.622 6.243 1.00 16.58 195 ALA C C 1
ATOM 5002 O O . ALA C 1 203 ? 21.437 22.296 6.878 1.00 16.89 195 ALA C O 1
ATOM 5004 N N . ASP C 1 204 ? 19.532 22.151 5.698 1.00 17.88 196 ASP C N 1
ATOM 5005 C CA . ASP C 1 204 ? 19.164 23.543 5.915 1.00 21.62 196 ASP C CA 1
ATOM 5006 C C . ASP C 1 204 ? 18.015 23.702 6.905 1.00 20.94 196 ASP C C 1
ATOM 5007 O O . ASP C 1 204 ? 17.438 24.796 6.995 1.00 27.09 196 ASP C O 1
ATOM 5012 N N . GLY C 1 205 ? 17.681 22.647 7.668 1.00 22.02 197 GLY C N 1
ATOM 5013 C CA . GLY C 1 205 ? 16.565 22.689 8.593 1.00 24.16 197 GLY C CA 1
ATOM 5014 C C . GLY C 1 205 ? 16.862 23.420 9.903 1.00 29.08 197 GLY C C 1
ATOM 5015 O O . GLY C 1 205 ? 17.994 23.802 10.196 1.00 23.20 197 GLY C O 1
ATOM 5016 N N . ALA C 1 206 ? 15.802 23.603 10.703 1.00 30.03 198 ALA C N 1
ATOM 5017 C CA . ALA C 1 206 ? 15.906 24.439 11.901 1.00 31.64 198 ALA C CA 1
ATOM 5018 C C . ALA C 1 206 ? 16.884 23.861 12.919 1.00 27.45 198 ALA C C 1
ATOM 5019 O O . ALA C 1 206 ? 17.538 24.614 13.650 1.00 34.82 198 ALA C O 1
ATOM 5021 N N . HIS C 1 207 ? 16.994 22.545 12.990 1.00 25.57 199 HIS C N 1
ATOM 5022 C CA . HIS C 1 207 ? 17.875 21.914 13.960 1.00 26.20 199 HIS C CA 1
ATOM 5023 C C . HIS C 1 207 ? 19.260 21.632 13.404 1.00 27.88 199 HIS C C 1
ATOM 5024 O O . HIS C 1 207 ? 20.078 21.048 14.121 1.00 24.70 199 HIS C O 1
ATOM 5031 N N . ALA C 1 208 ? 19.535 21.996 12.144 1.00 20.30 200 ALA C N 1
ATOM 5032 C CA . ALA C 1 208 ? 20.744 21.482 11.500 1.00 13.36 200 ALA C CA 1
ATOM 5033 C C . ALA C 1 208 ? 22.008 22.101 12.084 1.00 13.15 200 ALA C C 1
ATOM 5034 O O . ALA C 1 208 ? 23.032 21.423 12.160 1.00 13.66 200 ALA C O 1
ATOM 5036 N N . ASP C 1 209 ? 21.972 23.373 12.492 1.00 17.99 201 ASP C N 1
ATOM 5037 C CA . ASP C 1 209 ? 23.155 23.949 13.141 1.00 16.32 201 ASP C CA 1
ATOM 5038 C C . ASP C 1 209 ? 23.489 23.198 14.414 1.00 14.13 201 ASP C C 1
ATOM 5039 O O . ASP C 1 209 ? 24.661 22.911 14.686 1.00 14.34 201 ASP C O 1
ATOM 5044 N N . ALA C 1 210 ? 22.474 22.911 15.230 1.00 15.32 202 ALA C N 1
ATOM 5045 C CA . ALA C 1 210 ? 22.715 22.194 16.477 1.00 14.75 202 ALA C CA 1
ATOM 5046 C C . ALA C 1 210 ? 23.285 20.815 16.199 1.00 14.60 202 ALA C C 1
ATOM 5047 O O . ALA C 1 210 ? 24.214 20.358 16.884 1.00 11.90 202 ALA C O 1
ATOM 5049 N N . GLN C 1 211 ? 22.768 20.154 15.162 1.00 13.27 203 GLN C N 1
ATOM 5050 C CA . GLN C 1 211 ? 23.291 18.841 14.810 1.00 10.35 203 GLN C CA 1
ATOM 5051 C C . GLN C 1 211 ? 24.733 18.928 14.326 1.00 10.95 203 GLN C C 1
ATOM 5052 O O . GLN C 1 211 ? 25.568 18.085 14.694 1.00 10.77 203 GLN C O 1
ATOM 5058 N N . ARG C 1 212 ? 25.048 19.910 13.472 1.00 9.93 204 ARG C N 1
ATOM 5059 C CA . ARG C 1 212 ? 26.433 20.028 13.025 1.00 10.48 204 ARG C CA 1
ATOM 5060 C C . ARG C 1 212 ? 27.370 20.296 14.202 1.00 10.04 204 ARG C C 1
ATOM 5061 O O . ARG C 1 212 ? 28.495 19.792 14.224 1.00 11.02 204 ARG C O 1
ATOM 5069 N N . SER C 1 213 ? 26.919 21.083 15.188 1.00 11.46 205 SER C N 1
ATOM 5070 C CA A SER C 1 213 ? 27.761 21.450 16.330 0.58 11.18 205 SER C CA 1
ATOM 5071 C CA B SER C 1 213 ? 27.793 21.444 16.302 0.42 11.39 205 SER C CA 1
ATOM 5072 C C . SER C 1 213 ? 28.213 20.236 17.135 1.00 11.56 205 SER C C 1
ATOM 5073 O O . SER C 1 213 ? 29.216 20.320 17.860 1.00 13.03 205 SER C O 1
ATOM 5078 N N . ARG C 1 214 ? 27.492 19.112 17.041 1.00 9.73 206 ARG C N 1
ATOM 5079 C CA . ARG C 1 214 ? 27.840 17.904 17.783 1.00 9.52 206 ARG C CA 1
ATOM 5080 C C . ARG C 1 214 ? 28.926 17.100 17.096 1.00 8.84 206 ARG C C 1
ATOM 5081 O O . ARG C 1 214 ? 29.526 16.226 17.736 1.00 8.92 206 ARG C O 1
ATOM 5089 N N . MET C 1 215 ? 29.152 17.342 15.804 1.00 8.48 207 MET C N 1
ATOM 5090 C CA . MET C 1 215 ? 30.095 16.541 15.041 1.00 8.09 207 MET C CA 1
ATOM 5091 C C . MET C 1 215 ? 31.523 17.025 15.271 1.00 10.52 207 MET C C 1
ATOM 5092 O O . MET C 1 215 ? 31.768 18.164 15.698 1.00 11.48 207 MET C O 1
ATOM 5097 N N . ALA C 1 216 ? 32.474 16.123 15.008 1.00 8.55 208 ALA C N 1
ATOM 5098 C CA . ALA C 1 216 ? 33.890 16.492 14.980 1.00 9.28 208 ALA C CA 1
ATOM 5099 C C . ALA C 1 216 ? 34.218 17.280 13.722 1.00 9.54 208 ALA C C 1
ATOM 5100 O O . ALA C 1 216 ? 34.971 18.256 13.774 1.00 10.66 208 ALA C O 1
ATOM 5102 N N . ILE C 1 217 ? 33.659 16.868 12.589 1.00 9.22 209 ILE C N 1
ATOM 5103 C CA . ILE C 1 217 ? 33.775 17.611 11.337 1.00 10.28 209 ILE C CA 1
ATOM 5104 C C . ILE C 1 217 ? 32.351 18.004 10.956 1.00 9.04 209 ILE C C 1
ATOM 5105 O O . ILE C 1 217 ? 31.502 17.141 10.710 1.00 8.58 209 ILE C O 1
ATOM 5110 N N . GLN C 1 218 ? 32.071 19.315 10.983 1.00 10.55 210 GLN C N 1
ATOM 5111 C CA . GLN C 1 218 ? 30.683 19.783 11.064 1.00 9.52 210 GLN C CA 1
ATOM 5112 C C . GLN C 1 218 ? 30.109 19.983 9.665 1.00 12.27 210 GLN C C 1
ATOM 5113 O O . GLN C 1 218 ? 30.008 21.098 9.141 1.00 20.87 210 GLN C O 1
ATOM 5119 N N . GLN C 1 219 ? 29.676 18.862 9.091 1.00 9.74 211 GLN C N 1
ATOM 5120 C CA A GLN C 1 219 ? 29.051 18.828 7.777 0.58 12.50 211 GLN C CA 1
ATOM 5121 C CA B GLN C 1 219 ? 29.088 18.800 7.758 0.42 12.90 211 GLN C CA 1
ATOM 5122 C C . GLN C 1 219 ? 28.094 17.650 7.741 1.00 9.79 211 GLN C C 1
ATOM 5123 O O . GLN C 1 219 ? 28.450 16.533 8.144 1.00 10.62 211 GLN C O 1
ATOM 5134 N N . TYR C 1 220 ? 26.867 17.900 7.283 1.00 10.02 212 TYR C N 1
ATOM 5135 C CA . TYR C 1 220 ? 25.937 16.788 7.131 1.00 8.95 212 TYR C CA 1
ATOM 5136 C C . TYR C 1 220 ? 26.520 15.727 6.197 1.00 8.64 212 TYR C C 1
ATOM 5137 O O . TYR C 1 220 ? 27.194 16.031 5.204 1.00 11.75 212 TYR C O 1
ATOM 5146 N N . GLY C 1 221 ? 26.195 14.472 6.484 1.00 10.23 213 GLY C N 1
ATOM 5147 C CA . GLY C 1 221 ? 26.603 13.391 5.613 1.00 9.73 213 GLY C CA 1
ATOM 5148 C C . GLY C 1 221 ? 25.764 13.326 4.347 1.00 9.67 213 GLY C C 1
ATOM 5149 O O . GLY C 1 221 ? 24.656 13.859 4.275 1.00 10.52 213 GLY C O 1
ATOM 5150 N N . LYS C 1 222 ? 26.344 12.675 3.344 1.00 10.96 214 LYS C N 1
ATOM 5151 C CA . LYS C 1 222 ? 25.685 12.402 2.066 1.00 10.97 214 LYS C CA 1
ATOM 5152 C C . LYS C 1 222 ? 24.996 11.047 2.103 1.00 9.45 214 LYS C C 1
ATOM 5153 O O . LYS C 1 222 ? 25.603 10.048 2.505 1.00 10.82 214 LYS C O 1
ATOM 5159 N N . ALA C 1 223 ? 23.743 10.998 1.635 1.00 9.46 215 ALA C N 1
ATOM 5160 C CA . ALA C 1 223 ? 23.068 9.706 1.513 1.00 8.94 215 ALA C CA 1
ATOM 5161 C C . ALA C 1 223 ? 23.881 8.733 0.668 1.00 9.48 215 ALA C C 1
ATOM 5162 O O . ALA C 1 223 ? 23.914 7.532 0.960 1.00 9.21 215 ALA C O 1
ATOM 5164 N N . ASP C 1 224 ? 24.580 9.242 -0.348 1.00 9.24 216 ASP C N 1
ATOM 5165 C CA . ASP C 1 224 ? 25.372 8.364 -1.201 1.00 9.10 216 ASP C CA 1
ATOM 5166 C C . ASP C 1 224 ? 26.517 7.717 -0.441 1.00 9.81 216 ASP C C 1
ATOM 5167 O O . ASP C 1 224 ? 26.912 6.595 -0.779 1.00 9.18 216 ASP C O 1
ATOM 5172 N N . ASP C 1 225 ? 27.064 8.391 0.586 1.00 8.22 217 ASP C N 1
ATOM 5173 C CA . ASP C 1 225 ? 28.128 7.773 1.377 1.00 7.94 217 ASP C CA 1
ATOM 5174 C C . ASP C 1 225 ? 27.577 6.708 2.312 1.00 9.79 217 ASP C C 1
ATOM 5175 O O . ASP C 1 225 ? 28.224 5.673 2.538 1.00 8.14 217 ASP C O 1
ATOM 5180 N N . VAL C 1 226 ? 26.399 6.949 2.886 1.00 7.33 218 VAL C N 1
ATOM 5181 C CA . VAL C 1 226 ? 25.760 5.902 3.671 1.00 6.53 218 VAL C CA 1
ATOM 5182 C C . VAL C 1 226 ? 25.534 4.679 2.803 1.00 7.83 218 VAL C C 1
ATOM 5183 O O . VAL C 1 226 ? 25.815 3.543 3.215 1.00 7.25 218 VAL C O 1
ATOM 5187 N N . ALA C 1 227 ? 25.070 4.902 1.564 1.00 7.45 219 ALA C N 1
ATOM 5188 C CA . ALA C 1 227 ? 24.864 3.812 0.619 1.00 7.01 219 ALA C CA 1
ATOM 5189 C C . ALA C 1 227 ? 26.159 3.076 0.317 1.00 8.91 219 ALA C C 1
ATOM 5190 O O . ALA C 1 227 ? 26.168 1.843 0.224 1.00 7.83 219 ALA C O 1
ATOM 5192 N N . ALA C 1 228 ? 27.261 3.812 0.171 1.00 7.90 220 ALA C N 1
ATOM 5193 C CA . ALA C 1 228 ? 28.547 3.174 -0.103 1.00 8.07 220 ALA C CA 1
ATOM 5194 C C . ALA C 1 228 ? 28.943 2.227 1.024 1.00 8.14 220 ALA C C 1
ATOM 5195 O O . ALA C 1 228 ? 29.450 1.123 0.772 1.00 8.40 220 ALA C O 1
ATOM 5197 N N . LEU C 1 229 ? 28.728 2.649 2.272 1.00 7.03 221 LEU C N 1
ATOM 5198 C CA . LEU C 1 229 ? 29.059 1.797 3.407 1.00 7.83 221 LEU C CA 1
ATOM 5199 C C . LEU C 1 229 ? 28.168 0.563 3.447 1.00 7.67 221 LEU C C 1
ATOM 5200 O O . LEU C 1 229 ? 28.667 -0.546 3.683 1.00 7.64 221 LEU C O 1
ATOM 5205 N N . VAL C 1 230 ? 26.850 0.724 3.228 1.00 6.48 222 VAL C N 1
ATOM 5206 C CA . VAL C 1 230 ? 25.968 -0.440 3.156 1.00 7.70 222 VAL C CA 1
ATOM 5207 C C . VAL C 1 230 ? 26.454 -1.396 2.072 1.00 6.80 222 VAL C C 1
ATOM 5208 O O . VAL C 1 230 ? 26.516 -2.624 2.267 1.00 7.40 222 VAL C O 1
ATOM 5212 N N . ALA C 1 231 ? 26.802 -0.848 0.907 1.00 8.10 223 ALA C N 1
ATOM 5213 C CA . ALA C 1 231 ? 27.239 -1.696 -0.202 1.00 8.25 223 ALA C CA 1
ATOM 5214 C C . ALA C 1 231 ? 28.534 -2.432 0.132 1.00 8.13 223 ALA C C 1
ATOM 5215 O O . ALA C 1 231 ? 28.731 -3.575 -0.311 1.00 9.29 223 ALA C O 1
ATOM 5217 N N . PHE C 1 232 ? 29.421 -1.814 0.905 1.00 7.36 224 PHE C N 1
ATOM 5218 C CA . PHE C 1 232 ? 30.617 -2.527 1.333 1.00 8.71 224 PHE C CA 1
ATOM 5219 C C . PHE C 1 232 ? 30.241 -3.699 2.225 1.00 8.13 224 PHE C C 1
ATOM 5220 O O . PHE C 1 232 ? 30.760 -4.816 2.060 1.00 8.50 224 PHE C O 1
ATOM 5228 N N . VAL C 1 233 ? 29.363 -3.445 3.209 1.00 7.17 225 VAL C N 1
ATOM 5229 C CA . VAL C 1 233 ? 29.006 -4.474 4.182 1.00 7.39 225 VAL C CA 1
ATOM 5230 C C . VAL C 1 233 ? 28.355 -5.667 3.494 1.00 7.43 225 VAL C C 1
ATOM 5231 O O . VAL C 1 233 ? 28.600 -6.823 3.876 1.00 8.54 225 VAL C O 1
ATOM 5235 N N . VAL C 1 234 ? 27.499 -5.417 2.495 1.00 7.51 226 VAL C N 1
ATOM 5236 C CA . VAL C 1 234 ? 26.800 -6.533 1.857 1.00 7.94 226 VAL C CA 1
ATOM 5237 C C . VAL C 1 234 ? 27.573 -7.103 0.667 1.00 8.56 226 VAL C C 1
ATOM 5238 O O . VAL C 1 234 ? 27.088 -8.013 -0.013 1.00 12.34 226 VAL C O 1
ATOM 5242 N N . GLY C 1 235 ? 28.791 -6.606 0.424 1.00 9.24 227 GLY C N 1
ATOM 5243 C CA . GLY C 1 235 ? 29.551 -6.997 -0.739 1.00 9.81 227 GLY C CA 1
ATOM 5244 C C . GLY C 1 235 ? 30.574 -8.078 -0.489 1.00 10.77 227 GLY C C 1
ATOM 5245 O O . GLY C 1 235 ? 30.652 -8.674 0.587 1.00 10.50 227 GLY C O 1
ATOM 5246 N N . PRO C 1 236 ? 31.397 -8.340 -1.507 1.00 13.72 228 PRO C N 1
ATOM 5247 C CA . PRO C 1 236 ? 32.262 -9.527 -1.472 1.00 12.99 228 PRO C CA 1
ATOM 5248 C C . PRO C 1 236 ? 33.390 -9.461 -0.459 1.00 12.90 228 PRO C C 1
ATOM 5249 O O . PRO C 1 236 ? 34.033 -10.495 -0.235 1.00 16.65 228 PRO C O 1
ATOM 5253 N N . GLU C 1 237 ? 33.658 -8.310 0.157 1.00 10.14 229 GLU C N 1
ATOM 5254 C CA . GLU C 1 237 ? 34.706 -8.216 1.168 1.00 9.89 229 GLU C CA 1
ATOM 5255 C C . GLU C 1 237 ? 34.132 -7.996 2.562 1.00 10.08 229 GLU C C 1
ATOM 5256 O O . GLU C 1 237 ? 34.890 -7.749 3.510 1.00 11.00 229 GLU C O 1
ATOM 5262 N N . GLY C 1 238 ? 32.814 -8.125 2.725 1.00 11.62 230 GLY C N 1
ATOM 5263 C CA . GLY C 1 238 ? 32.163 -7.921 4.004 1.00 10.64 230 GLY C CA 1
ATOM 5264 C C . GLY C 1 238 ? 31.732 -9.170 4.743 1.00 9.07 230 GLY C C 1
ATOM 5265 O O . GLY C 1 238 ? 31.068 -9.050 5.778 1.00 12.80 230 GLY C O 1
ATOM 5266 N N . ARG C 1 239 ? 32.133 -10.366 4.289 1.00 9.47 231 ARG C N 1
ATOM 5267 C CA . ARG C 1 239 ? 31.611 -11.601 4.877 1.00 11.91 231 ARG C CA 1
ATOM 5268 C C . ARG C 1 239 ? 31.963 -11.751 6.353 1.00 10.39 231 ARG C C 1
ATOM 5269 O O . ARG C 1 239 ? 31.228 -12.419 7.089 1.00 12.17 231 ARG C O 1
ATOM 5271 N N . SER C 1 240 ? 33.078 -11.167 6.811 1.00 9.29 232 SER C N 1
ATOM 5272 C CA . SER C 1 240 ? 33.450 -11.283 8.213 1.00 7.96 232 SER C CA 1
ATOM 5273 C C . SER C 1 240 ? 32.920 -10.141 9.060 1.00 6.89 232 SER C C 1
ATOM 5274 O O . SER C 1 240 ? 33.185 -10.109 10.265 1.00 7.69 232 SER C O 1
ATOM 5277 N N . ILE C 1 241 ? 32.206 -9.187 8.477 1.00 7.20 233 ILE C N 1
ATOM 5278 C CA . ILE C 1 241 ? 31.518 -8.156 9.256 1.00 6.09 233 ILE C CA 1
ATOM 5279 C C . ILE C 1 241 ? 30.163 -8.734 9.639 1.00 6.04 233 ILE C C 1
ATOM 5280 O O . ILE C 1 241 ? 29.350 -9.053 8.761 1.00 6.67 233 ILE C O 1
ATOM 5285 N N . ASN C 1 242 ? 29.928 -8.904 10.941 1.00 6.11 234 ASN C N 1
ATOM 5286 C CA . ASN C 1 242 ? 28.727 -9.639 11.308 1.00 6.22 234 ASN C CA 1
ATOM 5287 C C . ASN C 1 242 ? 28.345 -9.301 12.739 1.00 6.24 234 ASN C C 1
ATOM 5288 O O . ASN C 1 242 ? 29.202 -9.265 13.629 1.00 6.55 234 ASN C O 1
ATOM 5293 N N . GLY C 1 243 ? 27.053 -9.079 12.949 1.00 6.29 235 GLY C N 1
ATOM 5294 C CA . GLY C 1 243 ? 26.532 -8.816 14.282 1.00 6.74 235 GLY C CA 1
ATOM 5295 C C . GLY C 1 243 ? 26.934 -7.481 14.847 1.00 9.26 235 GLY C C 1
ATOM 5296 O O . GLY C 1 243 ? 26.943 -7.324 16.075 1.00 13.49 235 GLY C O 1
ATOM 5297 N N . THR C 1 244 ? 27.306 -6.519 14.002 1.00 5.93 236 THR C N 1
ATOM 5298 C CA . THR C 1 244 ? 27.943 -5.315 14.505 1.00 6.39 236 THR C CA 1
ATOM 5299 C C . THR C 1 244 ? 27.260 -4.071 13.965 1.00 7.39 236 THR C C 1
ATOM 5300 O O . THR C 1 244 ? 26.451 -4.121 13.031 1.00 7.31 236 THR C O 1
ATOM 5304 N N . GLY C 1 245 ? 27.598 -2.949 14.592 1.00 6.75 237 GLY C N 1
ATOM 5305 C CA . GLY C 1 245 ? 27.099 -1.650 14.189 1.00 7.68 237 GLY C CA 1
ATOM 5306 C C . GLY C 1 245 ? 28.231 -0.810 13.620 1.00 6.42 237 GLY C C 1
ATOM 5307 O O . GLY C 1 245 ? 29.320 -0.724 14.210 1.00 8.17 237 GLY C O 1
ATOM 5308 N N . LEU C 1 246 ? 27.960 -0.189 12.475 1.00 6.58 238 LEU C N 1
ATOM 5309 C CA A LEU C 1 246 ? 28.923 0.676 11.806 0.65 5.29 238 LEU C CA 1
ATOM 5310 C CA B LEU C 1 246 ? 28.927 0.682 11.820 0.35 5.83 238 LEU C CA 1
ATOM 5311 C C . LEU C 1 246 ? 28.331 2.075 11.758 1.00 6.76 238 LEU C C 1
ATOM 5312 O O . LEU C 1 246 ? 27.300 2.286 11.102 1.00 7.41 238 LEU C O 1
ATOM 5321 N N . THR C 1 247 ? 28.983 3.027 12.429 1.00 5.38 239 THR C N 1
ATOM 5322 C CA . THR C 1 247 ? 28.429 4.366 12.571 1.00 6.46 239 THR C CA 1
ATOM 5323 C C . THR C 1 247 ? 29.082 5.320 11.590 1.00 7.35 239 THR C C 1
ATOM 5324 O O . THR C 1 247 ? 30.311 5.346 11.466 1.00 7.31 239 THR C O 1
ATOM 5328 N N . ILE C 1 248 ? 28.262 6.106 10.896 1.00 7.45 240 ILE C N 1
ATOM 5329 C CA . ILE C 1 248 ? 28.756 7.077 9.923 1.00 6.14 240 ILE C CA 1
ATOM 5330 C C . ILE C 1 248 ? 28.072 8.406 10.266 1.00 6.56 240 ILE C C 1
ATOM 5331 O O . ILE C 1 248 ? 27.005 8.745 9.735 1.00 7.86 240 ILE C O 1
ATOM 5336 N N . ASP C 1 249 ? 28.681 9.152 11.193 1.00 6.29 241 ASP C N 1
ATOM 5337 C CA . ASP C 1 249 ? 28.023 10.259 11.879 1.00 6.16 241 ASP C CA 1
ATOM 5338 C C . ASP C 1 249 ? 28.899 11.492 12.036 1.00 6.68 241 ASP C C 1
ATOM 5339 O O . ASP C 1 249 ? 28.557 12.375 12.847 1.00 7.53 241 ASP C O 1
ATOM 5344 N N . GLY C 1 250 ? 30.027 11.584 11.323 1.00 6.49 242 GLY C N 1
ATOM 5345 C CA . GLY C 1 250 ? 30.832 12.782 11.422 1.00 7.10 242 GLY C CA 1
ATOM 5346 C C . GLY C 1 250 ? 31.486 12.988 12.764 1.00 6.66 242 GLY C C 1
ATOM 5347 O O . GLY C 1 250 ? 31.981 14.092 13.037 1.00 7.78 242 GLY C O 1
ATOM 5348 N N . GLY C 1 251 ? 31.509 11.963 13.604 1.00 6.72 243 GLY C N 1
ATOM 5349 C CA . GLY C 1 251 ? 32.096 12.103 14.909 1.00 7.28 243 GLY C CA 1
ATOM 5350 C C . GLY C 1 251 ? 31.134 12.501 15.999 1.00 7.47 243 GLY C C 1
ATOM 5351 O O . GLY C 1 251 ? 31.583 12.782 17.118 1.00 8.50 243 GLY C O 1
ATOM 5352 N N . ALA C 1 252 ? 29.826 12.551 15.715 1.00 6.58 244 ALA C N 1
ATOM 5353 C CA . ALA C 1 252 ? 28.897 12.992 16.755 1.00 7.52 244 ALA C CA 1
ATOM 5354 C C . ALA C 1 252 ? 29.005 12.134 18.003 1.00 7.12 244 ALA C C 1
ATOM 5355 O O . ALA C 1 252 ? 28.925 12.658 19.130 1.00 9.54 244 ALA C O 1
ATOM 5357 N N . ASN C 1 253 ? 29.236 10.827 17.834 1.00 6.65 245 ASN C N 1
ATOM 5358 C CA . ASN C 1 253 ? 29.261 9.903 18.961 1.00 7.08 245 ASN C CA 1
ATOM 5359 C C . ASN C 1 253 ? 30.655 9.708 19.546 1.00 8.59 245 ASN C C 1
ATOM 5360 O O . ASN C 1 253 ? 30.833 8.836 20.403 1.00 10.66 245 ASN C O 1
ATOM 5365 N N . ALA C 1 254 ? 31.634 10.494 19.120 1.00 7.98 246 ALA C N 1
ATOM 5366 C CA . ALA C 1 254 ? 32.962 10.406 19.736 1.00 8.65 246 ALA C CA 1
ATOM 5367 C C . ALA C 1 254 ? 32.898 10.822 21.208 1.00 10.08 246 ALA C C 1
ATOM 5368 O O . ALA C 1 254 ? 32.097 11.696 21.599 1.00 8.74 246 ALA C O 1
ATOM 5371 N N . ASN D 1 10 ? 14.793 6.475 57.974 1.00 52.98 2 ASN D N 1
ATOM 5372 C CA . ASN D 1 10 ? 14.597 5.627 56.801 1.00 44.27 2 ASN D CA 1
ATOM 5373 C C . ASN D 1 10 ? 15.232 6.228 55.548 1.00 33.80 2 ASN D C 1
ATOM 5374 O O . ASN D 1 10 ? 15.009 7.403 55.241 1.00 35.71 2 ASN D O 1
ATOM 5379 N N . ARG D 1 11 ? 15.998 5.407 54.821 1.00 29.42 3 ARG D N 1
ATOM 5380 C CA . ARG D 1 11 ? 16.617 5.854 53.577 1.00 28.39 3 ARG D CA 1
ATOM 5381 C C . ARG D 1 11 ? 15.594 6.463 52.625 1.00 27.08 3 ARG D C 1
ATOM 5382 O O . ARG D 1 11 ? 15.883 7.456 51.946 1.00 28.87 3 ARG D O 1
ATOM 5384 N N . LEU D 1 12 ? 14.395 5.873 52.546 1.00 20.86 4 LEU D N 1
ATOM 5385 C CA . LEU D 1 12 ? 13.347 6.336 51.644 1.00 18.58 4 LEU D CA 1
ATOM 5386 C C . LEU D 1 12 ? 12.115 6.809 52.414 1.00 22.62 4 LEU D C 1
ATOM 5387 O O . LEU D 1 12 ? 10.978 6.627 51.958 1.00 21.83 4 LEU D O 1
ATOM 5392 N N . GLN D 1 13 ? 12.329 7.398 53.586 1.00 28.34 5 GLN D N 1
ATOM 5393 C CA . GLN D 1 13 ? 11.221 7.865 54.407 1.00 31.61 5 GLN D CA 1
ATOM 5394 C C . GLN D 1 13 ? 10.294 8.778 53.614 1.00 27.17 5 GLN D C 1
ATOM 5395 O O . GLN D 1 13 ? 10.738 9.732 52.969 1.00 24.76 5 GLN D O 1
ATOM 5397 N N . GLY D 1 14 ? 8.998 8.471 53.661 1.00 28.31 6 GLY D N 1
ATOM 5398 C CA . GLY D 1 14 ? 7.989 9.283 53.016 1.00 26.05 6 GLY D CA 1
ATOM 5399 C C . GLY D 1 14 ? 7.880 9.103 51.519 1.00 22.66 6 GLY D C 1
ATOM 5400 O O . GLY D 1 14 ? 7.034 9.749 50.892 1.00 24.34 6 GLY D O 1
ATOM 5401 N N . LYS D 1 15 ? 8.714 8.264 50.924 1.00 17.41 7 LYS D N 1
ATOM 5402 C CA . LYS D 1 15 ? 8.685 8.088 49.486 1.00 15.78 7 LYS D CA 1
ATOM 5403 C C . LYS D 1 15 ? 7.520 7.202 49.061 1.00 18.96 7 LYS D C 1
ATOM 5404 O O . LYS D 1 15 ? 7.045 6.346 49.812 1.00 20.58 7 LYS D O 1
ATOM 5410 N N . ARG D 1 16 ? 7.087 7.409 47.822 1.00 15.77 8 ARG D N 1
ATOM 5411 C CA . ARG D 1 16 ? 5.891 6.797 47.257 1.00 13.48 8 ARG D CA 1
ATOM 5412 C C . ARG D 1 16 ? 6.302 6.126 45.955 1.00 13.28 8 ARG D C 1
ATOM 5413 O O . ARG D 1 16 ? 6.774 6.806 45.046 1.00 12.90 8 ARG D O 1
ATOM 5421 N N . ALA D 1 17 ? 6.147 4.799 45.862 1.00 12.55 9 ALA D N 1
ATOM 5422 C CA . ALA D 1 17 ? 6.731 4.034 44.757 1.00 10.27 9 ALA D CA 1
ATOM 5423 C C . ALA D 1 17 ? 5.703 3.139 44.077 1.00 12.51 9 ALA D C 1
ATOM 5424 O O . ALA D 1 17 ? 4.771 2.646 44.713 1.00 14.12 9 ALA D O 1
ATOM 5426 N N . LEU D 1 18 ? 5.924 2.890 42.779 1.00 10.39 10 LEU D N 1
ATOM 5427 C CA . LEU D 1 18 ? 5.192 1.903 41.995 1.00 9.97 10 LEU D CA 1
ATOM 5428 C C . LEU D 1 18 ? 6.201 0.992 41.322 1.00 9.76 10 LEU D C 1
ATOM 5429 O O . LEU D 1 18 ? 7.120 1.477 40.657 1.00 11.01 10 LEU D O 1
ATOM 5434 N N . VAL D 1 19 ? 6.041 -0.317 41.512 1.00 10.41 11 VAL D N 1
ATOM 5435 C CA . VAL D 1 19 ? 6.864 -1.332 40.862 1.00 9.20 11 VAL D CA 1
ATOM 5436 C C . VAL D 1 19 ? 5.933 -2.169 39.989 1.00 10.67 11 VAL D C 1
ATOM 5437 O O . VAL D 1 19 ? 5.042 -2.861 40.503 1.00 10.92 11 VAL D O 1
ATOM 5441 N N . THR D 1 20 ? 6.102 -2.100 38.677 1.00 9.27 12 THR D N 1
ATOM 5442 C CA . THR D 1 20 ? 5.276 -2.964 37.834 1.00 10.40 12 THR D CA 1
ATOM 5443 C C . THR D 1 20 ? 5.797 -4.401 37.896 1.00 11.77 12 THR D C 1
ATOM 5444 O O . THR D 1 20 ? 6.993 -4.647 38.052 1.00 9.90 12 THR D O 1
ATOM 5448 N N . GLY D 1 21 ? 4.881 -5.357 37.796 1.00 9.87 13 GLY D N 1
ATOM 5449 C CA . GLY D 1 21 ? 5.255 -6.757 37.944 1.00 9.16 13 GLY D CA 1
ATOM 5450 C C . GLY D 1 21 ? 5.891 -7.056 39.288 1.00 10.24 13 GLY D C 1
ATOM 5451 O O . GLY D 1 21 ? 7.011 -7.589 39.344 1.00 10.31 13 GLY D O 1
ATOM 5452 N N . GLY D 1 22 ? 5.223 -6.686 40.379 1.00 9.64 14 GLY D N 1
ATOM 5453 C CA . GLY D 1 22 ? 5.777 -6.831 41.712 1.00 10.90 14 GLY D CA 1
ATOM 5454 C C . GLY D 1 22 ? 5.280 -8.041 42.473 1.00 9.68 14 GLY D C 1
ATOM 5455 O O . GLY D 1 22 ? 5.528 -8.143 43.680 1.00 11.86 14 GLY D O 1
ATOM 5456 N N . SER D 1 23 ? 4.587 -8.965 41.810 1.00 11.06 15 SER D N 1
ATOM 5457 C CA . SER D 1 23 ? 3.983 -10.093 42.512 1.00 11.42 15 SER D CA 1
ATOM 5458 C C . SER D 1 23 ? 4.974 -11.201 42.822 1.00 12.53 15 SER D C 1
ATOM 5459 O O . SER D 1 23 ? 4.673 -12.052 43.667 1.00 11.36 15 SER D O 1
ATOM 5462 N N . ARG D 1 24 ? 6.116 -11.239 42.142 1.00 10.96 16 ARG D N 1
ATOM 5463 C CA . ARG D 1 24 ? 7.084 -12.315 42.323 1.00 10.10 16 ARG D CA 1
ATOM 5464 C C . ARG D 1 24 ? 8.403 -11.895 41.679 1.00 9.69 16 ARG D C 1
ATOM 5465 O O . ARG D 1 24 ? 8.506 -10.830 41.050 1.00 11.38 16 ARG D O 1
ATOM 5473 N N . GLY D 1 25 ? 9.408 -12.746 41.856 1.00 11.72 17 GLY D N 1
ATOM 5474 C CA . GLY D 1 25 ? 10.675 -12.524 41.161 1.00 10.86 17 GLY D CA 1
ATOM 5475 C C . GLY D 1 25 ? 11.356 -11.231 41.561 1.00 8.87 17 GLY D C 1
ATOM 5476 O O . GLY D 1 25 ? 11.321 -10.792 42.716 1.00 11.56 17 GLY D O 1
ATOM 5477 N N . ILE D 1 26 ? 12.028 -10.633 40.577 1.00 8.03 18 ILE D N 1
ATOM 5478 C CA . ILE D 1 26 ? 12.800 -9.419 40.824 1.00 10.67 18 ILE D CA 1
ATOM 5479 C C . ILE D 1 26 ? 11.895 -8.282 41.290 1.00 10.54 18 ILE D C 1
ATOM 5480 O O . ILE D 1 26 ? 12.245 -7.527 42.208 1.00 9.73 18 ILE D O 1
ATOM 5485 N N . GLY D 1 27 ? 10.710 -8.146 40.684 1.00 9.17 19 GLY D N 1
ATOM 5486 C CA . GLY D 1 27 ? 9.800 -7.076 41.085 1.00 8.68 19 GLY D CA 1
ATOM 5487 C C . GLY D 1 27 ? 9.341 -7.176 42.532 1.00 9.86 19 GLY D C 1
ATOM 5488 O O . GLY D 1 27 ? 9.261 -6.170 43.240 1.00 8.90 19 GLY D O 1
ATOM 5489 N N . ALA D 1 28 ? 9.009 -8.384 42.988 1.00 9.23 20 ALA D N 1
ATOM 5490 C CA . ALA D 1 28 ? 8.642 -8.538 44.391 1.00 10.30 20 ALA D CA 1
ATOM 5491 C C . ALA D 1 28 ? 9.806 -8.176 45.294 1.00 9.99 20 ALA D C 1
ATOM 5492 O O . ALA D 1 28 ? 9.619 -7.538 46.339 1.00 10.51 20 ALA D O 1
ATOM 5494 N N . ALA D 1 29 ? 11.021 -8.572 44.904 1.00 8.90 21 ALA D N 1
ATOM 5495 C CA . ALA D 1 29 ? 12.190 -8.231 45.704 1.00 11.69 21 ALA D CA 1
ATOM 5496 C C . ALA D 1 29 ? 12.408 -6.722 45.741 1.00 11.85 21 ALA D C 1
ATOM 5497 O O . ALA D 1 29 ? 12.776 -6.164 46.787 1.00 11.02 21 ALA D O 1
ATOM 5499 N N . ILE D 1 30 ? 12.200 -6.048 44.606 1.00 9.91 22 ILE D N 1
ATOM 5500 C CA . ILE D 1 30 ? 12.332 -4.591 44.591 1.00 8.83 22 ILE D CA 1
ATOM 5501 C C . ILE D 1 30 ? 11.280 -3.954 45.488 1.00 10.12 22 ILE D C 1
ATOM 5502 O O . ILE D 1 30 ? 11.583 -3.073 46.300 1.00 11.36 22 ILE D O 1
ATOM 5507 N N . ALA D 1 31 ? 10.023 -4.382 45.346 1.00 10.05 23 ALA D N 1
ATOM 5508 C CA . ALA D 1 31 ? 8.949 -3.824 46.167 1.00 10.13 23 ALA D CA 1
ATOM 5509 C C . ALA D 1 31 ? 9.252 -3.980 47.654 1.00 10.91 23 ALA D C 1
ATOM 5510 O O . ALA D 1 31 ? 9.090 -3.030 48.434 1.00 12.82 23 ALA D O 1
ATOM 5512 N N . LYS D 1 32 ? 9.690 -5.177 48.065 1.00 10.71 24 LYS D N 1
ATOM 5513 C CA . LYS D 1 32 ? 9.953 -5.428 49.480 1.00 12.05 24 LYS D CA 1
ATOM 5514 C C . LYS D 1 32 ? 11.115 -4.580 49.979 1.00 12.65 24 LYS D C 1
ATOM 5515 O O . LYS D 1 32 ? 11.104 -4.109 51.127 1.00 14.92 24 LYS D O 1
ATOM 5521 N N . ARG D 1 33 ? 12.129 -4.377 49.135 1.00 12.97 25 ARG D N 1
ATOM 5522 C CA . ARG D 1 33 ? 13.290 -3.623 49.572 1.00 13.09 25 ARG 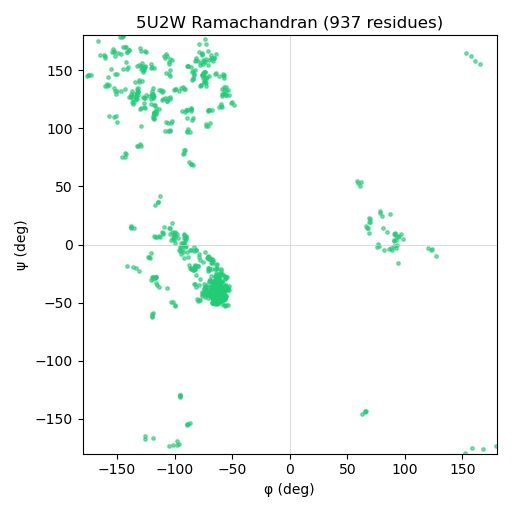D CA 1
ATOM 5523 C C . ARG D 1 33 ? 12.977 -2.139 49.682 1.00 11.40 25 ARG D C 1
ATOM 5524 O O . ARG D 1 33 ? 13.425 -1.478 50.623 1.00 13.71 25 ARG D O 1
ATOM 5532 N N . LEU D 1 34 ? 12.244 -1.586 48.715 1.00 11.30 26 LEU D N 1
ATOM 5533 C CA . LEU D 1 34 ? 11.845 -0.187 48.839 1.00 12.82 26 LEU D CA 1
ATOM 5534 C C . LEU D 1 34 ? 11.007 0.027 50.094 1.00 12.35 26 LEU D C 1
ATOM 5535 O O . LEU D 1 34 ? 11.172 1.028 50.805 1.00 13.09 26 LEU D O 1
ATOM 5540 N N . ALA D 1 35 ? 10.104 -0.908 50.384 1.00 13.24 27 ALA D N 1
ATOM 5541 C CA . ALA D 1 35 ? 9.311 -0.811 51.604 1.00 14.33 27 ALA D CA 1
ATOM 5542 C C . ALA D 1 35 ? 10.196 -0.913 52.840 1.00 14.64 27 ALA D C 1
ATOM 5543 O O . ALA D 1 35 ? 10.020 -0.165 53.812 1.00 15.71 27 ALA D O 1
ATOM 5545 N N . ALA D 1 36 ? 11.148 -1.849 52.830 1.00 15.71 28 ALA D N 1
ATOM 5546 C CA . ALA D 1 36 ? 12.024 -1.991 53.988 1.00 16.27 28 ALA D CA 1
ATOM 5547 C C . ALA D 1 36 ? 12.853 -0.731 54.202 1.00 17.23 28 ALA D C 1
ATOM 5548 O O . ALA D 1 36 ? 13.184 -0.391 55.347 1.00 18.94 28 ALA D O 1
ATOM 5550 N N . ASP D 1 37 ? 13.167 -0.012 53.122 1.00 16.98 29 ASP D N 1
ATOM 5551 C CA . ASP D 1 37 ? 13.905 1.239 53.219 1.00 17.89 29 ASP D CA 1
ATOM 5552 C C . ASP D 1 37 ? 13.023 2.430 53.573 1.00 20.83 29 ASP D C 1
ATOM 5553 O O . ASP D 1 37 ? 13.560 3.529 53.759 1.00 20.14 29 ASP D O 1
ATOM 5558 N N . GLY D 1 38 ? 11.699 2.255 53.660 1.00 16.94 30 GLY D N 1
ATOM 5559 C CA . GLY D 1 38 ? 10.843 3.316 54.160 1.00 17.00 30 GLY D CA 1
ATOM 5560 C C . GLY D 1 38 ? 9.670 3.724 53.289 1.00 16.60 30 GLY D C 1
ATOM 5561 O O . GLY D 1 38 ? 8.802 4.480 53.752 1.00 17.62 30 GLY D O 1
ATOM 5562 N N . ALA D 1 39 ? 9.618 3.237 52.049 1.00 15.29 31 ALA D N 1
ATOM 5563 C CA . ALA D 1 39 ? 8.640 3.712 51.076 1.00 13.58 31 ALA D CA 1
ATOM 5564 C C . ALA D 1 39 ? 7.287 3.019 51.212 1.00 19.56 31 ALA D C 1
ATOM 5565 O O . ALA D 1 39 ? 7.182 1.860 51.625 1.00 16.75 31 ALA D O 1
ATOM 5567 N N . ASP D 1 40 ? 6.237 3.758 50.867 1.00 16.95 32 ASP D N 1
ATOM 5568 C CA . ASP D 1 40 ? 4.957 3.157 50.521 1.00 15.96 32 ASP D CA 1
ATOM 5569 C C . ASP D 1 40 ? 5.068 2.625 49.103 1.00 16.18 32 ASP D C 1
ATOM 5570 O O . ASP D 1 40 ? 5.651 3.285 48.236 1.00 15.31 32 ASP D O 1
ATOM 5575 N N . VAL D 1 41 ? 4.555 1.420 48.865 1.00 13.31 33 VAL D N 1
ATOM 5576 C CA . VAL D 1 41 ? 4.851 0.718 47.618 1.00 13.30 33 VAL D CA 1
ATOM 5577 C C . VAL D 1 41 ? 3.572 0.146 47.029 1.00 14.61 33 VAL D C 1
ATOM 5578 O O . VAL D 1 41 ? 2.875 -0.626 47.694 1.00 14.77 33 VAL D O 1
ATOM 5582 N N . ALA D 1 42 ? 3.290 0.489 45.766 1.00 12.34 34 ALA D N 1
ATOM 5583 C CA . ALA D 1 42 ? 2.287 -0.201 44.971 1.00 12.00 34 ALA D CA 1
ATOM 5584 C C . ALA D 1 42 ? 2.950 -1.124 43.954 1.00 11.78 34 ALA D C 1
ATOM 5585 O O . ALA D 1 42 ? 4.044 -0.841 43.462 1.00 11.74 34 ALA D O 1
ATOM 5587 N N . ILE D 1 43 ? 2.259 -2.210 43.617 1.00 11.77 35 ILE D N 1
ATOM 5588 C CA . ILE D 1 43 ? 2.726 -3.148 42.602 1.00 10.02 35 ILE D CA 1
ATOM 5589 C C . ILE D 1 43 ? 1.616 -3.384 41.592 1.00 10.72 35 ILE D C 1
ATOM 5590 O O . ILE D 1 43 ? 0.424 -3.252 41.902 1.00 11.76 35 ILE D O 1
ATOM 5595 N N . THR D 1 44 ? 2.004 -3.727 40.364 1.00 10.58 36 THR D N 1
ATOM 5596 C CA . THR D 1 44 ? 1.059 -4.284 39.407 1.00 9.98 36 THR D CA 1
ATOM 5597 C C . THR D 1 44 ? 1.362 -5.756 39.185 1.00 10.55 36 THR D C 1
ATOM 5598 O O . THR D 1 44 ? 2.447 -6.257 39.493 1.00 10.92 36 THR D O 1
ATOM 5602 N N . TYR D 1 45 ? 0.367 -6.446 38.644 1.00 11.31 37 TYR D N 1
ATOM 5603 C CA . TYR D 1 45 ? 0.493 -7.848 38.292 1.00 9.74 37 TYR D CA 1
ATOM 5604 C C . TYR D 1 45 ? -0.503 -8.132 37.185 1.00 11.51 37 TYR D C 1
ATOM 5605 O O . TYR D 1 45 ? -1.392 -7.327 36.897 1.00 12.47 37 TYR D O 1
ATOM 5614 N N . GLU D 1 46 ? -0.332 -9.281 36.539 1.00 10.79 38 GLU D N 1
ATOM 5615 C CA . GLU D 1 46 ? -1.231 -9.630 35.451 1.00 9.82 38 GLU D CA 1
ATOM 5616 C C . GLU D 1 46 ? -2.276 -10.637 35.896 1.00 10.38 38 GLU D C 1
ATOM 5617 O O . GLU D 1 46 ? -3.473 -10.445 35.645 1.00 13.06 38 GLU D O 1
ATOM 5623 N N . LYS D 1 47 ? -1.835 -11.719 36.544 1.00 11.99 39 LYS D N 1
ATOM 5624 C CA . LYS D 1 47 ? -2.718 -12.814 36.927 1.00 13.12 39 LYS D CA 1
ATOM 5625 C C . LYS D 1 47 ? -2.488 -13.327 38.338 1.00 11.74 39 LYS D C 1
ATOM 5626 O O . LYS D 1 47 ? -3.388 -13.981 38.876 1.00 14.86 39 LYS D O 1
ATOM 5628 N N . SER D 1 48 ? -1.335 -13.064 38.965 1.00 12.63 40 SER D N 1
ATOM 5629 C CA . SER D 1 48 ? -0.977 -13.697 40.239 1.00 13.78 40 SER D CA 1
ATOM 5630 C C . SER D 1 48 ? -1.552 -12.915 41.420 1.00 12.36 40 SER D C 1
ATOM 5631 O O . SER D 1 48 ? -0.826 -12.303 42.200 1.00 15.22 40 SER D O 1
ATOM 5634 N N . ALA D 1 49 ? -2.877 -12.964 41.561 1.00 12.20 41 ALA D N 1
ATOM 5635 C CA . ALA D 1 49 ? -3.533 -12.226 42.641 1.00 12.08 41 ALA D CA 1
ATOM 5636 C C . ALA D 1 49 ? -3.084 -12.687 44.030 1.00 14.81 41 ALA D C 1
ATOM 5637 O O . ALA D 1 49 ? -2.937 -11.858 44.943 1.00 15.55 41 ALA D O 1
ATOM 5639 N N . GLU D 1 50 ? -2.924 -14.002 44.230 1.00 12.34 42 GLU D N 1
ATOM 5640 C CA . GLU D 1 50 ? -2.509 -14.508 45.544 1.00 12.65 42 GLU D CA 1
ATOM 5641 C C . GLU D 1 50 ? -1.117 -14.013 45.903 1.00 12.09 42 GLU D C 1
ATOM 5642 O O . GLU D 1 50 ? -0.883 -13.519 47.013 1.00 13.18 42 GLU D O 1
ATOM 5648 N N . ARG D 1 51 ? -0.170 -14.175 44.986 1.00 12.08 43 ARG D N 1
ATOM 5649 C CA A ARG D 1 51 ? 1.202 -13.787 45.284 0.58 11.05 43 ARG D CA 1
ATOM 5650 C CA B ARG D 1 51 ? 1.206 -13.781 45.277 0.42 11.05 43 ARG D CA 1
ATOM 5651 C C . ARG D 1 51 ? 1.322 -12.272 45.428 1.00 11.46 43 ARG D C 1
ATOM 5652 O O . ARG D 1 51 ? 2.057 -11.780 46.293 1.00 11.27 43 ARG D O 1
ATOM 5667 N N . ALA D 1 52 ? 0.579 -11.519 44.617 1.00 12.07 44 ALA D N 1
ATOM 5668 C CA . ALA D 1 52 ? 0.572 -10.067 44.770 1.00 12.55 44 ALA D CA 1
ATOM 5669 C C . ALA D 1 52 ? 0.060 -9.659 46.142 1.00 13.25 44 ALA D C 1
ATOM 5670 O O . ALA D 1 52 ? 0.634 -8.776 46.796 1.00 13.58 44 ALA D O 1
ATOM 5672 N N . GLN D 1 53 ? -1.045 -10.271 46.585 1.00 13.10 45 GLN D N 1
ATOM 5673 C CA . GLN D 1 53 ? -1.577 -9.907 47.884 1.00 12.45 45 GLN D CA 1
ATOM 5674 C C . GLN D 1 53 ? -0.618 -10.289 48.998 1.00 13.32 45 GLN D C 1
ATOM 5675 O O . GLN D 1 53 ? -0.538 -9.581 50.007 1.00 16.76 45 GLN D O 1
ATOM 5681 N N . ALA D 1 54 ? 0.139 -11.381 48.828 1.00 13.35 46 ALA D N 1
ATOM 5682 C CA . ALA D 1 54 ? 1.111 -11.742 49.859 1.00 15.19 46 ALA D CA 1
ATOM 5683 C C . ALA D 1 54 ? 2.224 -10.701 49.957 1.00 15.37 46 ALA D C 1
ATOM 5684 O O . ALA D 1 54 ? 2.667 -10.360 51.065 1.00 15.42 46 ALA D O 1
ATOM 5686 N N . VAL D 1 55 ? 2.661 -10.159 48.814 1.00 12.53 47 VAL D N 1
ATOM 5687 C CA . VAL D 1 55 ? 3.656 -9.087 48.833 1.00 13.73 47 VAL D CA 1
ATOM 5688 C C . VAL D 1 55 ? 3.103 -7.862 49.545 1.00 13.45 47 VAL D C 1
ATOM 5689 O O . VAL D 1 55 ? 3.765 -7.282 50.415 1.00 14.53 47 VAL D O 1
ATOM 5693 N N . VAL D 1 56 ? 1.862 -7.482 49.225 1.00 14.07 48 VAL D N 1
ATOM 5694 C CA . VAL D 1 56 ? 1.226 -6.338 49.884 1.00 13.65 48 VAL D CA 1
ATOM 5695 C C . VAL D 1 56 ? 1.113 -6.571 51.388 1.00 15.99 48 VAL D C 1
ATOM 5696 O O . VAL D 1 56 ? 1.426 -5.683 52.189 1.00 16.46 48 VAL D O 1
ATOM 5700 N N . ALA D 1 57 ? 0.676 -7.767 51.800 1.00 17.31 49 ALA D N 1
ATOM 5701 C CA . ALA D 1 57 ? 0.461 -8.018 53.222 1.00 18.43 49 ALA D CA 1
ATOM 5702 C C . ALA D 1 57 ? 1.766 -7.977 54.002 1.00 18.80 49 ALA D C 1
ATOM 5703 O O . ALA D 1 57 ? 1.794 -7.513 55.149 1.00 20.44 49 ALA D O 1
ATOM 5705 N N . GLY D 1 58 ? 2.863 -8.403 53.380 1.00 16.17 50 GLY D N 1
ATOM 5706 C CA . GLY D 1 58 ? 4.146 -8.334 54.049 1.00 19.53 50 GLY D CA 1
ATOM 5707 C C . GLY D 1 58 ? 4.618 -6.908 54.208 1.00 19.51 50 GLY D C 1
ATOM 5708 O O . GLY D 1 58 ? 5.165 -6.536 55.251 1.00 23.30 50 GLY D O 1
ATOM 5709 N N . ILE D 1 59 ? 4.401 -6.088 53.184 1.00 17.16 51 ILE D N 1
ATOM 5710 C CA . ILE D 1 59 ? 4.759 -4.679 53.273 1.00 18.57 51 ILE D CA 1
ATOM 5711 C C . ILE D 1 59 ? 3.902 -3.970 54.311 1.00 20.80 51 ILE D C 1
ATOM 5712 O O . ILE D 1 59 ? 4.397 -3.135 55.078 1.00 21.11 51 ILE D O 1
ATOM 5717 N N . GLU D 1 60 ? 2.605 -4.277 54.349 1.00 17.70 52 GLU D N 1
ATOM 5718 C CA . GLU D 1 60 ? 1.751 -3.643 55.350 1.00 18.75 52 GLU D CA 1
ATOM 5719 C C . GLU D 1 60 ? 2.155 -4.044 56.759 1.00 24.23 52 GLU D C 1
ATOM 5720 O O . GLU D 1 60 ? 2.035 -3.237 57.689 1.00 23.13 52 GLU D O 1
ATOM 5726 N N . ALA D 1 61 ? 2.635 -5.279 56.936 1.00 23.64 53 ALA D N 1
ATOM 5727 C CA . ALA D 1 61 ? 3.090 -5.729 58.245 1.00 24.65 53 ALA D CA 1
ATOM 5728 C C . ALA D 1 61 ? 4.281 -4.921 58.740 1.00 28.08 53 ALA D C 1
ATOM 5729 O O . ALA D 1 61 ? 4.533 -4.888 59.950 1.00 29.70 53 ALA D O 1
ATOM 5731 N N . LEU D 1 62 ? 5.006 -4.259 57.840 1.00 24.88 54 LEU D N 1
ATOM 5732 C CA . LEU D 1 62 ? 6.078 -3.347 58.219 1.00 28.78 54 LEU D CA 1
ATOM 5733 C C . LEU D 1 62 ? 5.570 -1.995 58.687 1.00 30.80 54 LEU D C 1
ATOM 5734 O O . LEU D 1 62 ? 6.347 -1.226 59.262 1.00 35.97 54 LEU D O 1
ATOM 5739 N N . GLY D 1 63 ? 4.306 -1.681 58.451 1.00 27.63 55 GLY D N 1
ATOM 5740 C CA . GLY D 1 63 ? 3.792 -0.370 58.764 1.00 26.04 55 GLY D CA 1
ATOM 5741 C C . GLY D 1 63 ? 3.720 0.574 57.590 1.00 27.36 55 GLY D C 1
ATOM 5742 O O . GLY D 1 63 ? 3.385 1.748 57.784 1.00 30.64 55 GLY D O 1
ATOM 5743 N N . ARG D 1 64 ? 4.025 0.106 56.383 1.00 23.94 56 ARG D N 1
ATOM 5744 C CA A ARG D 1 64 ? 3.921 0.950 55.208 0.70 24.14 56 ARG D CA 1
ATOM 5745 C CA B ARG D 1 64 ? 3.938 0.918 55.181 0.30 24.19 56 ARG D CA 1
ATOM 5746 C C . ARG D 1 64 ? 2.562 0.769 54.540 1.00 22.64 56 ARG D C 1
ATOM 5747 O O . ARG D 1 64 ? 1.834 -0.192 54.795 1.00 25.52 56 ARG D O 1
ATOM 5762 N N . ARG D 1 65 ? 2.221 1.727 53.692 1.00 19.55 57 ARG D N 1
ATOM 5763 C CA . ARG D 1 65 ? 1.062 1.565 52.830 1.00 20.66 57 ARG D CA 1
ATOM 5764 C C . ARG D 1 65 ? 1.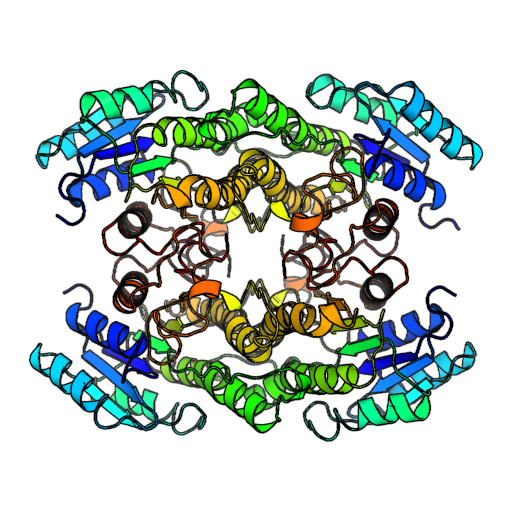468 0.764 51.604 1.00 18.80 57 ARG D C 1
ATOM 5765 O O . ARG D 1 65 ? 2.597 0.869 51.109 1.00 18.37 57 ARG D O 1
ATOM 5773 N N . ALA D 1 66 ? 0.535 -0.039 51.105 1.00 19.50 58 ALA D N 1
ATOM 5774 C CA . ALA D 1 66 ? 0.840 -0.869 49.951 1.00 16.72 58 ALA D CA 1
ATOM 5775 C C . ALA D 1 66 ? -0.461 -1.242 49.259 1.00 18.95 58 ALA D C 1
ATOM 5776 O O . ALA D 1 66 ? -1.482 -1.454 49.921 1.00 22.39 58 ALA D O 1
ATOM 5778 N N . ILE D 1 67 ? -0.422 -1.310 47.928 1.00 16.63 59 ILE D N 1
ATOM 5779 C CA . ILE D 1 67 ? -1.579 -1.757 47.164 1.00 17.62 59 ILE D CA 1
ATOM 5780 C C . ILE D 1 67 ? -1.103 -2.631 46.018 1.00 14.54 59 ILE D C 1
ATOM 5781 O O . ILE D 1 67 ? 0.023 -2.495 45.528 1.00 13.79 59 ILE D O 1
ATOM 5786 N N . ALA D 1 68 ? -1.973 -3.542 45.590 1.00 16.29 60 ALA D N 1
ATOM 5787 C CA . ALA D 1 68 ? -1.723 -4.374 44.426 1.00 14.34 60 ALA D CA 1
ATOM 5788 C C . ALA D 1 68 ? -2.798 -4.103 43.388 1.00 14.50 60 ALA D C 1
ATOM 5789 O O . ALA D 1 68 ? -3.997 -4.169 43.698 1.00 16.37 60 ALA D O 1
ATOM 5791 N N . ILE D 1 69 ? -2.369 -3.779 42.177 1.00 15.52 61 ILE D N 1
ATOM 5792 C CA . ILE D 1 69 ? -3.262 -3.416 41.083 1.00 14.75 61 ILE D CA 1
ATOM 5793 C C . ILE D 1 69 ? -3.092 -4.444 39.974 1.00 13.17 61 ILE D C 1
ATOM 5794 O O . ILE D 1 69 ? -1.994 -4.590 39.418 1.00 12.18 61 ILE D O 1
ATOM 5799 N N . GLN D 1 70 ? -4.174 -5.139 39.632 1.00 17.01 62 GLN D N 1
ATOM 5800 C CA . GLN D 1 70 ? -4.161 -5.941 38.417 1.00 13.69 62 GLN D CA 1
ATOM 5801 C C . GLN D 1 70 ? -4.184 -4.995 37.230 1.00 16.29 62 GLN D C 1
ATOM 5802 O O . GLN D 1 70 ? -5.147 -4.238 37.060 1.00 18.95 62 GLN D O 1
ATOM 5808 N N . ALA D 1 71 ? -3.113 -5.003 36.436 1.00 12.13 63 ALA D N 1
ATOM 5809 C CA . ALA D 1 71 ? -3.007 -4.077 35.310 1.00 11.85 63 ALA D CA 1
ATOM 5810 C C . ALA D 1 71 ? -2.153 -4.745 34.246 1.00 12.28 63 ALA D C 1
ATOM 5811 O O . ALA D 1 71 ? -0.944 -4.922 34.431 1.00 13.80 63 ALA D O 1
ATOM 5813 N N . ASP D 1 72 ? -2.789 -5.110 33.143 1.00 12.86 64 ASP D N 1
ATOM 5814 C CA . ASP D 1 72 ? -2.091 -5.775 32.049 1.00 12.02 64 ASP D CA 1
ATOM 5815 C C . ASP D 1 72 ? -1.174 -4.773 31.362 1.00 12.83 64 ASP D C 1
ATOM 5816 O O . ASP D 1 72 ? -1.659 -3.788 30.788 1.00 12.34 64 ASP D O 1
ATOM 5821 N N . SER D 1 73 ? 0.149 -5.006 31.440 1.00 10.29 65 SER D N 1
ATOM 5822 C CA . SER D 1 73 ? 1.103 -4.109 30.785 1.00 11.12 65 SER D CA 1
ATOM 5823 C C . SER D 1 73 ? 0.833 -3.967 29.292 1.00 10.14 65 SER D C 1
ATOM 5824 O O . SER D 1 73 ? 1.187 -2.939 28.707 1.00 13.14 65 SER D O 1
ATOM 5827 N N . ALA D 1 74 ? 0.230 -4.979 28.660 1.00 11.19 66 ALA D N 1
ATOM 5828 C CA . ALA D 1 74 ? -0.036 -4.897 27.225 1.00 11.83 66 ALA D CA 1
ATOM 5829 C C . ALA D 1 74 ? -1.142 -3.904 26.897 1.00 13.94 66 ALA D C 1
ATOM 5830 O O . ALA D 1 74 ? -1.340 -3.587 25.719 1.00 14.79 66 ALA D O 1
ATOM 5832 N N . ASP D 1 75 ? -1.846 -3.404 27.909 1.00 12.32 67 ASP D N 1
ATOM 5833 C CA . ASP D 1 75 ? -2.955 -2.474 27.734 1.00 12.08 67 ASP D CA 1
ATOM 5834 C C . ASP D 1 75 ? -2.483 -1.097 28.158 1.00 12.37 67 ASP D C 1
ATOM 5835 O O . ASP D 1 75 ? -2.375 -0.824 29.368 1.00 14.74 67 ASP D O 1
ATOM 5840 N N . PRO D 1 76 ? -2.204 -0.191 27.217 1.00 12.57 68 PRO D N 1
ATOM 5841 C CA . PRO D 1 76 ? -1.688 1.132 27.602 1.00 14.92 68 PRO D CA 1
ATOM 5842 C C . PRO D 1 76 ? -2.629 1.917 28.498 1.00 12.94 68 PRO D C 1
ATOM 5843 O O . PRO D 1 76 ? -2.166 2.700 29.333 1.00 14.78 68 PRO D O 1
ATOM 5847 N N . VAL D 1 77 ? -3.943 1.748 28.339 1.00 13.85 69 VAL D N 1
ATOM 5848 C CA . VAL D 1 77 ? -4.879 2.463 29.198 1.00 16.70 69 VAL D CA 1
ATOM 5849 C C . VAL D 1 77 ? -4.787 1.943 30.625 1.00 16.63 69 VAL D C 1
ATOM 5850 O O . VAL D 1 77 ? -4.762 2.724 31.586 1.00 16.15 69 VAL D O 1
ATOM 5854 N N . ALA D 1 78 ? -4.724 0.620 30.789 1.00 15.79 70 ALA D N 1
ATOM 5855 C CA . ALA D 1 78 ? -4.573 0.050 32.125 1.00 15.80 70 ALA D CA 1
ATOM 5856 C C . ALA D 1 78 ? -3.295 0.532 32.796 1.00 16.72 70 ALA D C 1
ATOM 5857 O O . ALA D 1 78 ? -3.286 0.780 34.008 1.00 16.23 70 ALA D O 1
ATOM 5859 N N . VAL D 1 79 ? -2.209 0.669 32.032 1.00 12.59 71 VAL D N 1
ATOM 5860 C CA . VAL D 1 79 ? -0.933 1.077 32.619 1.00 11.78 71 VAL D CA 1
ATOM 5861 C C . VAL D 1 79 ? -1.013 2.519 33.106 1.00 13.88 71 VAL D C 1
ATOM 5862 O O . VAL D 1 79 ? -0.672 2.828 34.255 1.00 13.79 71 VAL D O 1
ATOM 5866 N N . ARG D 1 80 ? -1.480 3.418 32.238 1.00 14.74 72 ARG D N 1
ATOM 5867 C CA A ARG D 1 80 ? -1.637 4.820 32.611 0.52 16.41 72 ARG D CA 1
ATOM 5868 C CA B ARG D 1 80 ? -1.615 4.816 32.631 0.48 16.25 72 ARG D CA 1
ATOM 5869 C C . ARG D 1 80 ? -2.544 4.961 33.829 1.00 18.41 72 ARG D C 1
ATOM 5870 O O . ARG D 1 80 ? -2.239 5.704 34.776 1.00 15.65 72 ARG D O 1
ATOM 5885 N N . ASN D 1 81 ? -3.673 4.251 33.813 1.00 16.20 73 ASN D N 1
ATOM 5886 C CA . ASN D 1 81 ? -4.628 4.356 34.909 1.00 15.81 73 ASN D CA 1
ATOM 5887 C C . ASN D 1 81 ? -4.034 3.831 36.204 1.00 16.94 73 ASN D C 1
ATOM 5888 O O . ASN D 1 81 ? -4.335 4.372 37.274 1.00 18.07 73 ASN D O 1
ATOM 5893 N N . ALA D 1 82 ? -3.175 2.805 36.125 1.00 13.99 74 ALA D N 1
ATOM 5894 C CA . ALA D 1 82 ? -2.546 2.269 37.331 1.00 12.48 74 ALA D CA 1
ATOM 5895 C C . ALA D 1 82 ? -1.603 3.292 37.943 1.00 13.96 74 ALA D C 1
ATOM 5896 O O . ALA D 1 82 ? -1.610 3.503 39.159 1.00 15.49 74 ALA D O 1
ATOM 5898 N N . VAL D 1 83 ? -0.801 3.950 37.108 1.00 12.71 75 VAL D N 1
ATOM 5899 C CA . VAL D 1 83 ? 0.056 5.028 37.597 1.00 13.04 75 VAL D CA 1
ATOM 5900 C C . VAL D 1 83 ? -0.787 6.105 38.274 1.00 15.14 75 VAL D C 1
ATOM 5901 O O . VAL D 1 83 ? -0.469 6.561 39.377 1.00 15.04 75 VAL D O 1
ATOM 5905 N N . ASP D 1 84 ? -1.877 6.532 37.619 1.00 14.89 76 ASP D N 1
ATOM 5906 C CA . ASP D 1 84 ? -2.699 7.598 38.192 1.00 15.90 76 ASP D CA 1
ATOM 5907 C C . ASP D 1 84 ? -3.352 7.151 39.489 1.00 18.44 76 ASP D C 1
ATOM 5908 O O . ASP D 1 84 ? -3.513 7.955 40.415 1.00 20.68 76 ASP D O 1
ATOM 5913 N N . ARG D 1 85 ? -3.747 5.875 39.562 1.00 15.69 77 ARG D N 1
ATOM 5914 C CA . ARG D 1 85 ? -4.366 5.354 40.774 1.00 16.63 77 ARG D CA 1
ATOM 5915 C C . ARG D 1 85 ? -3.395 5.379 41.950 1.00 18.32 77 ARG D C 1
ATOM 5916 O O . ARG D 1 85 ? -3.784 5.727 43.076 1.00 21.79 77 ARG D O 1
ATOM 5924 N N . VAL D 1 86 ? -2.131 5.019 41.710 1.00 16.00 78 VAL D N 1
ATOM 5925 C CA . VAL D 1 86 ? -1.139 5.043 42.780 1.00 17.10 78 VAL D CA 1
ATOM 5926 C C . VAL D 1 86 ? -0.904 6.468 43.256 1.00 17.96 78 VAL D C 1
ATOM 5927 O O . VAL D 1 86 ? -0.897 6.746 44.462 1.00 17.21 78 VAL D O 1
ATOM 5931 N N . ALA D 1 87 ? -0.685 7.393 42.316 1.00 15.66 79 ALA D N 1
ATOM 5932 C CA . ALA D 1 87 ? -0.472 8.783 42.708 1.00 17.77 79 ALA D CA 1
ATOM 5933 C C . ALA D 1 87 ? -1.656 9.332 43.501 1.00 21.19 79 ALA D C 1
ATOM 5934 O O . ALA D 1 87 ? -1.466 10.070 44.475 1.00 20.02 79 ALA D O 1
ATOM 5936 N N . GLU D 1 88 ? -2.886 8.979 43.111 1.00 18.31 80 GLU D N 1
ATOM 5937 C CA . GLU D 1 88 ? -4.055 9.427 43.870 1.00 22.39 80 GLU D CA 1
ATOM 5938 C C . GLU D 1 88 ? -4.078 8.806 45.262 1.00 21.83 80 GLU D C 1
ATOM 5939 O O . GLU D 1 88 ? -4.318 9.501 46.259 1.00 24.94 80 GLU D O 1
ATOM 5945 N N . ALA D 1 89 ? -3.806 7.499 45.350 1.00 22.44 81 ALA D N 1
ATOM 5946 C CA . ALA D 1 89 ? -3.903 6.794 46.627 1.00 25.21 81 ALA D CA 1
ATOM 5947 C C . ALA D 1 89 ? -2.848 7.280 47.611 1.00 22.37 81 ALA D C 1
ATOM 5948 O O . ALA D 1 89 ? -3.141 7.473 48.799 1.00 23.41 81 ALA D O 1
ATOM 5950 N N . PHE D 1 90 ? -1.629 7.515 47.133 1.00 21.01 82 PHE D N 1
ATOM 5951 C CA . PHE D 1 90 ? -0.524 7.882 48.003 1.00 19.59 82 PHE D CA 1
ATOM 5952 C C . PHE D 1 90 ? -0.354 9.386 48.154 1.00 20.77 82 PHE D C 1
ATOM 5953 O O . PHE D 1 90 ? 0.481 9.818 48.959 1.00 23.57 82 PHE D O 1
ATOM 5961 N N . GLY D 1 91 ? -1.104 10.189 47.402 1.00 17.93 83 GLY D N 1
ATOM 5962 C CA . GLY D 1 91 ? -0.926 11.625 47.444 1.00 22.80 83 GLY D CA 1
ATOM 5963 C C . GLY D 1 91 ? 0.219 12.152 46.603 1.00 22.27 83 GLY D C 1
ATOM 5964 O O . GLY D 1 91 ? 0.604 13.316 46.770 1.00 24.22 83 GLY D O 1
ATOM 5965 N N . GLY D 1 92 ? 0.758 11.349 45.698 1.00 19.21 84 GLY D N 1
ATOM 5966 C CA . GLY D 1 92 ? 1.932 11.718 44.933 1.00 19.28 84 GLY D CA 1
ATOM 5967 C C . GLY D 1 92 ? 2.699 10.471 44.542 1.00 17.13 84 GLY D C 1
ATOM 5968 O O . GLY D 1 92 ? 2.301 9.346 44.841 1.00 15.37 84 GLY D O 1
ATOM 5969 N N . LEU D 1 93 ? 3.812 10.697 43.848 1.00 14.09 85 LEU D N 1
ATOM 5970 C CA . LEU D 1 93 ? 4.637 9.597 43.370 1.00 12.92 85 LEU D CA 1
ATOM 5971 C C . LEU D 1 93 ? 6.071 10.082 43.273 1.00 17.07 85 LEU D C 1
ATOM 5972 O O . LEU D 1 93 ? 6.332 11.166 42.747 1.00 16.85 85 LEU D O 1
ATOM 5977 N N . ASP D 1 94 ? 6.986 9.289 43.802 1.00 13.56 86 ASP D N 1
ATOM 5978 C CA . ASP D 1 94 ? 8.404 9.624 43.817 1.00 13.17 86 ASP D CA 1
ATOM 5979 C C . ASP D 1 94 ? 9.265 8.665 43.016 1.00 13.57 86 ASP D C 1
ATOM 5980 O O . ASP D 1 94 ? 10.315 9.079 42.513 1.00 12.20 86 ASP D O 1
ATOM 5985 N N . ILE D 1 95 ? 8.853 7.406 42.872 1.00 11.00 87 ILE D N 1
ATOM 5986 C CA . ILE D 1 95 ? 9.694 6.354 42.301 1.00 10.88 87 ILE D CA 1
ATOM 5987 C C . ILE D 1 95 ? 8.830 5.485 41.398 1.00 12.59 87 ILE D C 1
ATOM 5988 O O . ILE D 1 95 ? 7.789 4.981 41.838 1.00 12.33 87 ILE D O 1
ATOM 5993 N N . LEU D 1 96 ? 9.267 5.292 40.148 1.00 9.93 88 LEU D N 1
ATOM 5994 C CA . LEU D 1 96 ? 8.655 4.328 39.239 1.00 10.03 88 LEU D CA 1
ATOM 5995 C C . LEU D 1 96 ? 9.702 3.300 38.866 1.00 9.60 88 LEU D C 1
ATOM 5996 O O . LEU D 1 96 ? 10.803 3.669 38.442 1.00 9.76 88 LEU D O 1
ATOM 6001 N N . VAL D 1 97 ? 9.371 2.024 39.039 1.00 8.60 89 VAL D N 1
ATOM 6002 C CA . VAL D 1 97 ? 10.231 0.932 38.579 1.00 8.95 89 VAL D CA 1
ATOM 6003 C C . VAL D 1 97 ? 9.454 0.142 37.539 1.00 8.27 89 VAL D C 1
ATOM 6004 O O . VAL D 1 97 ? 8.450 -0.504 37.871 1.00 9.94 89 VAL D O 1
ATOM 6008 N N . ASN D 1 98 ? 9.907 0.207 36.277 1.00 8.73 90 ASN D N 1
ATOM 6009 C CA . ASN D 1 98 ? 9.320 -0.553 35.169 1.00 7.15 90 ASN D CA 1
ATOM 6010 C C . ASN D 1 98 ? 9.989 -1.917 35.132 1.00 9.93 90 ASN D C 1
ATOM 6011 O O . ASN D 1 98 ? 11.067 -2.069 34.550 1.00 10.65 90 ASN D O 1
ATOM 6016 N N . ASN D 1 99 ? 9.345 -2.919 35.729 1.00 8.50 91 ASN D N 1
ATOM 6017 C CA . ASN D 1 99 ? 9.956 -4.231 35.862 1.00 7.36 91 ASN D CA 1
ATOM 6018 C C . ASN D 1 99 ? 9.202 -5.361 35.177 1.00 10.86 91 ASN D C 1
ATOM 6019 O O . ASN D 1 99 ? 9.838 -6.329 34.770 1.00 11.54 91 ASN D O 1
ATOM 6024 N N . ALA D 1 100 ? 7.877 -5.285 35.053 1.00 9.51 92 ALA D N 1
ATOM 6025 C CA . ALA D 1 100 ? 7.117 -6.366 34.427 1.00 9.79 92 ALA D CA 1
ATOM 6026 C C . ALA D 1 100 ? 7.654 -6.668 33.034 1.00 9.56 92 ALA D C 1
ATOM 6027 O O . ALA D 1 100 ? 7.895 -5.761 32.236 1.00 11.84 92 ALA D O 1
ATOM 6029 N N . GLY D 1 101 ? 7.865 -7.948 32.748 1.00 9.62 93 GLY D N 1
ATOM 6030 C CA . GLY D 1 101 ? 8.382 -8.314 31.439 1.00 9.22 93 GLY D CA 1
ATOM 6031 C C . GLY D 1 101 ? 8.123 -9.778 31.162 1.00 8.75 93 GLY D C 1
ATOM 6032 O O . GLY D 1 101 ? 7.853 -10.567 32.072 1.00 11.51 93 GLY D O 1
ATOM 6033 N N . ILE D 1 102 ? 8.229 -10.133 29.871 1.00 10.18 94 ILE D N 1
ATOM 6034 C CA . ILE D 1 102 ? 8.060 -11.503 29.413 1.00 8.93 94 ILE D CA 1
ATOM 6035 C C . ILE D 1 102 ? 9.248 -11.921 28.551 1.00 8.77 94 ILE D C 1
ATOM 6036 O O . ILE D 1 102 ? 9.935 -11.102 27.935 1.00 10.32 94 ILE D O 1
ATOM 6041 N N . PHE D 1 103 ? 9.460 -13.240 28.501 1.00 10.99 95 PHE D N 1
ATOM 6042 C CA A PHE D 1 103 ? 10.492 -13.837 27.649 0.58 13.42 95 PHE D CA 1
ATOM 6043 C CA B PHE D 1 103 ? 10.506 -13.882 27.708 0.42 13.90 95 PHE D CA 1
ATOM 6044 C C . PHE D 1 103 ? 9.829 -14.984 26.893 1.00 17.72 95 PHE D C 1
ATOM 6045 O O . PHE D 1 103 ? 9.608 -16.070 27.426 1.00 21.72 95 PHE D O 1
ATOM 6060 N N . ARG D 1 104 ? 9.495 -14.716 25.630 1.00 21.02 96 ARG D N 1
ATOM 6061 C CA . ARG D 1 104 ? 8.824 -15.691 24.775 1.00 28.56 96 ARG D CA 1
ATOM 6062 C C . ARG D 1 104 ? 9.866 -16.608 24.137 1.00 30.75 96 ARG D C 1
ATOM 6063 O O . ARG D 1 104 ? 10.570 -16.201 23.211 1.00 33.31 96 ARG D O 1
ATOM 6071 N N . ALA D 1 105 ? 9.945 -17.852 24.599 1.00 27.52 97 ALA D N 1
ATOM 6072 C CA . ALA D 1 105 ? 10.947 -18.772 24.069 1.00 30.90 97 ALA D CA 1
ATOM 6073 C C . ALA D 1 105 ? 10.587 -19.214 22.654 1.00 26.89 97 ALA D C 1
ATOM 6074 O O . ALA D 1 105 ? 9.408 -19.387 22.324 1.00 32.52 97 ALA D O 1
ATOM 6076 N N . GLY D 1 106 ? 11.601 -19.390 21.820 1.00 27.46 98 GLY D N 1
ATOM 6077 C CA . GLY D 1 106 ? 11.401 -20.070 20.551 1.00 25.44 98 GLY D CA 1
ATOM 6078 C C . GLY D 1 106 ? 12.402 -19.643 19.494 1.00 21.73 98 GLY D C 1
ATOM 6079 O O . GLY D 1 106 ? 13.074 -18.617 19.592 1.00 22.63 98 GLY D O 1
ATOM 6080 N N . SER D 1 107 ? 12.457 -20.453 18.437 1.00 17.54 99 SER D N 1
ATOM 6081 C CA . SER D 1 107 ? 13.348 -20.198 17.317 1.00 16.00 99 SER D CA 1
ATOM 6082 C C . SER D 1 107 ? 12.819 -19.084 16.434 1.00 15.93 99 SER D C 1
ATOM 6083 O O . SER D 1 107 ? 11.640 -18.718 16.475 1.00 15.85 99 SER D O 1
ATOM 6086 N N . LEU D 1 108 ? 13.722 -18.561 15.602 1.00 12.71 100 LEU D N 1
ATOM 6087 C CA . LEU D 1 108 ? 13.328 -17.555 14.623 1.00 13.70 100 LEU D CA 1
ATOM 6088 C C . LEU D 1 108 ? 12.258 -18.093 13.678 1.00 14.27 100 LEU D C 1
ATOM 6089 O O . LEU D 1 108 ? 11.271 -17.405 13.388 1.00 17.46 100 LEU D O 1
ATOM 6094 N N . ASP D 1 109 ? 12.442 -19.319 13.190 1.00 15.17 101 ASP D N 1
ATOM 6095 C CA . ASP D 1 109 ? 11.494 -19.907 12.251 1.00 18.52 101 ASP D CA 1
ATOM 6096 C C . ASP D 1 109 ? 10.084 -19.928 12.827 1.00 24.16 101 ASP D C 1
ATOM 6097 O O . ASP D 1 109 ? 9.110 -19.718 12.095 1.00 25.31 101 ASP D O 1
ATOM 6102 N N . ASP D 1 110 ? 9.956 -20.180 14.135 1.00 18.85 102 ASP D N 1
ATOM 6103 C CA . ASP D 1 110 ? 8.666 -20.391 14.795 1.00 18.62 102 ASP D CA 1
ATOM 6104 C C . ASP D 1 110 ? 8.086 -19.118 15.390 1.00 18.59 102 ASP D C 1
ATOM 6105 O O . ASP D 1 110 ? 6.965 -19.144 15.913 1.00 21.15 102 ASP D O 1
ATOM 6110 N N . LEU D 1 111 ? 8.826 -18.017 15.331 1.00 15.99 103 LEU D N 1
ATOM 6111 C CA . LEU D 1 111 ? 8.371 -16.765 15.901 1.00 13.53 103 LEU D CA 1
ATOM 6112 C C . LEU D 1 111 ? 7.044 -16.337 15.280 1.00 16.01 103 LEU D C 1
ATOM 6113 O O . LEU D 1 111 ? 6.891 -16.325 14.058 1.00 17.35 103 LEU D O 1
ATOM 6118 N N . THR D 1 112 ? 6.075 -16.021 16.130 1.00 14.59 104 THR D N 1
ATOM 6119 C CA . THR D 1 112 ? 4.757 -15.593 15.684 1.00 12.65 104 THR D CA 1
ATOM 6120 C C . THR D 1 112 ? 4.589 -14.085 15.834 1.00 11.87 104 THR D C 1
ATOM 6121 O O . THR D 1 112 ? 5.250 -13.431 16.645 1.00 13.77 104 THR D O 1
ATOM 6125 N N . LEU D 1 113 ? 3.628 -13.553 15.076 1.00 16.00 105 LEU D N 1
ATOM 6126 C CA . LEU D 1 113 ? 3.270 -12.150 15.228 1.00 13.97 105 LEU D CA 1
ATOM 6127 C C . LEU D 1 113 ? 2.729 -11.867 16.626 1.00 16.49 105 LEU D C 1
ATOM 6128 O O . LEU D 1 113 ? 3.005 -10.811 17.196 1.00 14.11 105 LEU D O 1
ATOM 6133 N N . ASP D 1 114 ? 1.951 -12.803 17.194 1.00 15.25 106 ASP D N 1
ATOM 6134 C CA . ASP D 1 114 ? 1.512 -12.651 18.583 1.00 16.17 106 ASP D CA 1
ATOM 6135 C C . ASP D 1 114 ? 2.693 -12.496 19.543 1.00 16.69 106 ASP D C 1
ATOM 6136 O O . ASP D 1 114 ? 2.652 -11.668 20.465 1.00 15.21 106 ASP D O 1
ATOM 6141 N N . ASP D 1 115 ? 3.742 -13.307 19.371 1.00 13.91 107 ASP D N 1
ATOM 6142 C CA . ASP D 1 115 ? 4.915 -13.189 20.230 1.00 13.18 107 ASP D CA 1
ATOM 6143 C C . ASP D 1 115 ? 5.565 -11.825 20.074 1.00 10.65 107 ASP D C 1
ATOM 6144 O O . ASP D 1 115 ? 5.998 -11.207 21.059 1.00 10.37 107 ASP D O 1
ATOM 6149 N N . ILE D 1 116 ? 5.694 -11.363 18.830 1.00 11.23 108 ILE D N 1
ATOM 6150 C CA . ILE D 1 116 ? 6.331 -10.077 18.578 1.00 10.35 108 ILE D CA 1
ATOM 6151 C C . ILE D 1 116 ? 5.533 -8.966 19.236 1.00 9.08 108 ILE D C 1
ATOM 6152 O O . ILE D 1 116 ? 6.083 -8.106 19.933 1.00 10.45 108 ILE D O 1
ATOM 6157 N N . ASP D 1 117 ? 4.223 -8.954 18.990 1.00 10.33 109 ASP D N 1
ATOM 6158 C CA . ASP D 1 117 ? 3.377 -7.894 19.536 1.00 9.82 109 ASP D CA 1
ATOM 6159 C C . ASP D 1 117 ? 3.354 -7.940 21.058 1.00 10.74 109 ASP D C 1
ATOM 6160 O O . ASP D 1 117 ? 3.430 -6.897 21.716 1.00 11.35 109 ASP D O 1
ATOM 6165 N N . ALA D 1 118 ? 3.241 -9.140 21.639 1.00 11.02 110 ALA D N 1
ATOM 6166 C CA . ALA D 1 118 ? 3.206 -9.234 23.091 1.00 10.46 110 ALA D CA 1
ATOM 6167 C C . ALA D 1 118 ? 4.497 -8.712 23.696 1.00 9.33 110 ALA D C 1
ATOM 6168 O O . ALA D 1 118 ? 4.476 -7.947 24.668 1.00 10.87 110 ALA D O 1
ATOM 6170 N N . THR D 1 119 ? 5.631 -9.078 23.103 1.00 8.33 111 THR D N 1
ATOM 6171 C CA . THR D 1 119 ? 6.903 -8.648 23.660 1.00 9.04 111 THR D CA 1
ATOM 6172 C C . THR D 1 119 ? 7.090 -7.145 23.510 1.00 10.55 111 THR D C 1
ATOM 6173 O O . THR D 1 119 ? 7.514 -6.470 24.457 1.00 10.17 111 THR D O 1
ATOM 6177 N N . LEU D 1 120 ? 6.761 -6.583 22.346 1.00 7.88 112 LEU D N 1
ATOM 6178 C CA . LEU D 1 120 ? 6.929 -5.136 22.208 1.00 8.36 112 LEU D CA 1
ATOM 6179 C C . LEU D 1 120 ? 5.937 -4.394 23.090 1.00 9.98 112 LEU D C 1
ATOM 6180 O O . LEU D 1 120 ? 6.297 -3.393 23.723 1.00 11.58 112 LEU D O 1
ATOM 6185 N N . ASN D 1 121 ? 4.714 -4.912 23.201 1.00 9.06 113 ASN D N 1
ATOM 6186 C CA . ASN D 1 121 ? 3.695 -4.242 24.007 1.00 10.17 113 ASN D CA 1
ATOM 6187 C C . ASN D 1 121 ? 4.054 -4.252 25.487 1.00 11.06 113 ASN D C 1
ATOM 6188 O O . ASN D 1 121 ? 3.943 -3.225 26.165 1.00 9.94 113 ASN D O 1
ATOM 6193 N N . VAL D 1 122 ? 4.476 -5.409 26.010 1.00 10.04 114 VAL D N 1
ATOM 6194 C CA . VAL D 1 122 ? 4.743 -5.558 27.441 1.00 8.77 114 VAL D CA 1
ATOM 6195 C C . VAL D 1 122 ? 6.104 -4.997 27.803 1.00 10.26 114 VAL D C 1
ATOM 6196 O O . VAL D 1 122 ? 6.257 -4.256 28.786 1.00 10.40 114 VAL D O 1
ATOM 6200 N N . ASN D 1 123 ? 7.116 -5.342 27.019 1.00 8.96 115 ASN D N 1
ATOM 6201 C CA . ASN D 1 123 ? 8.476 -5.021 27.416 1.00 8.10 115 ASN D CA 1
ATOM 6202 C C . ASN D 1 123 ? 8.897 -3.623 27.004 1.00 7.05 115 ASN D C 1
ATOM 6203 O O . ASN D 1 123 ? 9.856 -3.093 27.585 1.00 9.47 115 ASN D O 1
ATOM 6208 N N . VAL D 1 124 ? 8.235 -3.018 26.004 1.00 8.40 116 VAL D N 1
ATOM 6209 C CA . VAL D 1 124 ? 8.658 -1.701 25.514 1.00 9.13 116 VAL D CA 1
ATOM 6210 C C . VAL D 1 124 ? 7.543 -0.677 25.682 1.00 9.47 116 VAL D C 1
ATOM 6211 O O . VAL D 1 124 ? 7.717 0.333 26.374 1.00 9.25 116 VAL D O 1
ATOM 6215 N N . ARG D 1 125 ? 6.380 -0.912 25.062 1.00 9.50 117 ARG D N 1
ATOM 6216 C CA . ARG D 1 125 ? 5.369 0.135 25.084 1.00 8.67 117 ARG D CA 1
ATOM 6217 C C . ARG D 1 125 ? 4.920 0.430 26.506 1.00 9.07 117 ARG D C 1
ATOM 6218 O O . ARG D 1 125 ? 4.674 1.592 26.854 1.00 9.98 117 ARG D O 1
ATOM 6226 N N . ALA D 1 126 ? 4.799 -0.607 27.342 1.00 8.65 118 ALA D N 1
ATOM 6227 C CA . ALA D 1 126 ? 4.331 -0.364 28.705 1.00 9.26 118 ALA D CA 1
ATOM 6228 C C . ALA D 1 126 ? 5.313 0.512 29.463 1.00 9.20 118 ALA D C 1
ATOM 6229 O O . ALA D 1 126 ? 4.907 1.306 30.331 1.00 9.71 118 ALA D O 1
ATOM 6231 N N . VAL D 1 127 ? 6.607 0.373 29.160 1.00 7.90 119 VAL D N 1
ATOM 6232 C CA . VAL D 1 127 ? 7.624 1.173 29.838 1.00 8.44 119 VAL D CA 1
ATOM 6233 C C . VAL D 1 127 ? 7.487 2.630 29.442 1.00 9.95 119 VAL D C 1
ATOM 6234 O O . VAL D 1 127 ? 7.542 3.534 30.287 1.00 9.98 119 VAL D O 1
ATOM 6238 N N . ILE D 1 128 ? 7.299 2.874 28.144 1.00 7.43 120 ILE D N 1
ATOM 6239 C CA . ILE D 1 128 ? 7.136 4.226 27.630 1.00 8.75 120 ILE D CA 1
ATOM 6240 C C . ILE D 1 128 ? 5.893 4.867 28.226 1.00 10.44 120 ILE D C 1
ATOM 6241 O O . ILE D 1 128 ? 5.928 6.011 28.697 1.00 10.90 120 ILE D O 1
ATOM 6246 N N . VAL D 1 129 ? 4.774 4.130 28.224 1.00 8.91 121 VAL D N 1
ATOM 6247 C CA . VAL D 1 129 ? 3.502 4.681 28.678 1.00 11.21 121 VAL D CA 1
ATOM 6248 C C . VAL D 1 129 ? 3.543 4.975 30.172 1.00 9.87 121 VAL D C 1
ATOM 6249 O O . VAL D 1 129 ? 3.112 6.048 30.610 1.00 11.11 121 VAL D O 1
ATOM 6253 N N . ALA D 1 130 ? 4.059 4.031 30.973 1.00 8.92 122 ALA D N 1
ATOM 6254 C CA . ALA D 1 130 ? 4.145 4.260 32.412 1.00 10.94 122 ALA D CA 1
ATOM 6255 C C . ALA D 1 130 ? 5.084 5.416 32.725 1.00 9.71 122 ALA D C 1
ATOM 6256 O O . ALA D 1 130 ? 4.813 6.215 33.627 1.00 10.66 122 ALA D O 1
ATOM 6258 N N . SER D 1 131 ? 6.203 5.510 31.992 1.00 9.73 123 SER D N 1
ATOM 6259 C CA . SER D 1 131 ? 7.146 6.604 32.209 1.00 11.41 123 SER D CA 1
ATOM 6260 C C . SER D 1 131 ? 6.495 7.952 31.937 1.00 11.19 123 SER D C 1
ATOM 6261 O O . SER D 1 131 ? 6.624 8.895 32.731 1.00 12.48 123 SER D O 1
ATOM 6264 N N . GLN D 1 132 ? 5.775 8.057 30.818 1.00 9.81 124 GLN D N 1
ATOM 6265 C CA . GLN D 1 132 ? 5.083 9.296 30.503 1.00 10.69 124 GLN D CA 1
ATOM 6266 C C . GLN D 1 132 ? 4.031 9.631 31.565 1.00 14.85 124 GLN D C 1
ATOM 6267 O O . GLN D 1 132 ? 3.931 10.778 32.021 1.00 14.08 124 GLN D O 1
ATOM 6273 N N . ALA D 1 133 ? 3.225 8.639 31.962 1.00 12.06 125 ALA D N 1
ATOM 6274 C CA . ALA D 1 133 ? 2.204 8.866 32.978 1.00 16.36 125 ALA D CA 1
ATOM 6275 C C . ALA D 1 133 ? 2.827 9.288 34.303 1.00 13.55 125 ALA D C 1
ATOM 6276 O O . ALA D 1 133 ? 2.317 10.193 34.980 1.00 14.57 125 ALA D O 1
ATOM 6278 N N . ALA D 1 134 ? 3.923 8.632 34.697 1.00 12.72 126 ALA D N 1
ATOM 6279 C CA . ALA D 1 134 ? 4.546 8.967 35.974 1.00 12.77 126 ALA D CA 1
ATOM 6280 C C . ALA D 1 134 ? 5.126 10.376 35.949 1.00 14.36 126 ALA D C 1
ATOM 6281 O O . ALA D 1 134 ? 5.111 11.075 36.973 1.00 16.13 126 ALA D O 1
ATOM 6283 N N . ALA D 1 135 ? 5.613 10.822 34.787 1.00 12.33 127 ALA D N 1
ATOM 6284 C CA . ALA D 1 135 ? 6.186 12.160 34.675 1.00 15.09 127 ALA D CA 1
ATOM 6285 C C . ALA D 1 135 ? 5.169 13.266 34.922 1.00 16.84 127 ALA D C 1
ATOM 6286 O O . ALA D 1 135 ? 5.567 14.409 35.161 1.00 19.75 127 ALA D O 1
ATOM 6288 N N . ARG D 1 136 ? 3.870 12.974 34.854 1.00 15.19 128 ARG D N 1
ATOM 6289 C CA A ARG D 1 136 ? 2.858 13.954 35.215 0.63 16.92 128 ARG D CA 1
ATOM 6290 C CA B ARG D 1 136 ? 2.870 13.967 35.220 0.37 17.29 128 ARG D CA 1
ATOM 6291 C C . ARG D 1 136 ? 2.723 14.123 36.728 1.00 18.21 128 ARG D C 1
ATOM 6292 O O . ARG D 1 136 ? 2.083 15.084 37.179 1.00 20.45 128 ARG D O 1
ATOM 6307 N N . HIS D 1 137 ? 3.305 13.219 37.514 1.00 18.32 129 HIS D N 1
ATOM 6308 C CA . HIS D 1 137 ? 3.226 13.242 38.970 1.00 14.88 129 HIS D CA 1
ATOM 6309 C C . HIS D 1 137 ? 4.563 13.458 39.646 1.00 13.54 129 HIS D C 1
ATOM 6310 O O . HIS D 1 137 ? 4.614 14.069 40.725 1.00 17.94 129 HIS D O 1
ATOM 6317 N N . LEU D 1 138 ? 5.634 12.915 39.068 1.00 15.47 130 LEU D N 1
ATOM 6318 C CA . LEU D 1 138 ? 6.956 13.033 39.657 1.00 16.12 130 LEU D CA 1
ATOM 6319 C C . LEU D 1 138 ? 7.404 14.485 39.701 1.00 18.18 130 LEU D C 1
ATOM 6320 O O . LEU D 1 138 ? 7.084 15.289 38.817 1.00 20.66 130 LEU D O 1
ATOM 6325 N N . GLY D 1 139 ? 8.177 14.806 40.728 1.00 17.31 131 GLY D N 1
ATOM 6326 C CA . GLY D 1 139 ? 8.733 16.137 40.876 1.00 19.56 131 GLY D CA 1
ATOM 6327 C C . GLY D 1 139 ? 10.240 16.084 41.042 1.00 17.49 131 GLY D C 1
ATOM 6328 O O . GLY D 1 139 ? 10.849 15.042 40.800 1.00 14.97 131 GLY D O 1
ATOM 6329 N N . GLU D 1 140 ? 10.852 17.199 41.436 1.00 19.18 132 GLU D N 1
ATOM 6330 C CA . GLU D 1 140 ? 12.295 17.224 41.626 1.00 14.94 132 GLU D CA 1
ATOM 6331 C C . GLU D 1 140 ? 12.699 16.136 42.609 1.00 15.42 132 GLU D C 1
ATOM 6332 O O . GLU D 1 140 ? 12.053 15.947 43.647 1.00 19.42 132 GLU D O 1
ATOM 6338 N N . GLY D 1 141 ? 13.757 15.409 42.272 1.00 14.28 133 GLY D N 1
ATOM 6339 C CA . GLY D 1 141 ? 14.204 14.301 43.075 1.00 18.35 133 GLY D CA 1
ATOM 6340 C C . GLY D 1 141 ? 13.532 12.982 42.768 1.00 16.09 133 GLY D C 1
ATOM 6341 O O . GLY D 1 141 ? 13.910 11.959 43.363 1.00 16.15 133 GLY D O 1
ATOM 6342 N N . GLY D 1 142 ? 12.549 12.970 41.869 1.00 12.44 134 GLY D N 1
ATOM 6343 C CA . GLY D 1 142 ? 11.942 11.717 41.455 1.00 13.90 134 GLY D CA 1
ATOM 6344 C C . GLY D 1 142 ? 12.923 10.806 40.738 1.00 11.69 134 GLY D C 1
ATOM 6345 O O . GLY D 1 142 ? 13.984 11.221 40.266 1.00 11.00 134 GLY D O 1
ATOM 6346 N N . ARG D 1 143 ? 12.541 9.531 40.640 1.00 10.38 135 ARG D N 1
ATOM 6347 C CA A ARG D 1 143 ? 13.426 8.491 40.135 0.49 9.81 135 ARG D CA 1
ATOM 6348 C CA B ARG D 1 143 ? 13.428 8.496 40.125 0.51 9.81 135 ARG D CA 1
ATOM 6349 C C . ARG D 1 143 ? 12.642 7.518 39.267 1.00 9.98 135 ARG D C 1
ATOM 6350 O O . ARG D 1 143 ? 11.593 7.026 39.694 1.00 12.52 135 ARG D O 1
ATOM 6365 N N . ILE D 1 144 ? 13.152 7.238 38.064 1.00 8.62 136 ILE D N 1
ATOM 6366 C CA . ILE D 1 144 ? 12.620 6.185 37.203 1.00 8.03 136 ILE D CA 1
ATOM 6367 C C . ILE D 1 144 ? 13.726 5.175 36.949 1.00 9.09 136 ILE D C 1
ATOM 6368 O O . ILE D 1 144 ? 14.836 5.555 36.549 1.00 9.54 136 ILE D O 1
ATOM 6373 N N . VAL D 1 145 ? 13.423 3.892 37.171 1.00 8.26 137 VAL D N 1
ATOM 6374 C CA . VAL D 1 145 ? 14.346 2.796 36.858 1.00 7.22 137 VAL D CA 1
ATOM 6375 C C . VAL D 1 145 ? 13.577 1.760 36.068 1.00 7.92 137 VAL D C 1
ATOM 6376 O O . VAL D 1 145 ? 12.401 1.523 36.360 1.00 10.39 137 VAL D O 1
ATOM 6380 N N . SER D 1 146 ? 14.212 1.153 35.057 1.00 6.93 138 SER D N 1
ATOM 6381 C CA . SER D 1 146 ? 13.603 0.028 34.361 1.00 6.86 138 SER D CA 1
ATOM 6382 C C . SER D 1 146 ? 14.491 -1.189 34.485 1.00 8.12 138 SER D C 1
ATOM 6383 O O . SER D 1 146 ? 15.696 -1.062 34.662 1.00 8.31 138 SER D O 1
ATOM 6386 N N . THR D 1 147 ? 13.894 -2.367 34.366 1.00 8.21 139 THR D N 1
ATOM 6387 C CA . THR D 1 147 ? 14.663 -3.611 34.401 1.00 9.09 139 THR D CA 1
ATOM 6388 C C . THR D 1 147 ? 15.003 -4.011 32.980 1.00 7.96 139 THR D C 1
ATOM 6389 O O . THR D 1 147 ? 14.102 -4.285 32.175 1.00 9.31 139 THR D O 1
ATOM 6393 N N . GLY D 1 148 ? 16.297 -4.005 32.665 1.00 7.76 140 GLY D N 1
ATOM 6394 C CA . GLY D 1 148 ? 16.769 -4.366 31.335 1.00 7.76 140 GLY D CA 1
ATOM 6395 C C . GLY D 1 148 ? 17.178 -5.831 31.276 1.00 8.59 140 GLY D C 1
ATOM 6396 O O . GLY D 1 148 ? 16.429 -6.707 31.721 1.00 8.36 140 GLY D O 1
ATOM 6397 N N . SER D 1 149 ? 18.377 -6.103 30.769 1.00 6.71 141 SER D N 1
ATOM 6398 C CA . SER D 1 149 ? 18.935 -7.445 30.707 1.00 6.31 141 SER D CA 1
ATOM 6399 C C . SER D 1 149 ? 20.352 -7.341 30.182 1.00 7.38 141 SER D C 1
ATOM 6400 O O . SER D 1 149 ? 20.627 -6.516 29.312 1.00 8.27 141 SER D O 1
ATOM 6403 N N . CYS D 1 150 ? 21.232 -8.221 30.671 1.00 7.51 142 CYS D N 1
ATOM 6404 C CA . CYS D 1 150 ? 22.556 -8.291 30.046 1.00 7.46 142 CYS D CA 1
ATOM 6405 C C . CYS D 1 150 ? 22.467 -8.666 28.567 1.00 8.86 142 CYS D C 1
ATOM 6406 O O . CYS D 1 150 ? 23.364 -8.309 27.795 1.00 9.11 142 CYS D O 1
ATOM 6409 N N . LEU D 1 151 ? 21.388 -9.342 28.144 1.00 8.14 143 LEU D N 1
ATOM 6410 C CA . LEU D 1 151 ? 21.186 -9.677 26.736 1.00 7.06 143 LEU D CA 1
ATOM 6411 C C . LEU D 1 151 ? 20.911 -8.459 25.867 1.00 9.08 143 LEU D C 1
ATOM 6412 O O . LEU D 1 151 ? 20.962 -8.593 24.636 1.00 10.33 143 LEU D O 1
ATOM 6417 N N . ALA D 1 152 ? 20.629 -7.292 26.460 1.00 6.74 144 ALA D N 1
ATOM 6418 C CA . ALA D 1 152 ? 20.362 -6.101 25.650 1.00 8.25 144 ALA D CA 1
ATOM 6419 C C . ALA D 1 152 ? 21.583 -5.674 24.849 1.00 12.18 144 ALA D C 1
ATOM 6420 O O . ALA D 1 152 ? 21.441 -5.048 23.791 1.00 15.94 144 ALA D O 1
ATOM 6422 N N . THR D 1 153 ? 22.779 -5.980 25.336 1.00 12.00 145 THR D N 1
ATOM 6423 C CA . THR D 1 153 ? 23.995 -5.548 24.673 1.00 12.91 145 THR D CA 1
ATOM 6424 C C . THR D 1 153 ? 24.898 -6.685 24.234 1.00 10.99 145 THR D C 1
ATOM 6425 O O . THR D 1 153 ? 25.861 -6.429 23.519 1.00 10.41 145 THR D O 1
ATOM 6429 N N . ARG D 1 154 ? 24.602 -7.927 24.613 1.00 10.73 146 ARG D N 1
ATOM 6430 C CA A ARG D 1 154 ? 25.451 -9.055 24.290 0.48 9.68 146 ARG D CA 1
ATOM 6431 C CA B ARG D 1 154 ? 25.458 -9.065 24.252 0.52 9.21 146 ARG D CA 1
ATOM 6432 C C . ARG D 1 154 ? 24.559 -10.283 24.160 1.00 8.00 146 ARG D C 1
ATOM 6433 O O . ARG D 1 154 ? 23.938 -10.666 25.149 1.00 9.21 146 ARG D O 1
ATOM 6448 N N . VAL D 1 155 ? 24.480 -10.882 22.969 1.00 7.49 147 VAL D N 1
ATOM 6449 C CA . VAL D 1 155 ? 23.562 -12.005 22.764 1.00 7.77 147 VAL D CA 1
ATOM 6450 C C . VAL D 1 155 ? 24.376 -13.236 22.393 1.00 8.19 147 VAL D C 1
ATOM 6451 O O . VAL D 1 155 ? 24.910 -13.308 21.275 1.00 9.74 147 VAL D O 1
ATOM 6455 N N . PRO D 1 156 ? 24.500 -14.228 23.293 1.00 10.99 148 PRO D N 1
ATOM 6456 C CA . PRO D 1 156 ? 25.441 -15.329 23.064 1.00 13.17 148 PRO D CA 1
ATOM 6457 C C . PRO D 1 156 ? 24.933 -16.466 22.204 1.00 11.79 148 PRO D C 1
ATOM 6458 O O . PRO D 1 156 ? 25.749 -17.230 21.678 1.00 16.49 148 PRO D O 1
ATOM 6462 N N . ASP D 1 157 ? 23.620 -16.636 22.088 1.00 11.92 149 ASP D N 1
ATOM 6463 C CA . ASP D 1 157 ? 23.094 -17.802 21.400 1.00 13.78 149 ASP D CA 1
ATOM 6464 C C . ASP D 1 157 ? 21.861 -17.421 20.596 1.00 10.95 149 ASP D C 1
ATOM 6465 O O . ASP D 1 157 ? 21.344 -16.303 20.697 1.00 11.65 149 ASP D O 1
ATOM 6470 N N . ALA D 1 158 ? 21.438 -18.367 19.764 1.00 10.36 150 ALA D N 1
ATOM 6471 C CA . ALA D 1 158 ? 20.184 -18.251 19.029 1.00 9.65 150 ALA D CA 1
ATOM 6472 C C . ALA D 1 158 ? 18.993 -18.304 19.982 1.00 10.55 150 ALA D C 1
ATOM 6473 O O . ALA D 1 158 ? 19.076 -18.824 21.101 1.00 14.15 150 ALA D O 1
ATOM 6475 N N . GLY D 1 159 ? 17.859 -17.795 19.505 1.00 9.22 151 GLY D N 1
ATOM 6476 C CA . GLY D 1 159 ? 16.593 -17.919 20.210 1.00 10.75 151 GLY D CA 1
ATOM 6477 C C . GLY D 1 159 ? 16.260 -16.769 21.139 1.00 11.79 151 GLY D C 1
ATOM 6478 O O . GLY D 1 159 ? 15.231 -16.828 21.829 1.00 18.18 151 GLY D O 1
ATOM 6479 N N . MET D 1 160 ? 17.086 -15.726 21.178 1.00 9.66 152 MET D N 1
ATOM 6480 C CA . MET D 1 160 ? 16.933 -14.626 22.123 1.00 10.96 152 MET D CA 1
ATOM 6481 C C . MET D 1 160 ? 16.676 -13.290 21.451 1.00 9.60 152 MET D C 1
ATOM 6482 O O . MET D 1 160 ? 16.701 -12.262 22.132 1.00 10.43 152 MET D O 1
ATOM 6487 N N . SER D 1 161 ? 16.472 -13.259 20.128 1.00 8.46 153 SER D N 1
ATOM 6488 C CA . SER D 1 161 ? 16.643 -12.006 19.402 1.00 9.01 153 SER D CA 1
ATOM 6489 C C . SER D 1 161 ? 15.511 -11.033 19.668 1.00 7.16 153 SER D C 1
ATOM 6490 O O . SER D 1 161 ? 15.759 -9.838 19.854 1.00 7.47 153 SER D O 1
ATOM 6493 N N . LEU D 1 162 ? 14.269 -11.515 19.671 1.00 7.80 154 LEU D N 1
ATOM 6494 C CA . LEU D 1 162 ? 13.148 -10.643 19.983 1.00 7.45 154 LEU D CA 1
ATOM 6495 C C . LEU D 1 162 ? 13.273 -10.078 21.390 1.00 8.74 154 LEU D C 1
ATOM 6496 O O . LEU D 1 162 ? 13.066 -8.885 21.615 1.00 6.70 154 LEU D O 1
ATOM 6501 N N . TYR D 1 163 ? 13.594 -10.927 22.354 1.00 7.52 155 TYR D N 1
ATOM 6502 C CA . TYR D 1 163 ? 13.745 -10.449 23.715 1.00 8.46 155 TYR D CA 1
ATOM 6503 C C . TYR D 1 163 ? 14.881 -9.445 23.830 1.00 8.44 155 TYR D C 1
ATOM 6504 O O . TYR D 1 163 ? 14.724 -8.399 24.458 1.00 6.78 155 TYR D O 1
ATOM 6513 N N . ALA D 1 164 ? 16.038 -9.756 23.231 1.00 6.77 156 ALA D N 1
ATOM 6514 C CA . ALA D 1 164 ? 17.166 -8.833 23.282 1.00 7.13 156 ALA D CA 1
ATOM 6515 C C . ALA D 1 164 ? 16.795 -7.490 22.680 1.00 7.60 156 ALA D C 1
ATOM 6516 O O . ALA D 1 164 ? 17.155 -6.441 23.220 1.00 6.44 156 ALA D O 1
ATOM 6518 N N . ALA D 1 165 ? 16.067 -7.510 21.558 1.00 7.46 157 ALA D N 1
ATOM 6519 C CA . ALA D 1 165 ? 15.633 -6.259 20.945 1.00 6.58 157 ALA D CA 1
ATOM 6520 C C . ALA D 1 165 ? 14.781 -5.451 21.903 1.00 6.10 157 ALA D C 1
ATOM 6521 O O . ALA D 1 165 ? 14.933 -4.222 21.986 1.00 6.95 157 ALA D O 1
ATOM 6523 N N . SER D 1 166 ? 13.846 -6.117 22.602 1.00 7.35 158 SER D N 1
ATOM 6524 C CA . SER D 1 166 ? 12.938 -5.404 23.492 1.00 5.78 158 SER D CA 1
ATOM 6525 C C . SER D 1 166 ? 13.700 -4.761 24.647 1.00 8.25 158 SER D C 1
ATOM 6526 O O . SER D 1 166 ? 13.350 -3.662 25.087 1.00 8.65 158 SER D O 1
ATOM 6529 N N . LYS D 1 167 ? 14.753 -5.417 25.148 1.00 6.46 159 LYS D N 1
ATOM 6530 C CA . LYS D 1 167 ? 15.512 -4.831 26.248 1.00 7.35 159 LYS D CA 1
ATOM 6531 C C . LYS D 1 167 ? 16.480 -3.755 25.771 1.00 7.00 159 LYS D C 1
ATOM 6532 O O . LYS D 1 167 ? 16.682 -2.747 26.465 1.00 7.56 159 LYS D O 1
ATOM 6538 N N . ALA D 1 168 ? 17.063 -3.933 24.585 1.00 6.26 160 ALA D N 1
ATOM 6539 C CA . ALA D 1 168 ? 17.918 -2.892 24.029 1.00 5.25 160 ALA D CA 1
ATOM 6540 C C . ALA D 1 168 ? 17.118 -1.619 23.784 1.00 5.09 160 ALA D C 1
ATOM 6541 O O . ALA D 1 168 ? 17.646 -0.504 23.939 1.00 6.46 160 ALA D O 1
ATOM 6543 N N . ALA D 1 169 ? 15.843 -1.759 23.389 1.00 6.18 161 ALA D N 1
ATOM 6544 C CA . ALA D 1 169 ? 15.000 -0.581 23.196 1.00 6.15 161 ALA D CA 1
ATOM 6545 C C . ALA D 1 169 ? 14.999 0.300 24.430 1.00 7.91 161 ALA D C 1
ATOM 6546 O O . ALA D 1 169 ? 14.966 1.536 24.325 1.00 8.58 161 ALA D O 1
ATOM 6548 N N . LEU D 1 170 ? 15.012 -0.322 25.604 1.00 7.47 162 LEU D N 1
ATOM 6549 C CA . LEU D 1 170 ? 14.924 0.433 26.841 1.00 7.40 162 LEU D CA 1
ATOM 6550 C C . LEU D 1 170 ? 16.183 1.232 27.131 1.00 7.51 162 LEU D C 1
ATOM 6551 O O . LEU D 1 170 ? 16.122 2.180 27.920 1.00 8.64 162 LEU D O 1
ATOM 6556 N N . ILE D 1 171 ? 17.319 0.871 26.533 1.00 6.83 163 ILE D N 1
ATOM 6557 C CA . ILE D 1 171 ? 18.521 1.682 26.701 1.00 7.27 163 ILE D CA 1
ATOM 6558 C C . ILE D 1 171 ? 18.333 3.035 26.031 1.00 8.67 163 ILE D C 1
ATOM 6559 O O . ILE D 1 171 ? 18.599 4.083 26.628 1.00 6.80 163 ILE D O 1
ATOM 6564 N N . GLY D 1 172 ? 17.891 3.036 24.770 1.00 8.17 164 GLY D N 1
ATOM 6565 C CA . GLY D 1 172 ? 17.627 4.306 24.101 1.00 8.04 164 GLY D CA 1
ATOM 6566 C C . GLY D 1 172 ? 16.558 5.118 24.810 1.00 7.23 164 GLY D C 1
ATOM 6567 O O . GLY D 1 172 ? 16.673 6.337 24.944 1.00 8.99 164 GLY D O 1
ATOM 6568 N N . TRP D 1 173 ? 15.490 4.456 25.252 1.00 7.24 165 TRP D N 1
ATOM 6569 C CA . TRP D 1 173 ? 14.452 5.161 25.994 1.00 5.59 165 TRP D CA 1
ATOM 6570 C C . TRP D 1 173 ? 15.021 5.817 27.239 1.00 7.31 165 TRP D C 1
ATOM 6571 O O . TRP D 1 173 ? 14.696 6.977 27.548 1.00 8.33 165 TRP D O 1
ATOM 6582 N N . THR D 1 174 ? 15.818 5.061 27.998 1.00 5.79 166 THR D N 1
ATOM 6583 C CA . THR D 1 174 ? 16.346 5.546 29.278 1.00 6.64 166 THR D CA 1
ATOM 6584 C C . THR D 1 174 ? 17.230 6.769 29.068 1.00 8.43 166 THR D C 1
ATOM 6585 O O . THR D 1 174 ? 17.124 7.768 29.791 1.00 9.24 166 THR D O 1
ATOM 6589 N N . GLN D 1 175 ? 18.134 6.696 28.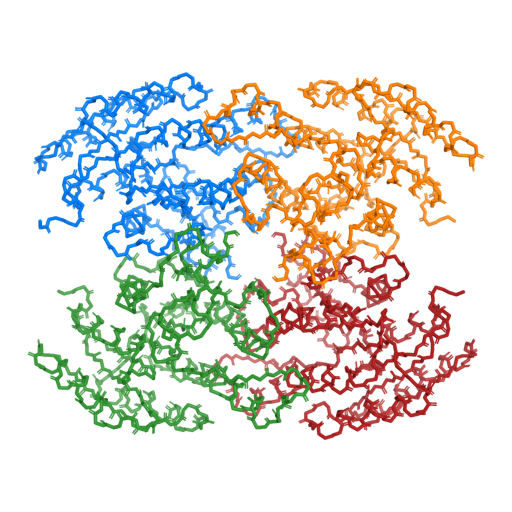095 1.00 7.62 167 GLN D N 1
ATOM 6590 C CA . GLN D 1 175 ? 19.050 7.810 27.872 1.00 7.86 167 GLN D CA 1
ATOM 6591 C C . GLN D 1 175 ? 18.305 9.048 27.383 1.00 6.83 167 GLN D C 1
ATOM 6592 O O . GLN D 1 175 ? 18.576 10.169 27.840 1.00 7.92 167 GLN D O 1
ATOM 6598 N N . GLY D 1 176 ? 17.350 8.864 26.471 1.00 6.74 168 GLY D N 1
ATOM 6599 C CA . GLY D 1 176 ? 16.573 10.001 26.005 1.00 6.01 168 GLY D CA 1
ATOM 6600 C C . GLY D 1 176 ? 15.694 10.566 27.099 1.00 7.52 168 GLY D C 1
ATOM 6601 O O . GLY D 1 176 ? 15.523 11.784 27.199 1.00 8.51 168 GLY D O 1
ATOM 6602 N N . LEU D 1 177 ? 15.095 9.693 27.916 1.00 8.40 169 LEU D N 1
ATOM 6603 C CA . LEU D 1 177 ? 14.188 10.211 28.935 1.00 8.46 169 LEU D CA 1
ATOM 6604 C C . LEU D 1 177 ? 14.949 10.973 30.011 1.00 8.68 169 LEU D C 1
ATOM 6605 O O . LEU D 1 177 ? 14.416 11.941 30.591 1.00 8.69 169 LEU D O 1
ATOM 6610 N N . ALA D 1 178 ? 16.199 10.575 30.270 1.00 7.18 170 ALA D N 1
ATOM 6611 C CA . ALA D 1 178 ? 17.027 11.359 31.180 1.00 7.10 170 ALA D CA 1
ATOM 6612 C C . ALA D 1 178 ? 17.207 12.775 30.651 1.00 9.30 170 ALA D C 1
ATOM 6613 O O . ALA D 1 178 ? 17.179 13.744 31.423 1.00 9.67 170 ALA D O 1
ATOM 6615 N N . ARG D 1 179 ? 17.384 12.927 29.337 1.00 7.82 171 ARG D N 1
ATOM 6616 C CA . ARG D 1 179 ? 17.450 14.278 28.777 1.00 7.86 171 ARG D CA 1
ATOM 6617 C C . ARG D 1 179 ? 16.117 15.011 28.920 1.00 8.52 171 ARG D C 1
ATOM 6618 O O . ARG D 1 179 ? 16.098 16.198 29.257 1.00 10.19 171 ARG D O 1
ATOM 6626 N N . ASP D 1 180 ? 14.999 14.331 28.619 1.00 7.76 172 ASP D N 1
ATOM 6627 C CA . ASP D 1 180 ? 13.674 14.944 28.735 1.00 8.18 172 ASP D CA 1
ATOM 6628 C C . ASP D 1 180 ? 13.424 15.487 30.129 1.00 8.61 172 ASP D C 1
ATOM 6629 O O . ASP D 1 180 ? 12.848 16.578 30.278 1.00 11.34 172 ASP D O 1
ATOM 6634 N N . LEU D 1 181 ? 13.781 14.713 31.160 1.00 9.45 173 LEU D N 1
ATOM 6635 C CA . LEU D 1 181 ? 13.386 15.026 32.528 1.00 11.69 173 LEU D CA 1
ATOM 6636 C C . LEU D 1 181 ? 14.500 15.698 33.322 1.00 10.22 173 LEU D C 1
ATOM 6637 O O . LEU D 1 181 ? 14.300 15.995 34.500 1.00 11.37 173 LEU D O 1
ATOM 6642 N N . GLY D 1 182 ? 15.635 15.990 32.691 1.00 10.70 174 GLY D N 1
ATOM 6643 C CA . GLY D 1 182 ? 16.743 16.643 33.363 1.00 10.95 174 GLY D CA 1
ATOM 6644 C C . GLY D 1 182 ? 16.373 17.972 33.996 1.00 10.48 174 GLY D C 1
ATOM 6645 O O . GLY D 1 182 ? 16.625 18.200 35.184 1.00 12.29 174 GLY D O 1
ATOM 6646 N N . PRO D 1 183 ? 15.752 18.872 33.225 1.00 12.65 175 PRO D N 1
ATOM 6647 C CA . PRO D 1 183 ? 15.346 20.159 33.799 1.00 13.73 175 PRO D CA 1
ATOM 6648 C C . PRO D 1 183 ? 14.413 20.034 34.983 1.00 16.21 175 PRO D C 1
ATOM 6649 O O . PRO D 1 183 ? 14.383 20.935 35.836 1.00 21.54 175 PRO D O 1
ATOM 6653 N N . ARG D 1 184 ? 13.655 18.955 35.076 1.00 13.55 176 ARG D N 1
ATOM 6654 C CA . ARG D 1 184 ? 12.756 18.762 36.202 1.00 12.96 176 ARG D CA 1
ATOM 6655 C C . ARG D 1 184 ? 13.400 18.001 37.359 1.00 15.52 176 ARG D C 1
ATOM 6656 O O . ARG D 1 184 ? 12.745 17.795 38.387 1.00 18.32 176 ARG D O 1
ATOM 6664 N N . GLY D 1 185 ? 14.652 17.566 37.210 1.00 12.88 177 GLY D N 1
ATOM 6665 C CA . GLY D 1 185 ? 15.363 16.963 38.317 1.00 13.14 177 GLY D CA 1
ATOM 6666 C C . GLY D 1 185 ? 14.998 15.526 38.603 1.00 11.69 177 GLY D C 1
ATOM 6667 O O . GLY D 1 185 ? 15.122 15.074 39.750 1.00 12.27 177 GLY D O 1
ATOM 6668 N N . ILE D 1 186 ? 14.580 14.782 37.581 1.00 10.66 178 ILE D N 1
ATOM 6669 C CA . ILE D 1 186 ? 14.171 13.389 37.715 1.00 9.18 178 ILE D CA 1
ATOM 6670 C C . ILE D 1 186 ? 15.227 12.544 37.011 1.00 11.27 178 ILE D C 1
ATOM 6671 O O . ILE D 1 186 ? 15.483 12.749 35.821 1.00 10.85 178 ILE D O 1
ATOM 6676 N N . THR D 1 187 ? 15.822 11.580 37.716 1.00 9.96 179 THR D N 1
ATOM 6677 C CA . THR D 1 187 ? 16.791 10.712 37.052 1.00 8.21 179 THR D CA 1
ATOM 6678 C C . THR D 1 187 ? 16.091 9.510 36.421 1.00 8.80 179 THR D C 1
ATOM 6679 O O . THR D 1 187 ? 15.005 9.093 36.851 1.00 9.77 179 THR D O 1
ATOM 6683 N N . VAL D 1 188 ? 16.717 8.968 35.382 1.00 9.02 180 VAL D N 1
ATOM 6684 C CA . VAL D 1 188 ? 16.185 7.823 34.651 1.00 9.51 180 VAL D CA 1
ATOM 6685 C C . VAL D 1 188 ? 17.346 6.875 34.383 1.00 8.20 180 VAL D C 1
ATOM 6686 O O . VAL D 1 188 ? 18.330 7.265 33.745 1.00 8.01 180 VAL D O 1
ATOM 6690 N N . ASN D 1 189 ? 17.227 5.628 34.842 1.00 6.76 181 ASN D N 1
ATOM 6691 C CA . ASN D 1 189 ? 18.312 4.660 34.766 1.00 5.92 181 ASN D CA 1
ATOM 6692 C C . ASN D 1 189 ? 17.746 3.294 34.432 1.00 6.07 181 ASN D C 1
ATOM 6693 O O . ASN D 1 189 ? 16.542 3.061 34.527 1.00 7.11 181 ASN D O 1
ATOM 6698 N N . ILE D 1 190 ? 18.633 2.378 34.043 1.00 7.03 182 ILE D N 1
ATOM 6699 C CA . ILE D 1 190 ? 18.240 1.004 33.748 1.00 6.36 182 ILE D CA 1
ATOM 6700 C C . ILE D 1 190 ? 19.203 0.061 34.458 1.00 9.46 182 ILE D C 1
ATOM 6701 O O . ILE D 1 190 ? 20.416 0.279 34.440 1.00 7.63 182 ILE D O 1
ATOM 6706 N N . VAL D 1 191 ? 18.658 -0.935 35.162 1.00 7.15 183 VAL D N 1
ATOM 6707 C CA . VAL D 1 191 ? 19.455 -1.982 35.790 1.00 7.88 183 VAL D CA 1
ATOM 6708 C C . VAL D 1 191 ? 19.303 -3.226 34.932 1.00 7.87 183 VAL D C 1
ATOM 6709 O O . VAL D 1 191 ? 18.172 -3.644 34.645 1.00 9.13 183 VAL D O 1
ATOM 6713 N N . HIS D 1 192 ? 20.432 -3.811 34.518 1.00 7.59 184 HIS D N 1
ATOM 6714 C CA . HIS D 1 192 ? 20.465 -4.945 33.596 1.00 8.85 184 HIS D CA 1
ATOM 6715 C C . HIS D 1 192 ? 20.868 -6.188 34.365 1.00 10.02 184 HIS D C 1
ATOM 6716 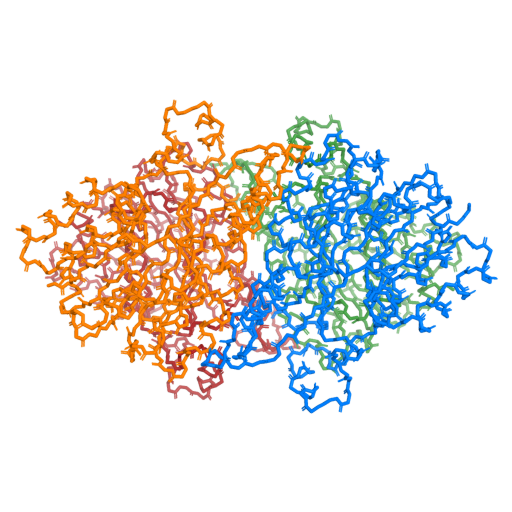O O . HIS D 1 192 ? 22.071 -6.420 34.570 1.00 8.34 184 HIS D O 1
ATOM 6723 N N . PRO D 1 193 ? 19.939 -7.032 34.794 1.00 7.56 185 PRO D N 1
ATOM 6724 C CA . PRO D 1 193 ? 20.350 -8.280 35.440 1.00 7.77 185 PRO D CA 1
ATOM 6725 C C . PRO D 1 193 ? 20.856 -9.263 34.409 1.00 6.59 185 PRO D C 1
ATOM 6726 O O . PRO D 1 193 ? 20.400 -9.293 33.264 1.00 8.88 185 PRO D O 1
ATOM 6730 N N . GLY D 1 194 ? 21.814 -10.067 34.842 1.00 7.56 186 GLY D N 1
ATOM 6731 C CA . GLY D 1 194 ? 22.083 -11.343 34.228 1.00 9.18 186 GLY D CA 1
ATOM 6732 C C . GLY D 1 194 ? 21.207 -12.413 34.837 1.00 8.82 186 GLY D C 1
ATOM 6733 O O . GLY D 1 194 ? 20.122 -12.137 35.376 1.00 9.68 186 GLY D O 1
ATOM 6734 N N . SER D 1 195 ? 21.698 -13.650 34.783 1.00 8.73 187 SER D N 1
ATOM 6735 C CA . SER D 1 195 ? 20.911 -14.793 35.238 1.00 8.59 187 SER D CA 1
ATOM 6736 C C . SER D 1 195 ? 20.587 -14.643 36.702 1.00 8.75 187 SER D C 1
ATOM 6737 O O . SER D 1 195 ? 21.495 -14.579 37.538 1.00 10.80 187 SER D O 1
ATOM 6740 N N . THR D 1 196 ? 19.294 -14.561 37.002 1.00 9.18 188 THR D N 1
ATOM 6741 C CA . THR D 1 196 ? 18.789 -14.279 38.339 1.00 9.92 188 THR D CA 1
ATOM 6742 C C . THR D 1 196 ? 17.700 -15.294 38.659 1.00 10.64 188 THR D C 1
ATOM 6743 O O . THR D 1 196 ? 16.781 -15.486 37.858 1.00 10.44 188 THR D O 1
ATOM 6747 N N . ASP D 1 197 ? 17.810 -15.953 39.802 1.00 10.11 189 ASP D N 1
ATOM 6748 C CA . ASP D 1 197 ? 16.967 -17.103 40.118 1.00 11.43 189 ASP D CA 1
ATOM 6749 C C . ASP D 1 197 ? 15.519 -16.660 40.352 1.00 14.22 189 ASP D C 1
ATOM 6750 O O . ASP D 1 197 ? 15.188 -16.118 41.411 1.00 12.88 189 ASP D O 1
ATOM 6755 N N . THR D 1 198 ? 14.641 -16.920 39.375 1.00 10.87 190 THR D N 1
ATOM 6756 C CA . THR D 1 198 ? 13.217 -16.569 39.438 1.00 10.86 190 THR D CA 1
ATOM 6757 C C . THR D 1 198 ? 12.413 -17.619 38.679 1.00 13.25 190 THR D C 1
ATOM 6758 O O . THR D 1 198 ? 12.971 -18.528 38.057 1.00 14.26 190 THR D O 1
ATOM 6762 N N . ASP D 1 199 ? 11.080 -17.453 38.669 1.00 12.20 191 ASP D N 1
ATOM 6763 C CA . ASP D 1 199 ? 10.268 -18.368 37.864 1.00 11.84 191 ASP D CA 1
ATOM 6764 C C . ASP D 1 199 ? 10.615 -18.265 36.383 1.00 12.95 191 ASP D C 1
ATOM 6765 O O . ASP D 1 199 ? 10.521 -19.267 35.655 1.00 16.24 191 ASP D O 1
ATOM 6770 N N . MET D 1 200 ? 10.971 -17.060 35.911 1.00 10.79 192 MET D N 1
ATOM 6771 C CA . MET D 1 200 ? 11.361 -16.885 34.513 1.00 11.88 192 MET D CA 1
ATOM 6772 C C . MET D 1 200 ? 12.666 -17.605 34.217 1.00 13.67 192 MET D C 1
ATOM 6773 O O . MET D 1 200 ? 12.852 -18.112 33.104 1.00 17.45 192 MET D O 1
ATOM 6778 N N . ASN D 1 201 ? 13.575 -17.658 35.188 1.00 11.99 193 ASN D N 1
ATOM 6779 C CA . ASN D 1 201 ? 14.927 -18.173 34.969 1.00 13.61 193 ASN D CA 1
ATOM 6780 C C . ASN D 1 201 ? 15.390 -18.944 36.200 1.00 13.50 193 ASN D C 1
ATOM 6781 O O . ASN D 1 201 ? 16.177 -18.439 37.009 1.00 14.15 193 ASN D O 1
ATOM 6786 N N . PRO D 1 202 ? 14.944 -20.183 36.365 1.00 14.67 194 PRO D N 1
ATOM 6787 C CA . PRO D 1 202 ? 15.283 -20.916 37.594 1.00 13.63 194 PRO D CA 1
ATOM 6788 C C . PRO D 1 202 ? 16.731 -21.395 37.611 1.00 17.04 194 PRO D C 1
ATOM 6789 O O . PRO D 1 202 ? 17.272 -21.839 36.596 1.00 17.06 194 PRO D O 1
ATOM 6793 N N . ALA D 1 203 ? 17.361 -21.298 38.785 1.00 15.15 195 ALA D N 1
ATOM 6794 C CA . ALA D 1 203 ? 18.781 -21.659 38.874 1.00 16.73 195 ALA D CA 1
ATOM 6795 C C . ALA D 1 203 ? 19.010 -23.156 38.740 1.00 18.17 195 ALA D C 1
ATOM 6796 O O . ALA D 1 203 ? 20.115 -23.589 38.385 1.00 17.28 195 ALA D O 1
ATOM 6798 N N . ASP D 1 204 ? 17.996 -23.965 39.018 1.00 19.60 196 ASP D N 1
ATOM 6799 C CA . ASP D 1 204 ? 18.120 -25.406 38.898 1.00 25.62 196 ASP D CA 1
ATOM 6800 C C . ASP D 1 204 ? 17.467 -25.904 37.623 1.00 28.83 196 ASP D C 1
ATOM 6801 O O . ASP D 1 204 ? 17.167 -27.094 37.508 1.00 32.94 196 ASP D O 1
ATOM 6806 N N . GLY D 1 205 ? 17.245 -25.001 36.668 1.00 27.06 197 GLY D N 1
ATOM 6807 C CA . GLY D 1 205 ? 16.640 -25.337 35.403 1.00 24.79 197 GLY D CA 1
ATOM 6808 C C . GLY D 1 205 ? 17.595 -26.105 34.505 1.00 33.18 197 GLY D C 1
ATOM 6809 O O . GLY D 1 205 ? 18.758 -26.349 34.824 1.00 34.87 197 GLY D O 1
ATOM 6810 N N . ALA D 1 206 ? 17.069 -26.494 33.339 1.00 38.80 198 ALA D N 1
ATOM 6811 C CA . ALA D 1 206 ? 17.835 -27.316 32.407 1.00 44.26 198 ALA D CA 1
ATOM 6812 C C . ALA D 1 206 ? 18.921 -26.519 31.691 1.00 41.05 198 ALA D C 1
ATOM 6813 O O . ALA D 1 206 ? 19.988 -27.071 31.393 1.00 42.19 198 ALA D O 1
ATOM 6815 N N . HIS D 1 207 ? 18.671 -25.237 31.408 1.00 31.82 199 HIS D N 1
ATOM 6816 C CA . HIS D 1 207 ? 19.581 -24.363 30.677 1.00 31.82 199 HIS D CA 1
ATOM 6817 C C . HIS D 1 207 ? 20.421 -23.482 31.599 1.00 26.61 199 HIS D C 1
ATOM 6818 O O . HIS D 1 207 ? 21.105 -22.565 31.128 1.00 23.08 199 HIS D O 1
ATOM 6820 N N . ALA D 1 208 ? 20.374 -23.736 32.906 1.00 22.09 200 ALA D N 1
ATOM 6821 C CA . ALA D 1 208 ? 21.049 -22.863 33.855 1.00 13.65 200 ALA D CA 1
ATOM 6822 C C . ALA D 1 208 ? 22.541 -23.129 33.880 1.00 13.98 200 ALA D C 1
ATOM 6823 O O . ALA D 1 208 ? 23.323 -22.206 34.147 1.00 13.21 200 ALA D O 1
ATOM 6825 N N . ASP D 1 209 ? 22.943 -24.375 33.603 1.00 17.54 201 ASP D N 1
ATOM 6826 C CA . ASP D 1 209 ? 24.361 -24.694 33.482 1.00 17.13 201 ASP D CA 1
ATOM 6827 C C . ASP D 1 209 ? 25.009 -23.869 32.377 1.00 14.61 201 ASP D C 1
ATOM 6828 O O . ASP D 1 209 ? 26.120 -23.347 32.544 1.00 14.11 201 ASP D O 1
ATOM 6833 N N . ALA D 1 210 ? 24.340 -23.757 31.230 1.00 15.63 202 ALA D N 1
ATOM 6834 C CA . ALA D 1 210 ? 24.894 -22.978 30.135 1.00 13.76 202 ALA D CA 1
ATOM 6835 C C . ALA D 1 210 ? 25.016 -21.512 30.525 1.00 11.95 202 ALA D C 1
ATOM 6836 O O . ALA D 1 210 ? 25.998 -20.846 30.177 1.00 12.79 202 ALA D O 1
ATOM 6838 N N . GLN D 1 211 ? 24.026 -20.989 31.243 1.00 13.77 203 GLN D N 1
ATOM 6839 C CA . GLN D 1 211 ? 24.104 -19.589 31.636 1.00 11.07 203 GLN D CA 1
ATOM 6840 C C . GLN D 1 211 ? 25.212 -19.370 32.662 1.00 10.39 203 GLN D C 1
ATOM 6841 O O . GLN D 1 211 ? 25.928 -18.365 32.590 1.00 9.93 203 GLN D O 1
ATOM 6847 N N . ARG D 1 212 ? 25.369 -20.285 33.634 1.00 10.42 204 ARG D N 1
ATOM 6848 C CA . ARG D 1 212 ? 26.465 -20.139 34.589 1.00 9.92 204 ARG D CA 1
ATOM 6849 C C . ARG D 1 212 ? 27.817 -20.167 33.886 1.00 10.33 204 ARG D C 1
ATOM 6850 O O . ARG D 1 212 ? 28.737 -19.445 34.276 1.00 10.18 204 ARG D O 1
ATOM 6858 N N . SER D 1 213 ? 27.952 -20.986 32.837 1.00 11.41 205 SER D N 1
ATOM 6859 C CA A SER D 1 213 ? 29.237 -21.109 32.149 0.54 11.92 205 SER D CA 1
ATOM 6860 C CA B SER D 1 213 ? 29.249 -21.098 32.180 0.46 11.85 205 SER D CA 1
ATOM 6861 C C . SER D 1 213 ? 29.676 -19.809 31.489 1.00 11.71 205 SER D C 1
ATOM 6862 O O . SER D 1 213 ? 30.874 -19.635 31.229 1.00 13.56 205 SER D O 1
ATOM 6867 N N . ARG D 1 214 ? 28.737 -18.896 31.208 1.00 9.76 206 ARG D N 1
ATOM 6868 C CA . ARG D 1 214 ? 29.087 -17.613 30.609 1.00 10.29 206 ARG D CA 1
ATOM 6869 C C . ARG D 1 214 ? 29.627 -16.618 31.620 1.00 8.78 206 ARG D C 1
ATOM 6870 O O . ARG D 1 214 ? 30.251 -15.627 31.212 1.00 8.90 206 ARG D O 1
ATOM 6878 N N . MET D 1 215 ? 29.373 -16.840 32.906 1.00 9.28 207 MET D N 1
ATOM 6879 C CA . MET D 1 215 ? 29.723 -15.889 33.950 1.00 7.41 207 MET D CA 1
ATOM 6880 C C . MET D 1 215 ? 31.193 -16.013 34.329 1.00 10.76 207 MET D C 1
ATOM 6881 O O . MET D 1 215 ? 31.842 -17.033 34.089 1.00 12.90 207 MET D O 1
ATOM 6886 N N . ALA D 1 216 ? 31.714 -14.955 34.948 1.00 9.14 208 ALA D N 1
ATOM 6887 C CA . ALA D 1 216 ? 33.052 -15.038 35.529 1.00 9.23 208 ALA D CA 1
ATOM 6888 C C . ALA D 1 216 ? 33.031 -15.816 36.837 1.00 9.88 208 ALA D C 1
ATOM 6889 O O . ALA D 1 216 ? 33.900 -16.658 37.080 1.00 12.25 208 ALA D O 1
ATOM 6891 N N . ILE D 1 217 ? 32.041 -15.537 37.681 1.00 9.91 209 ILE D N 1
ATOM 6892 C CA . ILE D 1 217 ? 31.806 -16.304 38.898 1.00 9.63 209 ILE D CA 1
ATOM 6893 C C . ILE D 1 217 ? 30.470 -17.010 38.702 1.00 9.18 209 ILE D C 1
ATOM 6894 O O . ILE D 1 217 ? 29.437 -16.355 38.521 1.00 10.78 209 ILE D O 1
ATOM 6899 N N . GLN D 1 218 ? 30.501 -18.346 38.676 1.00 12.67 210 GLN D N 1
ATOM 6900 C CA . GLN D 1 218 ? 29.408 -19.104 38.048 1.00 14.43 210 GLN D CA 1
ATOM 6901 C C . GLN D 1 218 ? 28.341 -19.458 39.088 1.00 11.75 210 GLN D C 1
ATOM 6902 O O . GLN D 1 218 ? 28.233 -20.582 39.584 1.00 18.47 210 GLN D O 1
ATOM 6908 N N . GLN D 1 219 ? 27.512 -18.457 39.388 1.00 13.48 211 GLN D N 1
ATOM 6909 C CA . GLN D 1 219 ? 26.451 -18.574 40.379 1.00 14.05 211 GLN D CA 1
ATOM 6910 C C . GLN D 1 219 ? 25.327 -17.636 39.969 1.00 11.38 211 GLN D C 1
ATOM 6911 O O . GLN D 1 219 ? 25.587 -16.467 39.679 1.00 13.14 211 GLN D O 1
ATOM 6917 N N . TYR D 1 220 ? 24.092 -18.143 39.921 1.00 11.02 212 TYR D N 1
ATOM 6918 C CA . TYR D 1 220 ? 22.954 -17.276 39.632 1.00 12.20 212 TYR D CA 1
ATOM 6919 C C . TYR D 1 220 ? 22.860 -16.138 40.644 1.00 12.43 212 TYR D C 1
ATOM 6920 O O . TYR D 1 220 ? 23.154 -16.301 41.841 1.00 12.03 212 TYR D O 1
ATOM 6929 N N . GLY D 1 221 ? 22.427 -14.984 40.158 1.00 11.98 213 GLY D N 1
ATOM 6930 C CA . GLY D 1 221 ? 22.194 -13.871 41.038 1.00 10.79 213 GLY D CA 1
ATOM 6931 C C . GLY D 1 221 ? 20.931 -14.048 41.846 1.00 11.05 213 GLY D C 1
ATOM 6932 O O . GLY D 1 221 ? 20.050 -14.832 41.506 1.00 12.45 213 GLY D O 1
ATOM 6933 N N . LYS D 1 222 ? 20.897 -13.330 42.967 1.00 12.76 214 LYS D N 1
ATOM 6934 C CA . LYS D 1 222 ? 19.750 -13.285 43.866 1.00 13.00 214 LYS D CA 1
ATOM 6935 C C . LYS D 1 222 ? 18.883 -12.091 43.507 1.00 9.90 214 LYS D C 1
ATOM 6936 O O . LYS D 1 222 ? 19.400 -10.989 43.304 1.00 11.68 214 LYS D O 1
ATOM 6942 N N . ALA D 1 223 ? 17.568 -12.308 43.439 1.00 11.42 215 ALA D N 1
ATOM 6943 C CA . ALA D 1 223 ? 16.657 -11.193 43.187 1.00 10.50 215 ALA D CA 1
ATOM 6944 C C . ALA D 1 223 ? 16.823 -10.098 44.236 1.00 10.64 215 ALA D C 1
ATOM 6945 O O . ALA D 1 223 ? 16.762 -8.906 43.914 1.00 10.36 215 ALA D O 1
ATOM 6947 N N . ASP D 1 224 ? 17.085 -10.477 45.499 1.00 11.06 216 ASP D N 1
ATOM 6948 C CA . ASP D 1 224 ? 17.261 -9.461 46.530 1.00 11.08 216 ASP D CA 1
ATOM 6949 C C . ASP D 1 224 ? 18.472 -8.568 46.272 1.00 11.31 216 ASP D C 1
ATOM 6950 O O . ASP D 1 224 ? 18.466 -7.404 46.686 1.00 13.07 216 ASP D O 1
ATOM 6955 N N . ASP D 1 225 ? 19.527 -9.090 45.624 1.00 11.04 217 ASP D N 1
ATOM 6956 C CA . ASP D 1 225 ? 20.670 -8.228 45.287 1.00 8.83 217 ASP D CA 1
ATOM 6957 C C . ASP D 1 225 ? 20.331 -7.274 44.147 1.00 11.53 217 ASP D C 1
ATOM 6958 O O . ASP D 1 225 ? 20.783 -6.121 44.134 1.00 11.07 217 ASP D O 1
ATOM 6963 N N . VAL D 1 226 ? 19.572 -7.740 43.147 1.00 9.42 218 VAL D N 1
ATOM 6964 C CA . VAL D 1 226 ? 19.099 -6.810 42.125 1.00 9.51 218 VAL D CA 1
ATOM 6965 C C . VAL D 1 226 ? 18.296 -5.692 42.775 1.00 9.98 218 VAL D C 1
ATOM 6966 O O . VAL D 1 226 ? 18.488 -4.502 42.474 1.00 8.93 218 VAL D O 1
ATOM 6970 N N . ALA D 1 227 ? 17.408 -6.057 43.705 1.00 10.26 219 ALA D N 1
ATOM 6971 C CA . ALA D 1 227 ? 16.623 -5.058 44.414 1.00 11.31 219 ALA D CA 1
ATOM 6972 C C . ALA D 1 227 ? 17.511 -4.099 45.199 1.00 10.39 219 ALA D C 1
ATOM 6973 O O . ALA D 1 227 ? 17.203 -2.904 45.298 1.00 11.35 219 ALA D O 1
ATOM 6975 N N . ALA D 1 228 ? 18.587 -4.607 45.804 1.00 9.84 220 ALA D N 1
ATOM 6976 C CA . ALA D 1 228 ? 19.497 -3.735 46.545 1.00 9.96 220 ALA D CA 1
ATOM 6977 C C . ALA D 1 228 ? 20.110 -2.668 45.639 1.00 11.48 220 ALA D C 1
ATOM 6978 O O . ALA D 1 228 ? 20.268 -1.507 46.048 1.00 11.55 220 ALA D O 1
ATOM 6980 N N . LEU D 1 229 ? 20.491 -3.056 44.420 1.00 8.46 221 LEU D N 1
ATOM 6981 C CA . LEU D 1 229 ? 21.078 -2.107 43.479 1.00 8.42 221 LEU D CA 1
ATOM 6982 C C . LEU D 1 229 ? 20.050 -1.076 43.033 1.00 8.65 221 LEU D C 1
ATOM 6983 O O . LEU D 1 229 ? 20.342 0.126 43.002 1.00 9.96 221 LEU D O 1
ATOM 6988 N N . VAL D 1 230 ? 18.828 -1.520 42.714 1.00 9.89 222 VAL D N 1
ATOM 6989 C CA . VAL D 1 230 ? 17.772 -0.567 42.382 1.00 10.06 222 VAL D CA 1
ATOM 6990 C C . VAL D 1 230 ? 17.563 0.409 43.528 1.00 10.69 222 VAL D C 1
ATOM 6991 O O . VAL D 1 230 ? 17.421 1.624 43.312 1.00 11.55 222 VAL D O 1
ATOM 6995 N N . ALA D 1 231 ? 17.549 -0.105 44.762 1.00 10.77 223 ALA D N 1
ATOM 6996 C CA . ALA D 1 231 ? 17.319 0.745 45.923 1.00 12.11 223 ALA D CA 1
ATOM 6997 C C . ALA D 1 231 ? 18.442 1.765 46.098 1.00 12.79 223 ALA D C 1
ATOM 6998 O O . ALA D 1 231 ? 18.194 2.901 46.525 1.00 13.45 223 ALA D O 1
ATOM 7000 N N . PHE D 1 232 ? 19.688 1.381 45.796 1.00 10.25 224 PHE D N 1
ATOM 7001 C CA . PHE D 1 232 ? 20.773 2.355 45.827 1.00 9.91 224 PHE D CA 1
ATOM 7002 C C . PHE D 1 232 ? 20.538 3.476 44.821 1.00 11.89 224 PHE D C 1
ATOM 7003 O O . PHE D 1 232 ? 20.692 4.664 45.143 1.00 12.14 224 PHE D O 1
ATOM 7011 N N . VAL D 1 233 ? 20.186 3.107 43.587 1.00 9.19 225 VAL D N 1
ATOM 7012 C CA . VAL D 1 233 ? 20.021 4.074 42.512 1.00 8.43 225 VAL D CA 1
ATOM 7013 C C . VAL D 1 233 ? 18.943 5.089 42.849 1.00 10.28 225 VAL D C 1
ATOM 7014 O O . VAL D 1 233 ? 19.082 6.278 42.539 1.00 12.13 225 VAL D O 1
ATOM 7018 N N . VAL D 1 234 ? 17.842 4.645 43.472 1.00 11.07 226 VAL D N 1
ATOM 7019 C CA . VAL D 1 234 ? 16.725 5.548 43.739 1.00 10.46 226 VAL D CA 1
ATOM 7020 C C . VAL D 1 234 ? 16.829 6.214 45.103 1.00 12.09 226 VAL D C 1
ATOM 7021 O O . VAL D 1 234 ? 15.944 7.001 45.468 1.00 14.33 226 VAL D O 1
ATOM 7025 N N . GLY D 1 235 ? 17.893 5.939 45.861 1.00 12.24 227 GLY D N 1
ATOM 7026 C CA . GLY D 1 235 ? 18.042 6.439 47.206 1.00 16.41 227 GLY D CA 1
ATOM 7027 C C . GLY D 1 235 ? 18.868 7.706 47.312 1.00 15.67 227 GLY D C 1
ATOM 7028 O O . GLY D 1 235 ? 19.222 8.330 46.309 1.00 14.88 227 GLY D O 1
ATOM 7029 N N . PRO D 1 236 ? 19.181 8.103 48.553 1.00 16.83 228 PRO D N 1
ATOM 7030 C CA . PRO D 1 236 ? 19.737 9.444 48.800 1.00 18.81 228 PRO D CA 1
ATOM 7031 C C . PRO D 1 236 ? 21.156 9.642 48.312 1.00 18.50 228 PRO D C 1
ATOM 7032 O O . PRO D 1 236 ? 21.629 10.787 48.326 1.00 21.87 228 PRO D O 1
ATOM 7036 N N . GLU D 1 237 ? 21.861 8.592 47.914 1.00 14.19 229 GLU D N 1
ATOM 7037 C CA . GLU D 1 237 ? 23.207 8.750 47.374 1.00 13.88 229 GLU D CA 1
ATOM 7038 C C . GLU D 1 237 ? 23.280 8.469 45.875 1.00 16.83 229 GLU D C 1
ATOM 7039 O O . GLU D 1 237 ? 24.379 8.436 45.305 1.00 16.92 229 GLU D O 1
ATOM 7045 N N . GLY D 1 238 ? 22.135 8.306 45.210 1.00 12.16 230 GLY D N 1
ATOM 7046 C CA . GLY D 1 238 ? 22.065 8.007 43.801 1.00 12.01 230 GLY D CA 1
ATOM 7047 C C . GLY D 1 238 ? 21.783 9.178 42.874 1.00 11.77 230 GLY D C 1
ATOM 7048 O O . GLY D 1 238 ? 21.618 8.951 41.673 1.00 12.13 230 GLY D O 1
ATOM 7049 N N . ARG D 1 239 ? 21.754 10.417 43.375 1.00 12.20 231 ARG D N 1
ATOM 7050 C CA . ARG D 1 239 ? 21.266 11.535 42.558 1.00 12.98 231 ARG D CA 1
ATOM 7051 C C . ARG D 1 239 ? 22.102 11.773 41.302 1.00 12.75 231 ARG D C 1
ATOM 7052 O O . ARG D 1 239 ? 21.567 12.258 40.293 1.00 13.88 231 ARG D O 1
ATOM 7060 N N . SER D 1 240 ? 23.405 11.475 41.337 1.00 10.20 232 SER D N 1
ATOM 7061 C CA . SER D 1 240 ? 24.274 11.695 40.194 1.00 9.79 232 SER D CA 1
ATOM 7062 C C . SER D 1 240 ? 24.349 10.487 39.273 1.00 8.78 232 SER D C 1
ATOM 7063 O O . SER D 1 240 ? 25.045 10.551 38.253 1.00 10.03 232 SER D O 1
ATOM 7066 N N . ILE D 1 241 ? 23.666 9.392 39.597 1.00 8.38 233 ILE D N 1
ATOM 7067 C CA . ILE D 1 241 ? 23.542 8.266 38.681 1.00 7.59 233 ILE D CA 1
ATOM 7068 C C . ILE D 1 241 ? 22.362 8.580 37.781 1.00 7.60 233 ILE D C 1
ATOM 7069 O O . ILE D 1 241 ? 21.234 8.727 38.264 1.00 9.92 233 ILE D O 1
ATOM 7074 N N . ASN D 1 242 ? 22.614 8.715 36.476 1.00 7.61 234 ASN D N 1
ATOM 7075 C CA . ASN D 1 242 ? 21.538 9.214 35.624 1.00 8.50 234 ASN D CA 1
ATOM 7076 C C . ASN D 1 242 ? 21.834 8.858 34.177 1.00 8.16 234 ASN D C 1
ATOM 7077 O O . ASN D 1 242 ? 22.965 9.014 33.711 1.00 9.50 234 ASN D O 1
ATOM 7082 N N . GLY D 1 243 ? 20.796 8.399 33.475 1.00 7.07 235 GLY D N 1
ATOM 7083 C CA . GLY D 1 243 ? 20.907 8.082 32.065 1.00 9.18 235 GLY D CA 1
ATOM 7084 C C . GLY D 1 243 ? 21.745 6.868 31.779 1.00 9.87 235 GLY D C 1
ATOM 7085 O O . GLY D 1 243 ? 22.192 6.701 30.640 1.00 13.96 235 GLY D O 1
ATOM 7086 N N . THR D 1 244 ? 21.962 6.005 32.771 1.00 6.81 236 THR D N 1
ATOM 7087 C CA . THR D 1 244 ? 22.970 4.971 32.612 1.00 7.24 236 THR D CA 1
ATOM 7088 C C . THR D 1 244 ? 22.390 3.582 32.859 1.00 10.43 236 THR D C 1
ATOM 7089 O O . THR D 1 244 ? 21.287 3.406 33.395 1.00 10.37 236 THR D O 1
ATOM 7093 N N . GLY D 1 245 ? 23.167 2.587 32.441 1.00 8.51 237 GLY D N 1
ATOM 7094 C CA . GLY D 1 245 ? 22.843 1.190 32.669 1.00 7.90 237 GLY D CA 1
ATOM 7095 C C . GLY D 1 245 ? 23.807 0.587 33.674 1.00 6.77 237 GLY D C 1
ATOM 7096 O O . GLY D 1 245 ? 25.035 0.746 33.556 1.00 9.92 237 GLY D O 1
ATOM 7097 N N . LEU D 1 246 ? 23.250 -0.112 34.660 1.00 7.61 238 LEU D N 1
ATOM 7098 C CA A LEU D 1 246 ? 24.039 -0.791 35.679 0.55 6.63 238 LEU D CA 1
ATOM 7099 C CA B LEU D 1 246 ? 24.049 -0.795 35.669 0.45 6.78 238 LEU D CA 1
ATOM 7100 C C . LEU D 1 246 ? 23.791 -2.288 35.550 1.00 7.43 238 LEU D C 1
ATOM 7101 O O . LEU D 1 246 ? 22.663 -2.747 35.764 1.00 8.57 238 LEU D O 1
ATOM 7110 N N . THR D 1 247 ? 24.842 -3.044 35.215 1.00 8.56 239 THR D N 1
ATOM 7111 C CA . THR D 1 247 ? 24.720 -4.479 34.964 1.00 7.35 239 THR D CA 1
ATOM 7112 C C . THR D 1 247 ? 25.137 -5.295 36.175 1.00 6.96 239 THR D C 1
ATOM 7113 O O . THR D 1 247 ? 26.169 -5.023 36.795 1.00 9.31 239 THR D O 1
ATOM 7117 N N . ILE D 1 248 ? 24.315 -6.281 36.511 1.00 7.32 240 ILE D N 1
ATOM 7118 C CA . ILE D 1 248 ? 24.534 -7.174 37.654 1.00 6.76 240 ILE D CA 1
ATOM 7119 C C . ILE D 1 248 ? 24.315 -8.586 37.112 1.00 7.54 240 ILE D C 1
ATOM 7120 O O . ILE D 1 248 ? 23.211 -9.151 37.179 1.00 10.17 240 ILE D O 1
ATOM 7125 N N . ASP D 1 249 ? 25.396 -9.143 36.529 1.00 6.90 241 ASP D N 1
ATOM 7126 C CA . ASP D 1 249 ? 25.278 -10.335 35.694 1.00 7.50 241 ASP D CA 1
ATOM 7127 C C . ASP D 1 249 ? 26.382 -11.355 35.951 1.00 6.73 241 ASP D C 1
ATOM 7128 O O . ASP D 1 249 ? 26.575 -12.260 35.123 1.00 8.06 241 ASP D O 1
ATOM 7133 N N . GLY D 1 250 ? 27.116 -11.244 37.069 1.00 7.13 242 GLY D N 1
ATOM 7134 C CA . GLY D 1 250 ? 28.138 -12.223 37.393 1.00 7.62 242 GLY D CA 1
ATOM 7135 C C . GLY D 1 250 ? 29.312 -12.233 36.451 1.00 8.57 242 GLY D C 1
ATOM 7136 O O . GLY D 1 250 ? 30.110 -13.183 36.471 1.00 9.34 242 GLY D O 1
ATOM 7137 N N . GLY D 1 251 ? 29.436 -11.193 35.622 1.00 6.91 243 GLY D N 1
ATOM 7138 C CA . GLY D 1 251 ? 30.504 -11.104 34.642 1.00 7.50 243 GLY D CA 1
ATOM 7139 C C . GLY D 1 251 ? 30.180 -11.686 33.283 1.00 8.05 243 GLY D C 1
ATOM 7140 O O . GLY D 1 251 ? 31.083 -11.805 32.460 1.00 8.56 243 GLY D O 1
ATOM 7141 N N . ALA D 1 252 ? 28.918 -12.053 33.021 1.00 7.83 244 ALA D N 1
ATOM 7142 C CA . ALA D 1 252 ? 28.599 -12.636 31.720 1.00 8.91 244 ALA D CA 1
ATOM 7143 C C . ALA D 1 252 ? 29.025 -11.725 30.578 1.00 8.32 244 ALA D C 1
ATOM 7144 O O . ALA D 1 252 ? 29.494 -12.209 29.542 1.00 8.51 244 ALA D O 1
ATOM 7146 N N . ASN D 1 253 ? 28.875 -10.408 30.749 1.00 6.78 245 ASN D N 1
ATOM 7147 C CA . ASN D 1 253 ? 29.167 -9.446 29.693 1.00 6.75 245 ASN D CA 1
ATOM 7148 C C . ASN D 1 253 ? 30.605 -8.963 29.712 1.00 8.89 245 ASN D C 1
ATOM 7149 O O . ASN D 1 253 ? 30.952 -8.083 28.920 1.00 10.94 245 ASN D O 1
ATOM 7154 N N . ALA D 1 254 ? 31.459 -9.538 30.548 1.00 9.09 246 ALA D N 1
ATOM 7155 C CA . ALA D 1 254 ? 32.864 -9.135 30.498 1.00 10.93 246 ALA D CA 1
ATOM 7156 C C . ALA D 1 254 ? 33.494 -9.502 29.143 1.00 14.53 246 ALA D C 1
ATOM 7157 O O . ALA D 1 254 ? 33.134 -10.523 28.527 1.00 9.35 246 ALA D O 1
#

Radius of gyration: 27.42 Å; Cα contacts (8 Å, |Δi|>4): 2653; chains: 4; bounding box: 69×55×84 Å

Sequence (981 aa):
MNRLQGKRALVTGGSRGIGAAIAKRLAADGADVAITYEKSAERAQAVVAGIEALGRRRAIAIQQADSADPVAVRNAVDRVAEAFGGLDILVNNAGIFFRAGSLDDLTLDDIDATLNVNVRAVIVASQAAARRHLGEGGRRIVSTGSCLATRRVPDDAGMSLYAASKAALIGWTQGLARDLGPRGITVNIVHPGSTDTDMNPADGAHADAQRSSRMAIQQQYGKADDVAALVAFVVGPEGRSINGTGLLTIDGGANANRLQGKRALVTGGSRGIGAAIAKRLAADGADVAITYEKSAERAQAVVAGIEALGRRRAIAIQQADSADPVAVRRNAVDRVAEAFGGLDILVNNAGIFRAGSLDDLTLDDIDATLNVNVRAVIVASQAAARRHLGEGGRRIVSTGSCLATRRVPDAGMSLYAASKAALIGWTQGLARDLGPRGITVNIVHPGSTDTDMNPADGAHADAQRSSRMAIQQYGKADDVAALVAFVVGPEGRSINGTGLLTIDGGANANRLQGKRALVTGGSRGIGAAIAKRLAADGADVAITYEKSAERAQAVVAGIEALGRRRAIAIQQADSADPVAVRRNAVDRVAEAFGGLDILVNNAGIFFRAGSLDDLTLDDIDATLNVNVRAVIVASQAAARHLLGEGGRIVSTGSCLATRRVPDAGMSLYAASKAALIGWTQGLARDLGPRGITVNIVHPGSTDTDMNPADGAHADAQRSSRMAIQQQYGKADDVAALVAFVVGPEGRSINGTGLLTIDGGANANRLQGKRALVTGGSRGIGAAIAKRLAADGADVAITYEKSAERRAQAVVAGIEALGRRRAIAIQADSADPVAVRRNAVDRVAEAFGGLDILVNNAGIFFRAGSLDDLTLDDIDATLNVNVRAVIVASQAAARRHLGEGGRRIVSTGSCLATRRVPDAGMSLYAASKAALIGWTQGLARDLGPRGITVNIVHPGSTDTDMNPADGAHADAQRSSRMAIQQYGKADDVAALVAFVVGPEGRSINGTGLLTIDGGANA

Organism: Burkholderia cenocepacia (strain ATCC BAA-245 / DSM 16553 / LMG 16656 / NCTC 13227 / J2315 / CF5610) (NCBI:txid216591)

Foldseek 3Di:
DQQQALAFEEFEQCLWFLNVLLQLVSLVSHYAYEYEDAPPVVSNVVSQVVSVVSVHHYYYAHAQLLDLVSLLVVLVVSCVVSVFHAEYEAEDADADFDAPVPDDPVNLSSRCSNLPVSLVSNLVSNLVGHAALGEYEYEAALLLVPPDDGGCVSVNVSRVNVLVVQLVVLVVCVVRHYAGEYEHEAAADTPNHHCPDPCNQVSLVLAPHRDHHYSNVSSVVVCCCSGDNNSPPHSYYHYHHRHSND/DLQALAFEEQEQCLWFLNVLLQQVSLVNHYAYEYEHAPPVVSRVVSQVVSVVSVHHYYYHHAQLLDLVSLLVVLVVSCVVSVFHAEYEAEDADADFDAPVPDDPVNLSSRCSRLPVSLVSNLVSNVVGHAALGEYEYEAAPLLVDPDDGRCVSVNVSRVNVLVVQLVVLVVCVVRRYAGEYEHEAAADTPRHHCPDPCNQVLLVLAPHRDHHYSNVSSVVVCVCSGDNNSPVHSYYHYHHNHSND/DQQALAFEEQEQCLWFLNVLLQLVSLVNHYAYEYEHAPNVVSNVVSQVVSVVSVHHYYYHHAQLLDLVSLLVVLVVSCVVSVFHAEYEAEDADQDFDAPVPDDPVNLSSRLSNLPVSLVSNLVSNLVTHAALGEYEYEAALLLVPPDDGRCVSVNVSRVNVLVVFLVVLVVCVVRRYAGEYEHEAAADTPRHHCPDPCNVVSLVLAPHRDHHYSNVSSVVVCCCSTDNNSPPHSYYHYHHRHSND/DQQALAFEEFEQCLWFLNVLLQQVNLVNHYAYEYEHAPCPVSNVVSQVVSVVSVHHYYYHHAQLLDLVSLLVVLVVSCVVSVFHAEYEAEDADQDFDAPVPDDPVNLSSRCSRLPVSLVSNLVSNVVGHAALGEYEYEAAPLLVPPDDGGRVSVNVSRVNVLVVQLVVLVVCVVRRYAGEYEHEAAEDTPNHHCPDPCNQVLLVLAPHRDHHYSNVSSVVVCCCSGDNNSPPHSYYHYHHNHSND

Nearest PDB structures (foldseek):
  5u2w-assembly1_D  TM=1.003E+00  e=1.345E-47  Burkholderia cenocepacia J2315
  3v2g-assembly1_A  TM=9.882E-01  e=9.592E-34  Sinorhizobium meliloti 1021
  5wuw-assembly1_A-2  TM=9.869E-01  e=1.861E-31  Serratia marcescens
  5wva-assembly1_A-2  TM=9.865E-01  e=9.414E-31  Serratia marcescens
  3wtb-assembly2_D  TM=9.827E-01  e=6.002E-30  Gluconobacter oxydans 621H

B-factor: mean 15.67, std 9.61, range [4.38, 61.99]

Secondary structure (DSSP, 8-state):
--TTTT-EEEETT-SSHHHHHHHHHHHHTT-EEEEEESS-HHHHHHHHHHHHHTT--EEEEE--TT-HHHHHHHHHHHHHHHSS--EEEE---------TTT--HHHHHHHHIIIIIHHHHHHHHHHTT--TT-EEEEE--GGGT---STT-HHHHHHHHHHHHHHHHHHHHHGGGT-EEEEEEE-SB-SSSS-TTSTTHHHHHHTSSS--PBPHHHHHHHHHHHTSTT-TT--S-EEEESTTTT-/-TTTT-EEEETT-SSHHHHHHHHHHHHTT-EEEEEESS-HHHHHHHHHHHHHTT--EEEEE--TT-HHHHHHHHHHHHHHHTS--EEEE---------TTT--HHHHHHHHIIIIIHHHHHHHHHHTT--TT-EEEEE--GGGT---STT-HHHHHHHHHHHHHHHHHHHHHGGGT-EEEEEEE-SB-SSSS-TTSTTHHHHHHTSSS-SPBPHHHHHHHHHHHTSTT-TT--S-EEEESTTTT-/-TTTT-EEEESS-SSHHHHHHHHHHHHTT-EEEEEESS-HHHHHHHHHHHHHTT--EEEEE--TT-HHHHHHHHHHHHHHHSS--EEEE---------TTT--HHHHHHHHIIIIIHHHHHHHHHHTT--TT-EEEEE--GGGT---STT-HHHHHHHHHHHHHHHHHHHHHTTTT-EEEEEEE-SB-SSSS-TTSTTHHHHHHTSSS-SPBPHHHHHHHHHHHTSTT-TT--S-EEEESTTTT-/-TTTT-EEEESS-SSHHHHHHHHHHHHTT-EEEEEESS-HHHHHHHHHHHHHTT--EEEEE--TT-HHHHHHHHHHHHHHHTS--EEEE---------TTT--HHHHHHHHIIIIIHHHHHHHHHHTT--TT-EEEEE--GGGT---STT-HHHHHHHHHHHHHHHHHHHHHGGGT-EEEEEEE-SB-SSSS-TTSTTHHHHHHHSSS--PBPHHHHHHHHHHHHSTT-TT--S-EEEESTTTT-

Solvent-accessible surface area: 32502 Å² total; per-residue (Å²): 141,65,60,3,110,54,70,65,0,0,0,13,18,0,11,105,29,26,1,8,8,0,0,108,66,0,2,71,33,5,0,18,0,0,1,6,30,117,88,32,52,155,126,0,97,66,10,7,47,42,3,86,90,102,55,71,115,8,36,28,11,96,6,50,15,31,62,16,85,25,9,67,84,4,1,48,124,0,10,150,49,9,64,13,3,19,1,0,0,6,19,26,24,40,70,90,94,40,52,15,105,105,26,66,75,97,27,2,40,17,1,8,38,17,1,0,30,8,7,0,0,1,0,21,2,0,2,135,64,7,38,150,7,3,13,0,1,1,12,3,8,14,18,2,60,44,0,43,80,50,26,27,6,11,21,0,0,0,9,2,0,2,31,0,3,1,20,0,0,0,29,22,2,4,126,93,9,0,4,0,0,2,0,10,10,9,18,6,76,24,92,104,34,53,28,134,26,104,139,2,106,51,34,55,73,69,6,11,44,103,117,6,9,123,18,86,10,2,0,2,0,2,6,29,0,4,3,86,49,0,117,18,0,1,4,22,28,0,16,5,4,5,0,15,28,1,104,63,2,122,56,74,66,0,1,0,13,15,0,9,86,26,26,0,10,7,0,0,112,65,0,2,66,32,4,0,20,1,0,1,5,32,105,144,23,52,156,120,0,100,66,16,8,48,39,4,87,91,101,58,68,114,7,46,37,14,120,8,59,15,30,63,20,74,25,9,93,73,4,1,53,145,0,6,146,52,11,61,14,3,19,2,0,0,6,19,25,24,42,69,94,99,45,53,14,116,104,29,66,64,97,25,0,40,15,2,8,36,18,1,0,30,8,7,0,12,0,0,18,0,0,3,133,69,5,39,163,31,3,25,0,1,2,12,3,9,14,20,1,61,45,0,41,73,51,25,28,5,13,22,0,0,0,10,2,0,1,31,0,3,1,20,0,0,0,30,23,3,5,124,93,12,0,4,1,0,2,1,11,9,10,18,6,75,24,94,102,34,52,29,135,26,118,58,1,107,47,33,55,72,65,6,10,46,102,114,16,8,94,18,80,2,2,1,2,0,2,7,28,0,3,3,94,47,0,53,14,0,2,4,21,27,0,18,5,4,4,0,15,30,1,112,62,3,120,50,70,67,0,0,0,13,16,0,11,107,29,26,0,8,8,0,0,109,66,0,1,67,32,4,0,17,1,0,1,6,27,101,166,32,52,85,127,0,96,65,8,6,49,41,3,88,89,98,54,69,110,9,54,34,9,108,10,58,15,31,60,16,85,24,9,61,69,3,1,45,132,0,9,148,54,10,65,12,2,18,1,0,0,5,20,26,24,42,77,89,93,38,53,15,106,106,23,66,63,94,26,1,40,15,1,8,36,16,1,0,28,8,6,0,0,0,0,16,1,0,1,130,66,7,41,163,30,2,23,1,1,1,12,3,8,14,22,1,51,35,0,43,74,52,27,28,6,12,22,0,0,0,10,2,1,1,31,0,2,2,22,0,0,0,28,21,2,5,124,90,10,0,4,1,0,2,1,10,10,10,17,6,77,24,89,102,33,52,27,133,27,109,135,2,105,46,33,57,72,66,6,10,45,103,130,15,8,122,18,85,9,2,0,1,0,2,6,26,0,3,4,89,50,0,54,15,0,1,5,20,28,0,18,6,4,5,0,20,19,1,127,61,3,59,65,73,65,0,0,0,14,17,0,11,109,27,26,0,6,8,0,0,108,68,0,1,68,32,6,0,22,1,0,1,6,29,117,83,15,54,153,117,0,99,68,6,8,46,40,2,87,90,98,56,73,115,7,39,31,11,118,9,59,14,32,60,16,81,26,10,56,82,4,1,56,126,0,6,144,51,10,61,15,2,20,1,0,0,6,20,25,24,40,72,92,94,45,54,15,108,104,27,67,57,96,25,0,40,16,1,8,37,18,1,0,31,8,8,0,0,1,0,8,0,0,3,129,70,6,38,162,27,3,25,1,1,2,12,3,8,14,22,1,54,37,0,45,73,52,26,30,6,12,21,0,0,0,9,2,0,2,30,0,2,1,22,0,0,0,27,24,3,5,125,92,10,0,1,1,0,1,1,11,10,10,18,5,76,24,95,105,35,56,24,134,27,114,65,2,100,50,40,55,72,66,6,9,44,103,128,15,8,127,18,86,8,2,1,1,0,2,6,28,0,7,6,80,51,0,102,11,0,1,5,21,28,0,17,5,4,4,0,20,19,1

CATH classification: 3.40.50.720

InterPro domains:
  IPR002347 Short-chain dehydrogenase/reductase SDR [PF00106] (7-195)
  IPR002347 Short-chain dehydrogenase/reductase SDR [PR00080] (83-94)
  IPR002347 Short-chain dehydrogenase/reductase SDR [PR00080] (134-142)
  IPR002347 Short-chain dehydrogenase/reductase SDR [PR00080] (155-174)
  IPR002347 Short-chain dehydrogenase/reductase SDR [PR00081] (8-25)
  IPR002347 Short-chain dehydrogenase/reductase SDR [PR00081] (83-94)
  IPR002347 Short-chain dehydrogenase/reductase SDR [PR00081] (128-144)
  IPR002347 Short-chain dehydrogenase/reductase SDR [PR00081] (155-174)
  IPR002347 Short-chain dehydrogenase/reductase SDR [PR00081] (176-193)
  IPR002347 Short-chain dehydrogenase/reductase SDR [PR00081] (208-228)
  IPR036291 NAD(P)-binding domain superfamily [SSF51735] (1-245)
  IPR057326 Ketoreductase domain [SM00822] (7-185)